Protein AF-A0A1J8Q7E3-F1 (afdb_monomer)

Mean predicted aligned error: 19.39 Å

Solvent-accessible surface area (backbone atoms only — not comparable to full-atom values): 50236 Å² total; per-residue (Å²): 134,80,78,80,79,59,77,47,52,68,27,52,53,46,45,63,68,70,47,72,53,77,67,54,66,55,23,29,35,39,34,45,28,33,64,51,34,55,64,60,64,79,68,39,40,88,67,47,78,45,49,23,90,75,32,64,85,48,64,80,50,88,55,90,61,42,69,29,25,40,37,32,20,25,39,61,92,62,50,46,25,29,36,30,33,26,31,67,70,65,92,80,52,59,51,54,59,52,26,50,42,70,76,47,93,69,53,68,57,81,74,79,77,91,73,82,85,86,81,86,86,76,92,74,92,80,90,82,89,81,89,79,90,83,88,90,86,82,89,81,88,84,82,78,87,80,78,84,87,61,86,67,62,30,28,25,37,86,43,103,81,69,49,74,73,17,34,31,38,41,64,47,73,46,54,56,44,51,78,74,74,62,39,83,80,64,72,78,83,52,50,93,89,48,72,94,72,74,85,58,93,66,56,37,28,67,68,53,51,52,34,53,58,51,24,40,55,79,70,68,53,60,81,69,45,55,47,76,37,26,36,28,33,45,78,58,71,69,78,74,50,43,66,54,41,50,50,42,40,74,72,60,31,37,34,38,34,56,62,68,57,64,53,52,54,45,31,49,65,72,68,32,46,29,38,43,39,39,32,21,42,38,66,47,61,59,73,96,67,80,86,54,65,68,60,46,52,55,33,49,76,70,71,42,88,80,84,81,78,85,83,86,74,92,54,67,65,55,26,49,47,48,18,40,53,54,53,65,46,56,72,73,63,64,74,64,69,92,81,79,93,69,53,90,72,90,45,76,44,34,37,37,42,41,30,40,56,61,65,54,81,64,49,74,66,40,79,52,80,67,70,33,66,61,50,77,34,81,68,72,95,78,76,84,81,74,65,79,76,90,77,80,60,61,84,78,74,90,87,62,89,78,80,72,76,80,59,81,76,61,80,70,84,86,42,98,60,44,46,57,44,53,31,39,42,74,44,46,30,57,36,84,45,44,79,36,76,64,78,81,74,73,80,81,51,92,46,67,69,58,33,50,51,48,38,52,49,43,39,50,50,52,43,54,54,48,54,31,45,77,69,64,68,54,81,76,67,55,23,72,73,85,43,36,28,36,34,38,38,40,29,36,59,77,68,74,85,56,93,88,54,62,39,30,33,40,39,37,27,49,34,80,85,41,28,42,64,46,51,50,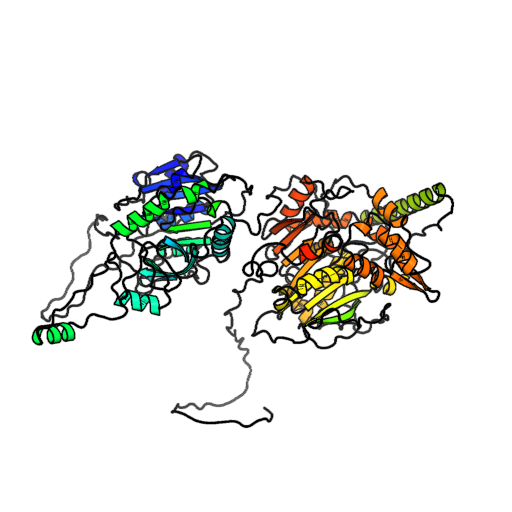56,25,44,54,44,32,62,68,40,86,54,30,80,59,52,44,28,36,37,26,34,32,46,48,60,20,17,60,8,17,59,67,22,62,92,67,63,44,45,52,54,57,55,60,50,50,12,42,25,52,46,44,36,64,41,33,44,56,70,83,67,89,58,61,66,88,74,59,51,63,53,60,81,52,58,69,69,58,26,56,43,24,63,73,67,16,59,84,55,38,44,34,36,38,36,13,26,21,55,20,19,43,20,49,50,54,26,35,52,79,36,42,44,56,43,53,28,36,39,31,37,44,42,55,58,39,62,76,86,65,85,75,69,60,70,58,52,29,29,53,35,52,69,48,86,50,68,33,78,26,64,67,59,40,52,54,53,47,65,69,29,75,79,53,58,58,34,34,68,66,31,51,50,41,39,64,60,61,30,38,45,69,49,100,82,51,34,24,31,43,35,38,42,34,64,52,45,22,37,56,68,63,46,60,62,45,25,30,37,46,46,69,50,42,58,62,45,51,60,81,35,34,38,38,37,39,34,49,51,34,73,43,99,66,76,75,54,42,66,67,60,44,36,29,57,71,30,54,41,57,62,57,46,43,36,43,61,44,64,91,25,37,77,55,37,66,40,40,45,22,64,67,72,44,63,70,90,78,82,59,94,84,60,64,74,64,78,72,67,73,84,90,82,84,87,80,86,86,88,70,87,81,78,79,83,77,88,80,88,83,83,90,80,92,83,90,83,83,89,86,87,86,82,89,88,85,86,82,88,87,80,89,83,84,91,134

Secondary structure (DSSP, 8-state):
-PPPPPTTHHHHHHHHHH---TTTSS-SEEEEE-TT-TTGGGG-EEEEEEEGGGSTT-----STT---EEEEEEETTTTEEEEEESS---TTSTHHHHHHHTT-S---------------------------------------TT--------EEP--TT--TTPEEEEEEEEEHHHHTT--TT-SS-S-TTS-SS---TT-S-HHHHHHHHHHHHHTT--TTSEEEEEEEE---SSPPPHHHHHHHHHTT-SEEESSSHHHHHHHHHTT-EEEEEEE--EE----SS---HHHHHHHHHTTPPPPPPPPP---HHHHHHHHHHHHH-HHHHHT--S-----S-S-SSEEEEEES-TTHHHHTT--SSS--SSPP-PPPP-----PPPP-PPBPPPS----PPPSS----S-S-TTEEEEEEEEEPPBS-SSB--PPPPPPP--SSHHHHHHHHHHHHHHHHHHHHHHHTT-S-SPBP----EEEEEEEEESS----SSPPEEEEEEEPPTT--GGGGHHHHHHHHHSGGGGTEEEEEEE--TTSHHHHHHTTTT--S---HHHHHHHHHHHHHHTS-SS--SSPPPSBPPPP-HHHHHHHHHH--SSEEEEEEEETHHHHHHHHHHHH-GGG-SEEEEES-----TT----HHHHHHHHHTS--EESSHHHHHHHHHT-TTGGGS-HHHHHHHHHHSEEE-TTS-EEESS-HHHHHHHHT--HHHHHHHHHGGGS-TTSEEEEEEESSPPSSSTT-HHHHHHHHHSS-TTEEEEEETT--S-HHHH-GGGGSS-SS--TTS-SSSS---SSS------------------------------------------

Sequence (856 aa):
MTTPALPFAQTIATISRLVTDPRLQHPRIGIVCGSGLSTLVSSLKDVVLLPYSQLEGFGDSTVVGQKSTLAFGLMGKDNVPVVAMLGRVSEVQDHFVDGLLNGKTTVPSVRGSQAGSRNVWYQSHEETGGQGCYHNERRWVIDTSDIRWNKYGFSSMSSPRLKEGAVVVIRDHFALPNLTGMNPSFGPLTSTEYPRFIPLGDAYSPRLRRLAFLSSHYLNFDSSALAEGTYAWVAGPAYETPAEGRFLRNAGAHVVGMSTIPEVVAAREEKLEVLVLSLVTNMVVIPDDYRSIKAEVEAELAGHPVELPPMSTASHEEVLETGRQKAEGRSFLQRIRTDTPGPNRLWSDTYIIAHHATLLLPFLTVTASMPSTYAFEQTPPWISVNPRPFLPFRRHSEDLEKPPLPSPPRNELFNDSYIVSTHLVPAACPRLTPDIPLPVIPEFSTNISERKRHIEHAATKIRELHDLFVQGKLGGERSEKLLWNCINRYVKRAQVCSDGKKGLTLLLANGNSFPKEIWETTLRYLLSSPSASLIDEVWSWEAVQHGDAALVNESNLSGIYDWRDNARDIAHFLLHYLPEDASSKALPTHLHLLPATISGYRQTKGFLSRSVVAVGHSFGGTSLIFAAIDFPALFSSMVLVDPYIVQNGTVFFPLADSFTSLARRDSWPSREEASRLFKASPFFGTWHPDTLQLYLTYGLCENSQGRVKLKMSSLQESLVLVDRTGPIEAWELLERVDERIELRWILPGKPSYKGINDEQATRVRVWRRPANSSNVVIHSTGHLIAQESPEELDGLKGHSQSDYDRLIVLDKEEVAEFDTPFNFAQKEDGIFSIRSRTEPKLNAPNAFKCVRSSVL

Radius of gyration: 34.82 Å; Cα contacts (8 Å, |Δi|>4): 1457; chains: 1; bounding box: 109×82×110 Å

Structure (mmCIF, N/CA/C/O backbone):
data_AF-A0A1J8Q7E3-F1
#
_entry.id   AF-A0A1J8Q7E3-F1
#
loop_
_atom_site.group_PDB
_atom_site.id
_atom_site.type_symbol
_atom_site.label_atom_id
_atom_site.label_alt_id
_atom_site.label_comp_id
_atom_site.label_asym_id
_atom_site.label_entity_id
_atom_site.label_seq_id
_atom_site.pdbx_PDB_ins_code
_atom_site.Cartn_x
_atom_site.Cartn_y
_atom_site.Cartn_z
_atom_site.occupancy
_atom_site.B_iso_or_equiv
_atom_site.auth_seq_id
_atom_site.auth_comp_id
_atom_site.auth_asym_id
_atom_site.auth_atom_id
_atom_site.pdbx_PDB_model_num
ATOM 1 N N . MET A 1 1 ? -55.581 1.057 -1.821 1.00 31.02 1 MET A N 1
ATOM 2 C CA . MET A 1 1 ? -55.100 1.562 -0.519 1.00 31.02 1 MET A CA 1
ATOM 3 C C . MET A 1 1 ? -54.184 2.730 -0.822 1.00 31.02 1 MET A C 1
ATOM 5 O O . MET A 1 1 ? -53.232 2.550 -1.565 1.00 31.02 1 MET A O 1
ATOM 9 N N . THR A 1 2 ? -54.560 3.929 -0.393 1.00 27.33 2 THR A N 1
ATOM 10 C CA . THR A 1 2 ? -53.806 5.170 -0.609 1.00 27.33 2 THR A CA 1
ATOM 11 C C . THR A 1 2 ? -52.474 5.103 0.131 1.00 27.33 2 THR A C 1
ATOM 13 O O . THR A 1 2 ? -52.465 4.823 1.329 1.00 27.33 2 THR A O 1
ATOM 16 N N . THR A 1 3 ? -51.371 5.350 -0.574 1.00 28.92 3 THR A N 1
ATOM 17 C CA . THR A 1 3 ? -50.039 5.567 0.006 1.00 28.92 3 THR A CA 1
ATOM 18 C C . THR A 1 3 ? -50.160 6.597 1.138 1.00 28.92 3 THR A C 1
ATOM 20 O O . THR A 1 3 ? -50.783 7.639 0.906 1.00 28.92 3 THR A O 1
ATOM 23 N N . PRO A 1 4 ? -49.655 6.344 2.360 1.00 36.19 4 PRO A N 1
ATOM 24 C CA . PRO A 1 4 ? -49.711 7.349 3.415 1.00 36.19 4 PRO A CA 1
ATOM 25 C C . PRO A 1 4 ? -48.939 8.590 2.957 1.00 36.19 4 PRO A C 1
ATOM 27 O O . PRO A 1 4 ? -47.836 8.468 2.426 1.00 36.19 4 PRO A O 1
ATOM 30 N N . ALA A 1 5 ? -49.523 9.776 3.135 1.00 37.50 5 ALA A N 1
ATOM 31 C CA . ALA A 1 5 ? -48.814 11.029 2.908 1.00 37.50 5 ALA A CA 1
ATOM 32 C C . ALA A 1 5 ? -47.580 11.095 3.824 1.00 37.50 5 ALA A C 1
ATOM 34 O O . ALA A 1 5 ? -47.656 10.744 5.002 1.00 37.50 5 ALA A O 1
ATOM 35 N N . LEU A 1 6 ? -46.451 11.530 3.263 1.00 47.09 6 LEU A N 1
ATOM 36 C CA . LEU A 1 6 ? -45.195 11.730 3.983 1.00 47.09 6 LEU A CA 1
ATOM 37 C C . LEU A 1 6 ? -45.402 12.745 5.125 1.00 47.09 6 LEU A C 1
ATOM 39 O O . LEU A 1 6 ? -45.889 13.842 4.842 1.00 47.09 6 LEU A O 1
ATOM 43 N N . PRO A 1 7 ? -45.005 12.445 6.377 1.00 51.81 7 PRO A N 1
ATOM 44 C CA . PRO A 1 7 ? -45.272 13.308 7.536 1.00 51.81 7 PRO A CA 1
ATOM 45 C C . PRO A 1 7 ? -44.671 14.719 7.436 1.00 51.81 7 PRO A C 1
ATOM 47 O O . PRO A 1 7 ? -45.155 15.631 8.093 1.00 51.81 7 PRO A O 1
ATOM 50 N N . PHE A 1 8 ? -43.640 14.901 6.603 1.00 57.34 8 PHE A N 1
ATOM 51 C CA . PHE A 1 8 ? -42.892 16.154 6.461 1.00 57.34 8 PHE A CA 1
ATOM 52 C C . PHE A 1 8 ? -42.838 16.679 5.016 1.00 57.34 8 PHE A C 1
ATOM 54 O O . PHE A 1 8 ? -42.000 17.521 4.696 1.00 57.34 8 PHE A O 1
ATOM 61 N N . ALA A 1 9 ? -43.705 16.207 4.110 1.00 61.03 9 ALA A N 1
ATOM 62 C CA . ALA A 1 9 ? -43.684 16.664 2.711 1.00 61.03 9 ALA A CA 1
ATOM 63 C C . ALA A 1 9 ? -43.859 18.186 2.583 1.00 61.03 9 ALA A C 1
ATOM 65 O O . ALA A 1 9 ? -43.169 18.821 1.787 1.00 61.03 9 ALA A O 1
ATOM 66 N N . GLN A 1 10 ? -44.743 18.781 3.388 1.00 65.31 10 GLN A N 1
ATOM 67 C CA . GLN A 1 10 ? -44.938 20.234 3.426 1.00 65.31 10 GLN A CA 1
ATOM 68 C C . GLN A 1 10 ? -43.713 20.964 3.992 1.00 65.31 10 GLN A C 1
ATOM 70 O O . GLN A 1 10 ? -43.353 22.036 3.504 1.00 65.31 10 GLN A O 1
ATOM 75 N N . THR A 1 11 ? -43.028 20.365 4.965 1.00 67.44 11 THR A N 1
ATOM 76 C CA . THR A 1 11 ? -41.791 20.881 5.557 1.00 67.44 11 THR A CA 1
ATOM 77 C C . THR A 1 11 ? -40.660 20.896 4.534 1.00 67.44 11 THR A C 1
ATOM 79 O O . THR A 1 11 ? -40.057 21.943 4.313 1.00 67.44 11 THR A O 1
ATOM 82 N N . ILE A 1 12 ? -40.429 19.780 3.833 1.00 68.31 12 ILE A N 1
ATOM 83 C CA . ILE A 1 12 ? -39.427 19.683 2.760 1.00 68.31 12 ILE A CA 1
ATOM 84 C C . ILE A 1 12 ? -39.758 20.659 1.631 1.00 68.31 12 ILE A C 1
ATOM 86 O O . ILE A 1 12 ? -38.888 21.414 1.212 1.00 68.31 12 ILE A O 1
ATOM 90 N N . ALA A 1 13 ? -41.021 20.726 1.196 1.00 71.38 13 ALA A N 1
ATOM 91 C CA . ALA A 1 13 ? -41.447 21.683 0.175 1.00 71.38 13 ALA A CA 1
ATOM 92 C C . ALA A 1 13 ? -41.205 23.140 0.607 1.00 71.38 13 ALA A C 1
ATOM 94 O O . ALA A 1 13 ? -40.801 23.977 -0.203 1.00 71.38 13 ALA A O 1
ATOM 95 N N . THR A 1 14 ? -41.409 23.447 1.890 1.00 76.88 14 THR A N 1
ATOM 96 C CA . THR A 1 14 ? -41.129 24.771 2.453 1.00 76.88 14 THR A CA 1
ATOM 97 C C . THR A 1 14 ? -39.632 25.067 2.468 1.00 76.88 14 THR A C 1
ATOM 99 O O . THR A 1 14 ? -39.238 26.155 2.049 1.00 76.88 14 THR A O 1
ATOM 102 N N . ILE A 1 15 ? -38.787 24.104 2.846 1.00 77.94 15 ILE A N 1
ATOM 103 C CA . ILE A 1 15 ? -37.326 24.250 2.794 1.00 77.94 15 ILE A CA 1
ATOM 104 C C . ILE A 1 15 ? -36.845 24.428 1.358 1.00 77.94 15 ILE A C 1
ATOM 106 O O . ILE A 1 15 ? -36.139 25.393 1.090 1.00 77.94 15 ILE A O 1
ATOM 110 N N . SER A 1 16 ? -37.271 23.587 0.414 1.00 78.00 16 SER A N 1
ATOM 111 C CA . SER A 1 16 ? -36.891 23.713 -1.000 1.00 78.00 16 SER A CA 1
ATOM 112 C C . SER A 1 16 ? -37.313 25.054 -1.607 1.00 78.00 16 SER A C 1
ATOM 114 O O . SER A 1 16 ? -36.636 25.573 -2.491 1.00 78.00 16 SER A O 1
ATOM 116 N N . ARG A 1 17 ? -38.418 25.642 -1.128 1.00 81.75 17 ARG A N 1
ATOM 117 C CA . ARG A 1 17 ? -38.881 26.968 -1.558 1.00 81.75 17 ARG A CA 1
ATOM 118 C C . ARG A 1 17 ? -38.072 28.111 -0.940 1.00 81.75 17 ARG A C 1
ATOM 120 O O . ARG A 1 17 ? -37.884 29.132 -1.598 1.00 81.75 17 ARG A O 1
ATOM 127 N N . LEU A 1 18 ? -37.662 27.985 0.322 1.00 80.62 18 LEU A N 1
ATOM 128 C CA . LEU A 1 18 ? -37.010 29.064 1.073 1.00 80.62 18 LEU A CA 1
ATOM 129 C C . LEU A 1 18 ? -35.475 29.030 0.971 1.00 80.62 18 LEU A C 1
ATOM 131 O O . LEU A 1 18 ? -34.842 30.085 0.964 1.00 80.62 18 LEU A O 1
ATOM 135 N N . VAL A 1 19 ? -34.872 27.849 0.830 1.00 83.44 19 VAL A N 1
ATOM 136 C CA . VAL A 1 19 ? -33.439 27.654 0.562 1.00 83.44 19 VAL A CA 1
ATOM 137 C C . VAL A 1 19 ? -33.231 27.653 -0.950 1.00 83.44 19 VAL A C 1
ATOM 139 O O . VAL A 1 19 ? -33.307 26.624 -1.619 1.00 83.44 19 VAL A O 1
ATOM 142 N N . THR A 1 20 ? -33.022 28.845 -1.502 1.00 81.12 20 THR A N 1
ATOM 143 C CA . THR A 1 20 ? -32.939 29.061 -2.957 1.00 81.12 20 THR A CA 1
ATOM 144 C C . THR A 1 20 ? -31.546 28.829 -3.539 1.00 81.12 20 THR A C 1
ATOM 146 O O . THR A 1 20 ? -31.429 28.627 -4.744 1.00 81.12 20 THR A O 1
ATOM 149 N N . ASP A 1 21 ? -30.497 28.830 -2.709 1.00 79.94 21 ASP A N 1
ATOM 150 C CA . ASP A 1 21 ? -29.136 28.516 -3.145 1.00 79.94 21 ASP A CA 1
ATOM 151 C C . ASP A 1 21 ? -29.006 27.007 -3.432 1.00 79.94 21 ASP A C 1
ATOM 153 O O . ASP A 1 21 ? -29.123 26.206 -2.496 1.00 79.94 21 ASP A O 1
ATOM 157 N N . PRO A 1 22 ? -28.716 26.593 -4.682 1.00 75.31 22 PRO A N 1
ATOM 158 C CA . PRO A 1 22 ? -28.589 25.180 -5.041 1.00 75.31 22 PRO A CA 1
ATOM 159 C C . PRO A 1 22 ? -27.529 24.427 -4.228 1.00 75.31 22 PRO A C 1
ATOM 161 O O . PRO A 1 22 ? -27.649 23.220 -4.027 1.00 75.31 22 PRO A O 1
ATOM 164 N N . ARG A 1 23 ? -26.498 25.124 -3.728 1.00 75.88 23 ARG A N 1
ATOM 165 C CA . ARG A 1 23 ? -25.444 24.526 -2.892 1.00 75.88 23 ARG A CA 1
ATOM 166 C C . ARG A 1 23 ? -25.981 24.088 -1.531 1.00 75.88 23 ARG A C 1
ATOM 168 O O . ARG A 1 23 ? -25.484 23.121 -0.968 1.00 75.88 23 ARG A O 1
ATOM 175 N N . LEU A 1 24 ? -26.982 24.795 -1.004 1.00 75.44 24 LEU A N 1
ATOM 176 C CA . LEU A 1 24 ? -27.546 24.577 0.331 1.00 75.44 24 LEU A CA 1
ATOM 177 C C . LEU A 1 24 ? -28.754 23.632 0.334 1.00 75.44 24 LEU A C 1
ATOM 179 O O . LEU A 1 24 ? -29.157 23.175 1.399 1.00 75.44 24 LEU A O 1
ATOM 183 N N . GLN A 1 25 ? -29.312 23.312 -0.838 1.00 72.69 25 GLN A N 1
ATOM 184 C CA . GLN A 1 25 ? -30.410 22.346 -0.975 1.00 72.69 25 GLN A CA 1
ATOM 185 C C . GLN A 1 25 ? -29.980 20.896 -0.704 1.00 72.69 25 GLN A C 1
ATOM 187 O O . GLN A 1 25 ? -30.829 20.044 -0.452 1.00 72.69 25 GLN A O 1
ATOM 192 N N . HIS A 1 26 ? -28.672 20.629 -0.720 1.00 68.19 26 HIS A N 1
ATOM 193 C CA . HIS A 1 26 ? -28.080 19.318 -0.462 1.00 68.19 26 HIS A CA 1
ATOM 194 C C . HIS A 1 26 ? -27.009 19.425 0.633 1.00 68.19 26 HIS A C 1
ATOM 196 O O . HIS A 1 26 ? -25.809 19.362 0.333 1.00 68.19 26 HIS A O 1
ATOM 202 N N . PRO A 1 27 ? -27.411 19.654 1.899 1.00 66.19 27 PRO A N 1
ATOM 203 C CA . PRO A 1 27 ? -26.463 19.697 2.999 1.00 66.19 27 PRO A CA 1
ATOM 204 C C . PRO A 1 27 ? -25.725 18.361 3.114 1.00 66.19 27 PRO A C 1
ATOM 206 O O . PRO A 1 27 ? -26.268 17.292 2.853 1.00 66.19 27 PRO A O 1
ATOM 209 N N . ARG A 1 28 ? -24.455 18.448 3.492 1.00 58.31 28 ARG A N 1
ATOM 210 C CA . ARG A 1 28 ? -23.530 17.318 3.632 1.00 58.31 28 ARG A CA 1
ATOM 211 C C . ARG A 1 28 ? -23.284 16.966 5.099 1.00 58.31 28 ARG A C 1
ATOM 213 O O . ARG A 1 28 ? -22.963 15.830 5.425 1.00 58.31 28 ARG A O 1
ATOM 220 N N . ILE A 1 29 ? -23.485 17.942 5.985 1.00 63.97 29 ILE A N 1
ATOM 221 C CA . ILE A 1 29 ? -23.342 17.788 7.431 1.00 63.97 29 ILE A CA 1
ATOM 222 C C . ILE A 1 29 ? -24.602 18.307 8.119 1.00 63.97 29 ILE A C 1
ATOM 224 O O . ILE A 1 29 ? -25.023 19.442 7.869 1.00 63.97 29 ILE A O 1
ATOM 228 N N . GLY A 1 30 ? -25.165 17.492 9.009 1.00 68.12 30 GLY A N 1
ATOM 229 C CA . GLY A 1 30 ? -26.170 17.918 9.982 1.00 68.12 30 GLY A CA 1
ATOM 230 C C . GLY A 1 30 ? -25.510 18.246 11.317 1.00 68.12 30 GLY A C 1
ATOM 231 O O . GLY A 1 30 ? -24.654 17.491 11.772 1.00 68.12 30 GLY A O 1
ATOM 232 N N . ILE A 1 31 ? -25.872 19.369 11.942 1.00 72.88 31 ILE A N 1
ATOM 233 C CA . ILE A 1 31 ? -25.366 19.752 13.267 1.00 72.88 31 ILE A CA 1
ATOM 234 C C . ILE A 1 31 ? -26.518 20.005 14.233 1.00 72.88 31 ILE A C 1
ATOM 236 O O . ILE A 1 31 ? -27.316 20.914 14.017 1.00 72.88 31 ILE A O 1
ATOM 240 N N . VAL A 1 32 ? -26.562 19.286 15.355 1.00 72.19 32 VAL A N 1
ATOM 241 C CA . VAL A 1 32 ? -27.549 19.551 16.416 1.00 72.19 32 VAL A CA 1
ATOM 242 C C . VAL A 1 32 ? -26.901 20.284 17.583 1.00 72.19 32 VAL A C 1
ATOM 244 O O . VAL A 1 32 ? -26.214 19.681 18.412 1.00 72.19 32 VAL A O 1
ATOM 247 N N . CYS A 1 33 ? -27.154 21.589 17.692 1.00 68.75 33 CYS A N 1
ATOM 248 C CA . CYS A 1 33 ? -26.586 22.419 18.750 1.00 68.75 33 CYS A CA 1
ATOM 249 C C . CYS A 1 33 ? -27.353 22.259 20.075 1.00 68.75 33 CYS A C 1
ATOM 251 O O . CYS A 1 33 ? -28.576 22.392 20.126 1.00 68.75 33 CYS A O 1
ATOM 253 N N . GLY A 1 34 ? -26.634 21.996 21.170 1.00 61.50 34 GLY A N 1
ATOM 254 C CA . GLY A 1 34 ? -27.164 22.086 22.541 1.00 61.50 34 GLY A CA 1
ATOM 255 C C . GLY A 1 34 ? -27.402 23.527 23.033 1.00 61.50 34 GLY A C 1
ATOM 256 O O . GLY A 1 34 ? -27.210 24.498 22.295 1.00 61.50 34 GLY A O 1
ATOM 257 N N . SER A 1 35 ? -27.804 23.685 24.300 1.00 54.53 35 SER A N 1
ATOM 258 C CA . SER A 1 35 ? -27.977 25.010 24.921 1.00 54.53 35 SER A CA 1
ATOM 259 C C . SER A 1 35 ? -26.653 25.802 24.904 1.00 54.53 35 SER A C 1
ATOM 261 O O . SER A 1 35 ? -25.571 25.228 24.936 1.00 54.53 35 SER A O 1
ATOM 263 N N . GLY A 1 36 ? -26.707 27.129 24.744 1.00 55.53 36 GLY A N 1
ATOM 264 C CA . GLY A 1 36 ? -25.503 27.980 24.665 1.00 55.53 36 GLY A CA 1
ATOM 265 C C . GLY A 1 36 ? -24.720 27.960 23.336 1.00 55.53 36 GLY A C 1
ATOM 266 O O . GLY A 1 36 ? -23.773 28.728 23.198 1.00 55.53 36 GLY A O 1
ATOM 267 N N . LEU A 1 37 ? -25.120 27.161 22.332 1.00 59.50 37 LEU A N 1
ATOM 268 C CA . LEU A 1 37 ? -24.401 27.004 21.047 1.00 59.50 37 LEU A CA 1
ATOM 269 C C . LEU A 1 37 ? -25.037 27.690 19.831 1.00 59.50 37 LEU A C 1
ATOM 271 O O . LEU A 1 37 ? -24.635 27.472 18.687 1.00 59.50 37 LEU A O 1
ATOM 275 N N . SER A 1 38 ? -26.005 28.575 20.052 1.00 61.31 38 SER A N 1
ATOM 276 C CA . SER A 1 38 ? -26.641 29.345 18.974 1.00 61.31 38 SER A CA 1
ATOM 277 C C . SER A 1 38 ? -25.706 30.368 18.298 1.00 61.31 38 SER A C 1
ATOM 279 O O . SER A 1 38 ? -26.106 31.037 17.338 1.00 61.31 38 SER A O 1
ATOM 281 N N . THR A 1 39 ? -24.463 30.486 18.780 1.00 61.03 39 THR A N 1
ATOM 282 C CA . THR A 1 39 ? -23.371 31.276 18.200 1.00 61.03 39 THR A CA 1
ATOM 283 C C . THR A 1 39 ? -22.690 30.588 17.019 1.00 61.03 39 THR A C 1
ATOM 285 O O . THR A 1 39 ? -22.076 31.300 16.234 1.00 61.03 39 THR A O 1
ATOM 288 N N . LEU A 1 40 ? -22.849 29.268 16.814 1.00 62.78 40 LEU A N 1
ATOM 289 C CA . LEU A 1 40 ? -22.268 28.550 15.662 1.00 62.78 40 LEU A CA 1
ATOM 290 C C . LEU A 1 40 ? -22.627 29.212 14.323 1.00 62.78 40 LEU A C 1
ATOM 292 O O . LEU A 1 40 ? -21.814 29.251 13.406 1.00 62.78 40 LEU A O 1
ATOM 296 N N . VAL A 1 41 ? -23.822 29.796 14.234 1.00 68.06 41 VAL A N 1
ATOM 297 C CA . VAL A 1 41 ? -24.305 30.515 13.049 1.00 68.06 41 VAL A CA 1
ATOM 298 C C . VAL A 1 41 ? -23.352 31.608 12.557 1.00 68.06 41 VAL A C 1
ATOM 300 O O . VAL A 1 41 ? -23.278 31.840 11.358 1.00 68.06 41 VAL A O 1
ATOM 303 N N . SER A 1 42 ? -22.593 32.257 13.449 1.00 69.38 42 SER A N 1
ATOM 304 C CA . SER A 1 42 ? -21.659 33.328 13.068 1.00 69.38 42 SER A CA 1
ATOM 305 C C . SER A 1 42 ? -20.437 32.818 12.297 1.00 69.38 42 SER A C 1
ATOM 307 O O . SER A 1 42 ? -19.709 33.614 11.711 1.00 69.38 42 SER A O 1
ATOM 309 N N . SER A 1 43 ? -20.215 31.501 12.298 1.00 64.88 43 SER A N 1
ATOM 310 C CA . SER A 1 43 ? -19.138 30.834 11.563 1.00 64.88 43 SER A CA 1
ATOM 311 C C . SER A 1 43 ? -19.519 30.390 10.153 1.00 64.88 43 SER A C 1
ATOM 313 O O . SER A 1 43 ? -18.641 30.037 9.365 1.00 64.88 43 SER A O 1
ATOM 315 N N . LEU A 1 44 ? -20.815 30.389 9.842 1.00 72.12 44 LEU A N 1
ATOM 316 C CA . LEU A 1 44 ? -21.333 29.997 8.541 1.00 72.12 44 LEU A CA 1
ATOM 317 C C . LEU A 1 44 ? -21.295 31.191 7.577 1.00 72.12 44 LEU A C 1
ATOM 319 O O . LEU A 1 44 ? -21.531 32.336 7.965 1.00 72.12 44 LEU A O 1
ATOM 323 N N . LYS A 1 45 ? -21.025 30.915 6.304 1.00 81.44 45 LYS A N 1
ATOM 324 C CA . LYS A 1 45 ? -21.175 31.860 5.188 1.00 81.44 45 LYS A CA 1
ATOM 325 C C . LYS A 1 45 ? -22.493 31.587 4.467 1.00 81.44 45 LYS A C 1
ATOM 327 O O . LYS A 1 45 ? -23.017 30.480 4.560 1.00 81.44 45 LYS A O 1
ATOM 332 N N . ASP A 1 46 ? -22.996 32.574 3.729 1.00 87.25 46 ASP A N 1
ATOM 333 C CA . ASP A 1 46 ? -24.201 32.455 2.893 1.00 87.25 46 ASP A CA 1
ATOM 334 C C . ASP A 1 46 ? -25.406 31.867 3.657 1.00 87.25 46 ASP A C 1
ATOM 336 O O . ASP A 1 46 ? -26.084 30.955 3.197 1.00 87.25 46 ASP A O 1
ATOM 340 N N . VAL A 1 47 ? -25.632 32.356 4.882 1.00 88.25 47 VAL A N 1
ATOM 341 C CA . VAL A 1 47 ? -26.558 31.727 5.831 1.00 88.25 47 VAL A CA 1
ATOM 342 C C . VAL A 1 47 ? -28.021 31.990 5.476 1.00 88.25 47 VAL A C 1
ATOM 344 O O . VAL A 1 47 ? -28.435 33.142 5.353 1.00 88.25 47 VAL A O 1
ATOM 347 N N . VAL A 1 48 ? -28.826 30.928 5.435 1.00 89.31 48 VAL A N 1
ATOM 348 C CA . VAL A 1 48 ? -30.292 30.981 5.376 1.00 89.31 48 VAL A CA 1
ATOM 349 C C . VAL A 1 48 ? -30.859 30.472 6.699 1.00 89.31 48 VAL A C 1
ATOM 351 O O . VAL A 1 48 ? -30.635 29.326 7.087 1.00 89.31 48 VAL A O 1
ATOM 354 N N . LEU A 1 49 ? -31.595 31.335 7.398 1.00 88.31 49 LEU A N 1
ATOM 355 C CA . LEU A 1 49 ? -32.247 31.017 8.667 1.00 88.31 49 LEU A CA 1
ATOM 356 C C . LEU A 1 49 ? -33.731 30.734 8.448 1.00 88.31 49 LEU A C 1
ATOM 358 O O . LEU A 1 49 ? -34.452 31.594 7.945 1.00 88.31 49 LEU A O 1
ATOM 362 N N . LEU A 1 50 ? -34.181 29.556 8.872 1.00 84.56 50 LEU A N 1
ATOM 363 C CA . LEU A 1 50 ? -35.575 29.126 8.825 1.00 84.56 50 LEU A CA 1
ATOM 364 C C . LEU A 1 50 ? -36.095 28.894 10.249 1.00 84.56 50 LEU A C 1
ATOM 366 O O . LEU A 1 50 ? -35.756 27.878 10.864 1.00 84.56 50 LEU A O 1
ATOM 370 N N . PRO A 1 51 ? -36.883 29.830 10.806 1.00 84.56 51 PRO A N 1
ATOM 371 C CA . PRO A 1 51 ? -37.522 29.642 12.103 1.00 84.56 51 PRO A CA 1
ATOM 372 C C . PRO A 1 51 ? -38.390 28.382 12.115 1.00 84.56 51 PRO A C 1
ATOM 374 O O . PRO A 1 51 ? -39.088 28.103 11.140 1.00 84.56 51 PRO A O 1
ATOM 377 N N . TYR A 1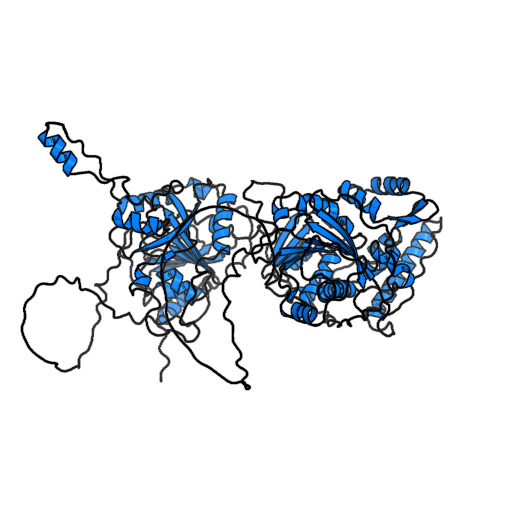 52 ? -38.392 27.650 13.229 1.00 78.44 52 TYR A N 1
ATOM 378 C CA . TYR A 1 52 ? -39.206 26.439 13.393 1.00 78.44 52 TYR A CA 1
ATOM 379 C C . TYR A 1 52 ? -40.702 26.709 13.198 1.00 78.44 52 TYR A C 1
ATOM 381 O O . TYR A 1 52 ? -41.388 25.902 12.587 1.00 78.44 52 TYR A O 1
ATOM 389 N N . SER A 1 53 ? -41.182 27.896 13.573 1.00 78.31 53 SER A N 1
ATOM 390 C CA . SER A 1 53 ? -42.563 28.339 13.339 1.00 78.31 53 SER A CA 1
ATOM 391 C C . SER A 1 53 ? -42.981 28.420 11.863 1.00 78.31 53 SER A C 1
ATOM 393 O O . SER A 1 53 ? -44.173 28.490 11.568 1.00 78.31 53 SER A O 1
ATOM 395 N N . GLN A 1 54 ? -42.030 28.416 10.921 1.00 77.31 54 GLN A N 1
ATOM 396 C CA . GLN A 1 54 ? -42.307 28.374 9.480 1.00 77.31 54 GLN A CA 1
ATOM 397 C C . GLN A 1 54 ? -42.322 26.950 8.913 1.00 77.31 54 GLN A C 1
ATOM 399 O O . GLN A 1 54 ? -42.611 26.770 7.731 1.00 77.31 54 GLN A O 1
ATOM 404 N N . LEU A 1 55 ? -41.986 25.947 9.723 1.00 74.62 55 LEU A N 1
ATOM 405 C CA . LEU A 1 55 ? -41.824 24.560 9.315 1.00 74.62 55 LEU A CA 1
ATOM 406 C C . LEU A 1 55 ? -42.965 23.731 9.909 1.00 74.62 55 LEU A C 1
ATOM 408 O O . LEU A 1 55 ? -43.066 23.541 11.116 1.00 74.62 55 LEU A O 1
ATOM 412 N N . GLU A 1 56 ? -43.853 23.229 9.054 1.00 68.50 56 GLU A N 1
ATOM 413 C CA . GLU A 1 56 ? -44.948 22.362 9.496 1.00 68.50 56 GLU A CA 1
ATOM 414 C C . GLU A 1 56 ? -44.384 21.100 10.173 1.00 68.50 56 GLU A C 1
ATOM 416 O O . GLU A 1 56 ? -43.398 20.527 9.709 1.00 68.50 56 GLU A O 1
ATOM 421 N N . GLY A 1 57 ? -44.957 20.703 11.311 1.00 62.75 57 GLY A N 1
ATOM 422 C CA . GLY A 1 57 ? -44.437 19.606 12.138 1.00 62.75 57 GLY A CA 1
ATOM 423 C C . GLY A 1 57 ? -43.271 19.983 13.065 1.00 62.75 57 GLY A C 1
ATOM 424 O O . GLY A 1 57 ? -42.898 19.161 13.906 1.00 62.75 57 GLY A O 1
ATOM 425 N N . PHE A 1 58 ? -42.729 21.207 12.974 1.00 59.06 58 PHE A N 1
ATOM 426 C CA . PHE A 1 58 ? -41.760 21.734 13.939 1.00 59.06 58 PHE A CA 1
ATOM 427 C C . PHE A 1 58 ? -42.452 22.436 15.122 1.00 59.06 58 PHE A C 1
ATOM 429 O O . PHE A 1 58 ? -43.512 23.036 14.971 1.00 59.06 58 PHE A O 1
ATOM 436 N N . GLY A 1 59 ? -41.868 22.335 16.317 1.00 56.66 59 GLY A N 1
ATOM 437 C CA . GLY A 1 59 ? -42.358 22.950 17.549 1.00 56.66 59 GLY A CA 1
ATOM 438 C C . GLY A 1 59 ? -41.417 24.066 17.988 1.00 56.66 59 GLY A C 1
ATOM 439 O O . GLY A 1 59 ? -40.260 24.105 17.574 1.00 56.66 59 GLY A O 1
ATOM 440 N N . ASP A 1 60 ? -41.889 24.971 18.838 1.00 52.47 60 ASP A N 1
ATOM 441 C CA . ASP A 1 60 ? -41.040 26.023 19.398 1.00 52.47 60 ASP A CA 1
ATOM 442 C C . ASP A 1 60 ? -40.285 25.508 20.638 1.00 52.47 60 ASP A C 1
ATOM 444 O O . ASP A 1 60 ? -40.878 24.901 21.533 1.00 52.47 60 ASP A O 1
ATOM 448 N N . SER A 1 61 ? -38.972 25.762 20.734 1.00 52.62 61 SER A N 1
ATOM 449 C CA . SER A 1 61 ? -38.228 25.544 21.985 1.00 52.62 61 SER A CA 1
ATOM 450 C C . SER A 1 61 ? -38.529 26.673 22.972 1.00 52.62 61 SER A C 1
ATOM 452 O O . SER A 1 61 ? -38.315 27.845 22.664 1.00 52.62 61 SER A O 1
ATOM 454 N N . THR A 1 62 ? -38.997 26.327 24.173 1.00 54.25 62 THR A N 1
ATOM 455 C CA . THR A 1 62 ? -39.315 27.280 25.254 1.00 54.25 62 THR A CA 1
ATOM 456 C C . THR A 1 62 ? -38.165 27.474 26.254 1.00 54.25 62 THR A C 1
ATOM 458 O O . THR A 1 62 ? -38.353 28.105 27.293 1.00 54.25 62 THR A O 1
ATOM 461 N N . VAL A 1 63 ? -36.977 26.911 25.988 1.00 52.84 63 VAL A N 1
ATOM 462 C CA . VAL A 1 63 ? -35.808 26.974 26.887 1.00 52.84 63 VAL A CA 1
ATOM 463 C C . VAL A 1 63 ? -34.955 28.212 26.592 1.00 52.84 63 VAL A C 1
ATOM 465 O O . VAL A 1 63 ? -34.605 28.494 25.445 1.00 52.84 63 VAL A O 1
ATOM 468 N N . VAL A 1 64 ? -34.570 28.937 27.647 1.00 49.22 64 VAL A N 1
ATOM 469 C CA . VAL A 1 64 ? -33.734 30.145 27.565 1.00 49.22 64 VAL A CA 1
ATOM 470 C C . VAL A 1 64 ? -32.378 29.823 26.913 1.00 49.22 64 VAL A C 1
ATOM 472 O O . VAL A 1 64 ? -31.650 28.947 27.371 1.00 49.22 64 VAL A O 1
ATOM 475 N N . GLY A 1 65 ? -32.023 30.540 25.837 1.00 49.72 65 GLY A N 1
ATOM 476 C CA . GLY A 1 65 ? -30.730 30.411 25.140 1.00 49.72 65 GLY A CA 1
ATOM 477 C C . GLY A 1 65 ? -30.746 29.645 23.806 1.00 49.72 65 GLY A C 1
ATOM 478 O O . GLY A 1 65 ? -29.698 29.539 23.160 1.00 49.72 65 GLY A O 1
ATOM 479 N N . GLN A 1 66 ? -31.904 29.152 23.355 1.00 54.94 66 GLN A N 1
ATOM 480 C CA . GLN A 1 66 ? -32.090 28.501 22.049 1.00 54.94 66 GLN A CA 1
ATOM 481 C C . GLN A 1 66 ? -32.870 29.407 21.080 1.00 54.94 66 GLN A C 1
ATOM 483 O O . GLN A 1 66 ? -33.781 30.115 21.495 1.00 54.94 66 GLN A O 1
ATOM 488 N N . LYS A 1 67 ? -32.498 29.420 19.790 1.00 60.31 67 LYS A N 1
ATOM 489 C CA . LYS A 1 67 ? -33.090 30.313 18.770 1.00 60.31 67 LYS A CA 1
ATOM 490 C C . LYS A 1 67 ? -34.260 29.684 17.997 1.00 60.31 67 LYS A C 1
ATOM 492 O O . LYS A 1 67 ? -34.899 30.396 17.232 1.00 60.31 67 LYS A O 1
ATOM 497 N N . SER A 1 68 ? -34.525 28.383 18.166 1.00 75.44 68 SER A N 1
ATOM 498 C CA . SER A 1 68 ? -35.606 27.641 17.483 1.00 75.44 68 SER A CA 1
ATOM 499 C C . SER A 1 68 ? -35.608 27.864 15.965 1.00 75.44 68 SER A C 1
ATOM 501 O O . SER A 1 68 ? -36.571 28.362 15.386 1.00 75.44 68 SER A O 1
ATOM 503 N N . THR A 1 69 ? -34.466 27.612 15.322 1.00 79.81 69 THR A N 1
ATOM 504 C CA . THR A 1 69 ? -34.226 27.952 13.912 1.00 79.81 69 THR A CA 1
ATOM 505 C C . THR A 1 69 ? -33.292 26.926 13.267 1.00 79.81 69 THR A C 1
ATOM 507 O O . THR A 1 69 ? -32.276 26.571 13.869 1.00 79.81 69 THR A O 1
ATOM 510 N N . LEU A 1 70 ? -33.590 26.493 12.037 1.00 82.62 70 LEU A N 1
ATOM 511 C CA . LEU A 1 70 ? -32.636 25.798 11.167 1.00 82.62 70 LEU A CA 1
ATOM 512 C C . LEU A 1 70 ? -31.743 26.828 10.473 1.00 82.62 70 LEU A C 1
ATOM 514 O O . LEU A 1 70 ? -32.239 27.795 9.899 1.00 82.62 70 LEU A O 1
ATOM 518 N N . ALA A 1 71 ? -30.435 26.612 10.497 1.00 82.62 71 ALA A N 1
ATOM 519 C CA . ALA A 1 71 ? -29.464 27.422 9.780 1.00 82.62 71 ALA A CA 1
ATOM 520 C C . ALA A 1 71 ? -28.796 26.594 8.687 1.00 82.62 71 ALA A C 1
ATOM 522 O O . ALA A 1 71 ? -28.035 25.676 8.981 1.00 82.62 71 ALA A O 1
ATOM 523 N N . PHE A 1 72 ? -29.062 26.943 7.434 1.00 85.88 72 PHE A N 1
ATOM 524 C CA . PHE A 1 72 ? -28.322 26.440 6.284 1.00 85.88 72 PHE A CA 1
ATOM 525 C C . PHE A 1 72 ? -27.178 27.399 5.991 1.00 85.88 72 PHE A C 1
ATOM 527 O O . PHE A 1 72 ? -27.370 28.610 6.057 1.00 85.88 72 PHE A O 1
ATOM 534 N N . GLY A 1 73 ? -25.998 26.894 5.666 1.00 82.62 73 GLY A N 1
ATOM 535 C CA . GLY A 1 73 ? -24.880 27.750 5.287 1.00 82.62 73 GLY A CA 1
ATOM 536 C C . GLY A 1 73 ? -23.659 26.958 4.859 1.00 82.62 73 GLY A C 1
ATOM 537 O O . GLY A 1 73 ? -23.644 25.730 4.897 1.00 82.62 73 GLY A O 1
ATOM 538 N N . LEU A 1 74 ? -22.625 27.676 4.444 1.00 75.94 74 LEU A N 1
ATOM 539 C CA . LEU A 1 74 ? -21.357 27.100 4.019 1.00 75.94 74 LEU A CA 1
ATOM 540 C C . LEU A 1 74 ? -20.344 27.212 5.154 1.00 75.94 74 LEU A C 1
ATOM 542 O O . LEU A 1 74 ? -20.139 28.294 5.709 1.00 75.94 74 LEU A O 1
ATOM 546 N N . MET A 1 75 ? -19.689 26.106 5.484 1.00 66.56 75 MET A N 1
ATOM 547 C CA . MET A 1 75 ? -18.721 26.039 6.570 1.00 66.56 75 MET A CA 1
ATOM 548 C C . MET A 1 75 ? -17.299 25.803 6.050 1.00 66.56 75 MET A C 1
ATOM 550 O O . MET A 1 75 ? -17.075 25.090 5.070 1.00 66.56 75 MET A O 1
ATOM 554 N N . GLY A 1 76 ? -16.323 26.410 6.728 1.00 56.91 76 GLY A N 1
ATOM 555 C CA . GLY A 1 76 ? -14.902 26.228 6.441 1.00 56.91 76 GLY A CA 1
ATOM 556 C C . GLY A 1 76 ? -14.413 26.973 5.194 1.00 56.91 76 GLY A C 1
ATOM 557 O O . GLY A 1 76 ? -15.089 27.840 4.629 1.00 56.91 76 GLY A O 1
ATOM 558 N N . LYS A 1 77 ? -13.178 26.674 4.784 1.00 51.97 77 LYS A N 1
ATOM 559 C CA . LYS A 1 77 ? -12.571 27.233 3.563 1.00 51.97 77 LYS A CA 1
ATOM 560 C C . LYS A 1 77 ? -13.137 26.619 2.290 1.00 51.97 77 LYS A C 1
ATOM 562 O O . LYS A 1 77 ? -13.280 27.328 1.299 1.00 51.97 77 LYS A O 1
ATOM 567 N N . ASP A 1 78 ? -13.513 25.351 2.368 1.00 49.91 78 ASP A N 1
ATOM 568 C CA . ASP A 1 78 ? -13.962 24.566 1.218 1.00 49.91 78 ASP A CA 1
ATOM 569 C C . ASP A 1 78 ? -15.444 24.813 0.905 1.00 49.91 78 ASP A C 1
ATOM 571 O O . ASP A 1 78 ? -15.950 24.356 -0.114 1.00 49.91 78 ASP A O 1
ATOM 575 N N . ASN A 1 79 ? -16.115 25.616 1.744 1.00 67.19 79 ASN A N 1
ATOM 576 C CA . ASN A 1 79 ? -17.523 25.974 1.636 1.00 67.19 79 ASN A CA 1
ATOM 577 C C . ASN A 1 79 ? -18.428 24.728 1.625 1.00 67.19 79 ASN A C 1
ATOM 579 O O . ASN A 1 79 ? -19.290 24.582 0.761 1.00 67.19 79 ASN A O 1
ATOM 583 N N . VAL A 1 80 ? -18.230 23.832 2.596 1.00 61.22 80 VAL A N 1
ATOM 584 C CA . VAL A 1 80 ? -19.050 22.623 2.751 1.00 61.22 80 VAL A CA 1
ATOM 585 C C . VAL A 1 80 ? -20.473 23.035 3.141 1.00 61.22 80 VAL A C 1
ATOM 587 O O . VAL A 1 80 ? -20.615 23.810 4.089 1.00 61.22 80 VAL A O 1
ATOM 590 N N . PRO A 1 81 ? -21.527 22.553 2.458 1.00 69.50 81 PRO A N 1
ATOM 591 C CA . PRO A 1 81 ? -22.898 22.891 2.814 1.00 69.50 81 PRO A CA 1
ATOM 592 C C . PRO A 1 81 ? -23.331 22.146 4.080 1.00 69.50 81 PRO A C 1
ATOM 594 O O . PRO A 1 81 ? -23.230 20.921 4.173 1.00 69.50 81 PRO A O 1
ATOM 597 N N . VAL A 1 82 ? -23.821 22.899 5.058 1.00 68.94 82 VAL A N 1
ATOM 598 C CA . VAL A 1 82 ? -24.202 22.421 6.390 1.00 68.94 82 VAL A CA 1
ATOM 599 C C . VAL A 1 82 ? -25.621 22.873 6.705 1.00 68.94 82 VAL A C 1
ATOM 601 O O . VAL A 1 82 ? -26.012 23.991 6.362 1.00 68.94 82 VAL A O 1
ATOM 604 N N . VAL A 1 83 ? -26.364 22.023 7.407 1.00 77.38 83 VAL A N 1
ATOM 605 C CA . VAL A 1 83 ? -27.600 22.394 8.099 1.00 77.38 83 VAL A CA 1
ATOM 606 C C . VAL A 1 83 ? -27.396 22.244 9.605 1.00 77.38 83 VAL A C 1
ATOM 608 O O . VAL A 1 83 ? -26.884 21.231 10.074 1.00 77.38 83 VAL A O 1
ATOM 611 N N . ALA A 1 84 ? -27.770 23.261 10.378 1.00 75.19 84 ALA A N 1
ATOM 612 C CA . ALA A 1 84 ? -27.622 23.273 11.828 1.00 75.19 84 ALA A CA 1
ATOM 613 C C . ALA A 1 84 ? -28.946 23.591 12.537 1.00 75.19 84 ALA A C 1
ATOM 615 O O . ALA A 1 84 ? -29.587 24.599 12.247 1.00 75.19 84 ALA A O 1
ATOM 616 N N . MET A 1 85 ? -29.325 22.774 13.517 1.00 75.81 85 MET A N 1
ATOM 617 C CA . MET A 1 85 ? -30.437 23.033 14.433 1.00 75.81 85 MET A CA 1
ATOM 618 C C . MET A 1 85 ? -29.963 23.945 15.566 1.00 75.81 85 MET A C 1
ATOM 620 O O . MET A 1 85 ? -29.262 23.506 16.481 1.00 75.81 85 MET A O 1
ATOM 624 N N . LEU A 1 86 ? -30.336 25.228 15.529 1.00 73.19 86 LEU A N 1
ATOM 625 C CA . LEU A 1 86 ? -29.955 26.229 16.534 1.00 73.19 86 LEU A CA 1
ATOM 626 C C . LEU A 1 86 ? -30.942 26.250 17.710 1.00 73.19 86 LEU A C 1
ATOM 628 O O . LEU A 1 86 ? -31.574 27.266 18.014 1.00 73.19 86 LEU A O 1
ATOM 632 N N . GLY A 1 87 ? -31.065 25.108 18.377 1.00 62.88 87 GLY A N 1
ATOM 633 C CA . GLY A 1 87 ? -32.042 24.850 19.433 1.00 62.88 87 GLY A CA 1
ATOM 634 C C . GLY A 1 87 ? -32.732 23.510 19.214 1.00 62.88 87 GLY A C 1
ATOM 635 O O . GLY A 1 87 ? -33.025 23.150 18.079 1.00 62.88 87 GLY A O 1
ATOM 636 N N . ARG A 1 88 ? -32.991 22.764 20.286 1.00 61.97 88 ARG A N 1
ATOM 637 C CA . ARG A 1 88 ? -33.550 21.409 20.233 1.00 61.97 88 ARG A CA 1
ATOM 638 C C . ARG A 1 88 ? -35.002 21.384 20.663 1.00 61.97 88 ARG A C 1
ATOM 640 O O . ARG A 1 88 ? -35.340 21.960 21.696 1.00 61.97 88 ARG A O 1
ATOM 647 N N . VAL A 1 89 ? -35.802 20.538 20.028 1.00 52.31 89 VAL A N 1
ATOM 648 C CA . VAL A 1 89 ? -37.195 20.229 20.418 1.00 52.31 89 VAL A CA 1
ATOM 649 C C . VAL A 1 89 ? -37.336 18.697 20.571 1.00 52.31 89 VAL A C 1
ATOM 651 O O . VAL A 1 89 ? -36.310 18.033 20.594 1.00 52.31 89 VAL A O 1
ATOM 654 N N . SER A 1 90 ? -38.497 18.147 20.927 1.00 45.09 90 SER A N 1
ATOM 655 C CA . SER A 1 90 ? -38.705 16.734 21.322 1.00 45.09 90 SER A CA 1
ATOM 656 C C . SER A 1 90 ? -38.636 15.710 20.167 1.00 45.09 90 SER A C 1
ATOM 658 O O . SER A 1 90 ? -38.742 16.102 19.008 1.00 45.09 90 SER A O 1
ATOM 660 N N . GLU A 1 91 ? -38.596 14.412 20.527 1.00 38.56 91 GLU A N 1
ATOM 661 C CA . GLU A 1 91 ? -38.409 13.154 19.744 1.00 38.56 91 GLU A CA 1
ATOM 662 C C . GLU A 1 91 ? -38.950 13.072 18.294 1.00 38.56 91 GLU A C 1
ATOM 664 O O . GLU A 1 91 ? -38.491 12.246 17.510 1.00 38.56 91 GLU A O 1
ATOM 669 N N . VAL A 1 92 ? -39.917 13.903 17.900 1.00 35.81 92 VAL A N 1
ATOM 670 C CA . VAL A 1 92 ? -40.572 13.853 16.580 1.00 35.81 92 VAL A CA 1
ATOM 671 C C . VAL A 1 92 ? -39.798 14.626 15.497 1.00 35.81 92 VAL A C 1
ATOM 673 O O . VAL A 1 92 ? -39.917 14.291 14.323 1.00 35.81 92 VAL A O 1
ATOM 676 N N . GLN A 1 93 ? -39.001 15.641 15.853 1.00 41.97 93 GLN A N 1
ATOM 677 C CA . GLN A 1 93 ? -38.352 16.549 14.884 1.00 41.97 93 GLN A CA 1
ATOM 678 C C . GLN A 1 93 ? -36.946 16.139 14.437 1.00 41.97 93 GLN A C 1
ATOM 680 O O . GLN A 1 93 ? -36.483 16.619 13.405 1.00 41.97 93 GLN A O 1
ATOM 685 N N . ASP A 1 94 ? -36.283 15.244 15.166 1.00 40.78 94 ASP A N 1
ATOM 686 C CA . ASP A 1 94 ? -34.868 14.938 14.932 1.00 40.78 94 ASP A CA 1
ATOM 687 C C . ASP A 1 94 ? -34.646 13.990 13.734 1.00 40.78 94 ASP A C 1
ATOM 689 O O . ASP A 1 94 ? -33.657 14.140 13.026 1.00 40.78 94 ASP A O 1
ATOM 693 N N . HIS A 1 95 ? -35.631 13.147 13.389 1.00 43.28 95 HIS A N 1
ATOM 694 C CA . HIS A 1 95 ? -35.620 12.284 12.190 1.00 43.28 95 HIS A CA 1
ATOM 695 C C . HIS A 1 95 ? -35.621 13.075 10.855 1.00 43.28 95 HIS A C 1
ATOM 697 O O . HIS A 1 95 ? -35.454 12.510 9.775 1.00 43.28 95 HIS A O 1
ATOM 703 N N . PHE A 1 96 ? -35.851 14.393 10.893 1.00 44.16 96 PHE A N 1
ATOM 704 C CA . PHE A 1 96 ? -36.010 15.237 9.706 1.00 44.16 96 PHE A CA 1
ATOM 705 C C . PHE A 1 96 ? -34.685 15.718 9.096 1.00 44.16 96 PHE A C 1
ATOM 707 O O . PHE A 1 96 ? -34.563 15.789 7.871 1.00 44.16 96 PHE A O 1
ATOM 714 N N . VAL A 1 97 ? -33.693 16.068 9.926 1.00 44.69 97 VAL A N 1
ATOM 715 C CA . VAL A 1 97 ? -32.374 16.493 9.420 1.00 44.69 97 VAL A CA 1
ATOM 716 C C . VAL A 1 97 ? -31.669 15.320 8.738 1.00 44.69 97 VAL A C 1
ATOM 718 O O . VAL A 1 97 ? -31.002 15.516 7.723 1.00 44.69 97 VAL A O 1
ATOM 721 N N . ASP A 1 98 ? -31.921 14.105 9.218 1.00 41.69 98 ASP A N 1
ATOM 722 C CA . ASP A 1 98 ? -31.360 12.871 8.678 1.00 41.69 98 ASP A CA 1
ATOM 723 C C . ASP A 1 98 ? -31.855 12.581 7.245 1.00 41.69 98 ASP A C 1
ATOM 725 O O . ASP A 1 98 ? -31.065 12.251 6.357 1.00 41.69 98 ASP A O 1
ATOM 729 N N . GLY A 1 99 ? -33.143 12.820 6.968 1.00 44.91 99 GLY A N 1
ATOM 730 C CA . GLY A 1 99 ? -33.722 12.670 5.626 1.00 44.91 99 GLY A CA 1
ATOM 731 C C . GLY A 1 99 ? -33.212 13.688 4.594 1.00 44.91 99 GLY A C 1
ATOM 732 O O . GLY A 1 99 ? -33.099 13.366 3.408 1.00 44.91 99 GLY A O 1
ATOM 733 N N . LEU A 1 100 ? -32.859 14.905 5.030 1.00 46.34 100 LEU A N 1
ATOM 734 C CA . LEU A 1 100 ? -32.310 15.958 4.161 1.00 46.34 100 LEU A CA 1
ATOM 735 C C . LEU A 1 100 ? -30.895 15.636 3.652 1.00 46.34 100 LEU A C 1
ATOM 737 O O . LEU A 1 100 ? -30.570 16.004 2.522 1.00 46.34 100 LEU A O 1
ATOM 741 N N . LEU A 1 101 ? -30.068 14.956 4.455 1.00 36.06 101 LEU A N 1
ATOM 742 C CA . LEU A 1 101 ? -28.680 14.617 4.100 1.00 36.06 101 LEU A CA 1
ATOM 743 C C . LEU A 1 101 ? -28.599 13.517 3.027 1.00 36.06 101 LEU A C 1
ATOM 745 O O . LEU A 1 101 ? -27.732 13.573 2.159 1.00 36.06 101 LEU A O 1
ATOM 749 N N . ASN A 1 102 ? -29.553 12.579 3.026 1.00 35.41 102 ASN A N 1
ATOM 750 C CA . ASN A 1 102 ? -29.583 11.425 2.119 1.00 35.41 102 ASN A CA 1
ATOM 751 C C . ASN A 1 102 ? -30.357 11.666 0.802 1.00 35.41 102 ASN A C 1
ATOM 753 O O . ASN A 1 102 ? -30.515 10.747 -0.004 1.00 35.41 102 ASN A O 1
ATOM 757 N N . GLY A 1 103 ? -30.898 12.872 0.573 1.00 34.66 103 GLY A N 1
ATOM 758 C CA . GLY A 1 103 ? -31.661 13.205 -0.642 1.00 34.66 103 GLY A CA 1
ATOM 759 C C . GLY A 1 103 ? -32.937 12.372 -0.858 1.00 34.66 103 GLY A C 1
ATOM 760 O O . GLY A 1 103 ? -33.484 12.358 -1.964 1.00 34.66 103 GLY A O 1
ATOM 761 N N . LYS A 1 104 ? -33.420 11.667 0.173 1.00 34.47 104 LYS A N 1
ATOM 762 C CA . LYS A 1 104 ? -34.611 10.815 0.102 1.00 34.47 104 LYS A CA 1
ATOM 763 C C . LYS A 1 104 ? -35.866 11.606 0.465 1.00 34.47 104 LYS A C 1
ATOM 765 O O . LYS A 1 104 ? -35.910 12.352 1.433 1.00 34.47 104 LYS A O 1
ATOM 770 N N . THR A 1 105 ? -36.935 11.389 -0.298 1.00 34.50 105 THR A N 1
ATOM 771 C CA . THR A 1 105 ? -38.276 11.947 -0.046 1.00 34.50 105 THR A CA 1
ATOM 772 C C . THR A 1 105 ? -39.050 11.177 1.030 1.00 34.50 105 THR A C 1
ATOM 774 O O . THR A 1 105 ? -40.206 11.488 1.277 1.00 34.50 105 THR A O 1
ATOM 777 N N . THR A 1 106 ? -38.446 10.185 1.684 1.00 31.14 106 THR A N 1
ATOM 778 C CA . THR A 1 106 ? -39.088 9.313 2.675 1.00 31.14 106 THR A CA 1
ATOM 779 C C . THR A 1 106 ? -38.399 9.449 4.026 1.00 31.14 106 THR A C 1
ATOM 781 O O . THR A 1 106 ? -37.291 8.954 4.185 1.00 31.14 106 THR A O 1
ATOM 784 N N . VAL A 1 107 ? -39.074 10.088 4.986 1.00 37.09 107 VAL A N 1
ATOM 785 C CA . VAL A 1 107 ? -38.719 10.048 6.413 1.00 37.09 107 VAL A CA 1
ATOM 786 C C . VAL A 1 107 ? -39.756 9.177 7.129 1.00 37.09 107 VAL A C 1
ATOM 788 O O . VAL A 1 107 ? -40.956 9.331 6.858 1.00 37.09 107 VAL A O 1
ATOM 791 N N . PRO A 1 108 ? -39.333 8.274 8.025 1.00 31.66 108 PRO A N 1
ATOM 792 C CA . PRO A 1 108 ? -40.194 7.531 8.926 1.00 31.66 108 PRO A CA 1
ATOM 793 C C . PRO A 1 108 ? -41.363 8.303 9.565 1.00 31.66 108 PRO A C 1
ATOM 795 O O . PRO A 1 108 ? -41.196 9.397 10.096 1.00 31.66 108 PRO A O 1
ATOM 798 N N . SER A 1 109 ? -42.566 7.717 9.585 1.00 32.47 109 SER A N 1
ATOM 799 C CA . SER A 1 109 ? -43.719 8.263 10.312 1.00 32.47 109 SER A CA 1
ATOM 800 C C . SER A 1 109 ? -43.612 8.080 11.827 1.00 32.47 109 SER A C 1
ATOM 802 O O . SER A 1 109 ? -43.691 6.949 12.301 1.00 32.47 109 SER A O 1
ATOM 804 N N . VAL A 1 110 ? -43.613 9.167 12.601 1.00 32.44 110 VAL A N 1
ATOM 805 C CA . VAL A 1 110 ? -43.961 9.100 14.028 1.00 32.44 110 VAL A CA 1
ATOM 806 C C . VAL A 1 110 ? -45.464 9.341 14.176 1.00 32.44 110 VAL A C 1
ATOM 808 O O . VAL A 1 110 ? -45.947 10.469 14.106 1.00 32.44 110 VAL A O 1
ATOM 811 N N . ARG A 1 111 ? -46.237 8.270 14.386 1.00 32.06 111 ARG A N 1
ATOM 812 C CA . ARG A 1 111 ? -47.499 8.382 15.132 1.00 32.06 111 ARG A CA 1
ATOM 813 C C . ARG A 1 111 ? -47.146 8.132 16.587 1.00 32.06 111 ARG A C 1
ATOM 815 O O . ARG A 1 111 ? -46.664 7.050 16.900 1.00 32.06 111 ARG A O 1
ATOM 822 N N . GLY A 1 112 ? -47.357 9.147 17.425 1.00 30.36 112 GLY A N 1
ATOM 823 C CA . GLY A 1 112 ? -46.965 9.152 18.830 1.00 30.36 112 GLY A CA 1
ATOM 824 C C . GLY A 1 112 ? -47.279 7.837 19.538 1.00 30.36 112 GLY A C 1
ATOM 825 O O . GLY A 1 112 ? -48.392 7.312 19.446 1.00 30.36 112 GLY A O 1
ATOM 826 N N . SER A 1 113 ? -46.286 7.315 20.250 1.00 28.16 113 SER A N 1
ATOM 827 C CA . SER A 1 113 ? -46.472 6.227 21.193 1.00 28.16 113 SER A CA 1
ATOM 828 C C . SER A 1 113 ? -47.437 6.685 22.286 1.00 28.16 113 SER A C 1
ATOM 830 O O . SER A 1 113 ? -47.081 7.422 23.204 1.00 28.16 113 SER A O 1
ATOM 832 N N . GLN A 1 114 ? -48.685 6.230 22.196 1.00 27.25 114 GLN A N 1
ATOM 833 C CA . GLN A 1 114 ? -49.549 6.107 23.362 1.00 27.25 114 GLN A CA 1
ATOM 834 C C . GLN A 1 114 ? -48.974 5.018 24.279 1.00 27.25 114 GLN A C 1
ATOM 836 O O . GLN A 1 114 ? -49.334 3.851 24.179 1.00 27.25 114 GLN A O 1
ATOM 841 N N . ALA A 1 115 ? -48.052 5.402 25.152 1.00 26.38 115 ALA A N 1
ATOM 842 C CA . ALA A 1 115 ? -47.652 4.666 26.348 1.00 26.38 115 ALA A CA 1
ATOM 843 C C . ALA A 1 115 ? -46.992 5.715 27.251 1.00 26.38 115 ALA A C 1
ATOM 845 O O . ALA A 1 115 ? -45.849 6.088 27.051 1.00 26.38 115 ALA A O 1
ATOM 846 N N . GLY A 1 116 ? -47.722 6.428 28.098 1.00 24.95 116 GLY A N 1
ATOM 847 C CA . GLY A 1 116 ? -48.360 5.883 29.287 1.00 24.95 116 GLY A CA 1
ATOM 848 C C . GLY A 1 116 ? -47.892 6.739 30.461 1.00 24.95 116 GLY A C 1
ATOM 849 O O . GLY A 1 116 ? -47.004 6.355 31.213 1.00 24.95 116 GLY A O 1
ATOM 850 N N . SER A 1 117 ? -48.441 7.947 30.575 1.00 22.30 117 SER A N 1
ATOM 851 C CA . SER A 1 117 ? -48.208 8.822 31.721 1.00 22.30 117 SER A CA 1
ATOM 852 C C . SER A 1 117 ? -48.939 8.275 32.951 1.00 22.30 117 SER A C 1
ATOM 854 O O . SER A 1 117 ? -50.148 8.068 32.895 1.00 22.30 117 SER A O 1
ATOM 856 N N . ARG A 1 118 ? -48.202 8.185 34.068 1.00 23.42 118 ARG A N 1
ATOM 857 C CA . ARG A 1 118 ? -48.647 8.009 35.468 1.00 23.42 118 ARG A CA 1
ATOM 858 C C . ARG A 1 118 ? -49.160 6.614 35.853 1.00 23.42 118 ARG A C 1
ATOM 860 O O . ARG A 1 118 ? -50.254 6.221 35.482 1.00 23.42 118 ARG A O 1
ATOM 867 N N . ASN A 1 119 ? -48.408 5.932 36.724 1.00 22.88 119 ASN A N 1
ATOM 868 C CA . ASN A 1 119 ? -48.874 5.637 38.085 1.00 22.88 119 ASN A CA 1
ATOM 869 C C . ASN A 1 119 ? -47.730 5.122 38.972 1.00 22.88 119 ASN A C 1
ATOM 871 O O . ASN A 1 119 ? -47.178 4.042 38.778 1.00 22.88 119 ASN A O 1
ATOM 875 N N . VAL A 1 120 ? -47.419 5.937 39.979 1.00 22.00 120 VAL A N 1
ATOM 876 C CA . VAL A 1 120 ? -46.834 5.523 41.253 1.00 22.00 120 VAL A CA 1
ATOM 877 C C . VAL A 1 120 ? -47.830 4.565 41.907 1.00 22.00 120 VAL A C 1
ATOM 879 O O . VAL A 1 120 ? -48.981 4.940 42.118 1.00 22.00 120 VAL A O 1
ATOM 882 N N . TRP A 1 121 ? -47.413 3.347 42.242 1.00 21.42 121 TRP A N 1
ATOM 883 C CA . TRP A 1 121 ? -48.195 2.494 43.134 1.00 21.42 121 TRP A CA 1
ATOM 884 C C . TRP A 1 121 ? -47.883 2.894 44.578 1.00 21.42 121 TRP A C 1
ATOM 886 O O . TRP A 1 121 ? -46.878 2.470 45.141 1.00 21.42 121 TRP A O 1
ATOM 896 N N . TYR A 1 122 ? -48.744 3.721 45.175 1.00 21.47 122 TYR A N 1
ATOM 897 C CA . TYR A 1 122 ? -48.972 3.681 46.619 1.00 21.47 122 TYR A CA 1
ATOM 898 C C . TYR A 1 122 ? -50.184 2.780 46.844 1.00 21.47 122 TYR A C 1
ATOM 900 O O . TYR A 1 122 ? -51.271 3.032 46.328 1.00 21.47 122 TYR A O 1
ATOM 908 N N . GLN A 1 123 ? -49.972 1.688 47.567 1.00 20.81 123 GLN A N 1
ATOM 909 C CA . GLN A 1 123 ? -51.018 0.758 47.955 1.00 20.81 123 GLN A CA 1
ATOM 910 C C . GLN A 1 123 ? -51.732 1.339 49.182 1.00 20.81 123 GLN A C 1
ATOM 912 O O . GLN A 1 123 ? -51.197 1.306 50.287 1.00 20.81 123 GLN A O 1
ATOM 917 N N . SER A 1 124 ? -52.939 1.872 49.000 1.00 21.73 124 SER A N 1
ATOM 918 C CA . SER A 1 124 ? -53.910 2.012 50.086 1.00 21.73 124 SER A CA 1
ATOM 919 C C . SER A 1 124 ? -55.176 1.263 49.691 1.00 21.73 124 SER A C 1
ATOM 921 O O . SER A 1 124 ? -55.793 1.561 48.671 1.00 21.73 124 SER A O 1
ATOM 923 N N . HIS A 1 125 ? -55.496 0.247 50.486 1.00 26.41 125 HIS A N 1
ATOM 924 C CA . HIS A 1 125 ? -56.738 -0.512 50.444 1.00 26.41 125 HIS A CA 1
ATOM 925 C C . HIS A 1 125 ? -57.964 0.411 50.426 1.00 26.41 125 HIS A C 1
ATOM 927 O O . HIS A 1 125 ? -58.049 1.285 51.278 1.00 26.41 125 HIS A O 1
ATOM 933 N N . GLU A 1 126 ? -58.924 0.144 49.537 1.00 24.98 126 GLU A N 1
ATOM 934 C CA . GLU A 1 126 ? -60.340 -0.013 49.900 1.00 24.98 126 GLU A CA 1
ATOM 935 C C . GLU A 1 126 ? -61.144 -0.609 48.729 1.00 24.98 126 GLU A C 1
ATOM 937 O O . GLU A 1 126 ? -60.980 -0.249 47.563 1.00 24.98 126 GLU A O 1
ATOM 942 N N . GLU A 1 127 ? -61.966 -1.602 49.060 1.00 30.06 127 GLU A N 1
ATOM 943 C CA . GLU A 1 127 ? -62.862 -2.346 48.177 1.00 30.06 127 GLU A CA 1
ATOM 944 C C . GLU A 1 127 ? -64.068 -1.487 47.753 1.00 30.06 127 GLU A C 1
ATOM 946 O O . GLU A 1 127 ? -64.601 -0.737 48.565 1.00 30.06 127 GLU A O 1
ATOM 951 N N . THR A 1 128 ? -64.570 -1.648 46.519 1.00 26.12 128 THR A N 1
ATOM 952 C CA . THR A 1 128 ? -65.944 -2.133 46.220 1.00 26.12 128 THR A CA 1
ATOM 953 C C . THR A 1 128 ? -66.336 -1.961 44.736 1.00 26.12 128 THR A C 1
ATOM 955 O O . THR A 1 128 ? -66.422 -0.861 44.211 1.00 26.12 128 THR A O 1
ATOM 958 N N . GLY A 1 129 ? -66.594 -3.102 44.078 1.00 27.39 129 GLY A N 1
ATOM 959 C CA . GLY A 1 129 ? -67.721 -3.393 43.170 1.00 27.39 129 GLY A CA 1
ATOM 960 C C . GLY A 1 129 ? -68.026 -2.543 41.919 1.00 27.39 129 GLY A C 1
ATOM 961 O O . GLY A 1 129 ? -68.497 -1.420 42.025 1.00 27.39 129 GLY A O 1
ATOM 962 N N . GLY A 1 130 ? -68.009 -3.196 40.742 1.00 26.19 130 GLY A N 1
ATOM 963 C CA . GLY A 1 130 ? -68.999 -2.930 39.678 1.00 26.19 130 GLY A CA 1
ATOM 964 C C . GLY A 1 130 ? -68.498 -2.929 38.224 1.00 26.19 130 GLY A C 1
ATOM 965 O O . GLY A 1 130 ? -68.002 -1.920 37.740 1.00 26.19 130 GLY A O 1
ATOM 966 N N . GLN A 1 131 ? -68.711 -4.041 37.505 1.00 26.06 131 GLN A N 1
ATOM 967 C CA . GLN A 1 131 ? -68.748 -4.143 36.027 1.00 26.06 131 GLN A CA 1
ATOM 968 C C . GLN A 1 131 ? -69.840 -3.206 35.451 1.00 26.06 131 GLN A C 1
ATOM 970 O O . GLN A 1 131 ? -70.847 -2.997 36.112 1.00 26.06 131 GLN A O 1
ATOM 975 N N . GLY A 1 132 ? -69.822 -2.657 34.234 1.00 25.16 132 GLY A N 1
ATOM 976 C CA . GLY A 1 132 ? -68.935 -2.753 33.081 1.00 25.16 132 GLY A CA 1
ATOM 977 C C . GLY A 1 132 ? -69.558 -1.985 31.890 1.00 25.16 132 GLY A C 1
ATOM 978 O O . GLY A 1 132 ? -70.746 -2.113 31.624 1.00 25.16 132 GLY A O 1
ATOM 979 N N . CYS A 1 133 ? -68.711 -1.186 31.231 1.00 23.38 133 CYS A N 1
ATOM 980 C CA . CYS A 1 133 ? -68.641 -0.747 29.822 1.00 23.38 133 CYS A CA 1
ATOM 981 C C . CYS A 1 133 ? -69.860 -0.168 29.058 1.00 23.38 133 CYS A C 1
ATOM 983 O O . CYS A 1 133 ? -70.770 -0.876 28.636 1.00 23.38 133 CYS A O 1
ATOM 985 N N . TYR A 1 134 ? -69.724 1.125 28.715 1.00 21.22 134 TYR A N 1
ATOM 986 C CA . TYR A 1 134 ? -70.482 1.888 27.715 1.00 21.22 134 TYR A CA 1
ATOM 987 C C . TYR A 1 134 ? -69.684 2.123 26.412 1.00 21.22 134 TYR A C 1
ATOM 989 O O . TYR A 1 134 ? -68.457 2.064 26.384 1.00 21.22 134 TYR A O 1
ATOM 997 N N . HIS A 1 135 ? -70.463 2.415 25.367 1.00 23.58 135 HIS A N 1
ATOM 998 C CA . HIS A 1 135 ? -70.205 2.775 23.966 1.00 23.58 135 HIS A CA 1
ATOM 999 C C . HIS A 1 135 ? -68.972 3.617 23.584 1.00 23.58 135 HIS A C 1
ATOM 1001 O O . HIS A 1 135 ? -68.571 4.532 24.295 1.00 23.58 135 HIS A O 1
ATOM 1007 N N . ASN A 1 136 ? -68.507 3.402 22.343 1.00 22.12 136 ASN A N 1
ATOM 1008 C CA . ASN A 1 136 ? -67.525 4.228 21.637 1.00 22.12 136 ASN A CA 1
ATOM 1009 C C . ASN A 1 136 ? -68.118 4.831 20.347 1.00 22.12 136 ASN A C 1
ATOM 1011 O O . ASN A 1 136 ? -68.200 4.160 19.325 1.00 22.12 136 ASN A O 1
ATOM 1015 N N . GLU A 1 137 ? -68.450 6.119 20.399 1.00 25.62 137 GLU A N 1
ATOM 1016 C CA . GLU A 1 137 ? -68.342 7.072 19.289 1.00 25.62 137 GLU A CA 1
ATOM 1017 C C . GLU A 1 137 ? -68.034 8.442 19.906 1.00 25.62 137 GLU A C 1
ATOM 1019 O O . GLU A 1 137 ? -68.843 8.937 20.692 1.00 25.62 137 GLU A O 1
ATOM 1024 N N . ARG A 1 138 ? -66.889 9.059 19.567 1.00 21.02 138 ARG A N 1
ATOM 1025 C CA . ARG A 1 138 ? -66.705 10.524 19.457 1.00 21.02 138 ARG A CA 1
ATOM 1026 C C . ARG A 1 138 ? -65.282 10.911 19.036 1.00 21.02 138 ARG A C 1
ATOM 1028 O O . ARG A 1 138 ? -64.301 10.257 19.369 1.00 21.02 138 ARG A O 1
ATOM 1035 N N . ARG A 1 139 ? -65.244 12.018 18.286 1.00 20.97 139 ARG A N 1
ATOM 1036 C CA . ARG A 1 139 ? -64.097 12.837 17.859 1.00 20.97 139 ARG A CA 1
ATOM 1037 C C . ARG A 1 139 ? -63.078 13.078 18.982 1.00 20.97 139 ARG A C 1
ATOM 1039 O O . ARG A 1 139 ? -63.485 13.382 20.098 1.00 20.97 139 ARG A O 1
ATOM 1046 N N . TRP A 1 140 ? -61.791 13.104 18.628 1.00 20.61 140 TRP A N 1
ATOM 1047 C CA . TRP A 1 140 ? -60.705 13.574 19.493 1.00 20.61 140 TRP A CA 1
ATOM 1048 C C . TRP A 1 140 ? -60.010 14.787 18.870 1.00 20.61 140 TRP A C 1
ATOM 1050 O O . TRP A 1 140 ? -59.406 14.698 17.804 1.00 20.61 140 TRP A O 1
ATOM 1060 N N . VAL A 1 141 ? -60.139 15.921 19.557 1.00 20.06 141 VAL A N 1
ATOM 1061 C CA . VAL A 1 141 ? -59.203 17.048 19.516 1.00 20.06 141 VAL A CA 1
ATOM 1062 C C . VAL A 1 141 ? -58.010 16.627 20.378 1.00 20.06 141 VAL A C 1
ATOM 1064 O O . VAL A 1 141 ? -58.222 16.191 21.508 1.00 20.06 141 VAL A O 1
ATOM 1067 N N . ILE A 1 142 ? -56.785 16.703 19.854 1.00 22.31 142 ILE A N 1
ATOM 1068 C CA . ILE A 1 142 ? -55.556 16.463 20.623 1.00 22.31 142 ILE A CA 1
ATOM 1069 C C . ILE A 1 142 ? -54.908 17.824 20.868 1.00 22.31 142 ILE A C 1
ATOM 1071 O O . ILE A 1 142 ? -54.477 18.483 19.926 1.00 22.31 142 ILE A O 1
ATOM 1075 N N . ASP A 1 143 ? -54.876 18.228 22.134 1.00 23.09 143 ASP A N 1
ATOM 1076 C CA . ASP A 1 143 ? -54.079 19.338 22.643 1.00 23.09 143 ASP A CA 1
ATOM 1077 C C . ASP A 1 143 ? -52.719 18.775 23.089 1.00 23.09 143 ASP A C 1
ATOM 1079 O O . ASP A 1 143 ? -52.643 17.947 23.997 1.00 23.09 143 ASP A O 1
ATOM 1083 N N . THR A 1 144 ? -51.648 19.155 22.391 1.00 25.36 144 THR A N 1
ATOM 1084 C CA . THR A 1 144 ? -50.266 18.715 22.649 1.00 25.36 144 THR A CA 1
ATOM 1085 C C . THR A 1 144 ? -49.520 19.627 23.629 1.00 25.36 144 THR A C 1
ATOM 1087 O O . THR A 1 144 ? -48.303 19.513 23.759 1.00 25.36 144 THR A O 1
ATOM 1090 N N . SER A 1 145 ? -50.207 20.545 24.317 1.00 22.62 145 SER A N 1
ATOM 1091 C CA . SER A 1 145 ? -49.570 21.546 25.187 1.00 22.62 145 SER A CA 1
ATOM 1092 C C . SER A 1 145 ? -49.014 21.017 26.523 1.00 22.62 145 SER A C 1
ATOM 1094 O O . SER A 1 145 ? -48.306 21.753 27.212 1.00 22.62 145 SER A O 1
ATOM 1096 N N . ASP A 1 146 ? -49.255 19.746 26.877 1.00 21.77 146 ASP A N 1
ATOM 1097 C CA . ASP A 1 146 ? -49.025 19.239 28.243 1.00 21.77 146 ASP A CA 1
ATOM 1098 C C . ASP A 1 146 ? -47.924 18.169 28.418 1.00 21.77 146 ASP A C 1
ATOM 1100 O O . ASP A 1 146 ? -47.745 17.644 29.520 1.00 21.77 146 ASP A O 1
ATOM 1104 N N . ILE A 1 147 ? -47.114 17.877 27.392 1.00 23.70 147 ILE A N 1
ATOM 1105 C CA . ILE A 1 147 ? -45.903 17.042 27.546 1.00 23.70 147 ILE A CA 1
ATOM 1106 C C . ILE A 1 147 ? -44.663 17.938 27.460 1.00 23.70 147 ILE A C 1
ATOM 1108 O O . ILE A 1 147 ? -44.201 18.290 26.377 1.00 23.70 147 ILE A O 1
ATOM 1112 N N . ARG A 1 148 ? -44.123 18.329 28.621 1.00 24.22 148 ARG A N 1
ATOM 1113 C CA . ARG A 1 148 ? -42.925 19.178 28.732 1.00 24.22 148 ARG A CA 1
ATOM 1114 C C . ARG A 1 148 ? -41.700 18.337 29.094 1.00 24.22 148 ARG A C 1
ATOM 1116 O O . ARG A 1 148 ? -41.547 17.943 30.246 1.00 24.22 148 ARG A O 1
ATOM 1123 N N . TRP A 1 149 ? -40.807 18.111 28.131 1.00 27.22 149 TRP A N 1
ATOM 1124 C CA . TRP A 1 149 ? -39.455 17.596 28.380 1.00 27.22 149 TRP A CA 1
ATOM 1125 C C . TRP A 1 149 ? -38.486 18.779 28.502 1.00 27.22 149 TRP A C 1
ATOM 1127 O O . TRP A 1 149 ? -38.106 19.392 27.503 1.00 27.22 149 TRP A O 1
ATOM 1137 N N . ASN A 1 150 ? -38.124 19.141 29.735 1.00 28.78 150 ASN A N 1
ATOM 1138 C CA . ASN A 1 150 ? -37.205 20.250 30.012 1.00 28.78 150 ASN A CA 1
ATOM 1139 C C . ASN A 1 150 ? -35.739 19.771 30.006 1.00 28.78 150 ASN A C 1
ATOM 1141 O O . ASN A 1 150 ? -35.441 18.681 30.488 1.00 28.78 150 ASN A O 1
ATOM 1145 N N . LYS A 1 151 ? -34.831 20.595 29.460 1.00 39.53 151 LYS A N 1
ATOM 1146 C CA . LYS A 1 151 ? -33.457 20.232 29.054 1.00 39.53 151 LYS A CA 1
ATOM 1147 C C . LYS A 1 151 ? -32.405 20.984 29.895 1.00 39.53 151 LYS A C 1
ATOM 1149 O O . LYS A 1 151 ? -32.423 22.214 29.904 1.00 39.53 151 LYS A O 1
ATOM 1154 N N . TYR A 1 152 ? -31.485 20.264 30.552 1.00 42.12 152 TYR A N 1
ATOM 1155 C CA . TYR A 1 152 ? -30.487 20.796 31.508 1.00 42.12 152 TYR A CA 1
ATOM 1156 C C . TYR A 1 152 ? -29.057 20.272 31.238 1.00 42.12 152 TYR A C 1
ATOM 1158 O O . TYR A 1 152 ? -28.859 19.492 30.309 1.00 42.12 152 TYR A O 1
ATOM 1166 N N . GLY A 1 153 ? -28.059 20.788 31.972 1.00 37.44 153 GLY A N 1
ATOM 1167 C CA . GLY A 1 153 ? -26.623 20.645 31.680 1.00 37.44 153 GLY A CA 1
ATOM 1168 C C . GLY A 1 153 ? -26.025 19.251 31.816 1.00 37.44 153 GLY A C 1
ATOM 1169 O O . GLY A 1 153 ? -26.677 18.319 32.274 1.00 37.44 153 GLY A O 1
ATOM 1170 N N . PHE A 1 154 ? -24.766 19.135 31.392 1.00 43.62 154 PHE A N 1
ATOM 1171 C CA . PHE A 1 154 ? -24.031 17.877 31.315 1.00 43.62 154 PHE A CA 1
ATOM 1172 C C . PHE A 1 154 ? -23.015 17.793 32.443 1.00 43.62 154 PHE A C 1
ATOM 1174 O O . PHE A 1 154 ? -22.048 18.561 32.505 1.00 43.62 154 PHE A O 1
ATOM 1181 N N . SER A 1 155 ? -23.220 16.813 33.309 1.00 46.94 155 SER A N 1
ATOM 1182 C CA . SER A 1 155 ? -22.408 16.635 34.499 1.00 46.94 155 SER A CA 1
ATOM 1183 C C . SER A 1 155 ? -21.372 15.534 34.257 1.00 46.94 155 SER A C 1
ATOM 1185 O O . SER A 1 155 ? -21.689 14.451 33.760 1.00 46.94 155 SER A O 1
ATOM 1187 N N . SER A 1 156 ? -20.114 15.781 34.608 1.00 46.47 156 SER A N 1
ATOM 1188 C CA . SER A 1 156 ? -19.088 14.732 34.634 1.00 46.47 156 SER A CA 1
ATOM 1189 C C . SER A 1 156 ? -19.222 13.895 35.904 1.00 46.47 156 SER A C 1
ATOM 1191 O O . SER A 1 156 ? -19.354 14.436 37.006 1.00 46.47 156 SER A O 1
ATOM 1193 N N . MET A 1 157 ? -19.163 12.571 35.763 1.00 56.19 157 MET A N 1
ATOM 1194 C CA . MET A 1 157 ? -19.043 11.658 36.898 1.00 56.19 157 MET A CA 1
ATOM 1195 C C . MET A 1 157 ? -17.616 11.781 37.426 1.00 56.19 157 MET A C 1
ATOM 1197 O O . MET A 1 157 ? -16.673 11.538 36.676 1.00 56.19 157 MET A O 1
ATOM 1201 N N . SER A 1 158 ? -17.438 12.186 38.687 1.00 48.44 158 SER A N 1
ATOM 1202 C CA . SER A 1 158 ? -16.120 12.462 39.273 1.00 48.44 158 SER A CA 1
ATOM 1203 C C . SER A 1 158 ? -15.093 11.365 38.952 1.00 48.44 158 SER A C 1
ATOM 1205 O O . SER A 1 158 ? -15.112 10.262 39.498 1.00 48.44 158 SER A O 1
ATOM 1207 N N . SER A 1 159 ? -14.195 11.692 38.023 1.00 49.41 159 SER A N 1
ATOM 1208 C CA . SER A 1 159 ? -13.042 10.902 37.610 1.00 49.41 159 SER A CA 1
ATOM 1209 C C . SER A 1 159 ? -11.821 11.807 37.731 1.00 49.41 159 SER A C 1
ATOM 1211 O O . SER A 1 159 ? -11.887 12.949 37.271 1.00 49.41 159 SER A O 1
ATOM 1213 N N . PRO A 1 160 ? -10.686 11.337 38.280 1.00 45.75 160 PRO A N 1
ATOM 1214 C CA . PRO A 1 160 ? -9.477 12.153 38.437 1.00 45.75 160 PRO A CA 1
ATOM 1215 C C . PRO A 1 160 ? -8.887 12.670 37.108 1.00 45.75 160 PRO A C 1
ATOM 1217 O O . PRO A 1 160 ? -7.902 13.404 37.123 1.00 45.75 160 PRO A O 1
ATOM 1220 N N . ARG A 1 161 ? -9.468 12.295 35.956 1.00 53.69 161 ARG A N 1
ATOM 1221 C CA . ARG A 1 161 ? -9.021 12.676 34.607 1.00 53.69 161 ARG A CA 1
ATOM 1222 C C . ARG A 1 161 ? -9.911 13.706 33.895 1.00 53.69 161 ARG A C 1
ATOM 1224 O O . ARG A 1 161 ? -9.471 14.232 32.880 1.00 53.69 161 ARG A O 1
ATOM 1231 N N . LEU A 1 162 ? -11.123 13.999 34.381 1.00 69.31 162 LEU A N 1
ATOM 1232 C CA . LEU A 1 162 ? -12.052 14.942 33.736 1.00 69.31 162 LEU A CA 1
ATOM 1233 C C . LEU A 1 162 ? -12.203 16.210 34.575 1.00 69.31 162 LEU A C 1
ATOM 1235 O O . LEU A 1 162 ? -12.503 16.136 35.764 1.00 69.31 162 LEU A O 1
ATOM 1239 N N . LYS A 1 163 ? -12.010 17.370 33.945 1.00 70.31 163 LYS A N 1
ATOM 1240 C CA . LYS A 1 163 ? -12.179 18.689 34.568 1.00 70.31 163 LYS A CA 1
ATOM 1241 C C . LYS A 1 163 ? -13.371 19.413 33.956 1.00 70.31 163 LYS A C 1
ATOM 1243 O O . LYS A 1 163 ? -13.727 19.170 32.803 1.00 70.31 163 LYS A O 1
ATOM 1248 N N . GLU A 1 164 ? -13.951 20.331 34.719 1.00 69.12 164 GLU A N 1
ATOM 1249 C CA . GLU A 1 164 ? -14.944 21.261 34.193 1.00 69.12 164 GLU A CA 1
ATOM 1250 C C . GLU A 1 164 ? -14.384 22.021 32.979 1.00 69.12 164 GLU A C 1
ATOM 1252 O O . GLU A 1 164 ? -13.222 22.438 32.949 1.00 69.12 164 GLU A O 1
ATOM 1257 N N . GLY A 1 165 ? -15.200 22.150 31.936 1.00 67.12 165 GLY A N 1
ATOM 1258 C CA . GLY A 1 165 ? -14.826 22.788 30.682 1.00 67.12 165 GLY A CA 1
ATOM 1259 C C . GLY A 1 165 ? -14.000 21.927 29.721 1.00 67.12 165 GLY A C 1
ATOM 1260 O O . GLY A 1 165 ? -13.578 22.465 28.691 1.00 67.12 165 GLY A O 1
ATOM 1261 N N . ALA A 1 166 ? -13.760 20.646 30.029 1.00 72.62 166 ALA A N 1
ATOM 1262 C CA . ALA A 1 166 ? -13.243 19.659 29.078 1.00 72.62 166 ALA A CA 1
ATOM 1263 C C . ALA A 1 166 ? -14.351 19.183 28.123 1.00 72.62 166 ALA A C 1
ATOM 1265 O O . ALA A 1 166 ? -15.525 19.138 28.496 1.00 72.62 166 ALA A O 1
ATOM 1266 N N . VAL A 1 167 ? -13.990 18.801 26.898 1.00 77.19 167 VAL A N 1
ATOM 1267 C CA . VAL A 1 167 ? -14.912 18.176 25.939 1.00 77.19 167 VAL A CA 1
ATOM 1268 C C . VAL A 1 167 ? -14.666 16.673 25.897 1.00 77.19 167 VAL A C 1
ATOM 1270 O O . VAL A 1 167 ? -13.543 16.219 25.698 1.00 77.19 167 VAL A O 1
ATOM 1273 N N . VAL A 1 168 ? -15.730 15.895 26.058 1.00 80.06 168 VAL A N 1
ATOM 1274 C CA . VAL A 1 168 ? -15.709 14.435 25.993 1.00 80.06 168 VAL A CA 1
ATOM 1275 C C . VAL A 1 168 ? -16.238 13.983 24.637 1.00 80.06 168 VAL A C 1
ATOM 1277 O O . VAL A 1 168 ? -17.395 14.228 24.295 1.00 80.06 168 VAL A O 1
ATOM 1280 N N . VAL A 1 169 ? -15.381 13.326 23.864 1.00 84.31 169 VAL A N 1
ATOM 1281 C CA . VAL A 1 169 ? -15.726 12.582 22.653 1.00 84.31 169 VAL A CA 1
ATOM 1282 C C . VAL A 1 169 ? -16.420 11.294 23.087 1.00 84.31 169 VAL A C 1
ATOM 1284 O O . VAL A 1 169 ? -15.834 10.473 23.797 1.00 84.31 169 VAL A O 1
ATOM 1287 N N . ILE A 1 170 ? -17.686 11.124 22.714 1.00 87.12 170 ILE A N 1
ATOM 1288 C CA . ILE A 1 170 ? -18.470 9.972 23.167 1.00 87.12 170 ILE A CA 1
ATOM 1289 C C . ILE A 1 170 ? -18.140 8.765 22.299 1.00 87.12 170 ILE A C 1
ATOM 1291 O O . ILE A 1 170 ? -18.316 8.821 21.084 1.00 87.12 170 ILE A O 1
ATOM 1295 N N . ARG A 1 171 ? -17.669 7.685 22.929 1.00 90.44 171 ARG A N 1
ATOM 1296 C CA . ARG A 1 171 ? -17.376 6.403 22.263 1.00 90.44 171 ARG A CA 1
ATOM 1297 C C . ARG A 1 171 ? -18.486 5.372 22.389 1.00 90.44 171 ARG A C 1
ATOM 1299 O O . ARG A 1 171 ? -18.512 4.435 21.608 1.00 90.44 171 ARG A O 1
ATOM 1306 N N . ASP A 1 172 ? -19.348 5.536 23.386 1.00 92.75 172 ASP A N 1
ATOM 1307 C CA . ASP A 1 172 ? -20.419 4.602 23.714 1.00 92.75 172 ASP A CA 1
ATOM 1308 C C . ASP A 1 172 ? -21.476 5.294 24.588 1.00 92.75 172 ASP A C 1
ATOM 1310 O O . ASP A 1 172 ? -21.206 6.357 25.166 1.00 92.75 172 ASP A O 1
ATOM 1314 N N . HIS A 1 173 ? -22.657 4.697 24.735 1.00 91.12 173 HIS A N 1
ATOM 1315 C CA . HIS A 1 173 ? -23.684 5.185 25.646 1.00 91.12 173 HIS A CA 1
ATOM 1316 C C . HIS A 1 173 ? -24.329 4.104 26.505 1.00 91.12 173 HIS A C 1
ATOM 1318 O O . HIS A 1 173 ? -24.472 2.946 26.135 1.00 91.12 173 HIS A O 1
ATOM 1324 N N . PHE A 1 174 ? -24.825 4.549 27.651 1.00 87.31 174 PHE A N 1
ATOM 1325 C CA . PHE A 1 174 ? -25.682 3.799 28.545 1.00 87.31 174 PHE A CA 1
ATOM 1326 C C . PHE A 1 174 ? -27.034 4.515 28.656 1.00 87.31 174 PHE A C 1
ATOM 1328 O O . PHE A 1 174 ? -27.128 5.600 29.228 1.00 87.31 174 PHE A O 1
ATOM 1335 N N . ALA A 1 175 ? -28.086 3.937 28.075 1.00 86.81 175 ALA A N 1
ATOM 1336 C CA . ALA A 1 175 ? -29.383 4.593 27.905 1.00 86.81 175 ALA A CA 1
ATOM 1337 C C . ALA A 1 175 ? -30.470 3.993 28.805 1.00 86.81 175 ALA A C 1
ATOM 1339 O O . ALA A 1 175 ? -31.194 3.089 28.388 1.00 86.81 175 ALA A O 1
ATOM 1340 N N . LEU A 1 176 ? -30.623 4.514 30.028 1.00 83.69 176 LEU A N 1
ATOM 1341 C CA . LEU A 1 176 ? -31.633 4.015 30.972 1.00 83.69 176 LEU A CA 1
ATOM 1342 C C . LEU A 1 176 ? -33.072 4.083 30.425 1.00 83.69 176 LEU A C 1
ATOM 1344 O O . LEU A 1 176 ? -33.779 3.086 30.571 1.00 83.69 176 LEU A O 1
ATOM 1348 N N . PRO A 1 177 ? -33.512 5.169 29.754 1.00 83.94 177 PRO A N 1
ATOM 1349 C CA . PRO A 1 177 ? -34.859 5.226 29.181 1.00 83.94 177 PRO A CA 1
ATOM 1350 C C . PRO A 1 177 ? -35.119 4.139 28.124 1.00 83.94 177 PRO A C 1
ATOM 1352 O O . PRO A 1 177 ? -36.198 3.545 28.100 1.00 83.94 177 PRO A O 1
ATOM 1355 N N . ASN A 1 178 ? -34.117 3.791 27.306 1.00 82.44 178 ASN A N 1
ATOM 1356 C CA . ASN A 1 178 ? -34.248 2.708 26.324 1.00 82.44 178 ASN A CA 1
ATOM 1357 C C . ASN A 1 178 ? -34.514 1.354 26.997 1.00 82.44 178 ASN A C 1
ATOM 1359 O O . ASN A 1 178 ? -35.296 0.557 26.480 1.00 82.44 178 ASN A O 1
ATOM 1363 N N . LEU A 1 179 ? -33.888 1.101 28.152 1.00 82.12 179 LEU A N 1
ATOM 1364 C CA . LEU A 1 179 ? -34.045 -0.149 28.902 1.00 82.12 179 LEU A CA 1
ATOM 1365 C C . LEU A 1 179 ? -35.421 -0.277 29.575 1.00 82.12 179 LEU A C 1
ATOM 1367 O O . LEU A 1 179 ? -35.817 -1.385 29.930 1.00 82.12 179 LEU A O 1
ATOM 1371 N N . THR A 1 180 ? -36.150 0.829 29.756 1.00 79.50 180 THR A N 1
ATOM 1372 C CA . THR A 1 180 ? -37.416 0.873 30.510 1.00 79.50 180 THR A CA 1
ATOM 1373 C C . THR A 1 180 ? -38.651 1.164 29.660 1.00 79.50 180 THR A C 1
ATOM 1375 O O . THR A 1 180 ? -39.737 1.328 30.212 1.00 79.50 180 THR A O 1
ATOM 1378 N N . GLY A 1 181 ? -38.529 1.180 28.330 1.00 71.00 181 GLY A N 1
ATOM 1379 C CA . GLY A 1 181 ? -39.687 1.331 27.442 1.00 71.00 181 GLY A CA 1
ATOM 1380 C C . GLY A 1 181 ? -39.732 2.632 26.636 1.00 71.00 181 GLY A C 1
ATOM 1381 O O . GLY A 1 181 ? -40.645 2.798 25.835 1.00 71.00 181 GLY A O 1
ATOM 1382 N N . MET A 1 182 ? -38.769 3.540 26.809 1.00 72.06 182 MET A N 1
ATOM 1383 C CA . MET A 1 182 ? -38.708 4.836 26.117 1.00 72.06 182 MET A CA 1
ATOM 1384 C C . MET A 1 182 ? -37.664 4.819 24.995 1.00 72.06 182 MET A C 1
ATOM 1386 O O . MET A 1 182 ? -36.733 5.621 24.981 1.00 72.06 182 MET A O 1
ATOM 1390 N N . ASN A 1 183 ? -37.786 3.851 24.084 1.00 76.00 183 ASN A N 1
ATOM 1391 C CA . ASN A 1 183 ? -36.924 3.753 22.909 1.00 76.00 183 ASN A CA 1
ATOM 1392 C C . ASN A 1 183 ? -37.592 4.439 21.701 1.00 76.00 183 ASN A C 1
ATOM 1394 O O . ASN A 1 183 ? -38.740 4.095 21.400 1.00 76.00 183 ASN A O 1
ATOM 1398 N N . PRO A 1 184 ? -36.900 5.346 20.982 1.00 71.00 184 PRO A N 1
ATOM 1399 C CA . PRO A 1 184 ? -37.475 6.068 19.840 1.00 71.00 184 PRO A CA 1
ATOM 1400 C C . PRO A 1 184 ? -37.921 5.143 18.697 1.00 71.00 184 PRO A C 1
ATOM 1402 O O . PRO A 1 184 ? -38.822 5.496 17.943 1.00 71.00 184 PRO A O 1
ATOM 1405 N N . SER A 1 185 ? -37.359 3.934 18.592 1.00 71.31 185 SER A N 1
ATOM 1406 C CA . SER A 1 185 ? -37.746 2.935 17.590 1.00 71.31 185 SER A CA 1
ATOM 1407 C C . SER A 1 185 ? -38.992 2.120 17.978 1.00 71.31 185 SER A C 1
ATOM 1409 O O . SER A 1 185 ? -39.389 1.200 17.247 1.00 71.31 185 SER A O 1
ATOM 1411 N N . PHE A 1 186 ? -39.627 2.376 19.130 1.00 72.19 186 PHE A N 1
ATOM 1412 C CA . PHE A 1 186 ? -40.898 1.725 19.454 1.00 72.19 186 PHE A CA 1
ATOM 1413 C C . PHE A 1 186 ? -42.047 2.256 18.596 1.00 72.19 186 PHE A C 1
ATOM 1415 O O . PHE A 1 186 ? -42.206 3.448 18.374 1.00 72.19 186 PHE A O 1
ATOM 1422 N N . GLY A 1 187 ? -42.886 1.328 18.137 1.00 70.56 187 GLY A N 1
ATOM 1423 C CA . GLY A 1 187 ? -43.946 1.591 17.167 1.00 70.56 187 GLY A CA 1
ATOM 1424 C C . GLY A 1 187 ? -43.773 0.759 15.894 1.00 70.56 187 GLY A C 1
ATOM 1425 O O . GLY A 1 187 ? -42.803 0.007 15.779 1.00 70.56 187 GLY A O 1
ATOM 1426 N N . PRO A 1 188 ? -44.726 0.822 14.950 1.00 64.69 188 PRO A N 1
ATOM 1427 C CA . PRO A 1 188 ? -44.635 0.120 13.670 1.00 64.69 188 PRO A CA 1
ATOM 1428 C C . PRO A 1 188 ? -43.407 0.546 12.857 1.00 64.69 188 PRO A C 1
ATOM 1430 O O . PRO A 1 188 ? -42.954 1.680 12.974 1.00 64.69 188 PRO A O 1
ATOM 1433 N N . LEU A 1 189 ? -42.900 -0.346 11.997 1.00 61.66 189 LEU A N 1
ATOM 1434 C CA . LEU A 1 189 ? -41.907 0.035 10.989 1.00 61.66 189 LEU A CA 1
ATOM 1435 C C . LEU A 1 189 ? -42.469 1.143 10.110 1.00 61.66 189 LEU A C 1
ATOM 1437 O O . LEU A 1 189 ? -43.582 1.063 9.589 1.00 61.66 189 LEU A O 1
ATOM 1441 N N . THR A 1 190 ? -41.656 2.162 9.952 1.00 57.03 190 THR A N 1
ATOM 1442 C CA . THR A 1 190 ? -41.992 3.396 9.266 1.00 57.03 190 THR A CA 1
ATOM 1443 C C . THR A 1 190 ? -41.605 3.353 7.785 1.00 57.03 190 THR A C 1
ATOM 1445 O O . THR A 1 190 ? -42.224 4.029 6.966 1.00 57.03 190 THR A O 1
ATOM 1448 N N . SER A 1 191 ? -40.642 2.496 7.435 1.00 63.09 191 SER A N 1
ATOM 1449 C CA . SER A 1 191 ? -40.277 2.105 6.076 1.00 63.09 191 SER A CA 1
ATOM 1450 C C . SER A 1 191 ? -39.813 0.650 6.066 1.00 63.09 191 SER A C 1
ATOM 1452 O O . SER A 1 191 ? -39.153 0.191 6.996 1.00 63.09 191 SER A O 1
ATOM 1454 N N . THR A 1 192 ? -40.131 -0.081 4.999 1.00 66.69 192 THR A N 1
ATOM 1455 C CA . THR A 1 192 ? -39.596 -1.433 4.769 1.00 66.69 192 THR A CA 1
ATOM 1456 C C . THR A 1 192 ? -38.134 -1.421 4.313 1.00 66.69 192 THR A C 1
ATOM 1458 O O . THR A 1 192 ? -37.532 -2.486 4.208 1.00 66.69 192 THR A O 1
ATOM 1461 N N . GLU A 1 193 ? -37.565 -0.246 4.014 1.00 64.94 193 GLU A N 1
ATOM 1462 C CA . GLU A 1 193 ? -36.154 -0.093 3.628 1.00 64.94 193 GLU A CA 1
ATOM 1463 C C . GLU A 1 193 ? -35.186 -0.151 4.822 1.00 64.94 193 GLU A C 1
ATOM 1465 O O . GLU A 1 193 ? -33.997 -0.415 4.623 1.00 64.94 193 GLU A O 1
ATOM 1470 N N . TYR A 1 194 ? -35.676 0.077 6.046 1.00 69.62 194 TYR A N 1
ATOM 1471 C CA . TYR A 1 194 ? -34.859 0.099 7.261 1.00 69.62 194 TYR A CA 1
ATOM 1472 C C . TYR A 1 194 ? -35.002 -1.203 8.062 1.00 69.62 194 TYR A C 1
ATOM 1474 O O . TYR A 1 194 ? -36.092 -1.785 8.126 1.00 69.62 194 TYR A O 1
ATOM 1482 N N . PRO A 1 195 ? -33.911 -1.704 8.672 1.00 74.62 195 PRO A N 1
ATOM 1483 C CA . PRO A 1 195 ? -33.975 -2.895 9.505 1.00 74.62 195 PRO A CA 1
ATOM 1484 C C . PRO A 1 195 ? -34.793 -2.619 10.771 1.00 74.62 195 PRO A C 1
ATOM 1486 O O . PRO A 1 195 ? -34.649 -1.581 11.405 1.00 74.62 195 PRO A O 1
ATOM 1489 N N . ARG A 1 196 ? -35.610 -3.590 11.200 1.00 81.62 196 ARG A N 1
ATOM 1490 C CA . ARG A 1 196 ? -36.391 -3.469 12.447 1.00 81.62 196 ARG A CA 1
ATOM 1491 C C . ARG A 1 196 ? -35.521 -3.349 13.699 1.00 81.62 196 ARG A C 1
ATOM 1493 O O . ARG A 1 196 ? -35.943 -2.752 14.685 1.00 81.62 196 ARG A O 1
ATOM 1500 N N . PHE A 1 197 ? -34.360 -3.993 13.672 1.00 85.69 197 PHE A N 1
ATOM 1501 C CA . PHE A 1 197 ? -33.419 -4.064 14.780 1.00 85.69 197 PHE A CA 1
ATOM 1502 C C . PHE A 1 197 ? -32.125 -3.389 14.335 1.00 85.69 197 PHE A C 1
ATOM 1504 O O . PHE A 1 197 ? -31.409 -3.923 13.489 1.00 85.69 197 PHE A O 1
ATOM 1511 N N . ILE A 1 198 ? -31.868 -2.196 14.869 1.00 81.50 198 ILE A N 1
ATOM 1512 C CA . ILE A 1 198 ? -30.723 -1.363 14.497 1.00 81.50 198 ILE A CA 1
ATOM 1513 C C . ILE A 1 198 ? -29.522 -1.776 15.363 1.00 81.50 198 ILE A C 1
ATOM 1515 O O . ILE A 1 198 ? -29.620 -1.701 16.592 1.00 81.50 198 ILE A O 1
ATOM 1519 N N . PRO A 1 199 ? -28.397 -2.223 14.774 1.00 83.88 199 PRO A N 1
ATOM 1520 C CA . PRO A 1 199 ? -27.176 -2.457 15.534 1.00 83.88 199 PRO A CA 1
ATOM 1521 C C . PRO A 1 199 ? -26.579 -1.115 15.981 1.00 83.88 199 PRO A C 1
ATOM 1523 O O . PRO A 1 199 ? -26.445 -0.191 15.183 1.00 83.88 199 PRO A O 1
ATOM 1526 N N . LEU A 1 200 ? -26.221 -1.011 17.263 1.00 86.06 200 LEU A N 1
ATOM 1527 C CA . LEU A 1 200 ? -25.621 0.196 17.852 1.00 86.06 200 LEU A CA 1
ATOM 1528 C C . LEU A 1 200 ? -24.177 -0.020 18.337 1.00 86.06 200 LEU A C 1
ATOM 1530 O O . LEU A 1 200 ? -23.599 0.890 18.923 1.00 86.06 200 LEU A O 1
ATOM 1534 N N . GLY A 1 201 ? -23.580 -1.191 18.076 1.00 85.75 201 GLY A N 1
ATOM 1535 C CA . GLY A 1 201 ? -22.194 -1.494 18.468 1.00 85.75 201 GLY A CA 1
ATOM 1536 C C . GLY A 1 201 ? -21.158 -0.550 17.845 1.00 85.75 201 GLY A C 1
ATOM 1537 O O . GLY A 1 201 ? -20.112 -0.312 18.435 1.00 85.75 201 GLY A O 1
ATOM 1538 N N . ASP A 1 202 ? -21.485 0.046 16.696 1.00 81.19 202 ASP A N 1
ATOM 1539 C CA . ASP A 1 202 ? -20.686 1.045 15.983 1.00 81.19 202 ASP A CA 1
ATOM 1540 C C . ASP A 1 202 ? -21.392 2.416 15.906 1.00 81.19 202 ASP A C 1
ATOM 1542 O O . ASP A 1 202 ? -21.098 3.227 15.026 1.00 81.19 202 ASP A O 1
ATOM 1546 N N . ALA A 1 203 ? -22.338 2.699 16.817 1.00 80.50 203 ALA A N 1
ATOM 1547 C CA . ALA A 1 203 ? -23.175 3.902 16.755 1.00 80.50 203 ALA A CA 1
ATOM 1548 C C . ALA A 1 203 ? -22.366 5.211 16.715 1.00 80.50 203 ALA A C 1
ATOM 1550 O O . ALA A 1 203 ? -22.830 6.196 16.145 1.00 80.50 203 ALA A O 1
ATOM 1551 N N . TYR A 1 204 ? -21.160 5.218 17.291 1.00 82.62 204 TYR A N 1
ATOM 1552 C CA . TYR A 1 204 ? -20.242 6.356 17.307 1.00 82.62 204 TYR A CA 1
ATOM 1553 C C . TYR A 1 204 ? -19.016 6.077 16.437 1.00 82.62 204 TYR A C 1
ATOM 1555 O O . TYR A 1 204 ? -18.112 5.335 16.840 1.00 82.62 204 TYR A O 1
ATOM 1563 N N . SER A 1 205 ? -18.946 6.730 15.275 1.00 75.94 205 SER A N 1
ATOM 1564 C CA . SER A 1 205 ? -17.941 6.449 14.244 1.00 75.94 205 SER A CA 1
ATOM 1565 C C . SER A 1 205 ? -16.506 6.553 14.796 1.00 75.94 205 SER A C 1
ATOM 1567 O O . SER A 1 205 ? -16.074 7.650 15.176 1.00 75.94 205 SER A O 1
ATOM 1569 N N . PRO A 1 206 ? -15.723 5.450 14.818 1.00 70.94 206 PRO A N 1
ATOM 1570 C CA . PRO A 1 206 ? -14.313 5.477 15.217 1.00 70.94 206 PRO A CA 1
ATOM 1571 C C . PRO A 1 206 ? -13.499 6.467 14.382 1.00 70.94 206 PRO A C 1
ATOM 1573 O O . PRO A 1 206 ? -12.644 7.186 14.908 1.00 70.94 206 PRO A O 1
ATOM 1576 N N . ARG A 1 207 ? -13.829 6.571 13.088 1.00 72.12 207 ARG A N 1
ATOM 1577 C CA . ARG A 1 207 ? -13.246 7.533 12.153 1.00 72.12 207 ARG A CA 1
ATOM 1578 C C . ARG A 1 207 ? -13.463 8.965 12.637 1.00 72.12 207 ARG A C 1
ATOM 1580 O O . ARG A 1 207 ? -12.491 9.708 12.772 1.00 72.12 207 ARG A O 1
ATOM 1587 N N . LEU A 1 208 ? -14.705 9.352 12.939 1.00 62.53 208 LEU A N 1
ATOM 1588 C CA . LEU A 1 208 ? -15.020 10.714 13.382 1.00 62.53 208 LEU A CA 1
ATOM 1589 C C . LEU A 1 208 ? -14.442 11.032 14.771 1.00 62.53 208 LEU A C 1
ATOM 1591 O O . LEU A 1 208 ? -13.929 12.133 14.984 1.00 62.53 208 LEU A O 1
ATOM 1595 N N . ARG A 1 209 ? -14.454 10.072 15.705 1.00 74.25 209 ARG A N 1
ATOM 1596 C CA . ARG A 1 209 ? -13.840 10.235 17.037 1.00 74.25 209 ARG A CA 1
ATOM 1597 C C . ARG A 1 209 ? -12.338 10.470 16.939 1.00 74.25 209 ARG A C 1
ATOM 1599 O O . ARG A 1 209 ? -11.811 11.404 17.542 1.00 74.25 209 ARG A O 1
ATOM 1606 N N . ARG A 1 210 ? -11.650 9.674 16.116 1.00 63.47 210 ARG A N 1
ATOM 1607 C CA . ARG A 1 210 ? -10.220 9.845 15.830 1.00 63.47 210 ARG A CA 1
ATOM 1608 C C . ARG A 1 210 ? -9.926 11.222 15.241 1.00 63.47 210 ARG A C 1
ATOM 1610 O O . ARG A 1 210 ? -8.948 11.855 15.639 1.00 63.47 210 ARG A O 1
ATOM 1617 N N . LEU A 1 211 ? -10.768 11.696 14.320 1.00 57.09 211 LEU A N 1
ATOM 1618 C CA . LEU A 1 211 ? -10.635 13.035 13.747 1.00 57.09 211 LEU A CA 1
ATOM 1619 C C . LEU A 1 211 ? -10.740 14.123 14.820 1.00 57.09 211 LEU A C 1
ATOM 1621 O O . LEU A 1 211 ? -9.914 15.028 14.814 1.00 57.09 211 LEU A O 1
ATOM 1625 N N . ALA A 1 212 ? -11.651 13.998 15.790 1.00 62.44 212 ALA A N 1
ATOM 1626 C CA . ALA A 1 212 ? -11.738 14.952 16.894 1.00 62.44 212 ALA A CA 1
ATOM 1627 C C . ALA A 1 212 ? -10.418 15.042 17.691 1.00 62.44 212 ALA A C 1
ATOM 1629 O O . ALA A 1 212 ? -9.890 16.134 17.901 1.00 62.44 212 ALA A O 1
ATOM 1630 N N . PHE A 1 213 ? -9.816 13.911 18.069 1.00 66.69 213 PHE A N 1
ATOM 1631 C CA . PHE A 1 213 ? -8.525 13.922 18.775 1.00 66.69 213 PHE A CA 1
ATOM 1632 C C . PHE A 1 213 ? -7.384 14.509 17.935 1.00 66.69 213 PHE A C 1
ATOM 1634 O O . PHE A 1 213 ? -6.566 15.272 18.453 1.00 66.69 213 PHE A O 1
ATOM 1641 N N . LEU A 1 214 ? -7.351 14.210 16.634 1.00 51.72 214 LEU A N 1
ATOM 1642 C CA . LEU A 1 214 ? -6.374 14.784 15.707 1.00 51.72 214 LEU A CA 1
ATOM 1643 C C . LEU A 1 214 ? -6.504 16.302 15.601 1.00 51.72 214 LEU A C 1
ATOM 1645 O O . LEU A 1 214 ? -5.504 17.010 15.713 1.00 51.72 214 LEU A O 1
ATOM 1649 N N . SER A 1 215 ? -7.721 16.817 15.419 1.00 56.31 215 SER A N 1
ATOM 1650 C CA . SER A 1 215 ? -7.948 18.260 15.344 1.00 56.31 215 SER A CA 1
ATOM 1651 C C . SER A 1 215 ? -7.469 18.952 16.621 1.00 56.31 215 SER A C 1
ATOM 1653 O O . SER A 1 215 ? -6.782 19.965 16.539 1.00 56.31 215 SER A O 1
ATOM 1655 N N . SER A 1 216 ? -7.750 18.378 17.797 1.00 63.06 216 SER A N 1
ATOM 1656 C CA . SER A 1 216 ? -7.284 18.917 19.082 1.00 63.06 216 SER A CA 1
ATOM 1657 C C . SER A 1 216 ? -5.759 19.071 19.142 1.00 63.06 216 SER A C 1
ATOM 1659 O O . SER A 1 216 ? -5.255 20.094 19.609 1.00 63.06 216 SER A O 1
ATOM 1661 N N . HIS A 1 217 ? -5.026 18.092 18.605 1.00 55.88 217 HIS A N 1
ATOM 1662 C CA . HIS A 1 217 ? -3.569 18.145 18.497 1.00 55.88 217 HIS A CA 1
ATOM 1663 C C . HIS A 1 217 ? -3.093 19.257 17.550 1.00 55.88 217 HIS A C 1
ATOM 1665 O O . HIS A 1 217 ? -2.287 20.094 17.949 1.00 55.88 217 HIS A O 1
ATOM 1671 N N . TYR A 1 218 ? -3.621 19.321 16.323 1.00 49.09 218 TYR A N 1
ATOM 1672 C CA . TYR A 1 218 ? -3.211 20.332 15.332 1.00 49.09 218 TYR A CA 1
ATOM 1673 C C . TYR A 1 218 ? -3.481 21.767 15.780 1.00 49.09 218 TYR A C 1
ATOM 1675 O O . TYR A 1 218 ? -2.783 22.704 15.391 1.00 49.09 218 TYR A O 1
ATOM 1683 N N . LEU A 1 219 ? -4.496 21.938 16.618 1.00 55.56 219 LEU A N 1
ATOM 1684 C CA . LEU A 1 219 ? -4.881 23.227 17.169 1.00 55.56 219 LEU A CA 1
ATOM 1685 C C . LEU A 1 219 ? -4.119 23.577 18.452 1.00 55.56 219 LEU A C 1
ATOM 1687 O O . LEU A 1 219 ? -4.336 24.650 19.017 1.00 55.56 219 LEU A O 1
ATOM 1691 N N . ASN A 1 220 ? -3.185 22.713 18.867 1.00 61.34 220 ASN A N 1
ATOM 1692 C CA . ASN A 1 220 ? -2.366 22.843 20.067 1.00 61.34 220 ASN A CA 1
ATOM 1693 C C . ASN A 1 220 ? -3.204 23.023 21.339 1.00 61.34 220 ASN A C 1
ATOM 1695 O O . ASN A 1 220 ? -2.881 23.858 22.190 1.00 61.34 220 ASN A O 1
ATOM 1699 N N . PHE A 1 221 ? -4.299 22.270 21.472 1.00 62.88 221 PHE A N 1
ATOM 1700 C CA . PHE A 1 221 ? -5.024 22.247 22.736 1.00 62.88 221 PHE A CA 1
ATOM 1701 C C . PHE A 1 221 ? -4.271 21.444 23.781 1.00 62.88 221 PHE A C 1
ATOM 1703 O O . PHE A 1 221 ? -3.559 20.486 23.482 1.00 62.88 221 PHE A O 1
ATOM 1710 N N . ASP A 1 222 ? -4.448 21.863 25.029 1.00 70.06 222 ASP A N 1
ATOM 1711 C CA . ASP A 1 222 ? -3.920 21.130 26.162 1.00 70.06 222 ASP A CA 1
ATOM 1712 C C . ASP A 1 222 ? -4.486 19.704 26.174 1.00 70.06 222 ASP A C 1
ATOM 1714 O O . ASP A 1 222 ? -5.661 19.486 25.878 1.00 70.06 222 ASP A O 1
ATOM 1718 N N . SER A 1 223 ? -3.656 18.732 26.546 1.00 67.38 223 SER A N 1
ATOM 1719 C CA . SER A 1 223 ? -4.054 17.319 26.610 1.00 67.38 223 SER A CA 1
ATOM 1720 C C . SER A 1 223 ? -5.250 17.043 27.535 1.00 67.38 223 SER A C 1
ATOM 1722 O O . SER A 1 223 ? -5.909 16.021 27.378 1.00 67.38 223 SER A O 1
ATOM 1724 N N . SER A 1 224 ? -5.568 17.952 28.466 1.00 70.88 224 SER A N 1
ATOM 1725 C CA . SER A 1 224 ? -6.755 17.873 29.327 1.00 70.88 224 SER A CA 1
ATOM 1726 C C . SER A 1 224 ? -8.018 18.514 28.738 1.00 70.88 224 SER A C 1
ATOM 1728 O O . SER A 1 224 ? -9.088 18.410 29.337 1.00 70.88 224 SER A O 1
ATOM 1730 N N . ALA A 1 225 ? -7.922 19.175 27.579 1.00 69.12 225 ALA A N 1
ATOM 1731 C CA . ALA A 1 225 ? -9.054 19.837 26.929 1.00 69.12 225 ALA A CA 1
ATOM 1732 C C . ALA A 1 225 ? -10.018 18.850 26.257 1.00 69.12 225 ALA A C 1
ATOM 1734 O O . ALA A 1 225 ? -11.209 19.153 26.144 1.00 69.12 225 ALA A O 1
ATOM 1735 N N . LEU A 1 226 ? -9.514 17.690 25.822 1.00 76.75 226 LEU A N 1
ATOM 1736 C CA . LEU A 1 226 ? -10.296 16.642 25.174 1.00 76.75 226 LEU A CA 1
ATOM 1737 C C . LEU A 1 226 ? -10.112 15.302 25.888 1.00 76.75 226 LEU A C 1
ATOM 1739 O O . LEU A 1 226 ? -8.992 14.900 26.189 1.00 76.75 226 LEU A O 1
ATOM 1743 N N . ALA A 1 227 ? -11.209 14.590 26.107 1.00 82.50 227 ALA A N 1
ATOM 1744 C CA . ALA A 1 227 ? -11.216 13.244 26.665 1.00 82.50 227 ALA A CA 1
ATOM 1745 C C . ALA A 1 227 ? -12.153 12.335 25.867 1.00 82.50 227 ALA A C 1
ATOM 1747 O O . ALA A 1 227 ? -12.951 12.815 25.069 1.00 82.50 227 ALA A O 1
ATOM 1748 N N . GLU A 1 228 ? -12.072 11.025 26.080 1.00 87.19 228 GLU A N 1
ATOM 1749 C CA . GLU A 1 228 ? -13.012 10.049 25.518 1.00 87.19 228 GLU A CA 1
ATOM 1750 C C . GLU A 1 228 ? -13.809 9.389 26.644 1.00 87.19 228 GLU A C 1
ATOM 1752 O O . GLU A 1 228 ? -13.258 9.153 27.723 1.00 87.19 228 GLU A O 1
ATOM 1757 N N . GLY A 1 229 ? -15.085 9.069 26.419 1.00 87.31 229 GLY A N 1
ATOM 1758 C CA . GLY A 1 229 ? -15.887 8.426 27.458 1.00 87.31 229 GLY A CA 1
ATOM 1759 C C . GLY A 1 229 ? -17.253 7.910 27.021 1.00 87.31 229 GLY A C 1
ATOM 1760 O O . GLY A 1 229 ? -17.687 8.098 25.886 1.00 87.31 229 GLY A O 1
ATOM 1761 N N . THR A 1 230 ? -17.918 7.246 27.963 1.00 91.75 230 THR A N 1
ATOM 1762 C CA . THR A 1 230 ? -19.274 6.698 27.820 1.00 91.75 230 THR A CA 1
ATOM 1763 C C . THR A 1 230 ? -20.308 7.685 28.361 1.00 91.75 230 THR A C 1
ATOM 1765 O O . THR A 1 230 ? -20.148 8.196 29.476 1.00 91.75 230 THR A O 1
ATOM 1768 N N . TYR A 1 231 ? -21.366 7.936 27.591 1.00 89.69 231 TYR A N 1
ATOM 1769 C CA . TYR A 1 231 ? -22.451 8.856 27.935 1.00 89.69 231 TYR A CA 1
ATOM 1770 C C . TYR A 1 231 ? -23.631 8.135 28.595 1.00 89.69 231 TYR A C 1
ATOM 1772 O O . TYR A 1 231 ? -24.203 7.230 27.999 1.00 89.69 231 TYR A O 1
ATOM 1780 N N . ALA A 1 232 ? -24.042 8.546 29.792 1.00 91.19 232 ALA A N 1
ATOM 1781 C CA . ALA A 1 232 ? -25.278 8.086 30.416 1.00 91.19 232 ALA A CA 1
ATOM 1782 C C . ALA A 1 232 ? -26.450 9.001 30.049 1.00 91.19 232 ALA A C 1
ATOM 1784 O O . ALA A 1 232 ? -26.418 10.199 30.331 1.00 91.19 232 ALA A O 1
ATOM 1785 N N . TRP A 1 233 ? -27.505 8.423 29.480 1.00 88.56 233 TRP A N 1
ATOM 1786 C CA . TRP A 1 233 ? -28.766 9.123 29.267 1.00 88.56 233 TRP A CA 1
ATOM 1787 C C . TRP A 1 233 ? -29.739 8.843 30.409 1.00 88.56 233 TRP A C 1
ATOM 1789 O O . TRP A 1 233 ? -30.075 7.687 30.684 1.00 88.56 233 TRP A O 1
ATOM 1799 N N . VAL A 1 234 ? -30.206 9.918 31.042 1.00 84.25 234 VAL A N 1
ATOM 1800 C CA . VAL A 1 234 ? -31.302 9.931 32.019 1.00 84.25 234 VAL A CA 1
ATOM 1801 C C . VAL A 1 234 ? -32.437 10.823 31.516 1.00 84.25 234 VAL A C 1
ATOM 1803 O O . VAL A 1 234 ? -32.213 11.734 30.729 1.00 84.25 234 VAL A O 1
ATOM 1806 N N . ALA A 1 235 ? -33.672 10.588 31.956 1.00 77.06 235 ALA A N 1
ATOM 1807 C CA . ALA A 1 235 ? -34.814 11.367 31.464 1.00 77.06 235 ALA A CA 1
ATOM 1808 C C . ALA A 1 235 ? -34.824 12.832 31.958 1.00 77.06 235 ALA A C 1
ATOM 1810 O O . ALA A 1 235 ? -35.331 13.709 31.262 1.00 77.06 235 ALA A O 1
ATOM 1811 N N . GLY A 1 236 ? -34.275 13.109 33.149 1.00 79.12 236 GLY A N 1
ATOM 1812 C CA . GLY A 1 236 ? -34.417 14.415 33.805 1.00 79.12 236 GLY A CA 1
ATOM 1813 C C . GLY A 1 236 ? -35.867 14.710 34.234 1.00 79.12 236 GLY A C 1
ATOM 1814 O O . GLY A 1 236 ? -36.679 13.785 34.326 1.00 79.12 236 GLY A O 1
ATOM 1815 N N . PRO A 1 237 ? -36.236 15.977 34.526 1.00 70.25 237 PRO A N 1
ATOM 1816 C CA . PRO A 1 237 ? -35.420 17.200 34.476 1.00 70.25 237 PRO A CA 1
ATOM 1817 C C . PRO A 1 237 ? -34.579 17.466 35.734 1.00 70.25 237 PRO A C 1
ATOM 1819 O O . PRO A 1 237 ? -33.759 18.381 35.738 1.00 70.25 237 PRO A O 1
ATOM 1822 N N . ALA A 1 238 ? -34.812 16.724 36.819 1.00 75.31 238 ALA A N 1
ATOM 1823 C CA . ALA A 1 238 ? -33.991 16.836 38.017 1.00 75.31 238 ALA A CA 1
ATOM 1824 C C . ALA A 1 238 ? -32.569 16.341 37.717 1.00 75.31 238 ALA A C 1
ATOM 1826 O O . ALA A 1 238 ? -32.405 15.336 37.025 1.00 75.31 238 ALA A O 1
ATOM 1827 N N . TYR A 1 239 ? -31.562 17.047 38.235 1.00 79.06 239 TYR A N 1
ATOM 1828 C CA . TYR A 1 239 ? -30.191 16.542 38.252 1.00 79.06 239 TYR A CA 1
ATOM 1829 C C . TYR A 1 239 ? -30.081 15.301 39.135 1.00 79.06 239 TYR A C 1
ATOM 1831 O O . TYR A 1 239 ? -30.924 15.051 40.001 1.00 79.06 239 TYR A O 1
ATOM 1839 N N . GLU A 1 240 ? -29.014 14.546 38.918 1.00 83.94 240 GLU A N 1
ATOM 1840 C CA . GLU A 1 240 ? -28.777 13.276 39.585 1.00 83.94 240 GLU A CA 1
ATOM 1841 C C . GLU A 1 240 ? -28.567 13.483 41.091 1.00 83.94 240 GLU A C 1
ATOM 1843 O O . GLU A 1 240 ? -27.780 14.326 41.533 1.00 83.94 240 GLU A O 1
ATOM 1848 N N . THR A 1 241 ? -29.224 12.661 41.905 1.00 86.94 241 THR A N 1
ATOM 1849 C CA . THR A 1 241 ? -28.871 12.510 43.318 1.00 86.94 241 THR A CA 1
ATOM 1850 C C . THR A 1 241 ? -27.464 11.912 43.450 1.00 86.94 241 THR A C 1
ATOM 1852 O O . THR A 1 241 ? -26.996 11.202 42.553 1.00 86.94 241 THR A O 1
ATOM 1855 N N . PRO A 1 242 ? -26.785 12.065 44.601 1.00 84.81 242 PRO A N 1
ATOM 1856 C CA . PRO A 1 242 ? -25.478 11.439 44.784 1.00 84.81 242 PRO A CA 1
ATOM 1857 C C . PRO A 1 242 ? -25.497 9.905 44.681 1.00 84.81 242 PRO A C 1
ATOM 1859 O O . PRO A 1 242 ? -24.494 9.289 44.318 1.00 84.81 242 PRO A O 1
ATOM 1862 N N . ALA A 1 243 ? -26.630 9.266 44.995 1.00 86.56 243 ALA A N 1
ATOM 1863 C CA . ALA A 1 243 ? -26.805 7.826 44.828 1.00 86.56 243 ALA A CA 1
ATOM 1864 C C . ALA A 1 243 ? -26.878 7.424 43.346 1.00 86.56 243 ALA A C 1
ATOM 1866 O O . ALA A 1 243 ? -26.186 6.486 42.945 1.00 86.56 243 ALA A O 1
ATOM 1867 N N . GLU A 1 244 ? -27.646 8.157 42.535 1.00 88.94 244 GLU A N 1
ATOM 1868 C CA . GLU A 1 244 ? -27.721 7.962 41.080 1.00 88.94 244 GLU A CA 1
ATOM 1869 C C . GLU A 1 244 ? -26.369 8.244 40.416 1.00 88.94 244 GLU A C 1
ATOM 1871 O O . GLU A 1 244 ? -25.909 7.444 39.603 1.00 88.94 244 GLU A O 1
ATOM 1876 N N . GLY A 1 245 ? -25.668 9.301 40.839 1.00 86.25 245 GLY A N 1
ATOM 1877 C CA . GLY A 1 245 ? -24.307 9.595 40.389 1.00 86.25 245 GLY A CA 1
ATOM 1878 C C . GLY A 1 245 ? -23.336 8.440 40.651 1.00 86.25 245 GLY A C 1
ATOM 1879 O O . GLY A 1 245 ? -22.615 8.004 39.753 1.00 86.25 245 GLY A O 1
ATOM 1880 N N . ARG A 1 246 ? -23.346 7.861 41.862 1.00 86.75 246 ARG A N 1
ATOM 1881 C CA . ARG A 1 246 ? -22.527 6.670 42.159 1.00 86.75 246 ARG A CA 1
ATOM 1882 C C . ARG A 1 246 ? -22.917 5.466 41.315 1.00 86.75 246 ARG A C 1
ATOM 1884 O O . ARG A 1 246 ? -22.026 4.754 40.860 1.00 86.75 246 ARG A O 1
ATOM 1891 N N . PHE A 1 247 ? -24.214 5.229 41.131 1.00 90.25 247 PHE A N 1
ATOM 1892 C CA . PHE A 1 247 ? -24.706 4.125 40.312 1.00 90.25 247 PHE A CA 1
ATOM 1893 C C . PHE A 1 247 ? -24.198 4.241 38.871 1.00 90.25 247 PHE A C 1
ATOM 1895 O O . PHE A 1 247 ? -23.564 3.312 38.376 1.00 90.25 247 PHE A O 1
ATOM 1902 N N . LEU A 1 248 ? -24.386 5.399 38.236 1.00 89.94 248 LEU A N 1
ATOM 1903 C CA . LEU A 1 248 ? -23.964 5.644 36.856 1.00 89.94 248 LEU A CA 1
ATOM 1904 C C . LEU A 1 248 ? -22.441 5.568 36.694 1.00 89.94 248 LEU A C 1
ATOM 1906 O O . LEU A 1 248 ? -21.951 4.939 35.756 1.00 89.94 248 LEU A O 1
ATOM 1910 N N . ARG A 1 249 ? -21.679 6.131 37.641 1.00 85.25 249 ARG A N 1
ATOM 1911 C CA . ARG A 1 249 ? -20.213 6.018 37.662 1.00 85.25 249 ARG A CA 1
ATOM 1912 C C . ARG A 1 249 ? -19.758 4.560 37.760 1.00 85.25 249 ARG A C 1
ATOM 1914 O O . ARG A 1 249 ? -18.878 4.141 37.014 1.00 85.25 249 ARG A O 1
ATOM 1921 N N . ASN A 1 250 ? -20.368 3.776 38.650 1.00 87.75 250 ASN A N 1
ATOM 1922 C CA . ASN A 1 250 ? -20.042 2.357 38.819 1.00 87.75 250 ASN A CA 1
ATOM 1923 C C . ASN A 1 250 ? -20.485 1.505 37.618 1.00 87.75 250 ASN A C 1
ATOM 1925 O O . ASN A 1 250 ? -19.878 0.471 37.357 1.00 87.75 250 ASN A O 1
ATOM 1929 N N . ALA A 1 251 ? -21.498 1.952 36.873 1.00 86.56 251 ALA A N 1
ATOM 1930 C CA . ALA A 1 251 ? -21.910 1.362 35.602 1.00 86.56 251 ALA A CA 1
ATOM 1931 C C . ALA A 1 251 ? -20.975 1.725 34.426 1.00 86.56 251 ALA A C 1
ATOM 1933 O O . ALA A 1 251 ? -21.183 1.246 33.316 1.00 86.56 251 ALA A O 1
ATOM 1934 N N . GLY A 1 252 ? -19.940 2.548 34.649 1.00 86.50 252 GLY A N 1
ATOM 1935 C CA . GLY A 1 252 ? -18.940 2.916 33.638 1.00 86.50 252 GLY A CA 1
ATOM 1936 C C . GLY A 1 252 ? -19.220 4.224 32.889 1.00 86.50 252 GLY A C 1
ATOM 1937 O O . GLY A 1 252 ? -18.503 4.552 31.938 1.00 86.50 252 GLY A O 1
ATOM 1938 N N . ALA A 1 253 ? -20.227 5.001 33.303 1.00 89.69 253 ALA A N 1
ATOM 1939 C CA . ALA A 1 253 ? -20.503 6.304 32.708 1.00 89.69 253 ALA A CA 1
ATOM 1940 C C . ALA A 1 253 ? -19.421 7.332 33.076 1.00 89.69 253 ALA A C 1
ATOM 1942 O O . ALA A 1 253 ? -18.983 7.423 34.224 1.00 89.69 253 ALA A O 1
ATOM 1943 N N . HIS A 1 254 ? -19.018 8.133 32.091 1.00 88.00 254 HIS A N 1
ATOM 1944 C CA . HIS A 1 254 ? -18.045 9.217 32.250 1.00 88.00 254 HIS A CA 1
ATOM 1945 C C . HIS A 1 254 ? -18.741 10.579 32.327 1.00 88.00 254 HIS A C 1
ATOM 1947 O O . HIS A 1 254 ? -18.350 11.445 33.106 1.00 88.00 254 HIS A O 1
ATOM 1953 N N . VAL A 1 255 ? -19.798 10.754 31.536 1.00 88.12 255 VAL A N 1
ATOM 1954 C CA . VAL A 1 255 ? -20.651 11.945 31.524 1.00 88.12 255 VAL A CA 1
ATOM 1955 C C . VAL A 1 255 ? -22.111 11.519 31.554 1.00 88.12 255 VAL A C 1
ATOM 1957 O O . VAL A 1 255 ? -22.444 10.454 31.038 1.00 88.12 255 VAL A O 1
ATOM 1960 N N . VAL A 1 256 ? -22.971 12.334 32.154 1.00 85.81 256 VAL A N 1
ATOM 1961 C CA . VAL A 1 256 ? -24.425 12.138 32.164 1.00 85.81 256 VAL A CA 1
ATOM 1962 C C . VAL A 1 256 ? -25.119 13.345 31.551 1.00 85.81 256 VAL A C 1
ATOM 1964 O O . VAL A 1 256 ? -24.651 14.480 31.669 1.00 85.81 256 VAL A O 1
ATOM 1967 N N . GLY A 1 257 ? -26.239 13.099 30.884 1.00 83.12 257 GLY A N 1
ATOM 1968 C CA . GLY A 1 257 ? -27.161 14.155 30.509 1.00 83.12 257 GLY A CA 1
ATOM 1969 C C . GLY A 1 257 ? -28.517 13.615 30.075 1.00 83.12 257 GLY A C 1
ATOM 1970 O O . GLY A 1 257 ? -28.838 12.439 30.248 1.00 83.12 257 GLY A O 1
ATOM 1971 N N . MET A 1 258 ? -29.317 14.511 29.501 1.00 78.88 258 MET A N 1
ATOM 1972 C CA . MET A 1 258 ? -30.758 14.304 29.338 1.00 78.88 258 MET A CA 1
ATOM 1973 C C . MET A 1 258 ? -31.231 14.245 27.877 1.00 78.88 258 MET A C 1
ATOM 1975 O O . MET A 1 258 ? -32.397 14.505 27.590 1.00 78.88 258 MET A O 1
ATOM 1979 N N . SER A 1 259 ? -30.339 13.959 26.925 1.00 74.38 259 SER A N 1
ATOM 1980 C CA . SER A 1 259 ? -30.634 14.060 25.484 1.00 74.38 259 SER A CA 1
ATOM 1981 C C . SER A 1 259 ? -29.753 13.125 24.645 1.00 74.38 259 SER A C 1
ATOM 1983 O O . SER A 1 259 ? -29.143 12.204 25.184 1.00 74.38 259 SER A O 1
ATOM 1985 N N . THR A 1 260 ? -29.616 13.412 23.343 1.00 78.12 260 THR A N 1
ATOM 1986 C CA . THR A 1 260 ? -28.576 12.889 22.437 1.00 78.12 260 THR A CA 1
ATOM 1987 C C . THR A 1 260 ? -28.879 11.509 21.880 1.00 78.12 260 THR A C 1
ATOM 1989 O O . THR A 1 260 ? -28.700 11.274 20.690 1.00 78.12 260 THR A O 1
ATOM 1992 N N . ILE A 1 261 ? -29.288 10.577 22.735 1.00 84.31 261 ILE A N 1
ATOM 1993 C CA . ILE A 1 261 ? -29.471 9.183 22.331 1.00 84.31 261 ILE A CA 1
ATOM 1994 C C . ILE A 1 261 ? -30.624 9.000 21.340 1.00 84.31 261 ILE A C 1
ATOM 1996 O O . ILE A 1 261 ? -30.417 8.254 20.384 1.00 84.31 261 ILE A O 1
ATOM 2000 N N . PRO A 1 262 ? -31.779 9.682 21.474 1.00 78.56 262 PRO A N 1
ATOM 2001 C CA . PRO A 1 262 ? -32.811 9.619 20.445 1.00 78.56 262 PRO A CA 1
ATOM 2002 C C . PRO A 1 262 ? -32.294 10.029 19.063 1.00 78.56 262 PRO A C 1
ATOM 2004 O O . PRO A 1 262 ? -32.530 9.319 18.087 1.00 78.56 262 PRO A O 1
ATOM 2007 N N . GLU A 1 263 ? -31.509 11.109 18.997 1.00 73.44 263 GLU A N 1
ATOM 2008 C CA . GLU A 1 263 ? -30.917 11.599 17.750 1.00 73.44 263 GLU A CA 1
ATOM 2009 C C . GLU A 1 263 ? -29.869 10.626 17.180 1.00 73.44 263 GLU A C 1
ATOM 2011 O O . GLU A 1 263 ? -29.796 10.432 15.971 1.00 73.44 263 GLU A O 1
ATOM 2016 N N . VAL A 1 264 ? -29.076 9.971 18.036 1.00 78.12 264 VAL A N 1
ATOM 2017 C CA . VAL A 1 264 ? -28.120 8.934 17.605 1.00 78.12 264 VAL A CA 1
ATOM 2018 C C . VAL A 1 264 ? -28.861 7.743 16.993 1.00 78.12 264 VAL A C 1
ATOM 2020 O O . VAL A 1 264 ? -28.462 7.260 15.939 1.00 78.12 264 VAL A O 1
ATOM 2023 N N . VAL A 1 265 ? -29.932 7.260 17.631 1.00 80.12 265 VAL A N 1
ATOM 2024 C CA . VAL A 1 265 ? -30.689 6.097 17.135 1.00 80.12 265 VAL A CA 1
ATOM 2025 C C . VAL A 1 265 ? -31.358 6.406 15.793 1.00 80.12 265 VAL A C 1
ATOM 2027 O O . VAL A 1 265 ? -31.255 5.586 14.881 1.00 80.12 265 VAL A O 1
ATOM 2030 N N . ALA A 1 266 ? -31.960 7.591 15.646 1.00 73.56 266 ALA A N 1
ATOM 2031 C CA . ALA A 1 266 ? -32.545 8.054 14.384 1.00 73.56 266 ALA A CA 1
ATOM 2032 C C . ALA A 1 266 ? -31.495 8.136 13.261 1.00 73.56 266 ALA A C 1
ATOM 2034 O O . ALA A 1 266 ? -31.656 7.524 12.204 1.00 73.56 266 ALA A O 1
ATOM 2035 N N . ALA A 1 267 ? -30.351 8.768 13.536 1.00 71.31 267 ALA A N 1
ATOM 2036 C CA . ALA A 1 267 ? -29.267 8.891 12.569 1.00 71.31 267 ALA A CA 1
ATOM 2037 C C . ALA A 1 267 ? -28.719 7.522 12.127 1.00 71.31 267 ALA A C 1
ATOM 2039 O O . ALA A 1 267 ? -28.391 7.325 10.956 1.00 71.31 267 ALA A O 1
ATOM 2040 N N . ARG A 1 268 ? -28.648 6.541 13.039 1.00 76.94 268 ARG A N 1
ATOM 2041 C CA . ARG A 1 268 ? -28.218 5.171 12.710 1.00 76.94 268 ARG A CA 1
ATOM 2042 C C . ARG A 1 268 ? -29.269 4.377 11.937 1.00 76.94 268 ARG A C 1
ATOM 2044 O O . ARG A 1 268 ? -28.877 3.581 11.084 1.00 76.94 268 ARG A O 1
ATOM 2051 N N . GLU A 1 269 ? -30.564 4.607 12.162 1.00 74.44 269 GLU A N 1
ATOM 2052 C CA . GLU A 1 269 ? -31.634 4.061 11.306 1.00 74.44 269 GLU A CA 1
ATOM 2053 C C . GLU A 1 269 ? -31.437 4.507 9.846 1.00 74.44 269 GLU A C 1
ATOM 2055 O O . GLU A 1 269 ? -31.499 3.691 8.922 1.00 74.44 269 GLU A O 1
ATOM 2060 N N . GLU A 1 270 ? -31.058 5.774 9.664 1.00 69.94 270 GLU A N 1
ATOM 2061 C CA . GLU A 1 270 ? -30.744 6.410 8.378 1.00 69.94 270 GLU A CA 1
ATOM 2062 C C . GLU A 1 270 ? -29.306 6.149 7.883 1.00 69.94 270 GLU A C 1
ATOM 2064 O O . GLU A 1 270 ? -28.890 6.683 6.851 1.00 69.94 270 GLU A O 1
ATOM 2069 N N . LYS A 1 271 ? -28.554 5.284 8.580 1.00 70.44 271 LYS A N 1
ATOM 2070 C CA . LYS A 1 271 ? -27.175 4.860 8.262 1.00 70.44 271 LYS A CA 1
ATOM 2071 C C . LYS A 1 271 ? -26.138 5.990 8.242 1.00 70.44 271 LYS A C 1
ATOM 2073 O O . LYS A 1 271 ? -25.081 5.839 7.632 1.00 70.44 271 LYS A O 1
ATOM 2078 N N . LEU A 1 272 ? -26.408 7.091 8.932 1.00 66.06 272 LEU A N 1
ATOM 2079 C CA . LEU A 1 272 ? -25.482 8.212 9.047 1.00 66.06 272 LEU A CA 1
ATOM 2080 C C . LEU A 1 272 ? -24.326 7.872 9.994 1.00 66.06 272 LEU A C 1
ATOM 2082 O O . LEU A 1 272 ? -24.486 7.163 10.996 1.00 66.06 272 LEU A O 1
ATOM 2086 N N . GLU A 1 273 ? -23.140 8.403 9.704 1.00 63.59 273 GLU A N 1
ATOM 2087 C CA . GLU A 1 273 ? -22.038 8.382 10.667 1.00 63.59 273 GLU A CA 1
ATOM 2088 C C . GLU A 1 273 ? -22.261 9.445 11.743 1.00 63.59 273 GLU A C 1
ATOM 2090 O O . GLU A 1 273 ? -22.513 10.607 11.420 1.00 63.59 273 GLU A O 1
ATOM 2095 N N . VAL A 1 274 ? -22.114 9.064 13.017 1.00 73.31 274 VAL A N 1
ATOM 2096 C CA . VAL A 1 274 ? -22.394 9.957 14.148 1.00 73.31 274 VAL A CA 1
ATOM 2097 C C . VAL A 1 274 ? -21.130 10.304 14.932 1.00 73.31 274 VAL A C 1
ATOM 2099 O O . VAL A 1 274 ? -20.364 9.424 15.333 1.00 73.31 274 VAL A O 1
ATOM 2102 N N . LEU A 1 275 ? -20.937 11.601 15.191 1.00 77.25 275 LEU A N 1
ATOM 2103 C CA . LEU A 1 275 ? -19.982 12.129 16.170 1.00 77.25 275 LEU A CA 1
ATOM 2104 C C . LEU A 1 275 ? -20.736 12.861 17.273 1.00 77.25 275 LEU A C 1
ATOM 2106 O O . LEU A 1 275 ? -21.544 13.746 16.986 1.00 77.25 275 LEU A O 1
ATOM 2110 N N . VAL A 1 276 ? -20.406 12.556 18.528 1.00 80.62 276 VAL A N 1
ATOM 2111 C CA . VAL A 1 276 ? -20.950 13.275 19.681 1.00 80.62 276 VAL A CA 1
ATOM 2112 C C . VAL A 1 276 ? -19.835 13.870 20.527 1.00 80.62 276 VAL A C 1
ATOM 2114 O O . VAL A 1 276 ? -18.896 13.180 20.927 1.00 80.62 276 VAL A O 1
ATOM 2117 N N . LEU A 1 277 ? -19.973 15.164 20.814 1.00 77.94 277 LEU A N 1
ATOM 2118 C CA . LEU A 1 277 ? -19.078 15.929 21.679 1.00 77.94 277 LEU A CA 1
ATOM 2119 C C . LEU A 1 277 ? -19.875 16.490 22.856 1.00 77.94 277 LEU A C 1
ATOM 2121 O O . LEU A 1 277 ? -20.836 17.228 22.637 1.00 77.94 277 LEU A O 1
ATOM 2125 N N . SER A 1 278 ? -19.467 16.173 24.084 1.00 78.50 278 SER A N 1
ATOM 2126 C CA . SER A 1 278 ? -20.103 16.647 25.318 1.00 78.50 278 SER A CA 1
ATOM 2127 C C . SER A 1 278 ? -19.178 17.590 26.079 1.00 78.50 278 SER A C 1
ATOM 2129 O O . SER A 1 278 ? -18.141 17.154 26.569 1.00 78.50 278 SER A O 1
ATOM 2131 N N . LEU A 1 279 ? -19.534 18.869 26.230 1.00 75.31 279 LEU A N 1
ATOM 2132 C CA . LEU A 1 279 ? -18.836 19.745 27.179 1.00 75.31 279 LEU A CA 1
ATOM 2133 C C . LEU A 1 279 ? -19.210 19.358 28.615 1.00 75.31 279 LEU A C 1
ATOM 2135 O O . LEU A 1 279 ? -20.391 19.283 28.943 1.00 75.31 279 LEU A O 1
ATOM 2139 N N . VAL A 1 280 ? -18.212 19.178 29.476 1.00 76.69 280 VAL A N 1
ATOM 2140 C CA . VAL A 1 280 ? -18.415 19.077 30.924 1.00 76.69 280 VAL A CA 1
ATOM 2141 C C . VAL A 1 280 ? -18.742 20.466 31.466 1.00 76.69 280 VAL A C 1
ATOM 2143 O O . VAL A 1 280 ? -17.855 21.318 31.536 1.00 76.69 280 VAL A O 1
ATOM 2146 N N . THR A 1 281 ? -19.999 20.707 31.834 1.00 70.62 281 THR A N 1
ATOM 2147 C CA . THR A 1 281 ? -20.436 22.011 32.363 1.00 70.62 281 THR A CA 1
ATOM 2148 C C . THR A 1 281 ? -20.346 22.108 33.876 1.00 70.62 281 THR A C 1
ATOM 2150 O O . THR A 1 281 ? -20.263 23.208 34.396 1.00 70.62 281 THR A O 1
ATOM 2153 N N . ASN A 1 282 ? -20.361 20.971 34.564 1.00 75.56 282 ASN A N 1
ATOM 2154 C CA . ASN A 1 282 ? -20.261 20.861 36.014 1.00 75.56 282 ASN A CA 1
ATOM 2155 C C . ASN A 1 282 ? -19.844 19.427 36.387 1.00 75.56 282 ASN A C 1
ATOM 2157 O O . ASN A 1 282 ? -19.814 18.524 35.543 1.00 75.56 282 ASN A O 1
ATOM 2161 N N . MET A 1 283 ? -19.544 19.193 37.663 1.00 81.19 283 MET A N 1
ATOM 2162 C CA . MET A 1 283 ? -19.296 17.851 38.202 1.00 81.19 283 MET A CA 1
ATOM 2163 C C . MET A 1 283 ? -20.546 17.341 38.931 1.00 81.19 283 MET A C 1
ATOM 2165 O O . MET A 1 283 ? -21.189 18.102 39.654 1.00 81.19 283 MET A O 1
ATOM 2169 N N . VAL A 1 284 ? -20.891 16.058 38.774 1.00 80.62 284 VAL A N 1
ATOM 2170 C CA . VAL A 1 284 ? -21.960 15.432 39.572 1.00 80.62 284 VAL A CA 1
ATOM 2171 C C . VAL A 1 284 ? -21.539 15.434 41.038 1.00 80.62 284 VAL A C 1
ATOM 2173 O O . VAL A 1 284 ? -20.428 15.015 41.377 1.00 80.62 284 VAL A O 1
ATOM 2176 N N . VAL A 1 285 ? -22.438 15.872 41.918 1.00 81.00 285 VAL A N 1
ATOM 2177 C CA . VAL A 1 285 ? -22.191 15.908 43.361 1.00 81.00 285 VAL A CA 1
ATOM 2178 C C . VAL A 1 285 ? -22.225 14.484 43.917 1.00 81.00 285 VAL A C 1
ATOM 2180 O O . VAL A 1 285 ? -23.285 13.910 44.153 1.00 81.00 285 VAL A O 1
ATOM 2183 N N . ILE A 1 286 ? -21.044 13.905 44.125 1.00 80.94 286 ILE A N 1
ATOM 2184 C CA . ILE A 1 286 ? -20.859 12.591 44.745 1.00 80.94 286 ILE A CA 1
ATOM 2185 C C . ILE A 1 286 ? -19.946 12.786 45.961 1.00 80.94 286 ILE A C 1
ATOM 2187 O O . ILE A 1 286 ? -18.736 12.890 45.769 1.00 80.94 286 ILE A O 1
ATOM 2191 N N . PRO A 1 287 ? -20.487 12.869 47.191 1.00 74.62 287 PRO A N 1
ATOM 2192 C CA . PRO A 1 287 ? -19.665 13.033 48.377 1.00 74.62 287 PRO A CA 1
ATOM 2193 C C . PRO A 1 287 ? -18.905 11.733 48.670 1.00 74.62 287 PRO A C 1
ATOM 2195 O O . PRO A 1 287 ? -19.425 10.638 48.423 1.00 74.62 287 PRO A O 1
ATOM 2198 N N . ASP A 1 288 ? -17.687 11.866 49.198 1.00 72.94 288 ASP A N 1
ATOM 2199 C CA . ASP A 1 288 ? -16.855 10.728 49.611 1.00 72.94 288 ASP A CA 1
ATOM 2200 C C . ASP A 1 288 ? -17.471 9.981 50.803 1.00 72.94 288 ASP A C 1
ATOM 2202 O O . ASP A 1 288 ? -17.399 8.755 50.865 1.00 72.94 288 ASP A O 1
ATOM 2206 N N . ASP A 1 289 ? -18.140 10.713 51.701 1.00 73.00 289 ASP A N 1
ATOM 2207 C CA . ASP A 1 289 ? -18.930 10.166 52.803 1.00 73.00 289 ASP A CA 1
ATOM 2208 C C . ASP A 1 289 ? -20.185 11.016 53.058 1.00 73.00 289 ASP A C 1
ATOM 2210 O O . ASP A 1 289 ? -20.237 12.205 52.724 1.00 73.00 289 ASP A O 1
ATOM 2214 N N . TYR A 1 290 ? -21.214 10.413 53.648 1.00 78.38 290 TYR A N 1
ATOM 2215 C CA . TYR A 1 290 ? -22.395 11.145 54.092 1.00 78.38 290 TYR A CA 1
ATOM 2216 C C . TYR A 1 290 ? -22.183 11.713 55.489 1.00 78.38 290 TYR A C 1
ATOM 2218 O O . TYR A 1 290 ? -21.629 11.070 56.377 1.00 78.38 290 TYR A O 1
ATOM 2226 N N . ARG A 1 291 ? -22.722 12.911 55.716 1.00 77.81 291 ARG A N 1
ATOM 2227 C CA . ARG A 1 291 ? -22.821 13.472 57.062 1.00 77.81 291 ARG A CA 1
ATOM 2228 C C . ARG A 1 291 ? -23.602 12.529 57.978 1.00 77.81 291 ARG A C 1
ATOM 2230 O O . ARG A 1 291 ? -24.721 12.124 57.661 1.00 77.81 291 ARG A O 1
ATOM 2237 N N . SER A 1 292 ? -23.023 12.215 59.134 1.00 81.69 292 SER A N 1
ATOM 2238 C CA . SER A 1 292 ? -23.684 11.419 60.165 1.00 81.69 292 SER A CA 1
ATOM 2239 C C . SER A 1 292 ? -24.458 12.335 61.106 1.00 81.69 292 SER A C 1
ATOM 2241 O O . SER A 1 292 ? -23.914 12.831 62.089 1.00 81.69 292 SER A O 1
ATOM 2243 N N . ILE A 1 293 ? -25.756 12.504 60.843 1.00 85.00 293 ILE A N 1
ATOM 2244 C CA . ILE A 1 293 ? -26.654 13.264 61.732 1.00 85.00 293 ILE A CA 1
ATOM 2245 C C . ILE A 1 293 ? -26.623 12.700 63.158 1.00 85.00 293 ILE A C 1
ATOM 2247 O O . ILE A 1 293 ? -26.711 13.440 64.128 1.00 85.00 293 ILE A O 1
ATOM 2251 N N . LYS A 1 294 ? -26.421 11.385 63.302 1.00 83.88 294 LYS A N 1
ATOM 2252 C CA . LYS A 1 294 ? -26.247 10.751 64.610 1.00 83.88 294 LYS A CA 1
ATOM 2253 C C . LYS A 1 294 ? -25.026 11.303 65.359 1.00 83.88 294 LYS A C 1
ATOM 2255 O O . LYS A 1 294 ? -25.150 11.632 66.530 1.00 83.88 294 LYS A O 1
ATOM 2260 N N . ALA A 1 295 ? -23.877 11.413 64.690 1.00 84.31 295 ALA A N 1
ATOM 2261 C CA . ALA A 1 295 ? -22.653 11.931 65.302 1.00 84.31 295 ALA A CA 1
ATOM 2262 C C . ALA A 1 295 ? -22.758 13.432 65.617 1.00 84.31 295 ALA A C 1
ATOM 2264 O O . ALA A 1 295 ? -22.236 13.886 66.629 1.00 84.31 295 ALA A O 1
ATOM 2265 N N . GLU A 1 296 ? -23.464 14.192 64.778 1.00 85.19 296 GLU A N 1
ATOM 2266 C CA . GLU A 1 296 ? -23.752 15.609 65.027 1.00 85.19 296 GLU A CA 1
ATOM 2267 C C . GLU A 1 296 ? -24.612 15.786 66.283 1.00 85.19 296 GLU A C 1
ATOM 2269 O O . GLU A 1 296 ? -24.245 16.548 67.172 1.00 85.19 296 GLU A O 1
ATOM 2274 N N . VAL A 1 297 ? -25.691 15.008 66.417 1.00 83.31 297 VAL A N 1
ATOM 2275 C CA . VAL A 1 297 ? -26.539 15.013 67.620 1.00 83.31 297 VAL A CA 1
ATOM 2276 C C . VAL A 1 297 ? -25.749 14.582 68.861 1.00 83.31 297 VAL A C 1
ATOM 2278 O O . VAL A 1 297 ? -25.896 15.182 69.923 1.00 83.31 297 VAL A O 1
ATOM 2281 N N . GLU A 1 298 ? -24.884 13.569 68.753 1.00 88.31 298 GLU A N 1
ATOM 2282 C CA . GLU A 1 298 ? -23.998 13.156 69.853 1.00 88.31 298 GLU A CA 1
ATOM 2283 C C . GLU A 1 298 ? -23.025 14.278 70.262 1.00 88.31 298 GLU A C 1
ATOM 2285 O O . GLU A 1 298 ? -22.797 14.487 71.456 1.00 88.31 298 GLU A O 1
ATOM 2290 N N . ALA A 1 299 ? -22.488 15.034 69.300 1.00 84.00 299 ALA A N 1
ATOM 2291 C CA . ALA A 1 299 ? -21.611 16.174 69.553 1.00 84.00 299 ALA A CA 1
ATOM 2292 C C . ALA A 1 299 ? -22.354 17.348 70.216 1.00 84.00 299 ALA A C 1
ATOM 2294 O O . ALA A 1 299 ? -21.851 17.897 71.199 1.00 84.00 299 ALA A O 1
ATOM 2295 N N . GLU A 1 300 ? -23.563 17.676 69.748 1.00 86.38 300 GLU A N 1
ATOM 2296 C CA . GLU A 1 300 ? -24.422 18.709 70.345 1.00 86.38 300 GLU A CA 1
ATOM 2297 C C . GLU A 1 300 ? -24.805 18.367 71.787 1.00 86.38 300 GLU A C 1
ATOM 2299 O O . GLU A 1 300 ? -24.679 19.206 72.681 1.00 86.38 300 GLU A O 1
ATOM 2304 N N . LEU A 1 301 ? -25.215 17.118 72.042 1.00 86.44 301 LEU A N 1
ATOM 2305 C CA . LEU A 1 301 ? -25.533 16.634 73.390 1.00 86.44 301 LEU A CA 1
ATOM 2306 C C . LEU A 1 301 ? -24.314 16.672 74.324 1.00 86.44 301 LEU A C 1
ATOM 2308 O O . LEU A 1 301 ? -24.471 16.848 75.532 1.00 86.44 301 LEU A O 1
ATOM 2312 N N . ALA A 1 302 ? -23.106 16.538 73.774 1.00 89.12 302 ALA A N 1
ATOM 2313 C CA . ALA A 1 302 ? -21.845 16.684 74.498 1.00 89.12 302 ALA A CA 1
ATOM 2314 C C . ALA A 1 302 ? -21.372 18.149 74.636 1.00 89.12 302 ALA A C 1
ATOM 2316 O O . ALA A 1 302 ? -20.317 18.390 75.223 1.00 89.12 302 ALA A O 1
ATOM 2317 N N . GLY A 1 303 ? -22.130 19.127 74.124 1.00 85.44 303 GLY A N 1
ATOM 2318 C CA . GLY A 1 303 ? -21.799 20.554 74.184 1.00 85.44 303 GLY A CA 1
ATOM 2319 C C . GLY A 1 303 ? -20.719 21.004 73.194 1.00 85.44 303 GLY A C 1
ATOM 2320 O O . GLY A 1 303 ? -20.192 22.109 73.334 1.00 85.44 303 GLY A O 1
ATOM 2321 N N . HIS A 1 304 ? -20.371 20.178 72.205 1.00 85.31 304 HIS A N 1
ATOM 2322 C CA . HIS A 1 304 ? -19.443 20.554 71.141 1.00 85.31 304 HIS A CA 1
ATOM 2323 C C . HIS A 1 304 ? -20.190 21.273 70.003 1.00 85.31 304 HIS A C 1
ATOM 2325 O O . HIS A 1 304 ? -21.267 20.830 69.605 1.00 85.31 304 HIS A O 1
ATOM 2331 N N . PRO A 1 305 ? -19.638 22.366 69.445 1.00 76.50 305 PRO A N 1
ATOM 2332 C CA . PRO A 1 305 ? -20.238 23.040 68.298 1.00 76.50 305 PRO A CA 1
ATOM 2333 C C . PRO A 1 305 ? -20.158 22.163 67.038 1.00 76.50 305 PRO A C 1
ATOM 2335 O O . PRO A 1 305 ? -19.094 21.635 66.714 1.00 76.50 305 PRO A O 1
ATOM 2338 N N . VAL A 1 306 ? -21.275 22.039 66.316 1.00 79.25 306 VAL A N 1
ATOM 2339 C CA . VAL A 1 306 ? -21.347 21.352 65.017 1.00 79.25 306 VAL A CA 1
ATOM 2340 C C . VAL A 1 306 ? -21.149 22.365 63.895 1.00 79.25 306 VAL A C 1
ATOM 2342 O O . VAL A 1 306 ? -21.921 23.312 63.750 1.00 79.25 306 VAL A O 1
ATOM 2345 N N . GLU A 1 307 ? -20.115 22.160 63.084 1.00 74.69 307 GLU A N 1
ATOM 2346 C CA . GLU A 1 307 ? -19.846 22.976 61.902 1.00 74.69 307 GLU A CA 1
ATOM 2347 C C . GLU A 1 307 ? -20.458 22.313 60.660 1.00 74.69 307 GLU A C 1
ATOM 2349 O O . GLU A 1 307 ? -20.159 21.164 60.332 1.00 74.69 307 GLU A O 1
ATOM 2354 N N . LEU A 1 308 ? -21.353 23.029 59.975 1.00 74.25 308 LEU A N 1
ATOM 2355 C CA . LEU A 1 308 ? -22.055 22.524 58.796 1.00 74.25 308 LEU A CA 1
ATOM 2356 C C . LEU A 1 308 ? -21.229 22.835 57.538 1.00 74.25 308 LEU A C 1
ATOM 2358 O O . LEU A 1 308 ? -21.054 24.015 57.221 1.00 74.25 308 LEU A O 1
ATOM 2362 N N . PRO A 1 309 ? -20.750 21.830 56.782 1.00 68.62 309 PRO A N 1
ATOM 2363 C CA . PRO A 1 309 ? -20.052 22.103 55.537 1.00 68.62 309 PRO A CA 1
ATOM 2364 C C . PRO A 1 309 ? -21.024 22.681 54.493 1.00 68.62 309 PRO A C 1
ATOM 2366 O O . PRO A 1 309 ? -22.212 22.328 54.486 1.00 68.62 309 PRO A O 1
ATOM 2369 N N . PRO A 1 310 ? -20.540 23.547 53.588 1.00 68.31 310 PRO A N 1
ATOM 2370 C CA . PRO A 1 310 ? -21.353 24.083 52.504 1.00 68.31 310 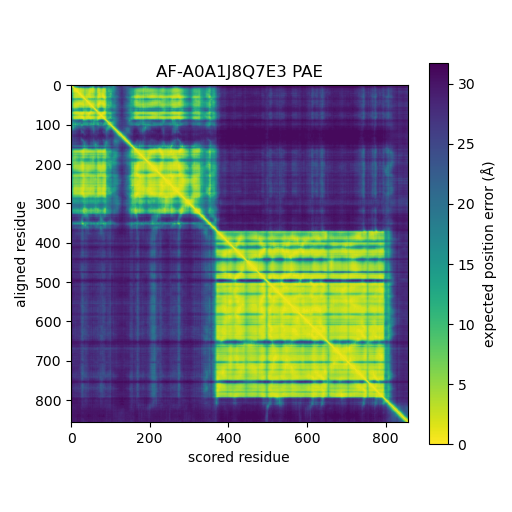PRO A CA 1
ATOM 2371 C C . PRO A 1 310 ? -21.827 22.954 51.576 1.00 68.31 310 PRO A C 1
ATOM 2373 O O . PRO A 1 310 ? -21.049 22.084 51.189 1.00 68.31 310 PRO A O 1
ATOM 2376 N N . MET A 1 311 ? -23.112 22.967 51.210 1.00 65.50 311 MET A N 1
ATOM 2377 C CA . MET A 1 311 ? -23.669 22.016 50.243 1.00 65.50 311 MET A CA 1
ATOM 2378 C C . MET A 1 311 ? -23.326 22.462 48.822 1.00 65.50 311 MET A C 1
ATOM 2380 O O . MET A 1 311 ? -23.668 23.575 48.428 1.00 65.50 311 MET A O 1
ATOM 2384 N N . SER A 1 312 ? -22.694 21.592 48.037 1.00 67.31 312 SER A N 1
ATOM 2385 C CA . SER A 1 312 ? -22.568 21.790 46.594 1.00 67.31 312 SER A CA 1
ATOM 2386 C C . SER A 1 312 ? -23.878 21.394 45.906 1.00 67.31 312 SER A C 1
ATOM 2388 O O . SER A 1 312 ? -24.420 20.315 46.143 1.00 67.31 312 SER A O 1
ATOM 2390 N N . THR A 1 313 ? -24.412 22.272 45.058 1.00 68.00 313 THR A N 1
ATOM 2391 C CA . THR A 1 313 ? -25.632 22.018 44.280 1.00 68.00 313 THR A CA 1
ATOM 2392 C C . THR A 1 313 ? -25.386 22.369 42.823 1.00 68.00 313 THR A C 1
ATOM 2394 O O . THR A 1 313 ? -24.949 23.481 42.548 1.00 68.00 313 THR A O 1
ATOM 2397 N N . ALA A 1 314 ? -25.709 21.461 41.900 1.00 67.38 314 ALA A N 1
ATOM 2398 C CA . ALA A 1 314 ? -25.714 21.771 40.473 1.00 67.38 314 ALA A CA 1
ATOM 2399 C C . ALA A 1 314 ? -26.866 22.736 40.148 1.00 67.38 314 ALA A C 1
ATOM 2401 O O . ALA A 1 314 ? -28.005 22.509 40.567 1.00 67.38 314 ALA A O 1
ATOM 2402 N N . SER A 1 315 ? -26.592 23.798 39.386 1.00 71.06 315 SER A N 1
ATOM 2403 C CA . SER A 1 315 ? -27.614 24.760 38.952 1.00 71.06 315 SER A CA 1
ATOM 2404 C C . SER A 1 315 ? -27.638 24.923 37.431 1.00 71.06 315 SER A C 1
ATOM 2406 O O . SER A 1 315 ? -26.644 24.723 36.741 1.00 71.06 315 SER A O 1
ATOM 2408 N N . HIS A 1 316 ? -28.794 25.277 36.866 1.00 64.75 316 HIS A N 1
ATOM 2409 C CA . HIS A 1 316 ? -28.889 25.540 35.424 1.00 64.75 316 HIS A CA 1
ATOM 2410 C C . HIS A 1 316 ? -28.179 26.839 35.009 1.00 64.75 316 HIS A C 1
ATOM 2412 O O . HIS A 1 316 ? -27.695 26.945 33.886 1.00 64.75 316 HIS A O 1
ATOM 2418 N N . GLU A 1 317 ? -28.101 27.817 35.909 1.00 68.56 317 GLU A N 1
ATOM 2419 C CA . GLU A 1 317 ? -27.418 29.088 35.664 1.00 68.56 317 GLU A CA 1
ATOM 2420 C C . GLU A 1 317 ? -25.906 28.891 35.489 1.00 68.56 317 GLU A C 1
ATOM 2422 O O . GLU A 1 317 ? -25.341 29.392 34.519 1.00 68.56 317 GLU A O 1
ATOM 2427 N N . GLU A 1 318 ? -25.287 28.068 36.341 1.00 68.50 318 GLU A N 1
ATOM 2428 C CA . GLU A 1 318 ? -23.881 27.644 36.234 1.00 68.50 318 GLU A CA 1
ATOM 2429 C C . GLU A 1 318 ? -23.591 26.971 34.885 1.00 68.50 318 GLU A C 1
ATOM 2431 O O . GLU A 1 318 ? -22.652 27.337 34.184 1.00 68.50 318 GLU A O 1
ATOM 2436 N N . VAL A 1 319 ? -24.468 26.065 34.447 1.00 64.31 319 VAL A N 1
ATOM 2437 C CA . VAL A 1 319 ? -24.353 25.386 33.146 1.00 64.31 319 VAL A CA 1
ATOM 2438 C C . VAL A 1 319 ? -24.366 26.373 31.976 1.00 64.31 319 VAL A C 1
ATOM 2440 O O . VAL A 1 319 ? -23.580 26.243 31.030 1.00 64.31 319 VAL A O 1
ATOM 2443 N N . LEU A 1 320 ? -25.283 27.346 32.005 1.00 62.53 320 LEU A N 1
ATOM 2444 C CA . LEU A 1 320 ? -25.393 28.362 30.957 1.00 62.53 320 LEU A CA 1
ATOM 2445 C C . LEU A 1 320 ? -24.186 29.303 30.959 1.00 62.53 320 LEU A C 1
ATOM 2447 O O . LEU A 1 320 ? -23.716 29.676 29.882 1.00 62.53 320 LEU A O 1
ATOM 2451 N N . GLU A 1 321 ? -23.677 29.658 32.137 1.00 66.50 321 GLU A N 1
ATOM 2452 C CA . GLU A 1 321 ? -22.506 30.515 32.296 1.00 66.50 321 GLU A CA 1
ATOM 2453 C C . GLU A 1 321 ? -21.229 29.822 31.806 1.00 66.50 321 GLU A C 1
ATOM 2455 O O . GLU A 1 321 ? -20.532 30.385 30.964 1.00 66.50 321 GLU A O 1
ATOM 2460 N N . THR A 1 322 ? -20.970 28.569 32.194 1.00 61.53 322 THR A N 1
ATOM 2461 C CA . THR A 1 322 ? -19.824 27.789 31.689 1.00 61.53 322 THR A CA 1
ATOM 2462 C C . THR A 1 322 ? -19.892 27.617 30.167 1.00 61.53 322 THR A C 1
ATOM 2464 O O . THR A 1 322 ? -18.885 27.773 29.464 1.00 61.53 322 THR A O 1
ATOM 2467 N N . GLY A 1 323 ? -21.094 27.393 29.618 1.00 57.25 323 GLY A N 1
ATOM 2468 C CA . GLY A 1 323 ? -21.326 27.388 28.171 1.00 57.25 323 GLY A CA 1
ATOM 2469 C C . GLY A 1 323 ? -21.015 28.735 27.502 1.00 57.25 323 GLY A C 1
ATOM 2470 O O . GLY A 1 323 ? -20.360 28.771 26.457 1.00 57.25 323 GLY A O 1
ATOM 2471 N N . ARG A 1 324 ? -21.434 29.852 28.111 1.00 60.12 324 ARG A N 1
ATOM 2472 C CA . ARG A 1 324 ? -21.202 31.214 27.601 1.00 60.12 324 ARG A CA 1
ATOM 2473 C C . ARG A 1 324 ? -19.733 31.626 27.701 1.00 60.12 324 ARG A C 1
ATOM 2475 O O . ARG A 1 324 ? -19.195 32.121 26.718 1.00 60.12 324 ARG A O 1
ATOM 2482 N N . GLN A 1 325 ? -19.045 31.357 28.808 1.00 59.12 325 GLN A N 1
ATOM 2483 C CA . GLN A 1 325 ? -17.621 31.675 28.991 1.00 59.12 325 GLN A CA 1
ATOM 2484 C C . GLN A 1 325 ? -16.738 30.959 27.969 1.00 59.12 325 GLN A C 1
ATOM 2486 O O . GLN A 1 325 ? -15.838 31.559 27.375 1.00 59.12 325 GLN A O 1
ATOM 2491 N N . LYS A 1 326 ? -17.027 29.684 27.687 1.00 57.28 326 LYS A N 1
ATOM 2492 C CA . LYS A 1 326 ? -16.348 28.948 26.610 1.00 57.28 326 LYS A CA 1
ATOM 2493 C C . LYS A 1 326 ? -16.740 29.464 25.225 1.00 57.28 326 LYS A C 1
ATOM 2495 O O . LYS A 1 326 ? -15.944 29.337 24.298 1.00 57.28 326 LYS A O 1
ATOM 2500 N N . ALA A 1 327 ? -17.913 30.087 25.081 1.00 49.16 327 ALA A N 1
ATOM 2501 C CA . ALA A 1 327 ? -18.306 30.801 23.867 1.00 49.16 327 ALA A CA 1
ATOM 2502 C C . ALA A 1 327 ? -17.634 32.158 23.664 1.00 49.16 327 ALA A C 1
ATOM 2504 O O . ALA A 1 327 ? -17.325 32.525 22.529 1.00 49.16 327 ALA A O 1
ATOM 2505 N N . GLU A 1 328 ? -17.387 32.884 24.748 1.00 40.00 328 GLU A N 1
ATOM 2506 C CA . GLU A 1 328 ? -16.827 34.235 24.751 1.00 40.00 328 GLU A CA 1
ATOM 2507 C C . GLU A 1 328 ? -15.299 34.266 24.882 1.00 40.00 328 GLU A C 1
ATOM 2509 O O . GLU A 1 328 ? -14.692 35.306 24.617 1.00 40.00 328 GLU A O 1
ATOM 2514 N N . GLY A 1 329 ? -14.659 33.135 25.203 1.00 40.56 329 GLY A N 1
ATOM 2515 C CA . GLY A 1 329 ? -13.212 32.908 25.138 1.00 40.56 329 GLY A CA 1
ATOM 2516 C C . GLY A 1 329 ? -12.650 33.047 23.716 1.00 40.56 329 GLY A C 1
ATOM 2517 O O . GLY A 1 329 ? -12.213 32.080 23.093 1.00 40.56 329 GLY A O 1
ATOM 2518 N N . ARG A 1 330 ? -12.630 34.282 23.201 1.00 34.34 330 ARG A N 1
ATOM 2519 C CA . ARG A 1 330 ? -12.185 34.692 21.857 1.00 34.34 330 ARG A CA 1
ATOM 2520 C C . ARG A 1 330 ? -10.742 34.283 21.519 1.00 34.34 330 ARG A C 1
ATOM 2522 O O . ARG A 1 330 ? -10.379 34.304 20.348 1.00 34.34 330 ARG A O 1
ATOM 2529 N N . SER A 1 331 ? -9.932 33.855 22.491 1.00 33.28 331 SER A N 1
ATOM 2530 C CA . SER A 1 331 ? -8.550 33.395 22.283 1.00 33.28 331 SER A CA 1
ATOM 2531 C C . SER A 1 331 ? -8.441 31.996 21.666 1.00 33.28 331 SER A C 1
ATOM 2533 O O . SER A 1 331 ? -7.452 31.721 20.987 1.00 33.28 331 SER A O 1
ATOM 2535 N N . PHE A 1 332 ? -9.454 31.140 21.845 1.00 33.75 332 PHE A N 1
ATOM 2536 C CA . PHE A 1 332 ? -9.492 29.812 21.229 1.00 33.75 332 PHE A CA 1
ATOM 2537 C C . PHE A 1 332 ? -9.874 29.899 19.751 1.00 33.75 332 PHE A C 1
ATOM 2539 O O . PHE A 1 332 ? -9.287 29.199 18.945 1.00 33.75 332 PHE A O 1
ATOM 2546 N N . LEU A 1 333 ? -10.792 30.808 19.390 1.00 30.81 333 LEU A N 1
ATOM 2547 C CA . LEU A 1 333 ? -11.300 31.010 18.026 1.00 30.81 333 LEU A CA 1
ATOM 2548 C C . LEU A 1 333 ? -10.405 31.915 17.152 1.00 30.81 333 LEU A C 1
ATOM 2550 O O . LEU A 1 333 ? -10.339 31.714 15.943 1.00 30.81 333 LEU A O 1
ATOM 2554 N N . GLN A 1 334 ? -9.684 32.890 17.729 1.00 29.55 334 GLN A N 1
ATOM 2555 C CA . GLN A 1 334 ? -8.832 33.827 16.969 1.00 29.55 334 GLN A CA 1
ATOM 2556 C C . GLN A 1 334 ? -7.427 33.304 16.632 1.00 29.55 334 GLN A C 1
ATOM 2558 O O . GLN A 1 334 ? -6.790 33.852 15.732 1.00 29.55 334 GLN A O 1
ATOM 2563 N N . ARG A 1 335 ? -6.936 32.244 17.291 1.00 31.66 335 ARG A N 1
ATOM 2564 C CA . ARG A 1 335 ? -5.686 31.574 16.872 1.00 31.66 335 ARG A CA 1
ATOM 2565 C C . ARG A 1 335 ? -5.856 30.728 15.604 1.00 31.66 335 ARG A C 1
ATOM 2567 O O . ARG A 1 335 ? -4.864 30.285 15.040 1.00 31.66 335 ARG A O 1
ATOM 2574 N N . ILE A 1 336 ? -7.087 30.575 15.111 1.00 31.30 336 ILE A N 1
ATOM 2575 C CA . ILE A 1 336 ? -7.408 29.877 13.862 1.00 31.30 336 ILE A CA 1
ATOM 2576 C C . ILE A 1 336 ? -7.643 30.915 12.768 1.00 31.30 336 ILE A C 1
ATOM 2578 O O . ILE A 1 336 ? -8.767 31.218 12.366 1.00 31.30 336 ILE A O 1
ATOM 2582 N N . ARG A 1 337 ? -6.545 31.491 12.278 1.00 25.39 337 ARG A N 1
ATOM 2583 C CA . ARG A 1 337 ? -6.531 32.177 10.986 1.00 25.39 337 ARG A CA 1
ATOM 2584 C C . ARG A 1 337 ? -6.225 31.147 9.901 1.00 25.39 337 ARG A C 1
ATOM 2586 O O . ARG A 1 337 ? -5.112 30.666 9.775 1.00 25.39 337 ARG A O 1
ATOM 2593 N N . THR A 1 338 ? -7.274 30.777 9.179 1.00 28.84 338 THR A N 1
ATOM 2594 C CA . THR A 1 338 ? -7.346 30.531 7.732 1.00 28.84 338 THR A CA 1
ATOM 2595 C C . THR A 1 338 ? -6.063 30.236 6.921 1.00 28.84 338 THR A C 1
ATOM 2597 O O . THR A 1 338 ? -5.953 30.796 5.836 1.00 28.84 338 THR A O 1
ATOM 2600 N N . ASP A 1 339 ? -5.208 29.263 7.265 1.00 26.28 339 ASP A N 1
ATOM 2601 C CA . ASP A 1 339 ? -4.067 28.849 6.401 1.00 26.28 339 ASP A CA 1
ATOM 2602 C C . ASP A 1 339 ? -3.867 27.330 6.200 1.00 26.28 339 ASP A C 1
ATOM 2604 O O . ASP A 1 339 ? -2.754 26.819 6.189 1.00 26.28 339 ASP A O 1
ATOM 2608 N N . THR A 1 340 ? -4.936 26.568 5.933 1.00 28.30 340 THR A N 1
ATOM 2609 C CA . THR A 1 340 ? -4.766 25.200 5.383 1.00 28.30 340 THR A CA 1
ATOM 2610 C C . THR A 1 340 ? -5.818 24.885 4.311 1.00 28.30 340 THR A C 1
ATOM 2612 O O . THR A 1 340 ? -6.992 25.124 4.580 1.00 28.30 340 THR A O 1
ATOM 2615 N N . PRO A 1 341 ? -5.449 24.470 3.082 1.00 26.56 341 PRO A N 1
ATOM 2616 C CA . PRO A 1 341 ? -6.403 24.105 2.029 1.00 26.56 341 PRO A CA 1
ATOM 2617 C C . PRO A 1 341 ? -6.858 22.640 2.162 1.00 26.56 341 PRO A C 1
ATOM 2619 O O . PRO A 1 341 ? -6.035 21.769 2.436 1.00 26.56 341 PRO A O 1
ATOM 2622 N N . GLY A 1 342 ? -8.148 22.365 1.946 1.00 33.03 342 GLY A N 1
ATOM 2623 C CA . GLY A 1 342 ? -8.727 21.020 1.871 1.00 33.03 342 GLY A CA 1
ATOM 2624 C C . GLY A 1 342 ? -9.721 20.906 0.697 1.00 33.03 342 GLY A C 1
ATOM 2625 O O . GLY A 1 342 ? -10.018 21.908 0.053 1.00 33.03 342 GLY A O 1
ATOM 2626 N N . PRO A 1 343 ? -10.191 19.704 0.322 1.00 27.75 343 PRO A N 1
ATOM 2627 C CA . PRO A 1 343 ? -11.212 19.552 -0.718 1.00 27.75 343 PRO A CA 1
ATOM 2628 C C . PRO A 1 343 ? -12.425 18.697 -0.302 1.00 27.75 343 PRO A C 1
ATOM 2630 O O . PRO A 1 343 ? -12.345 17.492 -0.082 1.00 27.75 343 PRO A O 1
ATOM 2633 N N . ASN A 1 344 ? -13.590 19.338 -0.291 1.00 31.25 344 ASN A N 1
ATOM 2634 C CA . ASN A 1 344 ? -14.882 19.011 -0.923 1.00 31.25 344 ASN A CA 1
ATOM 2635 C C . ASN A 1 344 ? -15.457 17.587 -1.145 1.00 31.25 344 ASN A C 1
ATOM 2637 O O . ASN A 1 344 ? -16.535 17.520 -1.739 1.00 31.25 344 ASN A O 1
ATOM 2641 N N . ARG A 1 345 ? -14.899 16.454 -0.682 1.00 29.66 345 ARG A N 1
ATOM 2642 C CA . ARG A 1 345 ? -15.581 15.143 -0.909 1.00 29.66 345 ARG A CA 1
ATOM 2643 C C . ARG A 1 345 ? -15.727 14.147 0.246 1.00 29.66 345 ARG A C 1
ATOM 2645 O O . ARG A 1 345 ? -16.382 13.134 0.043 1.00 29.66 345 ARG A O 1
ATOM 2652 N N . LEU A 1 346 ? -15.259 14.438 1.457 1.00 33.53 346 LEU A N 1
ATOM 2653 C CA . LEU A 1 346 ? -15.272 13.477 2.582 1.00 33.53 346 LEU A CA 1
ATOM 2654 C C . LEU A 1 346 ? -16.512 13.528 3.503 1.00 33.53 346 LEU A C 1
ATOM 2656 O O . LEU A 1 346 ? -16.482 12.977 4.601 1.00 33.53 346 LEU A O 1
ATOM 2660 N N . TRP A 1 347 ? -17.591 14.182 3.066 1.00 33.44 347 TRP A N 1
ATOM 2661 C CA . TRP A 1 347 ? -18.711 14.576 3.932 1.00 33.44 347 TRP A CA 1
ATOM 2662 C C . TRP A 1 347 ? -20.082 14.112 3.429 1.00 33.44 347 TRP A C 1
ATOM 2664 O O . TRP A 1 347 ? -21.047 14.846 3.545 1.00 33.44 347 TRP A O 1
ATOM 2674 N N . SER A 1 348 ? -20.216 12.983 2.733 1.00 29.97 348 SER A N 1
ATOM 2675 C CA . SER A 1 348 ? -21.576 12.466 2.456 1.00 29.97 348 SER A CA 1
ATOM 2676 C C . SER A 1 348 ? -22.041 11.766 3.716 1.00 29.97 348 SER A C 1
ATOM 2678 O O . SER A 1 348 ? -21.260 11.032 4.313 1.00 29.97 348 SER A O 1
ATOM 2680 N N . ASP A 1 349 ? -23.272 12.051 4.126 1.00 34.94 349 ASP A N 1
ATOM 2681 C CA . ASP A 1 349 ? -24.001 11.254 5.110 1.00 34.94 349 ASP A CA 1
ATOM 2682 C C . ASP A 1 349 ? -23.401 11.316 6.536 1.00 34.94 349 ASP A C 1
ATOM 2684 O O . ASP A 1 349 ? -23.347 10.328 7.270 1.00 34.94 349 ASP A O 1
ATOM 2688 N N . THR A 1 350 ? -22.916 12.500 6.947 1.00 34.53 350 THR A N 1
ATOM 2689 C CA . THR A 1 350 ? -22.334 12.737 8.285 1.00 34.53 350 THR A CA 1
ATOM 2690 C C . THR A 1 350 ? -23.271 13.556 9.182 1.00 34.53 350 THR A C 1
ATOM 2692 O O . THR A 1 350 ? -23.643 14.684 8.844 1.00 34.53 350 THR A O 1
ATOM 2695 N N . TYR A 1 351 ? -23.590 13.031 10.367 1.00 35.53 351 TYR A N 1
ATOM 2696 C CA . TYR A 1 351 ? -24.415 13.690 11.382 1.00 35.53 351 TYR A CA 1
ATOM 2697 C C . TYR A 1 351 ? -23.601 13.994 12.647 1.00 35.53 351 TYR A C 1
ATOM 2699 O O . TYR A 1 351 ? -23.031 13.111 13.285 1.00 35.53 351 TYR A O 1
ATOM 2707 N N . ILE A 1 352 ? -23.505 15.266 13.026 1.00 45.47 352 ILE A N 1
ATOM 2708 C CA . ILE A 1 352 ? -22.709 15.721 14.170 1.00 45.47 352 ILE A CA 1
ATOM 2709 C C . ILE A 1 352 ? -23.648 16.257 15.246 1.00 45.47 352 ILE A C 1
ATOM 2711 O O . ILE A 1 352 ? -24.321 17.271 15.075 1.00 45.47 352 ILE A O 1
ATOM 2715 N N . ILE A 1 353 ? -23.652 15.631 16.416 1.00 46.00 353 ILE A N 1
ATOM 2716 C CA . ILE A 1 353 ? -24.436 16.102 17.558 1.00 46.00 353 ILE A CA 1
ATOM 2717 C C . ILE A 1 353 ? -23.468 16.754 18.548 1.00 46.00 353 ILE A C 1
ATOM 2719 O O . ILE A 1 353 ? -22.724 16.083 19.262 1.00 46.00 353 ILE A O 1
ATOM 2723 N N . ALA A 1 354 ? -23.455 18.086 18.595 1.00 43.12 354 ALA A N 1
ATOM 2724 C CA . ALA A 1 354 ? -22.531 18.833 19.441 1.00 43.12 354 ALA A CA 1
ATOM 2725 C C . ALA A 1 354 ? -23.246 19.479 20.636 1.00 43.12 354 ALA A C 1
ATOM 2727 O O . ALA A 1 354 ? -24.177 20.279 20.490 1.00 43.12 354 ALA A O 1
ATOM 2728 N N . HIS A 1 355 ? -22.776 19.166 21.841 1.00 47.53 355 HIS A N 1
ATOM 2729 C CA . HIS A 1 355 ? -23.316 19.676 23.094 1.00 47.53 355 HIS A CA 1
ATOM 2730 C C . HIS A 1 355 ? -22.350 20.638 23.768 1.00 47.53 355 HIS A C 1
ATOM 2732 O O . HIS A 1 355 ? -21.223 20.281 24.096 1.00 47.53 355 HIS A O 1
ATOM 2738 N N . HIS A 1 356 ? -22.823 21.865 23.991 1.00 43.28 356 HIS A N 1
ATOM 2739 C CA . HIS A 1 356 ? -22.157 22.914 24.762 1.00 43.28 356 HIS A CA 1
ATOM 2740 C C . HIS A 1 356 ? -20.689 23.244 24.407 1.00 43.28 356 HIS A C 1
ATOM 2742 O O . HIS A 1 356 ? -20.054 23.965 25.154 1.00 43.28 356 HIS A O 1
ATOM 2748 N N . ALA A 1 357 ? -20.124 22.839 23.266 1.00 31.27 357 ALA A N 1
ATOM 2749 C CA . ALA A 1 357 ? -18.790 23.278 22.849 1.00 31.27 357 ALA A CA 1
ATOM 2750 C C . ALA A 1 357 ? -18.832 24.406 21.804 1.00 31.27 357 ALA A C 1
ATOM 2752 O O . ALA A 1 357 ? -19.068 24.170 20.620 1.00 31.27 357 ALA A O 1
ATOM 2753 N N . THR A 1 358 ? -18.469 25.628 22.190 1.00 31.89 358 THR A N 1
ATOM 2754 C CA . THR A 1 358 ? -18.135 26.715 21.241 1.00 31.89 358 THR A CA 1
ATOM 2755 C C . THR A 1 358 ? -16.782 26.497 20.555 1.00 31.89 358 THR A C 1
ATOM 2757 O O . THR A 1 358 ? -16.186 27.402 19.978 1.00 31.89 358 THR A O 1
ATOM 2760 N N . LEU A 1 359 ? -16.291 25.262 20.606 1.00 36.00 359 LEU A N 1
ATOM 2761 C CA . LEU A 1 359 ? -15.022 24.823 20.056 1.00 36.00 359 LEU A CA 1
ATOM 2762 C C . LEU A 1 359 ? -15.194 24.207 18.662 1.00 36.00 359 LEU A C 1
ATOM 2764 O O . LEU A 1 359 ? -14.245 23.647 18.148 1.00 36.00 359 LEU A O 1
ATOM 2768 N N . LEU A 1 360 ? -16.359 24.314 18.014 1.00 36.09 360 LEU A N 1
ATOM 2769 C CA . LEU A 1 360 ? -16.627 23.658 16.721 1.00 36.09 360 LEU A CA 1
ATOM 2770 C C . LEU A 1 360 ? -15.929 24.294 15.508 1.00 36.09 360 LEU A C 1
ATOM 2772 O O . LEU A 1 360 ? -15.731 23.625 14.498 1.00 36.09 360 LEU A O 1
ATOM 2776 N N . LEU A 1 361 ? -15.539 25.566 15.587 1.00 37.12 361 LEU A N 1
ATOM 2777 C CA . LEU A 1 361 ? -15.032 26.303 14.423 1.00 37.12 361 LEU A CA 1
ATOM 2778 C C . LEU A 1 361 ? -13.709 25.786 13.828 1.00 37.12 361 LEU A C 1
ATOM 2780 O O . LEU A 1 361 ? -13.560 25.884 12.614 1.00 37.12 361 LEU A O 1
ATOM 2784 N N . PRO A 1 362 ? -12.754 25.246 14.605 1.00 32.97 362 PRO A N 1
ATOM 2785 C CA . PRO A 1 362 ? -11.547 24.672 14.014 1.00 32.97 362 PRO A CA 1
ATOM 2786 C C . PRO A 1 362 ? -11.559 23.154 13.809 1.00 32.97 362 PRO A C 1
ATOM 2788 O O . PRO A 1 362 ? -10.796 22.665 12.978 1.00 32.97 362 PRO A O 1
ATOM 2791 N N . PHE A 1 363 ? -12.425 22.408 14.503 1.00 31.52 363 PHE A N 1
ATOM 2792 C CA . PHE A 1 363 ? -12.536 20.952 14.325 1.00 31.52 363 PHE A CA 1
ATOM 2793 C C . PHE A 1 363 ? -13.176 20.590 12.978 1.00 31.52 363 PHE A C 1
ATOM 2795 O O . PHE A 1 363 ? -12.804 19.596 12.364 1.00 31.52 363 PHE A O 1
ATOM 2802 N N . LEU A 1 364 ? -14.074 21.438 12.467 1.00 33.44 364 LEU A N 1
ATOM 2803 C CA . LEU A 1 364 ? -14.787 21.213 11.201 1.00 33.44 364 LEU A CA 1
ATOM 2804 C C . LEU A 1 364 ? -13.962 21.576 9.949 1.00 33.44 364 LEU A C 1
ATOM 2806 O O . LEU A 1 364 ? -14.411 21.361 8.828 1.00 33.44 364 LEU A O 1
ATOM 2810 N N . THR A 1 365 ? -12.735 22.076 10.128 1.00 31.08 365 THR A N 1
ATOM 2811 C CA . THR A 1 365 ? -11.764 22.345 9.045 1.00 31.08 365 THR A CA 1
ATOM 2812 C C . THR A 1 365 ? -10.573 21.390 9.023 1.00 31.08 365 THR A C 1
ATOM 2814 O O . THR A 1 365 ? -9.745 21.484 8.122 1.00 31.08 365 THR A O 1
ATOM 2817 N N . VAL A 1 366 ? -10.463 20.472 9.987 1.00 29.62 366 VAL A N 1
ATOM 2818 C CA . VAL A 1 366 ? -9.324 19.547 10.091 1.00 29.62 366 VAL A CA 1
ATOM 2819 C C . VAL A 1 366 ? -9.844 18.116 10.112 1.00 29.62 366 VAL A C 1
ATOM 2821 O O . VAL A 1 366 ? -9.713 17.387 11.090 1.00 29.62 366 VAL A O 1
ATOM 2824 N N . THR A 1 367 ? -10.467 17.718 9.007 1.00 27.88 367 THR A N 1
ATOM 2825 C CA . THR A 1 367 ? -10.888 16.337 8.760 1.00 27.88 367 THR A CA 1
ATOM 2826 C C . THR A 1 367 ? -10.234 15.820 7.494 1.00 27.88 367 THR A C 1
ATOM 2828 O O . THR A 1 367 ? -10.814 15.776 6.411 1.00 27.88 367 THR A O 1
ATOM 2831 N N . ALA A 1 368 ? -8.988 15.414 7.645 1.00 29.56 368 ALA A N 1
ATOM 2832 C CA . ALA A 1 368 ? -8.348 14.528 6.706 1.00 29.56 368 ALA A CA 1
ATOM 2833 C C . ALA A 1 368 ? -7.499 13.565 7.530 1.00 29.56 368 ALA A C 1
ATOM 2835 O O . ALA A 1 368 ? -6.712 13.983 8.381 1.00 29.56 368 ALA A O 1
ATOM 2836 N N . SER A 1 369 ? -7.643 12.264 7.278 1.00 32.56 369 SER A N 1
ATOM 2837 C CA . SER A 1 369 ? -6.480 11.374 7.301 1.00 32.56 369 SER A CA 1
ATOM 2838 C C . SER A 1 369 ? -5.321 12.149 6.681 1.00 32.56 369 SER A C 1
ATOM 2840 O O . SER A 1 369 ? -5.520 12.540 5.538 1.00 32.56 369 SER A O 1
ATOM 2842 N N . MET A 1 370 ? -4.249 12.456 7.437 1.00 32.50 370 MET A N 1
ATOM 2843 C CA . MET A 1 370 ? -3.078 13.266 7.024 1.00 32.50 370 MET A CA 1
ATOM 2844 C C . MET A 1 370 ? -3.390 14.177 5.827 1.00 32.50 370 MET A C 1
ATOM 2846 O O . MET A 1 370 ? -3.366 13.629 4.724 1.00 32.50 370 MET A O 1
ATOM 2850 N N . PRO A 1 371 ? -3.722 15.481 6.000 1.00 47.31 371 PRO A N 1
ATOM 2851 C CA . PRO A 1 371 ? -4.233 16.330 4.920 1.00 47.31 371 PRO A CA 1
ATOM 2852 C C . PRO A 1 371 ? -3.471 16.029 3.653 1.00 47.31 371 PRO A C 1
ATOM 2854 O O . PRO A 1 371 ? -2.261 16.248 3.584 1.00 47.31 371 PRO A O 1
ATOM 2857 N N . SER A 1 372 ? -4.180 15.365 2.739 1.00 55.22 372 SER A N 1
ATOM 2858 C CA . SER A 1 372 ? -3.518 14.801 1.586 1.00 55.22 372 SER A CA 1
ATOM 2859 C C . SER A 1 372 ? -2.851 15.954 0.870 1.00 55.22 372 SER A C 1
ATOM 2861 O O . SER A 1 372 ? -3.513 16.966 0.632 1.00 55.22 372 SER A O 1
ATOM 2863 N N . THR A 1 373 ? -1.545 15.856 0.627 1.00 72.06 373 THR A N 1
ATOM 2864 C CA . THR A 1 373 ? -0.784 17.029 0.182 1.00 72.06 373 THR A CA 1
ATOM 2865 C C . THR A 1 373 ? -1.387 17.610 -1.095 1.00 72.06 373 THR A C 1
ATOM 2867 O O . THR A 1 373 ? -1.522 18.826 -1.228 1.00 72.06 373 THR A O 1
ATOM 2870 N N . TYR A 1 374 ? -1.844 16.738 -1.993 1.00 73.00 374 TYR A N 1
ATOM 2871 C CA . TYR A 1 374 ? -2.722 17.098 -3.090 1.00 73.00 374 TYR A CA 1
ATOM 2872 C C . TYR A 1 374 ? -4.180 16.923 -2.707 1.00 73.00 374 TYR A C 1
ATOM 2874 O O . TYR A 1 374 ? -4.636 15.830 -2.364 1.00 73.00 374 TYR A O 1
ATOM 2882 N N . ALA A 1 375 ? -4.925 18.007 -2.868 1.00 70.50 375 ALA A N 1
ATOM 2883 C CA . ALA A 1 375 ? -6.365 18.022 -2.752 1.00 70.50 375 ALA A CA 1
ATOM 2884 C C . ALA A 1 375 ? -7.051 17.161 -3.836 1.00 70.50 375 ALA A C 1
ATOM 2886 O O . ALA A 1 375 ? -6.535 17.087 -4.949 1.00 70.50 375 ALA A O 1
ATOM 2887 N N . PHE A 1 376 ? -8.202 16.539 -3.522 1.00 74.94 376 PHE A N 1
ATOM 2888 C CA . PHE A 1 376 ? -9.038 15.817 -4.483 1.00 74.94 376 PHE A CA 1
ATOM 2889 C C . PHE A 1 376 ? -9.267 16.652 -5.735 1.00 74.94 376 PHE A C 1
ATOM 2891 O O . PHE A 1 376 ? -9.792 17.766 -5.673 1.00 74.94 376 PHE A O 1
ATOM 2898 N N . GLU A 1 377 ? -8.915 16.060 -6.866 1.00 75.44 377 GLU A N 1
ATOM 2899 C CA . GLU A 1 377 ? -9.076 16.648 -8.178 1.00 75.44 377 GLU A CA 1
ATOM 2900 C C . GLU A 1 377 ? -9.829 15.666 -9.065 1.00 75.44 377 GLU A C 1
ATOM 2902 O O . GLU A 1 377 ? -9.487 14.484 -9.151 1.00 75.44 377 GLU A O 1
ATOM 2907 N N . GLN A 1 378 ? -10.903 16.142 -9.691 1.00 75.44 378 GLN A N 1
ATOM 2908 C CA . GLN A 1 378 ? -11.703 15.295 -10.559 1.00 75.44 378 GLN A CA 1
ATOM 2909 C C . GLN A 1 378 ? -10.905 14.953 -11.816 1.00 75.44 378 GLN A C 1
ATOM 2911 O O . GLN A 1 378 ? -10.330 15.830 -12.456 1.00 75.44 378 GLN A O 1
ATOM 2916 N N . THR A 1 379 ? -10.916 13.677 -12.195 1.00 81.81 379 THR A N 1
ATOM 2917 C CA . THR A 1 379 ? -10.251 13.231 -13.416 1.00 81.81 379 THR A CA 1
ATOM 2918 C C . THR A 1 379 ? -10.862 13.915 -14.646 1.00 81.81 379 THR A C 1
ATOM 2920 O O . THR A 1 379 ? -12.077 13.809 -14.846 1.00 81.81 379 THR A O 1
ATOM 2923 N N . PRO A 1 380 ? -10.061 14.617 -15.473 1.00 82.75 380 PRO A N 1
ATOM 2924 C CA . PRO A 1 380 ? -10.537 15.201 -16.718 1.00 82.75 380 PRO A CA 1
ATOM 2925 C C . PRO A 1 380 ? -10.933 14.098 -17.715 1.00 82.75 380 PRO A C 1
ATOM 2927 O O . PRO A 1 380 ? -10.504 12.951 -17.564 1.00 82.75 380 PRO A O 1
ATOM 2930 N N . PRO A 1 381 ? -11.733 14.412 -18.752 1.00 83.69 381 PRO A N 1
ATOM 2931 C CA . PRO A 1 381 ? -12.068 13.452 -19.798 1.00 83.69 381 PRO A CA 1
ATOM 2932 C C . PRO A 1 381 ? -10.813 12.832 -20.417 1.00 83.69 381 PRO A C 1
ATOM 2934 O O . PRO A 1 381 ? -9.837 13.525 -20.711 1.00 83.69 381 PRO A O 1
ATOM 2937 N N . TRP A 1 382 ? -10.846 11.522 -20.630 1.00 85.38 382 TRP A N 1
ATOM 2938 C CA . TRP A 1 382 ? -9.721 10.760 -21.158 1.00 85.38 382 TRP A CA 1
ATOM 2939 C C . TRP A 1 382 ? -10.218 9.687 -22.132 1.00 85.38 382 TRP A C 1
ATOM 2941 O O . TRP A 1 382 ? -11.389 9.306 -22.118 1.00 85.38 382 TRP A O 1
ATOM 2951 N N . ILE A 1 383 ? -9.331 9.243 -23.023 1.00 86.88 383 ILE A N 1
ATOM 2952 C CA . ILE A 1 383 ? -9.652 8.266 -24.068 1.00 86.88 383 ILE A CA 1
ATOM 2953 C C . ILE A 1 383 ? -9.237 6.880 -23.584 1.00 86.88 383 ILE A C 1
ATOM 2955 O O . ILE A 1 383 ? -8.055 6.669 -23.297 1.00 86.88 383 ILE A O 1
ATOM 2959 N N . SER A 1 384 ? -10.201 5.956 -23.544 1.00 89.50 384 SER A N 1
ATOM 2960 C CA . SER A 1 384 ? -9.952 4.548 -23.226 1.00 89.50 384 SER A CA 1
ATOM 2961 C C . SER A 1 384 ? -8.963 3.912 -24.196 1.00 89.50 384 SER A C 1
ATOM 2963 O O . SER A 1 384 ? -9.022 4.138 -25.408 1.00 89.50 384 SER A O 1
ATOM 2965 N N . VAL A 1 385 ? -8.055 3.107 -23.646 1.00 89.75 385 VAL A N 1
ATOM 2966 C CA . VAL A 1 385 ? -7.121 2.271 -24.406 1.00 89.75 385 VAL A CA 1
ATOM 2967 C C . VAL A 1 385 ? -7.608 0.833 -24.552 1.00 89.75 385 VAL A C 1
ATOM 2969 O O . VAL A 1 385 ? -6.905 0.032 -25.159 1.00 89.75 385 VAL A O 1
ATOM 2972 N N . ASN A 1 386 ? -8.806 0.512 -24.048 1.00 90.69 386 ASN A N 1
ATOM 2973 C CA . ASN A 1 386 ? -9.361 -0.843 -23.986 1.00 90.69 386 ASN A CA 1
ATOM 2974 C C . ASN A 1 386 ? -8.356 -1.839 -23.371 1.00 90.69 386 ASN A C 1
ATOM 2976 O O . ASN A 1 386 ? -7.759 -2.642 -24.096 1.00 90.69 386 ASN A O 1
ATOM 2980 N N . PRO A 1 387 ? -8.140 -1.791 -22.042 1.00 92.81 387 PRO A N 1
ATOM 2981 C CA . PRO A 1 387 ? -7.097 -2.554 -21.382 1.00 92.81 387 PRO A CA 1
ATOM 2982 C C . PRO A 1 387 ? -7.244 -4.044 -21.646 1.00 92.81 387 PRO A C 1
ATOM 2984 O O . PRO A 1 387 ? -8.341 -4.605 -21.563 1.00 92.81 387 PRO A O 1
ATOM 2987 N N . ARG A 1 388 ? -6.115 -4.704 -21.898 1.00 91.50 388 ARG A N 1
ATOM 2988 C CA . ARG A 1 388 ? -6.087 -6.147 -22.142 1.00 91.50 388 ARG A CA 1
ATOM 2989 C C . ARG A 1 388 ? -6.654 -6.908 -20.933 1.00 91.50 388 ARG A C 1
ATOM 2991 O O . ARG A 1 388 ? -6.412 -6.504 -19.785 1.00 91.50 388 ARG A O 1
ATOM 2998 N N . PRO A 1 389 ? -7.403 -8.002 -21.164 1.00 90.75 389 PRO A N 1
ATOM 2999 C CA . PRO A 1 389 ? -7.941 -8.813 -20.082 1.00 90.75 389 PRO A CA 1
ATOM 3000 C C . PRO A 1 389 ? -6.817 -9.523 -19.325 1.00 90.75 389 PRO A C 1
ATOM 3002 O O . PRO A 1 389 ? -5.726 -9.747 -19.857 1.00 90.75 389 PRO A O 1
ATOM 3005 N N . PHE A 1 390 ? -7.109 -9.914 -18.087 1.00 93.62 390 PHE A N 1
ATOM 3006 C CA . PHE A 1 390 ? -6.236 -10.791 -17.320 1.00 93.62 390 PHE A CA 1
ATOM 3007 C C . PHE A 1 390 ? -5.971 -12.097 -18.078 1.00 93.62 390 PHE A C 1
ATOM 3009 O O . PHE A 1 390 ? -6.883 -12.698 -18.650 1.00 93.62 390 PHE A O 1
ATOM 3016 N N . LEU A 1 391 ? -4.715 -12.546 -18.056 1.00 93.75 391 LEU A N 1
ATOM 3017 C CA . LEU A 1 391 ? -4.308 -13.848 -18.566 1.00 93.75 391 LEU A CA 1
ATOM 3018 C C . LEU A 1 391 ? -4.186 -14.837 -17.397 1.00 93.75 391 LEU A C 1
ATOM 3020 O O . LEU A 1 391 ? -3.222 -14.730 -16.628 1.00 93.75 391 LEU A O 1
ATOM 3024 N N . PRO A 1 392 ? -5.083 -15.837 -17.291 1.00 92.56 392 PRO A N 1
ATOM 3025 C CA . PRO A 1 392 ? -4.952 -16.894 -16.299 1.00 92.56 392 PRO A CA 1
ATOM 3026 C C . PRO A 1 392 ? -3.586 -17.571 -16.377 1.00 92.56 392 PRO A C 1
ATOM 3028 O O . PRO A 1 392 ? -3.098 -17.895 -17.461 1.00 92.56 392 PRO A O 1
ATOM 3031 N N . PHE A 1 393 ? -2.954 -17.770 -15.224 1.00 91.69 393 PHE A N 1
ATOM 3032 C CA . PHE A 1 393 ? -1.775 -18.619 -15.116 1.00 91.69 393 PHE A CA 1
ATOM 3033 C C . PHE A 1 393 ? -2.180 -20.066 -14.836 1.00 91.69 393 PHE A C 1
ATOM 3035 O O . PHE A 1 393 ? -3.161 -20.347 -14.145 1.00 91.69 393 PHE A O 1
ATOM 3042 N N . ARG A 1 394 ? -1.406 -20.991 -15.397 1.00 89.88 394 ARG A N 1
ATOM 3043 C CA . ARG A 1 394 ? -1.462 -22.418 -15.118 1.00 89.88 394 ARG A CA 1
ATOM 3044 C C . ARG A 1 394 ? -0.772 -22.674 -13.784 1.00 89.88 394 ARG A C 1
ATOM 3046 O O . ARG A 1 394 ? 0.253 -22.079 -13.470 1.00 89.88 394 ARG A O 1
ATOM 3053 N N . ARG A 1 395 ? -1.326 -23.608 -13.024 1.00 84.44 395 ARG A N 1
ATOM 3054 C CA . ARG A 1 395 ? -0.674 -24.158 -11.843 1.00 84.44 395 ARG A CA 1
ATOM 3055 C C . ARG A 1 395 ? 0.436 -25.119 -12.278 1.00 84.44 395 ARG A C 1
ATOM 3057 O O . ARG A 1 395 ? 0.181 -26.001 -13.095 1.00 84.44 395 ARG A O 1
ATOM 3064 N N . HIS A 1 396 ? 1.643 -24.948 -11.749 1.00 86.88 396 HIS A N 1
ATOM 3065 C CA . HIS A 1 396 ? 2.777 -25.825 -12.066 1.00 86.88 396 HIS A CA 1
ATOM 3066 C C . HIS A 1 396 ? 2.620 -27.236 -11.485 1.00 86.88 396 HIS A C 1
ATOM 3068 O O . HIS A 1 396 ? 1.869 -27.441 -10.529 1.00 86.88 396 HIS A O 1
ATOM 3074 N N . SER A 1 397 ? 3.357 -28.198 -12.048 1.00 80.75 397 SER A N 1
ATOM 3075 C CA . SER A 1 397 ? 3.594 -29.506 -11.424 1.00 80.75 397 SER A CA 1
ATOM 3076 C C . SER A 1 397 ? 4.569 -29.383 -10.247 1.00 80.75 397 SER A C 1
ATOM 3078 O O . SER A 1 397 ? 5.290 -28.394 -10.125 1.00 80.75 397 SER A O 1
ATOM 3080 N N . GLU A 1 398 ? 4.616 -30.391 -9.373 1.00 76.12 398 GLU A N 1
ATOM 3081 C CA . GLU A 1 398 ? 5.601 -30.429 -8.279 1.00 76.12 398 GLU A CA 1
ATOM 3082 C C . GLU A 1 398 ? 7.022 -30.774 -8.774 1.00 76.12 398 GLU A C 1
ATOM 3084 O O . GLU A 1 398 ? 8.012 -30.352 -8.170 1.00 76.12 398 GLU A O 1
ATOM 3089 N N . ASP A 1 399 ? 7.122 -31.455 -9.920 1.00 83.25 399 ASP A N 1
ATOM 3090 C CA . ASP A 1 399 ? 8.366 -31.953 -10.522 1.00 83.25 399 ASP A CA 1
ATOM 3091 C C . ASP A 1 399 ? 9.056 -30.924 -11.439 1.00 83.25 399 ASP A C 1
ATOM 3093 O O . ASP A 1 399 ? 9.361 -31.204 -12.599 1.00 83.25 399 ASP A O 1
ATOM 3097 N N . LEU A 1 400 ? 9.275 -29.700 -10.952 1.00 90.38 400 LEU A N 1
ATOM 3098 C CA . LEU A 1 400 ? 10.030 -28.685 -11.701 1.00 90.38 400 LEU A CA 1
ATOM 3099 C C . LEU A 1 400 ? 11.545 -28.871 -11.545 1.00 90.38 400 LEU A C 1
ATOM 3101 O O . LEU A 1 400 ? 12.033 -29.182 -10.455 1.00 90.38 400 LEU A O 1
ATOM 3105 N N . GLU A 1 401 ? 12.298 -28.587 -12.610 1.00 90.94 401 GLU A N 1
ATOM 3106 C CA . GLU A 1 401 ? 13.755 -28.457 -12.539 1.00 90.94 401 GLU A CA 1
ATOM 3107 C C . GLU A 1 401 ? 14.127 -27.224 -11.704 1.00 90.94 401 GLU A C 1
ATOM 3109 O O . GLU A 1 401 ? 13.759 -26.096 -12.031 1.00 90.94 401 GLU A O 1
ATOM 3114 N N . LYS A 1 402 ? 14.829 -27.450 -10.590 1.00 94.25 402 LYS A N 1
ATOM 3115 C CA . LYS A 1 402 ? 15.110 -26.443 -9.560 1.00 94.25 402 LYS A CA 1
ATOM 3116 C C . LYS A 1 402 ? 16.502 -25.835 -9.763 1.00 94.25 402 LYS A C 1
ATOM 3118 O O . LYS A 1 402 ? 17.487 -26.519 -9.477 1.00 94.25 402 LYS A O 1
ATOM 3123 N N . PRO A 1 403 ? 16.620 -24.566 -10.197 1.00 95.56 403 PRO A N 1
ATOM 3124 C CA . PRO A 1 403 ? 17.922 -23.935 -10.377 1.00 95.56 403 PRO A CA 1
ATOM 3125 C C . PRO A 1 403 ? 18.575 -23.621 -9.021 1.00 95.56 403 PRO A C 1
ATOM 3127 O O . PRO A 1 403 ? 17.866 -23.385 -8.038 1.00 95.56 403 PRO A O 1
ATOM 3130 N N . PRO A 1 404 ? 19.913 -23.591 -8.927 1.00 94.94 404 PRO A N 1
ATOM 3131 C CA . PRO A 1 404 ? 20.592 -23.163 -7.709 1.00 94.94 404 PRO A CA 1
ATOM 3132 C C . PRO A 1 404 ? 20.396 -21.659 -7.464 1.00 94.94 404 PRO A C 1
ATOM 3134 O O . PRO A 1 404 ? 20.122 -20.893 -8.388 1.00 94.94 404 PRO A O 1
ATOM 3137 N N . LEU A 1 405 ? 20.590 -21.215 -6.217 1.00 93.50 405 LEU A N 1
ATOM 3138 C CA . LEU A 1 405 ? 20.718 -19.783 -5.945 1.00 93.50 405 LEU A CA 1
ATOM 3139 C C . LEU A 1 405 ? 22.010 -19.252 -6.593 1.00 93.50 405 LEU A C 1
ATOM 3141 O O . LEU A 1 405 ? 23.069 -19.852 -6.398 1.00 93.50 405 LEU A O 1
ATOM 3145 N N . PRO A 1 406 ? 21.954 -18.129 -7.330 1.00 89.44 406 PRO A N 1
ATOM 3146 C CA . PRO A 1 406 ? 23.118 -17.577 -8.024 1.00 89.44 406 PRO A CA 1
ATOM 3147 C C . PRO A 1 406 ? 24.064 -16.832 -7.072 1.00 89.44 406 PRO A C 1
ATOM 3149 O O . PRO A 1 406 ? 25.239 -16.647 -7.376 1.00 89.44 406 PRO A O 1
ATOM 3152 N N . SER A 1 407 ? 23.547 -16.417 -5.914 1.00 89.12 407 SER A N 1
ATOM 3153 C CA . SER A 1 407 ? 24.297 -15.824 -4.811 1.00 89.12 407 SER A CA 1
ATOM 3154 C C . SER A 1 407 ? 24.181 -16.728 -3.577 1.00 89.12 407 SER A C 1
ATOM 3156 O O . SER A 1 407 ? 23.159 -17.402 -3.419 1.00 89.12 407 SER A O 1
ATOM 3158 N N . PRO A 1 408 ? 25.182 -16.753 -2.676 1.00 83.25 408 PRO A N 1
ATOM 3159 C CA . PRO A 1 408 ? 25.072 -17.482 -1.417 1.00 83.25 408 PRO A CA 1
ATOM 3160 C C . PRO A 1 408 ? 23.825 -17.062 -0.619 1.00 83.25 408 PRO A C 1
ATOM 3162 O O . PRO A 1 408 ? 23.446 -15.888 -0.675 1.00 83.25 408 PRO A O 1
ATOM 3165 N N . PRO A 1 409 ? 23.206 -17.980 0.151 1.00 78.44 409 PRO A N 1
ATOM 3166 C CA . PRO A 1 409 ? 22.123 -17.625 1.059 1.00 78.44 409 PRO A CA 1
ATOM 3167 C C . PRO A 1 409 ? 22.517 -16.471 1.987 1.00 78.44 409 PRO A C 1
ATOM 3169 O O . PRO A 1 409 ? 23.681 -16.321 2.369 1.00 78.44 409 PRO A O 1
ATOM 3172 N N . ARG A 1 410 ? 21.539 -15.640 2.351 1.00 81.38 410 ARG A N 1
ATOM 3173 C CA . ARG A 1 410 ? 21.752 -14.542 3.296 1.00 81.38 410 ARG A CA 1
ATOM 3174 C C . ARG A 1 410 ? 22.016 -15.106 4.692 1.00 81.38 410 ARG A C 1
ATOM 3176 O O . ARG A 1 410 ? 21.117 -15.638 5.333 1.00 81.38 410 ARG A O 1
ATOM 3183 N N . ASN A 1 411 ? 23.254 -14.943 5.157 1.00 64.31 411 ASN A N 1
ATOM 3184 C CA . ASN A 1 411 ? 23.709 -15.410 6.474 1.00 64.31 411 ASN A CA 1
ATOM 3185 C C . ASN A 1 411 ? 23.976 -14.248 7.448 1.00 64.31 411 ASN A C 1
ATOM 3187 O O . ASN A 1 411 ? 24.295 -14.475 8.613 1.00 64.31 411 ASN A O 1
ATOM 3191 N N . GLU A 1 412 ? 23.908 -13.006 6.961 1.00 63.56 412 GLU A N 1
ATOM 3192 C CA . GLU A 1 412 ? 24.174 -11.805 7.752 1.00 63.56 412 GLU A CA 1
ATOM 3193 C C . GLU A 1 412 ? 23.045 -11.540 8.756 1.00 63.56 412 GLU A C 1
ATOM 3195 O O . GLU A 1 412 ? 21.860 -11.691 8.445 1.00 63.56 412 GLU A O 1
ATOM 3200 N N . LEU A 1 413 ? 23.414 -11.090 9.959 1.00 64.06 413 LEU A N 1
ATOM 3201 C CA . LEU A 1 413 ? 22.461 -10.545 10.922 1.00 64.06 413 LEU A CA 1
ATOM 3202 C C . LEU A 1 413 ? 21.916 -9.221 10.374 1.00 64.06 413 LEU A C 1
ATOM 3204 O O . LEU A 1 413 ? 22.555 -8.181 10.481 1.00 64.06 413 LEU A O 1
ATOM 3208 N N . PHE A 1 414 ? 20.730 -9.269 9.767 1.00 78.00 414 PHE A N 1
ATOM 3209 C CA . PHE A 1 414 ? 20.003 -8.072 9.341 1.00 78.00 414 PHE A CA 1
ATOM 3210 C C . PHE A 1 414 ? 19.560 -7.220 10.542 1.00 78.00 414 PHE A C 1
ATOM 3212 O O . PHE A 1 414 ? 19.691 -5.999 10.528 1.00 78.00 414 PHE A O 1
ATOM 3219 N N . ASN A 1 415 ? 19.038 -7.888 11.573 1.00 78.69 415 ASN A N 1
ATOM 3220 C CA . ASN A 1 415 ? 18.622 -7.342 12.862 1.00 78.69 415 ASN A CA 1
ATOM 3221 C C . ASN A 1 415 ? 18.591 -8.506 13.873 1.00 78.69 415 ASN A C 1
ATOM 3223 O O . ASN A 1 415 ? 18.260 -9.634 13.496 1.00 78.69 415 ASN A O 1
ATOM 3227 N N . ASP A 1 416 ? 18.889 -8.249 15.147 1.00 80.12 416 ASP A N 1
ATOM 3228 C CA . ASP A 1 416 ? 18.899 -9.269 16.209 1.00 80.12 416 ASP A CA 1
ATOM 3229 C C . ASP A 1 416 ? 17.562 -10.018 16.351 1.00 80.12 416 ASP A C 1
ATOM 3231 O O . ASP A 1 416 ? 17.533 -11.204 16.685 1.00 80.12 416 ASP A O 1
ATOM 3235 N N . SER A 1 417 ? 16.447 -9.359 16.035 1.00 82.81 417 SER A N 1
ATOM 3236 C CA . SER A 1 417 ? 15.088 -9.885 16.205 1.00 82.81 417 SER A CA 1
ATOM 3237 C C . SER A 1 417 ? 14.555 -10.658 14.997 1.00 82.81 417 SER A C 1
ATOM 3239 O O . SER A 1 417 ? 13.545 -11.352 15.130 1.00 82.81 417 SER A O 1
ATOM 3241 N N . TYR A 1 418 ? 15.210 -10.574 13.835 1.00 85.81 418 TYR A N 1
ATOM 3242 C CA . TYR A 1 418 ? 14.705 -11.138 12.581 1.00 85.81 418 TYR A CA 1
ATOM 3243 C C . TYR A 1 418 ? 15.644 -12.192 11.986 1.00 85.81 418 TYR A C 1
ATOM 3245 O O . TYR A 1 418 ? 16.870 -12.145 12.125 1.00 85.81 418 TYR A O 1
ATOM 3253 N N . ILE A 1 419 ? 15.040 -13.170 11.318 1.00 88.06 419 ILE A N 1
ATOM 3254 C CA . ILE A 1 419 ? 15.706 -14.159 10.471 1.00 88.06 419 ILE A CA 1
ATOM 3255 C C . ILE A 1 419 ? 15.488 -13.730 9.030 1.00 88.06 419 ILE A C 1
ATOM 3257 O O . ILE A 1 419 ? 14.355 -13.422 8.656 1.00 88.06 419 ILE A O 1
ATOM 3261 N N . VAL A 1 420 ? 16.559 -13.739 8.240 1.00 92.19 420 VAL A N 1
ATOM 3262 C CA . VAL A 1 420 ? 16.495 -13.496 6.799 1.00 92.19 420 VAL A CA 1
ATOM 3263 C C . VAL A 1 420 ? 16.770 -14.790 6.056 1.00 92.19 420 VAL A C 1
ATOM 3265 O O . VAL A 1 420 ? 17.688 -15.526 6.412 1.00 92.19 420 VAL A O 1
ATOM 3268 N N . SER A 1 421 ? 15.973 -15.070 5.033 1.00 93.25 421 SER A N 1
ATOM 3269 C CA . SER A 1 421 ? 16.179 -16.205 4.136 1.00 93.25 421 SER A CA 1
ATOM 3270 C C . SER A 1 421 ? 15.814 -15.835 2.702 1.00 93.25 421 SER A C 1
ATOM 3272 O O . SER A 1 421 ? 14.971 -14.971 2.470 1.00 93.25 421 SER A O 1
ATOM 3274 N N . THR A 1 422 ? 16.463 -16.485 1.737 1.00 95.69 422 THR A N 1
ATOM 3275 C CA . THR A 1 422 ? 16.272 -16.236 0.302 1.00 95.69 422 THR A CA 1
ATOM 3276 C C . THR A 1 422 ? 15.642 -17.457 -0.351 1.00 95.69 422 THR A C 1
ATOM 3278 O O . THR A 1 422 ? 16.071 -18.588 -0.102 1.00 95.69 422 THR A O 1
ATOM 3281 N N . HIS A 1 423 ? 14.635 -17.223 -1.189 1.00 96.94 423 HIS A N 1
ATOM 3282 C CA . HIS A 1 423 ? 13.812 -18.266 -1.783 1.00 96.94 423 HIS A CA 1
ATOM 3283 C C . HIS A 1 423 ? 13.604 -18.064 -3.282 1.00 96.94 423 HIS A C 1
ATOM 3285 O O . HIS A 1 423 ? 13.577 -16.937 -3.767 1.00 96.94 423 HIS A O 1
ATOM 3291 N N . LEU A 1 424 ? 13.402 -19.166 -3.995 1.00 97.56 424 LEU A N 1
ATOM 3292 C CA . LEU A 1 424 ? 13.046 -19.228 -5.402 1.00 97.56 424 LEU A CA 1
ATOM 3293 C C . LEU A 1 424 ? 11.616 -19.743 -5.546 1.00 97.56 424 LEU A C 1
ATOM 3295 O O . LEU A 1 424 ? 11.241 -20.753 -4.938 1.00 97.56 424 LEU A O 1
ATOM 3299 N N . VAL A 1 425 ? 10.836 -19.058 -6.377 1.00 97.00 425 VAL A N 1
ATOM 3300 C CA . VAL A 1 425 ? 9.471 -19.452 -6.740 1.00 97.00 425 VAL A CA 1
ATOM 3301 C C . VAL A 1 425 ? 9.296 -19.394 -8.252 1.00 97.00 425 VAL A C 1
ATOM 3303 O O . VAL A 1 425 ? 9.830 -18.480 -8.884 1.00 97.00 425 VAL A O 1
ATOM 3306 N N . PRO A 1 426 ? 8.585 -20.354 -8.858 1.00 97.38 426 PRO A N 1
ATOM 3307 C CA . PRO A 1 426 ? 8.359 -20.327 -10.290 1.00 97.38 426 PRO A CA 1
ATOM 3308 C C . PRO A 1 426 ? 7.394 -19.190 -10.645 1.00 97.38 426 PRO A C 1
ATOM 3310 O O . PRO A 1 426 ? 6.364 -18.982 -9.994 1.00 97.38 426 PRO A O 1
ATOM 3313 N N . ALA A 1 427 ? 7.739 -18.465 -11.700 1.00 97.44 427 ALA A N 1
ATOM 3314 C CA . ALA A 1 427 ? 6.949 -17.381 -12.255 1.00 97.44 427 ALA A CA 1
ATOM 3315 C C . ALA A 1 427 ? 5.646 -17.909 -12.885 1.00 97.44 427 ALA A C 1
ATOM 3317 O O . ALA A 1 427 ? 5.509 -19.097 -13.202 1.00 97.44 427 ALA A O 1
ATOM 3318 N N . ALA A 1 428 ? 4.674 -17.027 -13.088 1.00 96.75 428 ALA A N 1
ATOM 3319 C CA . ALA A 1 428 ? 3.412 -17.337 -13.740 1.00 96.75 428 ALA A CA 1
ATOM 3320 C C . ALA A 1 428 ? 3.627 -17.751 -15.209 1.00 96.75 428 ALA A C 1
ATOM 3322 O O . ALA A 1 428 ? 4.340 -17.086 -15.963 1.00 96.75 428 ALA A O 1
ATOM 3323 N N . CYS A 1 429 ? 2.966 -18.828 -15.636 1.00 93.94 429 CYS A N 1
ATOM 3324 C CA . CYS A 1 429 ? 3.040 -19.376 -16.995 1.00 93.94 429 CYS A CA 1
ATOM 3325 C C . CYS A 1 429 ? 1.618 -19.621 -17.543 1.00 93.94 429 CYS A C 1
ATOM 3327 O O . CYS A 1 429 ? 0.742 -19.951 -16.745 1.00 93.94 429 CYS A O 1
ATOM 3329 N N . PRO A 1 430 ? 1.329 -19.455 -18.850 1.00 95.00 430 PRO A N 1
ATOM 3330 C CA . PRO A 1 430 ? 2.204 -18.904 -19.895 1.00 95.00 430 PRO A CA 1
ATOM 3331 C C . PRO A 1 430 ? 2.472 -17.412 -19.687 1.00 95.00 430 PRO A C 1
ATOM 3333 O O . PRO A 1 430 ? 1.690 -16.750 -19.005 1.00 95.00 430 PRO A O 1
ATOM 3336 N N . ARG A 1 431 ? 3.554 -16.866 -20.248 1.00 94.44 431 ARG A N 1
ATOM 3337 C CA . ARG A 1 431 ? 3.845 -15.416 -20.235 1.00 94.44 431 ARG A CA 1
ATOM 3338 C C . ARG A 1 431 ? 2.900 -14.659 -21.170 1.00 94.44 431 ARG A C 1
ATOM 3340 O O . ARG A 1 431 ? 2.326 -15.243 -22.088 1.00 94.44 431 ARG A O 1
ATOM 3347 N N . LEU A 1 432 ? 2.715 -13.360 -20.954 1.00 92.19 432 LEU A N 1
ATOM 3348 C CA . LEU A 1 432 ? 2.035 -12.509 -21.937 1.00 92.19 432 LEU A CA 1
ATOM 3349 C C . LEU A 1 432 ? 2.904 -12.308 -23.178 1.00 92.19 432 LEU A C 1
ATOM 3351 O O . LEU A 1 432 ? 2.376 -12.222 -24.287 1.00 92.19 432 LEU A O 1
ATOM 3355 N N . THR A 1 433 ? 4.221 -12.251 -22.989 1.00 91.56 433 THR A N 1
ATOM 3356 C CA . THR A 1 433 ? 5.183 -12.064 -24.072 1.00 91.56 433 THR A CA 1
ATOM 3357 C C . THR A 1 433 ? 5.553 -13.392 -24.754 1.00 91.56 433 THR A C 1
ATOM 3359 O O . THR A 1 433 ? 5.610 -14.444 -24.108 1.00 91.56 433 THR A O 1
ATOM 3362 N N . PRO A 1 434 ? 5.792 -13.381 -26.078 1.00 91.56 434 PRO A N 1
ATOM 3363 C CA . PRO A 1 434 ? 6.333 -14.533 -26.792 1.00 91.56 434 PRO A CA 1
ATOM 3364 C C . PRO A 1 434 ? 7.843 -14.693 -26.547 1.00 91.56 434 PRO A C 1
ATOM 3366 O O . PRO A 1 434 ? 8.520 -13.798 -26.028 1.00 91.56 434 PRO A O 1
ATOM 3369 N N . ASP A 1 435 ? 8.384 -15.836 -26.965 1.00 90.19 435 ASP A N 1
ATOM 3370 C CA . ASP A 1 435 ? 9.822 -16.102 -26.944 1.00 90.19 435 ASP A CA 1
ATOM 3371 C C . ASP A 1 435 ? 10.543 -15.379 -28.082 1.00 90.19 435 ASP A C 1
ATOM 3373 O O . ASP A 1 435 ? 10.557 -15.834 -29.226 1.00 90.19 435 ASP A O 1
ATOM 3377 N N . ILE A 1 436 ? 11.183 -14.258 -27.753 1.00 90.56 436 ILE A N 1
ATOM 3378 C CA . ILE A 1 436 ? 11.923 -13.430 -28.703 1.00 90.56 436 ILE A CA 1
ATOM 3379 C C . ILE A 1 436 ? 13.402 -13.438 -28.322 1.00 90.56 436 ILE A C 1
ATOM 3381 O O . ILE A 1 436 ? 13.721 -13.237 -27.149 1.00 90.56 436 ILE A O 1
ATOM 3385 N N . PRO A 1 437 ? 14.324 -13.657 -29.277 1.00 89.44 437 PRO A N 1
ATOM 3386 C CA . PRO A 1 437 ? 15.751 -13.542 -29.009 1.00 89.44 437 PRO A CA 1
ATOM 3387 C C . PRO A 1 437 ? 16.115 -12.168 -28.440 1.00 89.44 437 PRO A C 1
ATOM 3389 O O . PRO A 1 437 ? 15.575 -11.144 -28.866 1.00 89.44 437 PRO A O 1
ATOM 3392 N N . LEU A 1 438 ? 17.061 -12.142 -27.502 1.00 88.00 438 LEU A N 1
ATOM 3393 C CA . LEU A 1 438 ? 17.579 -10.888 -26.964 1.00 88.00 438 LEU A CA 1
ATOM 3394 C C . LEU A 1 438 ? 18.204 -10.040 -28.091 1.00 88.00 438 LEU A C 1
ATOM 3396 O O . LEU A 1 438 ? 18.977 -10.570 -28.895 1.00 88.00 438 LEU A O 1
ATOM 3400 N N . PRO A 1 439 ? 17.908 -8.728 -28.159 1.00 83.00 439 PRO A N 1
ATOM 3401 C CA . PRO A 1 439 ? 18.558 -7.832 -29.106 1.00 83.00 439 PRO A CA 1
ATOM 3402 C C . PRO A 1 439 ? 20.077 -7.825 -28.919 1.00 83.00 439 PRO A C 1
ATOM 3404 O O . PRO A 1 439 ? 20.577 -7.691 -27.802 1.00 83.00 439 PRO A O 1
ATOM 3407 N N . VAL A 1 440 ? 20.819 -7.922 -30.022 1.00 75.62 440 VAL A N 1
ATOM 3408 C CA . VAL A 1 440 ? 22.281 -7.809 -29.998 1.00 75.62 440 VAL A CA 1
ATOM 3409 C C . VAL A 1 440 ? 22.658 -6.343 -29.799 1.00 75.62 440 VAL A C 1
ATOM 3411 O O . VAL A 1 440 ? 22.327 -5.495 -30.629 1.00 75.62 440 VAL A O 1
ATOM 3414 N N . ILE A 1 441 ? 23.368 -6.044 -28.712 1.00 70.12 441 ILE A N 1
ATOM 3415 C CA . ILE A 1 441 ? 23.984 -4.732 -28.500 1.00 70.12 441 ILE A CA 1
ATOM 3416 C C . ILE A 1 441 ? 25.402 -4.787 -29.089 1.00 70.12 441 ILE A C 1
ATOM 3418 O O . ILE A 1 441 ? 26.183 -5.640 -28.665 1.00 70.12 441 ILE A O 1
ATOM 3422 N N . PRO A 1 442 ? 25.759 -3.917 -30.054 1.00 63.78 442 PRO A N 1
ATOM 3423 C CA . PRO A 1 442 ? 27.110 -3.879 -30.607 1.00 63.78 442 PRO A CA 1
ATOM 3424 C C . PRO A 1 442 ? 28.156 -3.601 -29.523 1.00 63.78 442 PRO A C 1
ATOM 3426 O O . PRO A 1 442 ? 27.909 -2.800 -28.618 1.00 63.78 442 PRO A O 1
ATOM 3429 N N . GLU A 1 443 ? 29.341 -4.208 -29.639 1.00 63.88 443 GLU A N 1
ATOM 3430 C CA . GLU A 1 443 ? 30.450 -3.920 -28.727 1.00 63.88 443 GLU A CA 1
ATOM 3431 C C . GLU A 1 443 ? 30.780 -2.420 -28.722 1.00 63.88 443 GLU A C 1
ATOM 3433 O O . GLU A 1 443 ? 30.739 -1.728 -29.746 1.00 63.88 443 GLU A O 1
ATOM 3438 N N . PHE A 1 444 ? 31.076 -1.893 -27.533 1.00 64.56 444 PHE A N 1
ATOM 3439 C CA . PHE A 1 444 ? 31.328 -0.471 -27.351 1.00 64.56 444 PHE A CA 1
ATOM 3440 C C . PHE A 1 444 ? 32.606 -0.046 -28.092 1.00 64.56 444 PHE A C 1
ATOM 3442 O O . PHE A 1 444 ? 33.715 -0.285 -27.618 1.00 64.56 444 PHE A O 1
ATOM 3449 N N . SER A 1 445 ? 32.442 0.639 -29.229 1.00 61.84 445 SER A N 1
ATOM 3450 C CA . SER A 1 445 ? 33.537 1.315 -29.933 1.00 61.84 445 SER A CA 1
ATOM 3451 C C . SER A 1 445 ? 34.185 2.380 -29.041 1.00 61.84 445 SER A C 1
ATOM 3453 O O . SER A 1 445 ? 33.503 3.084 -28.286 1.00 61.84 445 SER A O 1
ATOM 3455 N N . THR A 1 446 ? 35.507 2.538 -29.151 1.00 69.62 446 THR A N 1
ATOM 3456 C CA . THR A 1 446 ? 36.247 3.652 -28.533 1.00 69.62 446 THR A CA 1
ATOM 3457 C C . THR A 1 446 ? 35.878 5.000 -29.163 1.00 69.62 446 THR A C 1
ATOM 3459 O O . THR A 1 446 ? 36.111 6.051 -28.564 1.00 69.62 446 THR A O 1
ATOM 3462 N N . ASN A 1 447 ? 35.243 4.994 -30.341 1.00 80.06 447 ASN A N 1
ATOM 3463 C CA . ASN A 1 447 ? 34.693 6.178 -30.983 1.00 80.06 447 ASN A CA 1
ATOM 3464 C C . ASN A 1 447 ? 33.324 6.545 -30.381 1.00 80.06 447 ASN A C 1
ATOM 3466 O O . ASN A 1 447 ? 32.325 5.852 -30.574 1.00 80.06 447 ASN A O 1
ATOM 3470 N N . ILE A 1 448 ? 33.263 7.694 -29.699 1.00 79.06 448 ILE A N 1
ATOM 3471 C CA . ILE A 1 448 ? 32.059 8.208 -29.021 1.00 79.06 448 ILE A CA 1
ATOM 3472 C C . ILE A 1 448 ? 30.861 8.350 -29.978 1.00 79.06 448 ILE A C 1
ATOM 3474 O O . ILE A 1 448 ? 29.731 8.049 -29.591 1.00 79.06 448 ILE A O 1
ATOM 3478 N N . SER A 1 449 ? 31.089 8.783 -31.221 1.00 80.62 449 SER A N 1
ATOM 3479 C CA . SER A 1 449 ? 30.011 9.009 -32.198 1.00 80.62 449 SER A CA 1
ATOM 3480 C C . SER A 1 449 ? 29.432 7.696 -32.723 1.00 80.62 449 SER A C 1
ATOM 3482 O O . SER A 1 449 ? 28.221 7.571 -32.897 1.00 80.62 449 SER A O 1
ATOM 3484 N N . GLU A 1 450 ? 30.292 6.704 -32.947 1.00 81.25 450 GLU A N 1
ATOM 3485 C CA . GLU A 1 450 ? 29.888 5.358 -33.355 1.00 81.25 450 GLU A CA 1
ATOM 3486 C C . GLU A 1 450 ? 29.144 4.644 -32.222 1.00 81.25 450 GLU A C 1
ATOM 3488 O O . GLU A 1 450 ? 28.046 4.128 -32.428 1.00 81.25 450 GLU A O 1
ATOM 3493 N N . ARG A 1 451 ? 29.676 4.727 -30.995 1.00 78.12 451 ARG A N 1
ATOM 3494 C CA . ARG A 1 451 ? 29.023 4.227 -29.780 1.00 78.12 451 ARG A CA 1
ATOM 3495 C C . ARG A 1 451 ? 27.620 4.807 -29.615 1.00 78.12 451 ARG A C 1
ATOM 3497 O O . ARG A 1 451 ? 26.674 4.058 -29.383 1.00 78.12 451 ARG A O 1
ATOM 3504 N N . LYS A 1 452 ? 27.469 6.126 -29.770 1.00 82.62 452 LYS A N 1
ATOM 3505 C CA . LYS A 1 452 ? 26.164 6.796 -29.705 1.00 82.62 452 LYS A CA 1
ATOM 3506 C C . LYS A 1 452 ? 25.189 6.242 -30.752 1.00 82.62 452 LYS A C 1
ATOM 3508 O O . LYS A 1 452 ? 24.068 5.893 -30.394 1.00 82.62 452 LYS A O 1
ATOM 3513 N N . ARG A 1 453 ? 25.633 6.083 -32.003 1.00 83.25 453 ARG A N 1
ATOM 3514 C CA . ARG A 1 453 ? 24.812 5.537 -33.098 1.00 83.25 453 ARG A CA 1
ATOM 3515 C C . ARG A 1 453 ? 24.365 4.095 -32.833 1.00 83.25 453 ARG A C 1
ATOM 3517 O O . ARG A 1 453 ? 23.212 3.760 -33.086 1.00 83.25 453 ARG A O 1
ATOM 3524 N N . HIS A 1 454 ? 25.251 3.247 -32.309 1.00 82.00 454 HIS A N 1
ATOM 3525 C CA . HIS A 1 454 ? 24.924 1.859 -31.959 1.00 82.00 454 HIS A CA 1
ATOM 3526 C C . HIS A 1 454 ? 23.872 1.774 -30.848 1.00 82.00 454 HIS A C 1
ATOM 3528 O O . HIS A 1 454 ? 22.932 0.987 -30.950 1.00 82.00 454 HIS A O 1
ATOM 3534 N N . ILE A 1 455 ? 23.984 2.624 -29.823 1.00 83.19 455 ILE A N 1
ATOM 3535 C CA . ILE A 1 455 ? 23.003 2.695 -28.733 1.00 83.19 455 ILE A CA 1
ATOM 3536 C C . ILE A 1 455 ? 21.648 3.201 -29.253 1.00 83.19 455 ILE A C 1
ATOM 3538 O O . ILE A 1 455 ? 20.616 2.617 -28.927 1.00 83.19 455 ILE A O 1
ATOM 3542 N N . GLU A 1 456 ? 21.632 4.249 -30.084 1.00 84.75 456 GLU A N 1
ATOM 3543 C CA . GLU A 1 456 ? 20.403 4.763 -30.715 1.00 84.75 456 GLU A CA 1
ATOM 3544 C C . GLU A 1 456 ? 19.713 3.694 -31.570 1.00 84.75 456 GLU A C 1
ATOM 3546 O O . GLU A 1 456 ? 18.492 3.529 -31.493 1.00 84.75 456 GLU A O 1
ATOM 3551 N N . HIS A 1 457 ? 20.489 2.927 -32.340 1.00 85.00 457 HIS A N 1
ATOM 3552 C CA . HIS A 1 457 ? 19.969 1.825 -33.144 1.00 85.00 457 HIS A CA 1
ATOM 3553 C C . HIS A 1 457 ? 19.358 0.716 -32.274 1.00 85.00 457 HIS A C 1
ATOM 3555 O O . HIS A 1 457 ? 18.223 0.309 -32.518 1.00 85.00 457 HIS A O 1
ATOM 3561 N N . ALA A 1 458 ? 20.055 0.278 -31.221 1.00 84.81 458 ALA A N 1
ATOM 3562 C CA . ALA A 1 458 ? 19.551 -0.740 -30.297 1.00 84.81 458 ALA A CA 1
ATOM 3563 C C . ALA A 1 458 ? 18.275 -0.283 -29.564 1.00 84.81 458 ALA A C 1
ATOM 3565 O O . ALA A 1 458 ? 17.295 -1.027 -29.510 1.00 84.81 458 ALA A O 1
ATOM 3566 N N . ALA A 1 459 ? 18.246 0.958 -29.066 1.00 86.44 459 ALA A N 1
ATOM 3567 C CA . ALA A 1 459 ? 17.070 1.539 -28.413 1.00 86.44 459 ALA A CA 1
ATOM 3568 C C . ALA A 1 459 ? 15.861 1.619 -29.361 1.00 86.44 459 ALA A C 1
ATOM 3570 O O . ALA A 1 459 ? 14.731 1.334 -28.962 1.00 86.44 459 ALA A O 1
ATOM 3571 N N . THR A 1 460 ? 16.101 1.982 -30.625 1.00 86.88 460 THR A N 1
ATOM 3572 C CA . THR A 1 460 ? 15.062 2.011 -31.664 1.00 86.88 460 THR A CA 1
ATOM 3573 C C . THR A 1 460 ? 14.538 0.606 -31.936 1.00 86.88 460 THR A C 1
ATOM 3575 O O . THR A 1 460 ? 13.328 0.397 -31.930 1.00 86.88 460 THR A O 1
ATOM 3578 N N . LYS A 1 461 ? 15.432 -0.380 -32.071 1.00 87.19 461 LYS A N 1
ATOM 3579 C CA . LYS A 1 461 ? 15.044 -1.764 -32.349 1.00 87.19 461 LYS A CA 1
ATOM 3580 C C . LYS A 1 461 ? 14.213 -2.387 -31.227 1.00 87.19 461 LYS A C 1
ATOM 3582 O O . LYS A 1 461 ? 13.218 -3.049 -31.509 1.00 87.19 461 LYS A O 1
ATOM 3587 N N . ILE A 1 462 ? 14.598 -2.157 -29.971 1.00 89.31 462 ILE A N 1
ATOM 3588 C CA . ILE A 1 462 ? 13.843 -2.601 -28.787 1.00 89.31 462 ILE A CA 1
ATOM 3589 C C . ILE A 1 462 ? 12.417 -2.044 -28.817 1.00 89.31 462 ILE A C 1
ATOM 3591 O O . ILE A 1 462 ? 11.458 -2.782 -28.602 1.00 89.31 462 ILE A O 1
ATOM 3595 N N . ARG A 1 463 ? 12.267 -0.757 -29.144 1.00 86.25 463 ARG A N 1
ATOM 3596 C CA . ARG A 1 463 ? 10.947 -0.136 -29.273 1.00 86.25 463 ARG A CA 1
ATOM 3597 C C . ARG A 1 463 ? 10.131 -0.724 -30.405 1.00 86.25 463 ARG A C 1
ATOM 3599 O O . ARG A 1 463 ? 8.977 -1.046 -30.181 1.00 86.25 463 ARG A O 1
ATOM 3606 N N . GLU A 1 464 ? 10.706 -0.859 -31.594 1.00 88.62 464 GLU A N 1
ATOM 3607 C CA . GLU A 1 464 ? 9.990 -1.429 -32.738 1.00 88.62 464 GLU A CA 1
ATOM 3608 C C . GLU A 1 464 ? 9.455 -2.829 -32.421 1.00 88.62 464 GLU A C 1
ATOM 3610 O O . GLU A 1 464 ? 8.321 -3.148 -32.767 1.00 88.62 464 GLU A O 1
ATOM 3615 N N . LEU A 1 465 ? 10.250 -3.656 -31.734 1.00 89.06 465 LEU A N 1
ATOM 3616 C CA . LEU A 1 465 ? 9.820 -4.981 -31.288 1.00 89.06 465 LEU A CA 1
ATOM 3617 C C . LEU A 1 465 ? 8.655 -4.898 -30.293 1.00 89.06 465 LEU A C 1
ATOM 3619 O O . LEU A 1 465 ? 7.678 -5.631 -30.441 1.00 89.06 465 LEU A O 1
ATOM 3623 N N . HIS A 1 466 ? 8.720 -3.992 -29.316 1.00 89.44 466 HIS A N 1
ATOM 3624 C CA . HIS A 1 466 ? 7.622 -3.784 -28.369 1.00 89.44 466 HIS A CA 1
ATOM 3625 C C . HIS A 1 466 ? 6.352 -3.256 -29.056 1.00 89.44 466 HIS A C 1
ATOM 3627 O O . HIS A 1 466 ? 5.279 -3.821 -28.865 1.00 89.44 466 HIS A O 1
ATOM 3633 N N . ASP A 1 467 ? 6.467 -2.268 -29.946 1.00 88.75 467 ASP A N 1
ATOM 3634 C CA . ASP A 1 467 ? 5.338 -1.711 -30.701 1.00 88.75 467 ASP A CA 1
ATOM 3635 C C . ASP A 1 467 ? 4.666 -2.783 -31.577 1.00 88.75 467 ASP A C 1
ATOM 3637 O O . ASP A 1 467 ? 3.437 -2.857 -31.654 1.00 88.75 467 ASP A O 1
ATOM 3641 N N . LEU A 1 468 ? 5.453 -3.653 -32.219 1.00 90.50 468 LEU A N 1
ATOM 3642 C CA . LEU A 1 468 ? 4.931 -4.790 -32.978 1.00 90.50 468 LEU A CA 1
ATOM 3643 C C . LEU A 1 468 ? 4.212 -5.805 -32.076 1.00 90.50 468 LEU A C 1
ATOM 3645 O O . LEU A 1 468 ? 3.191 -6.356 -32.496 1.00 90.50 468 LEU A O 1
ATOM 3649 N N . PHE A 1 469 ? 4.707 -6.044 -30.858 1.00 89.50 469 PHE A N 1
ATOM 3650 C CA . PHE A 1 469 ? 4.037 -6.892 -29.866 1.00 89.50 469 PHE A CA 1
ATOM 3651 C C . PHE A 1 469 ? 2.690 -6.297 -29.443 1.00 89.50 469 PHE A C 1
ATOM 3653 O O . PHE A 1 469 ? 1.673 -6.986 -29.508 1.00 89.50 469 PHE A O 1
ATOM 3660 N N . VAL A 1 470 ? 2.648 -5.004 -29.112 1.00 86.75 470 VAL A N 1
ATOM 3661 C CA . VAL A 1 470 ? 1.409 -4.299 -28.734 1.00 86.75 470 VAL A CA 1
ATOM 3662 C C . VAL A 1 470 ? 0.385 -4.301 -29.872 1.00 86.75 470 VAL A C 1
ATOM 3664 O O . VAL A 1 470 ? -0.809 -4.458 -29.632 1.00 86.75 470 VAL A O 1
ATOM 3667 N N . GLN A 1 471 ? 0.839 -4.189 -31.122 1.00 88.00 471 GLN A N 1
ATOM 3668 C CA . GLN A 1 471 ? -0.019 -4.262 -32.311 1.00 88.00 471 GLN A CA 1
ATOM 3669 C C . GLN A 1 471 ? -0.477 -5.690 -32.659 1.00 88.00 471 GLN A C 1
ATOM 3671 O O . GLN A 1 471 ? -1.182 -5.866 -33.654 1.00 88.00 471 GLN A O 1
ATOM 3676 N N . GLY A 1 472 ? -0.044 -6.713 -31.912 1.00 86.56 472 GLY A N 1
ATOM 3677 C CA . GLY A 1 472 ? -0.316 -8.121 -32.221 1.00 86.56 472 GLY A CA 1
ATOM 3678 C C . GLY A 1 472 ? 0.333 -8.607 -33.524 1.00 86.56 472 GLY A C 1
ATOM 3679 O O . GLY A 1 472 ? -0.077 -9.622 -34.079 1.00 86.56 472 GLY A O 1
ATOM 3680 N N . LYS A 1 473 ? 1.323 -7.870 -34.044 1.00 86.31 473 LYS A N 1
ATOM 3681 C CA . LYS A 1 473 ? 2.042 -8.177 -35.293 1.00 86.31 473 LYS A CA 1
ATOM 3682 C C . LYS A 1 473 ? 3.291 -9.016 -35.068 1.00 86.31 473 LYS A C 1
ATOM 3684 O O . LYS A 1 473 ? 3.834 -9.577 -36.018 1.00 86.31 473 LYS A O 1
ATOM 3689 N N . LEU A 1 474 ? 3.764 -9.086 -33.829 1.00 82.44 474 LEU A N 1
ATOM 3690 C CA . LEU A 1 474 ? 4.793 -10.031 -33.440 1.00 82.44 474 LEU A CA 1
ATOM 3691 C C . LEU A 1 474 ? 4.123 -11.401 -33.240 1.00 82.44 474 LEU A C 1
ATOM 3693 O O . LEU A 1 474 ? 3.437 -11.622 -32.245 1.00 82.44 474 LEU A O 1
ATOM 3697 N N . GLY A 1 475 ? 4.238 -12.278 -34.241 1.00 57.66 475 GLY A N 1
ATOM 3698 C CA . GLY A 1 475 ? 3.663 -13.626 -34.200 1.00 57.66 475 GLY A CA 1
ATOM 3699 C C . GLY A 1 475 ? 4.364 -14.550 -33.196 1.00 57.66 475 GLY A C 1
ATOM 3700 O O . GLY A 1 475 ? 5.513 -14.318 -32.828 1.00 57.66 475 GLY A O 1
ATOM 3701 N N . GLY A 1 476 ? 3.667 -15.613 -32.788 1.00 64.12 476 GLY A N 1
ATOM 3702 C CA . GLY A 1 476 ? 4.170 -16.659 -31.891 1.00 64.12 476 GLY A CA 1
ATOM 3703 C C . GLY A 1 476 ? 3.123 -17.099 -30.868 1.00 64.12 476 GLY A C 1
ATOM 3704 O O . GLY A 1 476 ? 2.195 -16.354 -30.553 1.00 64.12 476 GLY A O 1
ATOM 3705 N N . GLU A 1 477 ? 3.266 -18.317 -30.348 1.00 75.69 477 GLU A N 1
ATOM 3706 C CA . GLU A 1 477 ? 2.571 -18.707 -29.121 1.00 75.69 477 GLU A CA 1
ATOM 3707 C C . GLU A 1 477 ? 3.183 -17.953 -27.929 1.00 75.69 477 GLU A C 1
ATOM 3709 O O . GLU A 1 477 ? 4.328 -17.492 -27.969 1.00 75.69 477 GLU A O 1
ATOM 3714 N N . ARG A 1 478 ? 2.396 -17.785 -26.865 1.00 88.81 478 ARG A N 1
ATOM 3715 C CA . ARG A 1 478 ? 2.884 -17.229 -25.598 1.00 88.81 478 ARG A CA 1
ATOM 3716 C C . ARG A 1 478 ? 4.064 -18.058 -25.088 1.00 88.81 478 ARG A C 1
ATOM 3718 O O . ARG A 1 478 ? 4.041 -19.277 -25.231 1.00 88.81 478 ARG A O 1
ATOM 3725 N N . SER A 1 479 ? 5.064 -17.422 -24.474 1.00 91.69 479 SER A N 1
ATOM 3726 C CA . SER A 1 479 ? 6.197 -18.172 -23.925 1.00 91.69 479 SER A CA 1
ATOM 3727 C C . SER A 1 479 ? 5.729 -19.113 -22.810 1.00 91.69 479 SER A C 1
ATOM 3729 O O . SER A 1 479 ? 5.050 -18.698 -21.866 1.00 91.69 479 SER A O 1
ATOM 3731 N N . GLU A 1 480 ? 6.113 -20.381 -22.926 1.00 91.81 480 GLU A N 1
ATOM 3732 C CA . GLU A 1 480 ? 5.914 -21.428 -21.915 1.00 91.81 480 GLU A CA 1
ATOM 3733 C C . GLU A 1 480 ? 7.210 -21.690 -21.123 1.00 91.81 480 GLU A C 1
ATOM 3735 O O . GLU A 1 480 ? 7.266 -22.605 -20.298 1.00 91.81 480 GLU A O 1
ATOM 3740 N N . LYS A 1 481 ? 8.274 -20.903 -21.357 1.00 92.50 481 LYS A N 1
ATOM 3741 C CA . LYS A 1 481 ? 9.543 -21.067 -20.641 1.00 92.50 481 LYS A CA 1
ATOM 3742 C C . LYS A 1 481 ? 9.347 -20.844 -19.148 1.00 92.50 481 LYS A C 1
ATOM 3744 O O . LYS A 1 481 ? 8.773 -19.844 -18.714 1.00 92.50 481 LYS A O 1
ATOM 3749 N N . LEU A 1 482 ? 9.894 -21.765 -18.359 1.00 94.00 482 LEU A N 1
ATOM 3750 C CA . LEU A 1 482 ? 9.927 -21.636 -16.913 1.00 94.00 482 LEU A CA 1
ATOM 3751 C C . LEU A 1 482 ? 10.935 -20.551 -16.516 1.00 94.00 482 LEU A C 1
ATOM 3753 O O . LEU A 1 482 ? 12.124 -20.638 -16.834 1.00 94.00 482 LEU A O 1
ATOM 3757 N N . LEU A 1 483 ? 10.435 -19.545 -15.806 1.00 97.19 483 LEU A N 1
ATOM 3758 C CA . LEU A 1 483 ? 11.223 -18.496 -15.167 1.00 97.19 483 LEU A CA 1
ATOM 3759 C C . LEU A 1 483 ? 11.037 -18.579 -13.653 1.00 97.19 483 LEU A C 1
ATOM 3761 O O . LEU A 1 483 ? 10.057 -19.150 -13.168 1.00 97.19 483 LEU A O 1
ATOM 3765 N N . TRP A 1 484 ? 11.963 -17.987 -12.911 1.00 98.06 484 TRP A N 1
ATOM 3766 C CA . TRP A 1 484 ? 11.974 -18.007 -11.453 1.00 98.06 484 TRP A CA 1
ATOM 3767 C C . TRP A 1 484 ? 12.108 -16.598 -10.887 1.00 98.06 484 TRP A C 1
ATOM 3769 O O . TRP A 1 484 ? 12.966 -15.830 -11.319 1.00 98.06 484 TRP A O 1
ATOM 3779 N N . ASN A 1 485 ? 11.298 -16.262 -9.890 1.00 98.19 485 ASN A N 1
ATOM 3780 C CA . ASN A 1 485 ? 11.522 -15.095 -9.045 1.00 98.19 485 ASN A CA 1
ATOM 3781 C C . ASN A 1 485 ? 12.407 -15.496 -7.864 1.00 98.19 485 ASN A C 1
ATOM 3783 O O . ASN A 1 485 ? 12.303 -16.612 -7.351 1.00 98.19 485 ASN A O 1
ATOM 3787 N N . CYS A 1 486 ? 13.249 -14.572 -7.413 1.00 97.62 486 CYS A N 1
ATOM 3788 C CA . CYS A 1 486 ? 14.050 -14.714 -6.204 1.00 97.62 486 CYS A CA 1
ATOM 3789 C C . CYS A 1 486 ? 13.529 -13.714 -5.172 1.00 97.62 486 CYS A C 1
ATOM 3791 O O . CYS A 1 486 ? 13.315 -12.558 -5.504 1.00 97.62 486 CYS A O 1
ATOM 3793 N N . ILE A 1 487 ? 13.266 -14.135 -3.941 1.00 96.94 487 ILE A N 1
ATOM 3794 C CA . ILE A 1 487 ? 12.594 -13.304 -2.933 1.00 96.94 487 ILE A CA 1
ATOM 3795 C C . ILE A 1 487 ? 13.266 -13.462 -1.574 1.00 96.94 487 ILE A C 1
ATOM 3797 O O . ILE A 1 487 ? 13.730 -14.550 -1.231 1.00 96.94 487 ILE A O 1
ATOM 3801 N N . ASN A 1 488 ? 13.309 -12.386 -0.791 1.00 96.38 488 ASN A N 1
ATOM 3802 C CA . ASN A 1 488 ? 13.826 -12.421 0.574 1.00 96.38 488 ASN A CA 1
ATOM 3803 C C . ASN A 1 488 ? 12.670 -12.391 1.558 1.00 96.38 488 ASN A C 1
ATOM 3805 O O . ASN A 1 488 ? 11.726 -11.621 1.398 1.00 96.38 488 ASN A O 1
ATOM 3809 N N . ARG A 1 489 ? 12.781 -13.199 2.601 1.00 95.06 489 ARG A N 1
ATOM 3810 C CA . ARG A 1 489 ? 11.855 -13.247 3.722 1.00 95.06 489 ARG A CA 1
ATOM 3811 C C . ARG A 1 489 ? 12.554 -12.729 4.965 1.00 95.06 489 ARG A C 1
ATOM 3813 O O . ARG A 1 489 ? 13.652 -13.183 5.264 1.00 95.06 489 ARG A O 1
ATOM 3820 N N . TYR A 1 490 ? 11.895 -11.846 5.702 1.00 93.62 490 TYR A N 1
ATOM 3821 C CA . TYR A 1 490 ? 12.321 -11.346 7.005 1.00 93.62 490 TYR A CA 1
ATOM 3822 C C . TYR A 1 490 ? 11.224 -11.715 8.006 1.00 93.62 490 TYR A C 1
ATOM 3824 O O . TYR A 1 490 ? 10.099 -11.241 7.884 1.00 93.62 490 TYR A O 1
ATOM 3832 N N . VAL A 1 491 ? 11.513 -12.586 8.973 1.00 90.94 491 VAL A N 1
ATOM 3833 C CA . VAL A 1 491 ? 10.516 -13.075 9.948 1.00 90.94 491 VAL A CA 1
ATOM 3834 C C . VAL A 1 491 ? 11.035 -12.954 11.377 1.00 90.94 491 VAL A C 1
ATOM 3836 O O . VAL A 1 491 ? 12.225 -13.172 11.622 1.00 90.94 491 VAL A O 1
ATOM 3839 N N . LYS A 1 492 ? 10.165 -12.606 12.331 1.00 86.00 492 LYS A N 1
ATOM 3840 C CA . LYS A 1 492 ? 10.535 -12.509 13.753 1.00 86.00 492 LYS A CA 1
ATOM 3841 C C . LYS A 1 492 ? 11.043 -13.850 14.301 1.00 86.00 492 LYS A C 1
ATOM 3843 O O . LYS A 1 492 ? 10.449 -14.898 14.055 1.00 86.00 492 LYS A O 1
ATOM 3848 N N . ARG A 1 493 ? 12.121 -13.818 15.097 1.00 83.06 493 ARG A N 1
ATOM 3849 C CA . ARG A 1 493 ? 12.688 -14.999 15.787 1.00 83.06 493 ARG A CA 1
ATOM 3850 C C . ARG A 1 493 ? 11.754 -15.540 16.866 1.00 83.06 493 ARG A C 1
ATOM 3852 O O . ARG A 1 493 ? 11.462 -16.734 16.895 1.00 83.06 493 ARG A O 1
ATOM 3859 N N . ALA A 1 494 ? 11.311 -14.655 17.756 1.00 71.56 494 ALA A N 1
ATOM 3860 C CA . ALA A 1 494 ? 10.336 -14.963 18.789 1.00 71.56 494 ALA A CA 1
ATOM 3861 C C . ALA A 1 494 ? 8.943 -14.820 18.172 1.00 71.56 494 ALA A C 1
ATOM 3863 O O . ALA A 1 494 ? 8.433 -13.712 18.025 1.00 71.56 494 ALA A O 1
ATOM 3864 N N . GLN A 1 495 ? 8.359 -15.932 17.738 1.00 62.78 495 GLN A N 1
ATOM 3865 C CA . GLN A 1 495 ? 6.988 -15.924 17.248 1.00 62.78 495 GLN A CA 1
ATOM 3866 C C . GLN A 1 495 ? 6.064 -15.644 18.441 1.00 62.78 495 GLN A C 1
ATOM 3868 O O . GLN A 1 495 ? 6.021 -16.427 19.390 1.00 62.78 495 GLN A O 1
ATOM 3873 N N . VAL A 1 496 ? 5.351 -14.519 18.416 1.00 51.00 496 VAL A N 1
ATOM 3874 C CA . VAL A 1 496 ? 4.236 -14.286 19.335 1.00 51.00 496 VAL A CA 1
ATOM 3875 C C . VAL A 1 496 ? 3.065 -15.052 18.738 1.00 51.00 496 VAL A C 1
ATOM 3877 O O . VAL A 1 496 ? 2.599 -14.707 17.656 1.00 51.00 496 VAL A O 1
ATOM 3880 N N . CYS A 1 497 ? 2.622 -16.128 19.390 1.00 44.25 497 CYS A N 1
ATOM 3881 C CA . CYS A 1 497 ? 1.290 -16.657 19.120 1.00 44.25 497 CYS A CA 1
ATOM 3882 C C . CYS A 1 497 ? 0.319 -15.508 19.397 1.00 44.25 497 CYS A C 1
ATOM 3884 O O . CYS A 1 497 ? 0.153 -15.121 20.551 1.00 44.25 497 CYS A O 1
ATOM 3886 N N . SER A 1 498 ? -0.237 -14.894 18.358 1.00 47.09 498 SER A N 1
ATOM 3887 C CA . SER A 1 498 ? -1.256 -13.874 18.541 1.00 47.09 498 SER A CA 1
ATOM 3888 C C . SER A 1 498 ? -2.520 -14.562 19.044 1.00 47.09 498 SER A C 1
ATOM 3890 O O . SER A 1 498 ? -2.939 -15.583 18.500 1.00 47.09 498 SER A O 1
ATOM 3892 N N . ASP A 1 499 ? -3.105 -14.006 20.101 1.00 45.91 499 ASP A N 1
ATOM 3893 C CA . ASP A 1 499 ? -4.315 -14.458 20.797 1.00 45.91 499 ASP A CA 1
ATOM 3894 C C . ASP A 1 499 ? -5.564 -14.446 19.880 1.00 45.91 499 ASP A C 1
ATOM 3896 O O . ASP A 1 499 ? -6.480 -13.646 20.060 1.00 45.91 499 ASP A O 1
ATOM 3900 N N . GLY A 1 500 ? -5.581 -15.271 18.829 1.00 50.59 500 GLY A N 1
ATOM 3901 C CA . GLY A 1 500 ? -6.653 -15.333 17.830 1.00 50.59 500 GLY A CA 1
ATOM 3902 C C . GLY A 1 500 ? -6.678 -14.189 16.801 1.00 50.59 500 GLY A C 1
ATOM 3903 O O . GLY A 1 500 ? -7.650 -14.078 16.059 1.00 50.59 500 GLY A O 1
ATOM 3904 N N . LYS A 1 501 ? -5.645 -13.333 16.719 1.00 58.44 501 LYS A N 1
ATOM 3905 C CA . LYS A 1 501 ? -5.596 -12.182 15.784 1.00 58.44 501 LYS A CA 1
ATOM 3906 C C . LYS A 1 501 ? -4.779 -12.478 14.523 1.00 58.44 501 LYS A C 1
ATOM 3908 O O . LYS A 1 501 ? -3.716 -13.088 14.619 1.00 58.44 501 LYS A O 1
ATOM 3913 N N . LYS A 1 502 ? -5.232 -11.986 13.359 1.00 67.88 502 LYS A N 1
ATOM 3914 C CA . LYS A 1 502 ? -4.470 -12.059 12.098 1.00 67.88 502 LYS A CA 1
ATOM 3915 C C . LYS A 1 502 ? -3.155 -11.285 12.219 1.00 67.88 502 LYS A C 1
ATOM 3917 O O . LYS A 1 502 ? -3.176 -10.107 12.569 1.00 67.88 502 LYS A O 1
ATOM 3922 N N . GLY A 1 503 ? -2.041 -11.940 11.907 1.00 75.31 503 GLY A N 1
ATOM 3923 C CA . GLY A 1 503 ? -0.719 -11.319 11.867 1.00 75.31 503 GLY A CA 1
ATOM 3924 C C . GLY A 1 503 ? -0.525 -10.390 10.667 1.00 75.31 503 GLY A C 1
ATOM 3925 O O . GLY A 1 503 ? -1.251 -10.491 9.677 1.00 75.31 503 GLY A O 1
ATOM 3926 N N . LEU A 1 504 ? 0.451 -9.485 10.704 1.00 85.94 504 LEU A N 1
ATOM 3927 C CA . LEU A 1 504 ? 0.722 -8.578 9.579 1.00 85.94 504 LEU A CA 1
ATOM 3928 C C . LEU A 1 504 ? 1.891 -9.072 8.728 1.00 85.94 504 LEU A C 1
ATOM 3930 O O . LEU A 1 504 ? 2.990 -9.310 9.231 1.00 85.94 504 LEU A O 1
ATOM 3934 N N . THR A 1 505 ? 1.673 -9.153 7.419 1.00 92.38 505 THR A N 1
ATOM 3935 C CA . THR A 1 505 ? 2.712 -9.418 6.422 1.00 92.38 505 THR A CA 1
ATOM 3936 C C . THR A 1 505 ? 2.879 -8.216 5.496 1.00 92.38 505 THR A C 1
ATOM 3938 O O . THR A 1 505 ? 1.904 -7.751 4.907 1.00 92.38 505 THR A O 1
ATOM 3941 N N . LEU A 1 506 ? 4.110 -7.738 5.322 1.00 95.50 506 LEU A N 1
ATOM 3942 C CA . LEU A 1 506 ? 4.436 -6.734 4.307 1.00 95.50 506 LEU A CA 1
ATOM 3943 C C . LEU A 1 506 ? 4.969 -7.409 3.040 1.00 95.50 506 LEU A C 1
ATOM 3945 O O . LEU A 1 506 ? 5.818 -8.295 3.126 1.00 95.50 506 LEU A O 1
ATOM 3949 N N . LEU A 1 507 ? 4.515 -6.972 1.867 1.00 98.19 507 LEU A N 1
ATOM 3950 C CA . LEU A 1 507 ? 5.074 -7.364 0.569 1.00 98.19 507 LEU A CA 1
ATOM 3951 C C . LEU A 1 507 ? 5.700 -6.140 -0.102 1.00 98.19 507 LEU A C 1
ATOM 3953 O O . LEU A 1 507 ? 4.976 -5.218 -0.462 1.00 98.19 507 LEU A O 1
ATOM 3957 N N . LEU A 1 508 ? 7.016 -6.130 -0.302 1.00 98.00 508 LEU A N 1
ATOM 3958 C CA . LEU A 1 508 ? 7.747 -4.993 -0.861 1.00 98.00 508 LEU A CA 1
ATOM 3959 C C . LEU A 1 508 ? 8.132 -5.255 -2.318 1.00 98.00 508 LEU A C 1
ATOM 3961 O O . LEU A 1 508 ? 8.925 -6.152 -2.583 1.00 98.00 508 LEU A O 1
ATOM 3965 N N . ALA A 1 509 ? 7.622 -4.462 -3.259 1.00 97.44 509 ALA A N 1
ATOM 3966 C CA . ALA A 1 509 ? 7.955 -4.540 -4.681 1.00 97.44 509 ALA A CA 1
ATOM 3967 C C . ALA A 1 509 ? 8.773 -3.313 -5.109 1.00 97.44 509 ALA A C 1
ATOM 3969 O O . ALA A 1 509 ? 8.293 -2.176 -5.056 1.00 97.44 509 ALA A O 1
ATOM 3970 N N . ASN A 1 510 ? 10.026 -3.521 -5.520 1.00 94.75 510 ASN A N 1
ATOM 3971 C CA . ASN A 1 510 ? 10.915 -2.423 -5.906 1.00 94.75 510 ASN A CA 1
ATOM 3972 C C . ASN A 1 510 ? 10.640 -1.860 -7.313 1.00 94.75 510 ASN A C 1
ATOM 3974 O O . ASN A 1 510 ? 10.007 -2.492 -8.159 1.00 94.75 510 ASN A O 1
ATOM 3978 N N . GLY A 1 511 ? 11.160 -0.654 -7.561 1.00 92.62 511 GLY A N 1
ATOM 3979 C CA . GLY A 1 511 ? 11.205 -0.052 -8.892 1.00 92.62 511 GLY A CA 1
ATOM 3980 C C . GLY A 1 511 ? 12.149 -0.788 -9.846 1.00 92.62 511 GLY A C 1
ATOM 3981 O O . GLY A 1 511 ? 12.922 -1.653 -9.433 1.00 92.62 511 GLY A O 1
ATOM 3982 N N . ASN A 1 512 ? 12.099 -0.421 -11.128 1.00 92.56 512 ASN A N 1
ATOM 3983 C CA . ASN A 1 512 ? 12.954 -1.019 -12.151 1.00 92.56 512 ASN A CA 1
ATOM 3984 C C . ASN A 1 512 ? 14.444 -0.873 -11.784 1.00 92.56 512 ASN A C 1
ATOM 3986 O O . ASN A 1 512 ? 14.830 0.137 -11.196 1.00 92.56 512 ASN A O 1
ATOM 3990 N N . SER A 1 513 ? 15.269 -1.849 -12.162 1.00 88.38 513 SER A N 1
ATOM 3991 C CA . SER A 1 513 ? 16.738 -1.848 -11.994 1.00 88.38 513 SER A CA 1
ATOM 3992 C C . SER A 1 513 ? 17.272 -2.208 -10.611 1.00 88.38 513 SER A C 1
ATOM 3994 O O . SER A 1 513 ? 18.484 -2.370 -10.456 1.00 88.38 513 SER A O 1
ATOM 3996 N N . PHE A 1 514 ? 16.414 -2.364 -9.603 1.00 94.00 514 PHE A N 1
ATOM 3997 C CA . PHE A 1 514 ? 16.863 -2.617 -8.233 1.00 94.00 514 PHE A CA 1
ATOM 3998 C C . PHE A 1 514 ? 16.726 -4.091 -7.825 1.00 94.00 514 PHE A C 1
ATOM 4000 O O . PHE A 1 514 ? 15.803 -4.771 -8.278 1.00 94.00 514 PHE A O 1
ATOM 4007 N N . PRO A 1 515 ? 17.635 -4.603 -6.978 1.00 95.38 515 PRO A N 1
ATOM 4008 C CA . PRO A 1 515 ? 17.457 -5.898 -6.338 1.00 95.38 515 PRO A CA 1
ATOM 4009 C C . PRO A 1 515 ? 16.494 -5.777 -5.144 1.00 95.38 515 PRO A C 1
ATOM 4011 O O . PRO A 1 515 ? 16.343 -4.693 -4.566 1.00 95.38 515 PRO A O 1
ATOM 4014 N N . LYS A 1 516 ? 15.904 -6.897 -4.719 1.00 94.81 516 LYS A N 1
ATOM 4015 C CA . LYS A 1 516 ? 15.005 -6.979 -3.546 1.00 94.81 516 LYS A CA 1
ATOM 4016 C C . LYS A 1 516 ? 15.610 -6.400 -2.254 1.00 94.81 516 LYS A C 1
ATOM 4018 O O . LYS A 1 516 ? 14.884 -5.905 -1.394 1.00 94.81 516 LYS A O 1
ATOM 4023 N N . GLU A 1 517 ? 16.933 -6.415 -2.097 1.00 94.75 517 GLU A N 1
ATOM 4024 C CA . GLU A 1 517 ? 17.637 -5.879 -0.923 1.00 94.75 517 GLU A CA 1
ATOM 4025 C C . GLU A 1 517 ? 17.578 -4.351 -0.799 1.00 94.75 517 GLU A C 1
ATOM 4027 O O . GLU A 1 517 ? 17.917 -3.816 0.254 1.00 94.75 517 GLU A O 1
ATOM 4032 N N . ILE A 1 518 ? 17.142 -3.628 -1.837 1.00 94.06 518 ILE A N 1
ATOM 4033 C CA . ILE A 1 518 ? 17.117 -2.158 -1.821 1.00 94.06 518 ILE A CA 1
ATOM 4034 C C . ILE A 1 518 ? 16.240 -1.584 -0.697 1.00 94.06 518 ILE A C 1
ATOM 4036 O O . ILE A 1 518 ? 16.481 -0.476 -0.225 1.00 94.06 518 ILE A O 1
ATOM 4040 N N . TRP A 1 519 ? 15.259 -2.361 -0.236 1.00 93.69 519 TRP A N 1
ATOM 4041 C CA . TRP A 1 519 ? 14.371 -2.006 0.865 1.00 93.69 519 TRP A CA 1
ATOM 4042 C C . TRP A 1 519 ? 15.005 -2.149 2.250 1.00 93.69 519 TRP A C 1
ATOM 4044 O O . TRP A 1 519 ? 14.414 -1.696 3.226 1.00 93.69 519 TRP A O 1
ATOM 4054 N N . GLU A 1 520 ? 16.183 -2.764 2.384 1.00 93.62 520 GLU A N 1
ATOM 4055 C CA . GLU A 1 520 ? 16.744 -3.076 3.702 1.00 93.62 520 GLU A CA 1
ATOM 4056 C C . GLU A 1 520 ? 17.049 -1.840 4.540 1.00 93.62 520 GLU A C 1
ATOM 4058 O O . GLU A 1 520 ? 16.861 -1.887 5.752 1.00 93.62 520 GLU A O 1
ATOM 4063 N N . THR A 1 521 ? 17.456 -0.723 3.932 1.00 92.50 521 THR A N 1
ATOM 4064 C CA . THR A 1 521 ? 17.622 0.528 4.685 1.00 92.50 521 THR A CA 1
ATOM 4065 C C . THR A 1 521 ? 16.284 0.999 5.254 1.00 92.50 521 THR A C 1
ATOM 4067 O O . THR A 1 521 ? 16.201 1.271 6.447 1.00 92.50 521 THR A O 1
ATOM 4070 N N . THR A 1 522 ? 15.219 1.018 4.445 1.00 91.00 522 THR A N 1
ATOM 4071 C CA . THR A 1 522 ? 13.859 1.349 4.907 1.00 91.00 522 THR A CA 1
ATOM 4072 C C . THR A 1 522 ? 13.386 0.386 5.992 1.00 91.00 522 THR A C 1
ATOM 4074 O O . THR A 1 522 ? 12.850 0.818 7.007 1.00 91.00 522 THR A O 1
ATOM 4077 N N . LEU A 1 523 ? 13.630 -0.915 5.823 1.00 91.00 523 LEU A N 1
ATOM 4078 C CA . LEU A 1 523 ? 13.266 -1.924 6.812 1.00 91.00 523 LEU A CA 1
ATOM 4079 C C . LEU A 1 523 ? 14.039 -1.779 8.120 1.00 91.00 523 LEU A C 1
ATOM 4081 O O . LEU A 1 523 ? 13.480 -2.079 9.165 1.00 91.00 523 LEU A O 1
ATOM 4085 N N . ARG A 1 524 ? 15.294 -1.320 8.107 1.00 88.75 524 ARG A N 1
ATOM 4086 C CA . ARG A 1 524 ? 16.019 -1.051 9.358 1.00 88.75 524 ARG A CA 1
ATOM 4087 C C . ARG A 1 524 ? 15.350 0.057 10.158 1.00 88.75 524 ARG A C 1
ATOM 4089 O O . ARG A 1 524 ? 15.204 -0.114 11.358 1.00 88.75 524 ARG A O 1
ATOM 4096 N N . TYR A 1 525 ? 14.901 1.132 9.513 1.00 85.69 525 TYR A N 1
ATOM 4097 C CA . TYR A 1 525 ? 14.119 2.168 10.192 1.00 85.69 525 TYR A CA 1
ATOM 4098 C C . TYR A 1 525 ? 12.778 1.599 10.687 1.00 85.69 525 TYR A C 1
ATOM 4100 O O . TYR A 1 525 ? 12.535 1.560 11.892 1.00 85.69 525 TYR A O 1
ATOM 4108 N N . LEU A 1 526 ? 11.999 0.990 9.785 1.00 84.62 526 LEU A N 1
ATOM 4109 C CA . LEU A 1 526 ? 10.674 0.437 10.092 1.00 84.62 526 LEU A CA 1
ATOM 4110 C C . LEU A 1 526 ? 10.670 -0.616 11.202 1.00 84.62 526 LEU A C 1
ATOM 4112 O O . LEU A 1 526 ? 9.807 -0.614 12.077 1.00 84.62 526 LEU A O 1
ATOM 4116 N N . LEU A 1 527 ? 11.630 -1.537 11.183 1.00 83.88 527 LEU A N 1
ATOM 4117 C CA . LEU A 1 527 ? 11.717 -2.610 12.173 1.00 83.88 527 LEU A CA 1
ATOM 4118 C C . LEU A 1 527 ? 12.417 -2.173 13.469 1.00 83.88 527 LEU A C 1
ATOM 4120 O O . LEU A 1 527 ? 12.449 -2.947 14.427 1.00 83.88 527 LEU A O 1
ATOM 4124 N N . SER A 1 528 ? 12.951 -0.951 13.515 1.00 80.75 528 SER A N 1
ATOM 4125 C CA . SER A 1 528 ? 13.428 -0.301 14.738 1.00 80.75 528 SER A CA 1
ATOM 4126 C C . SER A 1 528 ? 12.391 0.636 15.363 1.00 80.75 528 SER A C 1
ATOM 4128 O O . SER A 1 528 ? 12.587 1.065 16.502 1.00 80.75 528 SER A O 1
ATOM 4130 N N . SER A 1 529 ? 11.287 0.937 14.674 1.00 73.88 529 SER A N 1
ATOM 4131 C CA . SER A 1 529 ? 10.212 1.769 15.212 1.00 73.88 529 SER A CA 1
ATOM 4132 C C . SER A 1 529 ? 9.246 0.968 16.102 1.00 73.88 529 SER A C 1
ATOM 4134 O O . SER A 1 529 ? 9.203 -0.266 16.044 1.00 73.88 529 SER A O 1
ATOM 4136 N N . PRO A 1 530 ? 8.423 1.626 16.944 1.00 67.19 530 PRO A N 1
ATOM 4137 C CA . PRO A 1 530 ? 7.419 0.937 17.766 1.00 67.19 530 PRO A CA 1
ATOM 4138 C C . PRO A 1 530 ? 6.434 0.071 16.954 1.00 67.19 530 PRO A C 1
ATOM 4140 O O . PRO A 1 530 ? 5.936 -0.948 17.449 1.00 67.19 530 PRO A O 1
ATOM 4143 N N . SER A 1 531 ? 6.206 0.436 15.685 1.00 68.94 531 SER A N 1
ATOM 4144 C CA . SER A 1 531 ? 5.347 -0.294 14.743 1.00 68.94 531 SER A CA 1
ATOM 4145 C C . SER A 1 531 ? 5.907 -1.665 14.349 1.00 68.94 531 SER A C 1
ATOM 4147 O O . SER A 1 531 ? 5.148 -2.533 13.915 1.00 68.94 531 SER A O 1
ATOM 4149 N N . ALA A 1 532 ? 7.199 -1.924 14.575 1.00 75.44 532 ALA A N 1
ATOM 4150 C CA . ALA A 1 532 ? 7.814 -3.233 14.358 1.00 75.44 532 ALA A CA 1
ATOM 4151 C C . ALA A 1 532 ? 7.106 -4.362 15.126 1.00 75.44 532 ALA A C 1
ATOM 4153 O O . ALA A 1 532 ? 7.080 -5.514 14.686 1.00 75.44 532 ALA A O 1
ATOM 4154 N N . SER A 1 533 ? 6.494 -4.041 16.272 1.00 75.25 533 SER A N 1
ATOM 4155 C CA . SER A 1 533 ? 5.709 -4.995 17.061 1.00 75.25 533 SER A CA 1
ATOM 4156 C C . SER A 1 533 ? 4.502 -5.555 16.300 1.00 75.25 533 SER A C 1
ATOM 4158 O O . SER A 1 533 ? 4.132 -6.700 16.547 1.00 75.25 533 SER A O 1
ATOM 4160 N N . LEU A 1 534 ? 3.970 -4.814 15.323 1.00 76.44 534 LEU A N 1
ATOM 4161 C CA . LEU A 1 534 ? 2.823 -5.211 14.508 1.00 76.44 534 LEU A CA 1
ATOM 4162 C C . LEU A 1 534 ? 3.210 -6.109 13.329 1.00 76.44 534 LEU A C 1
ATOM 4164 O O . LEU A 1 534 ? 2.396 -6.921 12.921 1.00 76.44 534 LEU A O 1
ATOM 4168 N N . ILE A 1 535 ? 4.425 -5.971 12.784 1.00 83.75 535 ILE A N 1
ATOM 4169 C CA . ILE A 1 535 ? 4.880 -6.676 11.572 1.00 83.75 535 ILE A CA 1
ATOM 4170 C C . ILE A 1 535 ? 5.420 -8.058 11.933 1.00 83.75 535 ILE A C 1
ATOM 4172 O O . ILE A 1 535 ? 6.466 -8.159 12.565 1.00 83.75 535 ILE A O 1
ATOM 4176 N N . ASP A 1 536 ? 4.765 -9.133 11.516 1.00 85.38 536 ASP A N 1
ATOM 4177 C CA . ASP A 1 536 ? 5.242 -10.493 11.807 1.00 85.38 536 ASP A CA 1
ATOM 4178 C C . ASP A 1 536 ? 6.222 -11.002 10.756 1.00 85.38 536 ASP A C 1
ATOM 4180 O O . ASP A 1 536 ? 7.156 -11.755 11.057 1.00 85.38 536 ASP A O 1
ATOM 4184 N N . GLU A 1 537 ? 6.013 -10.572 9.515 1.00 91.62 537 GLU A N 1
ATOM 4185 C CA . GLU A 1 537 ? 6.757 -11.043 8.362 1.00 91.62 537 GLU A CA 1
ATOM 4186 C C . GLU A 1 537 ? 6.843 -9.974 7.272 1.00 91.62 537 GLU A C 1
ATOM 4188 O O . GLU A 1 537 ? 5.911 -9.205 7.041 1.00 91.62 537 GLU A O 1
ATOM 4193 N N . VAL A 1 538 ? 7.965 -9.953 6.564 1.00 95.06 538 VAL A N 1
ATOM 4194 C CA . VAL A 1 538 ? 8.171 -9.147 5.364 1.00 95.06 538 VAL A CA 1
ATOM 4195 C C . VAL A 1 538 ? 8.677 -10.048 4.248 1.00 95.06 538 VAL A C 1
ATOM 4197 O O . VAL A 1 538 ? 9.590 -10.846 4.457 1.00 95.06 538 VAL A O 1
ATOM 4200 N N . TRP A 1 539 ? 8.132 -9.874 3.051 1.00 97.75 539 TRP A N 1
ATOM 4201 C CA . TRP A 1 539 ? 8.649 -10.446 1.815 1.00 97.75 539 TRP A CA 1
ATOM 4202 C C . TRP A 1 539 ? 9.101 -9.324 0.894 1.00 97.75 539 TR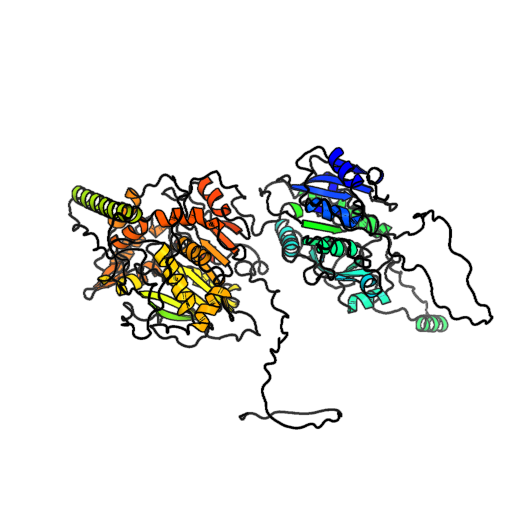P A C 1
ATOM 4204 O O . TRP A 1 539 ? 8.295 -8.482 0.512 1.00 97.75 539 TRP A O 1
ATOM 4214 N N . SER A 1 540 ? 10.379 -9.314 0.529 1.00 97.00 540 SER A N 1
ATOM 4215 C CA . SER A 1 540 ? 10.907 -8.407 -0.486 1.00 97.00 540 SER A CA 1
ATOM 4216 C C . SER A 1 540 ? 11.018 -9.119 -1.830 1.00 97.00 540 SER A C 1
ATOM 4218 O O . SER A 1 540 ? 11.581 -10.215 -1.922 1.00 97.00 540 SER A O 1
ATOM 4220 N N . TRP A 1 541 ? 10.453 -8.489 -2.853 1.00 96.56 541 TRP A N 1
ATOM 4221 C CA . TRP A 1 541 ? 10.177 -9.045 -4.169 1.00 96.56 541 TRP A CA 1
ATOM 4222 C C . TRP A 1 541 ? 11.049 -8.415 -5.251 1.00 96.56 541 TRP A C 1
ATOM 4224 O O . TRP A 1 541 ? 11.147 -7.194 -5.305 1.00 96.56 541 TRP A O 1
ATOM 4234 N N . GLU A 1 542 ? 11.558 -9.225 -6.183 1.00 95.56 542 GLU A N 1
ATOM 4235 C CA . GLU A 1 542 ? 12.139 -8.767 -7.452 1.00 95.56 542 GLU A CA 1
ATOM 4236 C C . GLU A 1 542 ? 11.552 -9.542 -8.652 1.00 95.56 542 GLU A C 1
ATOM 4238 O O . GLU A 1 542 ? 11.206 -10.726 -8.568 1.00 95.56 542 GLU A O 1
ATOM 4243 N N . ALA A 1 543 ? 11.413 -8.855 -9.791 1.00 97.50 543 ALA A N 1
ATOM 4244 C CA . ALA A 1 543 ? 10.896 -9.448 -11.026 1.00 97.50 543 ALA A CA 1
ATOM 4245 C C . ALA A 1 543 ? 11.931 -10.366 -11.701 1.00 97.50 543 ALA A C 1
ATOM 4247 O O . ALA A 1 543 ? 13.125 -10.273 -11.428 1.00 97.50 543 ALA A O 1
ATOM 4248 N N . VAL A 1 544 ? 11.491 -11.209 -12.639 1.00 97.50 544 VAL A N 1
ATOM 4249 C CA . VAL A 1 544 ? 12.315 -12.267 -13.264 1.00 97.50 544 VAL A CA 1
ATOM 4250 C C . VAL A 1 544 ? 13.607 -11.777 -13.941 1.00 97.50 544 VAL A C 1
ATOM 4252 O O . VAL A 1 544 ? 14.561 -12.543 -14.045 1.00 97.50 544 VAL A O 1
ATOM 4255 N N . GLN A 1 545 ? 13.672 -10.513 -14.368 1.00 95.50 545 GLN A N 1
ATOM 4256 C CA . GLN A 1 545 ? 14.861 -9.875 -14.962 1.00 95.50 545 GLN A CA 1
ATOM 4257 C C . GLN A 1 545 ? 15.647 -8.956 -14.009 1.00 95.50 545 GLN A C 1
ATOM 4259 O O . GLN A 1 545 ? 16.522 -8.219 -14.461 1.00 95.50 545 GLN A O 1
ATOM 4264 N N . HIS A 1 546 ? 15.346 -8.973 -12.708 1.00 96.56 546 HIS A N 1
ATOM 4265 C CA . HIS A 1 546 ? 16.007 -8.147 -11.692 1.00 96.56 546 HIS A CA 1
ATOM 4266 C C . HIS A 1 546 ? 16.883 -8.989 -10.763 1.00 96.56 546 HIS A C 1
ATOM 4268 O O . HIS A 1 546 ? 16.600 -10.161 -10.537 1.00 96.56 546 HIS A O 1
ATOM 4274 N N . GLY A 1 547 ? 17.928 -8.372 -10.202 1.00 95.88 547 GLY A N 1
ATOM 4275 C CA . GLY A 1 547 ? 18.718 -8.959 -9.118 1.00 95.88 547 GLY A CA 1
ATOM 4276 C C . GLY A 1 547 ? 19.172 -10.399 -9.377 1.00 95.88 547 GLY A C 1
ATOM 4277 O O . GLY A 1 547 ? 19.684 -10.723 -10.447 1.00 95.88 547 GLY A O 1
ATOM 4278 N N . ASP A 1 548 ? 19.004 -11.267 -8.385 1.00 96.94 548 ASP A N 1
ATOM 4279 C CA . ASP A 1 548 ? 19.365 -12.681 -8.504 1.00 96.94 548 ASP A CA 1
ATOM 4280 C C . ASP A 1 548 ? 18.454 -13.425 -9.482 1.00 96.94 548 ASP A C 1
ATOM 4282 O O . ASP A 1 548 ? 18.927 -14.307 -10.199 1.00 96.94 548 ASP A O 1
ATOM 4286 N N . ALA A 1 549 ? 17.173 -13.057 -9.570 1.00 97.50 549 ALA A N 1
ATOM 4287 C CA . ALA A 1 549 ? 16.258 -13.656 -10.539 1.00 97.50 549 ALA A CA 1
ATOM 4288 C C . ALA A 1 549 ? 16.777 -13.512 -11.985 1.00 97.50 549 ALA A C 1
ATOM 4290 O O . ALA A 1 549 ? 16.723 -14.468 -12.757 1.00 97.50 549 ALA A O 1
ATOM 4291 N N . ALA A 1 550 ? 17.384 -12.371 -12.328 1.00 96.88 550 ALA A N 1
ATOM 4292 C CA . ALA A 1 550 ? 17.989 -12.146 -13.644 1.00 96.88 550 ALA A CA 1
ATOM 4293 C C . ALA A 1 550 ? 19.086 -13.169 -13.979 1.00 96.88 550 ALA A C 1
ATOM 4295 O O . ALA A 1 550 ? 19.174 -13.636 -15.112 1.00 96.88 550 ALA A O 1
ATOM 4296 N N . LEU A 1 551 ? 19.908 -13.524 -12.987 1.00 96.06 551 LEU A N 1
ATOM 4297 C CA . LEU A 1 551 ? 20.990 -14.495 -13.142 1.00 96.06 551 LEU A CA 1
ATOM 4298 C C . LEU A 1 551 ? 20.446 -15.919 -13.265 1.00 96.06 551 LEU A C 1
ATOM 4300 O O . LEU A 1 551 ? 20.915 -16.679 -14.106 1.00 96.06 551 LEU A O 1
ATOM 4304 N N . VAL A 1 552 ? 19.431 -16.266 -12.465 1.00 96.94 552 VAL A N 1
ATOM 4305 C CA . VAL A 1 552 ? 18.743 -17.566 -12.562 1.00 96.94 552 VAL A CA 1
ATOM 4306 C C . VAL A 1 552 ? 18.132 -17.761 -13.948 1.00 96.94 552 VAL A C 1
ATOM 4308 O O . VAL A 1 552 ? 18.154 -18.863 -14.489 1.00 96.94 552 VAL A O 1
ATOM 4311 N N . ASN A 1 553 ? 17.606 -16.686 -14.531 1.00 97.44 553 ASN A N 1
ATOM 4312 C CA . ASN A 1 553 ? 16.875 -16.730 -15.789 1.00 97.44 553 ASN A CA 1
ATOM 4313 C C . ASN A 1 553 ? 17.726 -16.375 -17.019 1.00 97.44 553 ASN A C 1
ATOM 4315 O O . ASN A 1 553 ? 17.158 -16.286 -18.105 1.00 97.44 553 ASN A O 1
ATOM 4319 N N . GLU A 1 554 ? 19.046 -16.168 -16.899 1.00 93.56 554 GLU A N 1
ATOM 4320 C CA . GLU A 1 554 ? 19.892 -15.557 -17.948 1.00 93.56 554 GLU A CA 1
ATOM 4321 C C . GLU A 1 554 ? 19.719 -16.217 -19.333 1.00 93.56 554 GLU A C 1
ATOM 4323 O O . GLU A 1 554 ? 19.651 -15.517 -20.342 1.00 93.56 554 GLU A O 1
ATOM 4328 N N . SER A 1 555 ? 19.555 -17.545 -19.395 1.00 92.56 555 SER A N 1
ATOM 4329 C CA . SER A 1 555 ? 19.342 -18.289 -20.649 1.00 92.56 555 SER A CA 1
ATOM 4330 C C . SER A 1 555 ? 17.899 -18.294 -21.174 1.00 92.56 555 SER A C 1
ATOM 4332 O O . SER A 1 555 ? 17.670 -18.667 -22.325 1.00 92.56 555 SER A O 1
ATOM 4334 N N . ASN A 1 556 ? 16.920 -17.914 -20.349 1.00 94.94 556 ASN A N 1
ATOM 4335 C CA . ASN A 1 556 ? 15.489 -18.038 -20.642 1.00 94.94 556 ASN A CA 1
ATOM 4336 C C . ASN A 1 556 ? 14.782 -16.689 -20.861 1.00 94.94 556 ASN A C 1
ATOM 4338 O O . ASN A 1 556 ? 13.650 -16.684 -21.347 1.00 94.94 556 ASN A O 1
ATOM 4342 N N . LEU A 1 557 ? 15.419 -15.557 -20.533 1.00 95.00 557 LEU A N 1
ATOM 4343 C CA . LEU A 1 557 ? 14.831 -14.222 -20.697 1.00 95.00 557 LEU A CA 1
ATOM 4344 C C . LEU A 1 557 ? 14.531 -13.888 -22.171 1.00 95.00 557 LEU A C 1
ATOM 4346 O O . LEU A 1 557 ? 15.325 -14.165 -23.070 1.00 95.00 557 LEU A O 1
ATOM 4350 N N . SER A 1 558 ? 13.380 -13.252 -22.403 1.00 93.12 558 SER A N 1
ATOM 4351 C CA . SER A 1 558 ? 12.916 -12.824 -23.729 1.00 93.12 558 SER A CA 1
ATOM 4352 C C . SER A 1 558 ? 13.371 -11.398 -24.058 1.00 93.12 558 SER A C 1
ATOM 4354 O O . SER A 1 558 ? 13.589 -10.572 -23.172 1.00 93.12 558 SER A O 1
ATOM 4356 N N . GLY A 1 559 ? 13.481 -11.091 -25.350 1.00 92.31 559 GLY A N 1
ATOM 4357 C CA . GLY A 1 559 ? 13.788 -9.765 -25.892 1.00 92.31 559 GLY A CA 1
ATOM 4358 C C . GLY A 1 559 ? 12.650 -8.748 -25.791 1.00 92.31 559 GLY A C 1
ATOM 4359 O O . GLY A 1 559 ? 12.774 -7.662 -26.350 1.00 92.31 559 GLY A O 1
ATOM 4360 N N . ILE A 1 560 ? 11.545 -9.094 -25.125 1.00 91.56 560 ILE A N 1
ATOM 4361 C CA . ILE A 1 560 ? 10.403 -8.218 -24.836 1.00 91.56 560 ILE A CA 1
ATOM 4362 C C . ILE A 1 560 ? 9.908 -8.512 -23.423 1.00 91.56 560 ILE A C 1
ATOM 4364 O O . ILE A 1 560 ? 9.908 -9.661 -22.975 1.00 91.56 560 ILE A O 1
ATOM 4368 N N . TYR A 1 561 ? 9.438 -7.468 -22.748 1.00 93.19 561 TYR A N 1
ATOM 4369 C CA . TYR A 1 561 ? 8.866 -7.555 -21.418 1.00 93.19 561 TYR A CA 1
ATOM 4370 C C . TYR A 1 561 ? 7.531 -6.804 -21.329 1.00 93.19 561 TYR A C 1
ATOM 4372 O O . TYR A 1 561 ? 7.361 -5.772 -21.976 1.00 93.19 561 TYR A O 1
ATOM 4380 N N . ASP A 1 562 ? 6.604 -7.322 -20.522 1.00 93.44 562 ASP A N 1
ATOM 4381 C CA . ASP A 1 562 ? 5.315 -6.694 -20.217 1.00 93.44 562 ASP A CA 1
ATOM 4382 C C . ASP A 1 562 ? 5.149 -6.589 -18.698 1.00 93.44 562 ASP A C 1
ATOM 4384 O O . ASP A 1 562 ? 5.349 -7.563 -17.967 1.00 93.44 562 ASP A O 1
ATOM 4388 N N . TRP A 1 563 ? 4.792 -5.408 -18.194 1.00 94.94 563 TRP A N 1
ATOM 4389 C CA . TRP A 1 563 ? 4.716 -5.165 -16.751 1.00 94.94 563 TRP A CA 1
ATOM 4390 C C . TRP A 1 563 ? 3.669 -6.034 -16.047 1.00 94.94 563 TRP A C 1
ATOM 4392 O O . TRP A 1 563 ? 3.848 -6.377 -14.873 1.00 94.94 563 TRP A O 1
ATOM 4402 N N . ARG A 1 564 ? 2.608 -6.452 -16.748 1.00 94.56 564 ARG A N 1
ATOM 4403 C CA . ARG A 1 564 ? 1.573 -7.328 -16.179 1.00 94.56 564 ARG A CA 1
ATOM 4404 C C . ARG A 1 564 ? 2.089 -8.722 -15.860 1.00 94.56 564 ARG A C 1
ATOM 4406 O O . ARG A 1 564 ? 1.530 -9.382 -14.990 1.00 94.56 564 ARG A O 1
ATOM 4413 N N . ASP A 1 565 ? 3.153 -9.174 -16.514 1.00 96.50 565 ASP A N 1
ATOM 4414 C CA . ASP A 1 565 ? 3.749 -10.461 -16.179 1.00 96.50 565 ASP A CA 1
ATOM 4415 C C . ASP A 1 565 ? 4.338 -10.455 -14.754 1.00 96.50 565 ASP A C 1
ATOM 4417 O O . ASP A 1 565 ? 4.150 -11.427 -14.028 1.00 96.50 565 ASP A O 1
ATOM 4421 N N . ASN A 1 566 ? 4.901 -9.335 -14.276 1.00 97.69 566 ASN A N 1
ATOM 4422 C CA . ASN A 1 566 ? 5.322 -9.217 -12.869 1.00 97.69 566 ASN A CA 1
ATOM 4423 C C . ASN A 1 566 ? 4.134 -9.244 -11.898 1.00 97.69 566 ASN A C 1
ATOM 4425 O O . ASN A 1 566 ? 4.214 -9.838 -10.828 1.00 97.69 566 ASN A O 1
ATOM 4429 N N . ALA A 1 567 ? 3.023 -8.599 -12.263 1.00 97.50 567 ALA A N 1
ATOM 4430 C CA . ALA A 1 567 ? 1.804 -8.625 -11.458 1.00 97.50 567 ALA A CA 1
ATOM 4431 C C . ALA A 1 567 ? 1.260 -10.054 -11.309 1.00 97.50 567 ALA A C 1
ATOM 4433 O O . ALA A 1 567 ? 0.875 -10.475 -10.216 1.00 97.50 567 ALA A O 1
ATOM 4434 N N . ARG A 1 568 ? 1.293 -10.820 -12.407 1.00 97.69 568 ARG A N 1
ATOM 4435 C CA . ARG A 1 568 ? 0.926 -12.239 -12.432 1.00 97.69 568 ARG A CA 1
ATOM 4436 C C . ARG A 1 568 ? 1.873 -13.074 -11.579 1.00 97.69 568 ARG A C 1
ATOM 4438 O O . ARG A 1 568 ? 1.391 -13.931 -10.847 1.00 97.69 568 ARG A O 1
ATOM 4445 N N . ASP A 1 569 ? 3.174 -12.798 -11.616 1.00 98.38 569 ASP A N 1
ATOM 4446 C CA . ASP A 1 569 ? 4.174 -13.483 -10.788 1.00 98.38 569 ASP A CA 1
ATOM 4447 C C . ASP A 1 569 ? 3.927 -13.261 -9.289 1.00 98.38 569 ASP A C 1
ATOM 4449 O O . ASP A 1 569 ? 3.912 -14.221 -8.514 1.00 98.38 569 ASP A O 1
ATOM 4453 N N . ILE A 1 570 ? 3.641 -12.017 -8.890 1.00 98.50 570 ILE A N 1
ATOM 4454 C CA . ILE A 1 570 ? 3.296 -11.667 -7.505 1.00 98.50 570 ILE A CA 1
ATOM 4455 C C . ILE A 1 570 ? 2.022 -12.396 -7.062 1.00 98.50 570 ILE A C 1
ATOM 4457 O O . ILE A 1 570 ? 2.011 -13.045 -6.014 1.00 98.50 570 ILE A O 1
ATOM 4461 N N . ALA A 1 571 ? 0.949 -12.323 -7.855 1.00 98.00 571 ALA A N 1
ATOM 4462 C CA . ALA A 1 571 ? -0.309 -12.995 -7.532 1.00 98.00 571 ALA A CA 1
ATOM 4463 C C . ALA A 1 571 ? -0.129 -14.518 -7.438 1.00 98.00 571 ALA A C 1
ATOM 4465 O O . ALA A 1 571 ? -0.630 -15.156 -6.511 1.00 98.00 571 ALA A O 1
ATOM 4466 N N . HIS A 1 572 ? 0.640 -15.096 -8.360 1.00 97.88 572 HIS A N 1
ATOM 4467 C CA . HIS A 1 572 ? 0.961 -16.515 -8.383 1.00 97.88 572 HIS A CA 1
ATOM 4468 C C . HIS A 1 572 ? 1.720 -16.942 -7.114 1.00 97.88 572 HIS A C 1
ATOM 4470 O O . HIS A 1 572 ? 1.340 -17.926 -6.477 1.00 97.88 572 HIS A O 1
ATOM 4476 N N . PHE A 1 573 ? 2.711 -16.163 -6.668 1.00 98.25 573 PHE A N 1
ATOM 4477 C CA . PHE A 1 573 ? 3.384 -16.377 -5.383 1.00 98.25 573 PHE A CA 1
ATOM 4478 C C . PHE A 1 573 ? 2.407 -16.336 -4.197 1.00 98.25 573 PHE A C 1
ATOM 4480 O O . PHE A 1 573 ? 2.347 -17.287 -3.410 1.00 98.25 573 PHE A O 1
ATOM 4487 N N . LEU A 1 574 ? 1.606 -15.273 -4.080 1.00 97.94 574 LEU A N 1
ATOM 4488 C CA . LEU A 1 574 ? 0.675 -15.085 -2.962 1.00 97.94 574 LEU A CA 1
ATOM 4489 C C . LEU A 1 574 ? -0.386 -16.192 -2.882 1.00 97.94 574 LEU A C 1
ATOM 4491 O O . LEU A 1 574 ? -0.783 -16.603 -1.789 1.00 97.94 574 LEU A O 1
ATOM 4495 N N . LEU A 1 575 ? -0.832 -16.710 -4.023 1.00 97.00 575 LEU A N 1
ATOM 4496 C CA . LEU A 1 575 ? -1.852 -17.755 -4.093 1.00 97.00 575 LEU A CA 1
ATOM 4497 C C . LEU A 1 575 ? -1.306 -19.162 -3.866 1.00 97.00 575 LEU A C 1
ATOM 4499 O O . LEU A 1 575 ? -1.995 -19.996 -3.270 1.00 97.00 575 LEU A O 1
ATOM 4503 N N . HIS A 1 576 ? -0.105 -19.441 -4.366 1.00 96.75 576 HIS A N 1
ATOM 4504 C CA . HIS A 1 576 ? 0.372 -20.813 -4.525 1.00 96.75 576 HIS A CA 1
ATOM 4505 C C . HIS A 1 576 ? 1.619 -21.153 -3.711 1.00 96.75 576 HIS A C 1
ATOM 4507 O O . HIS A 1 576 ? 1.875 -22.338 -3.534 1.00 96.75 576 HIS A O 1
ATOM 4513 N N . TYR A 1 577 ? 2.367 -20.171 -3.200 1.00 97.06 577 TYR A N 1
ATOM 4514 C CA . TYR A 1 577 ? 3.678 -20.417 -2.579 1.00 97.06 577 TYR A CA 1
ATOM 4515 C C . TYR A 1 577 ? 3.894 -19.704 -1.239 1.00 97.06 577 TYR A C 1
ATOM 4517 O O . TYR A 1 577 ? 4.682 -20.188 -0.429 1.00 97.06 577 TYR A O 1
ATOM 4525 N N . LEU A 1 578 ? 3.206 -18.588 -0.962 1.00 96.50 578 LEU A N 1
ATOM 4526 C CA . LEU A 1 578 ? 3.303 -17.911 0.336 1.00 96.50 578 LEU A CA 1
ATOM 4527 C C . LEU A 1 578 ? 2.781 -18.841 1.451 1.00 96.50 578 LEU A C 1
ATOM 4529 O O . LEU A 1 578 ? 1.596 -19.171 1.408 1.00 96.50 578 LEU A O 1
ATOM 4533 N N . PRO A 1 579 ? 3.577 -19.249 2.457 1.00 93.00 579 PRO A N 1
ATOM 4534 C CA . PRO A 1 579 ? 3.116 -20.161 3.509 1.00 93.00 579 PRO A CA 1
ATOM 4535 C C . PRO A 1 579 ? 1.828 -19.690 4.196 1.00 93.00 579 PRO A C 1
ATOM 4537 O O . PRO A 1 579 ? 1.524 -18.501 4.201 1.00 93.00 579 PRO A O 1
ATOM 4540 N N . GLU A 1 580 ? 1.045 -20.604 4.771 1.00 87.81 580 GLU A N 1
ATOM 4541 C CA . GLU A 1 580 ? -0.190 -20.228 5.478 1.00 87.81 580 GLU A CA 1
ATOM 4542 C C . GLU A 1 580 ? 0.109 -19.326 6.675 1.00 87.81 580 GLU A C 1
ATOM 4544 O O . GLU A 1 580 ? -0.399 -18.207 6.728 1.00 87.81 580 GLU A O 1
ATOM 4549 N N . ASP A 1 581 ? 1.078 -19.704 7.513 1.00 86.06 581 ASP A N 1
ATOM 4550 C CA . ASP A 1 581 ? 1.422 -18.977 8.741 1.00 86.06 581 ASP A CA 1
ATOM 4551 C C . ASP A 1 581 ? 2.817 -18.347 8.711 1.00 86.06 581 ASP A C 1
ATOM 4553 O O . ASP A 1 581 ? 3.786 -18.916 8.196 1.00 86.06 581 ASP A O 1
ATOM 4557 N N . ALA A 1 582 ? 2.916 -17.143 9.273 1.00 87.12 582 ALA A N 1
ATOM 4558 C CA . ALA A 1 582 ? 4.171 -16.427 9.430 1.00 87.12 582 ALA A CA 1
ATOM 4559 C C . ALA A 1 582 ? 4.929 -17.042 10.611 1.00 87.12 582 ALA A C 1
ATOM 4561 O O . ALA A 1 582 ? 4.688 -16.674 11.757 1.00 87.12 582 ALA A O 1
ATOM 4562 N N . SER A 1 583 ? 5.800 -18.024 10.341 1.00 85.69 583 SER A N 1
ATOM 4563 C CA . SER A 1 583 ? 6.532 -18.750 11.391 1.00 85.69 583 SER A CA 1
ATOM 4564 C C . SER A 1 583 ? 8.046 -18.683 11.293 1.00 85.69 583 SER A C 1
ATOM 4566 O O . SER A 1 583 ? 8.608 -18.669 10.202 1.00 85.69 583 SER A O 1
ATOM 4568 N N . SER A 1 584 ? 8.734 -18.713 12.436 1.00 84.31 584 SER A N 1
ATOM 4569 C CA . SER A 1 584 ? 10.204 -18.717 12.476 1.00 84.31 584 SER A CA 1
ATOM 4570 C C . SER A 1 584 ? 10.825 -20.038 11.998 1.00 84.31 584 SER A C 1
ATOM 4572 O O . SER A 1 584 ? 12.049 -20.173 11.966 1.00 84.31 584 SER A O 1
ATOM 4574 N N . LYS A 1 585 ? 9.999 -21.014 11.585 1.00 86.81 585 LYS A N 1
ATOM 4575 C CA . LYS A 1 585 ? 10.458 -22.248 10.946 1.00 86.81 585 LYS A CA 1
ATOM 4576 C C . LYS A 1 585 ? 11.219 -21.919 9.663 1.00 86.81 585 LYS A C 1
ATOM 4578 O O . LYS A 1 585 ? 10.786 -21.093 8.854 1.00 86.81 585 LYS A O 1
ATOM 4583 N N . ALA A 1 586 ? 12.345 -22.604 9.483 1.00 89.62 586 ALA A N 1
ATOM 4584 C CA . ALA A 1 586 ? 13.126 -22.518 8.263 1.00 89.62 586 ALA A CA 1
ATOM 4585 C C . ALA A 1 586 ? 12.283 -22.989 7.070 1.00 89.62 586 ALA A C 1
ATOM 4587 O O . ALA A 1 586 ? 11.618 -24.024 7.137 1.00 89.62 586 ALA A O 1
ATOM 4588 N N . LEU A 1 587 ? 12.325 -22.217 5.988 1.00 93.25 587 LEU A N 1
ATOM 4589 C CA . LEU A 1 587 ? 11.696 -22.559 4.718 1.00 93.25 587 LEU A CA 1
ATOM 4590 C C . LEU A 1 587 ? 12.767 -23.026 3.723 1.00 93.25 587 LEU A C 1
ATOM 4592 O O . LEU A 1 587 ? 13.905 -22.552 3.792 1.00 93.25 587 LEU A O 1
ATOM 4596 N N . PRO A 1 588 ? 12.427 -23.936 2.796 1.00 94.69 588 PRO A N 1
ATOM 4597 C CA . PRO A 1 588 ? 13.362 -24.414 1.780 1.00 94.69 588 PRO A CA 1
ATOM 4598 C C . PRO A 1 588 ? 13.745 -23.302 0.801 1.00 94.69 588 PRO A C 1
ATOM 4600 O O . PRO A 1 588 ? 12.978 -22.366 0.585 1.00 94.69 588 PRO A O 1
ATOM 4603 N N . THR A 1 589 ? 14.899 -23.433 0.140 1.00 95.25 589 THR A N 1
ATOM 4604 C CA . THR A 1 589 ? 15.295 -22.524 -0.947 1.00 95.25 589 THR A CA 1
ATOM 4605 C C . THR A 1 589 ? 14.233 -22.462 -2.043 1.00 95.25 589 THR A C 1
ATOM 4607 O O . THR A 1 589 ? 13.856 -21.372 -2.440 1.00 95.25 589 THR A O 1
ATOM 4610 N N . HIS A 1 590 ? 13.691 -23.592 -2.495 1.00 96.50 590 HIS A N 1
ATOM 4611 C CA . HIS A 1 590 ? 12.566 -23.623 -3.437 1.00 96.50 590 HIS A CA 1
ATOM 4612 C C . HIS A 1 590 ? 11.272 -23.821 -2.661 1.00 96.50 590 HIS A C 1
ATOM 4614 O O . HIS A 1 590 ? 11.083 -24.888 -2.071 1.00 96.50 590 HIS A O 1
ATOM 4620 N N . LEU A 1 591 ? 10.392 -22.818 -2.642 1.00 95.81 591 LEU A N 1
ATOM 4621 C CA . LEU A 1 591 ? 9.140 -22.939 -1.892 1.00 95.81 591 LEU A CA 1
ATOM 4622 C C . LEU A 1 591 ? 8.235 -24.007 -2.508 1.00 95.81 591 LEU A C 1
ATOM 4624 O O . LEU A 1 591 ? 8.163 -24.175 -3.726 1.00 95.81 591 LEU A O 1
ATOM 4628 N N . HIS A 1 592 ? 7.534 -24.728 -1.639 1.00 93.69 592 HIS A N 1
ATOM 4629 C CA . HIS A 1 592 ? 6.607 -25.772 -2.049 1.00 93.69 592 HIS A CA 1
ATOM 4630 C C . HIS A 1 592 ? 5.307 -25.178 -2.589 1.00 93.69 592 HIS A C 1
ATOM 4632 O O . HIS A 1 592 ? 4.814 -24.167 -2.088 1.00 93.69 592 HIS A O 1
ATOM 4638 N N . LEU A 1 593 ? 4.739 -25.851 -3.588 1.00 94.56 593 LEU A N 1
ATOM 4639 C CA . LEU A 1 593 ? 3.407 -25.554 -4.088 1.00 94.56 593 LEU A CA 1
ATOM 4640 C C . LEU A 1 593 ? 2.364 -25.933 -3.024 1.00 94.56 593 LEU A C 1
ATOM 4642 O O . LEU A 1 593 ? 2.311 -27.073 -2.570 1.00 94.56 593 LEU A O 1
ATOM 4646 N N . LEU A 1 594 ? 1.517 -24.986 -2.636 1.00 93.75 594 LEU A N 1
ATOM 4647 C CA . LEU A 1 594 ? 0.463 -25.194 -1.640 1.00 93.75 594 LEU A CA 1
ATOM 4648 C C . LEU A 1 594 ? -0.742 -25.907 -2.246 1.00 93.75 594 LEU A C 1
ATOM 4650 O O . LEU A 1 594 ? -1.093 -25.572 -3.377 1.00 93.75 594 LEU A O 1
ATOM 4654 N N . PRO A 1 595 ? -1.449 -26.786 -1.510 1.00 93.94 595 PRO A N 1
ATOM 4655 C CA . PRO A 1 595 ? -2.687 -27.435 -1.948 1.00 93.94 595 PRO A CA 1
ATOM 4656 C C . PRO A 1 595 ? -3.681 -26.515 -2.676 1.00 93.94 595 PRO A C 1
ATOM 4658 O O . PRO A 1 595 ? -3.878 -25.355 -2.313 1.00 93.94 595 PRO A O 1
ATOM 4661 N N . ALA A 1 596 ? -4.351 -27.044 -3.705 1.00 91.81 596 ALA A N 1
ATOM 4662 C CA . ALA A 1 596 ? -5.286 -26.272 -4.532 1.00 91.81 596 ALA A CA 1
ATOM 4663 C C . ALA A 1 596 ? -6.461 -25.682 -3.735 1.00 91.81 596 ALA A C 1
ATOM 4665 O O . ALA A 1 596 ? -6.952 -24.606 -4.075 1.00 91.81 596 ALA A O 1
ATOM 4666 N N . THR A 1 597 ? -6.863 -26.346 -2.650 1.00 93.88 597 THR A N 1
ATOM 4667 C CA . THR A 1 597 ? -7.892 -25.874 -1.715 1.00 93.88 597 THR A CA 1
ATOM 4668 C C . THR A 1 597 ? -7.512 -24.543 -1.064 1.00 93.88 597 THR A C 1
ATOM 4670 O O . THR A 1 597 ? -8.331 -23.628 -1.032 1.00 93.88 597 THR A O 1
ATOM 4673 N N . ILE A 1 598 ? -6.258 -24.392 -0.626 1.00 93.88 598 ILE A N 1
ATOM 4674 C CA . ILE A 1 598 ? -5.746 -23.150 -0.025 1.00 93.88 598 ILE A CA 1
ATOM 4675 C C . ILE A 1 598 ? -5.718 -22.036 -1.068 1.00 93.88 598 ILE A C 1
ATOM 4677 O O . ILE A 1 598 ? -6.182 -20.927 -0.807 1.00 93.88 598 ILE A O 1
ATOM 4681 N N . SER A 1 599 ? -5.220 -22.328 -2.272 1.00 93.25 599 SER A N 1
ATOM 4682 C CA . SER A 1 599 ? -5.178 -21.338 -3.350 1.00 93.25 599 SER A CA 1
ATOM 4683 C C . SER A 1 599 ? -6.578 -20.850 -3.741 1.00 93.25 599 SER A C 1
ATOM 4685 O O . SER A 1 599 ? -6.780 -19.645 -3.870 1.00 93.25 599 SER A O 1
ATOM 4687 N N . GLY A 1 600 ? -7.557 -21.753 -3.873 1.00 93.19 600 GLY A N 1
ATOM 4688 C CA . GLY A 1 600 ? -8.948 -21.391 -4.179 1.00 93.19 600 GLY A CA 1
ATOM 4689 C C . GLY A 1 600 ? -9.618 -20.581 -3.063 1.00 93.19 600 GLY A C 1
ATOM 4690 O O . GLY A 1 600 ? -10.347 -19.624 -3.336 1.00 93.19 600 GLY A O 1
ATOM 4691 N N . TYR A 1 601 ? -9.314 -20.898 -1.799 1.00 94.62 601 TYR A N 1
ATOM 4692 C CA . TYR A 1 601 ? -9.753 -20.087 -0.664 1.00 94.62 601 TYR A CA 1
ATOM 4693 C C . TYR A 1 601 ? -9.171 -18.671 -0.742 1.00 94.62 601 TYR A C 1
ATOM 4695 O O . TYR A 1 601 ? -9.914 -17.695 -0.666 1.00 94.62 601 TYR A O 1
ATOM 4703 N N . ARG A 1 602 ? -7.860 -18.535 -0.983 1.00 95.19 602 ARG A N 1
ATOM 4704 C CA . ARG A 1 602 ? -7.193 -17.225 -1.072 1.00 95.19 602 ARG A CA 1
ATOM 4705 C C . ARG A 1 602 ? -7.736 -16.346 -2.188 1.00 95.19 602 ARG A C 1
ATOM 4707 O O . ARG A 1 602 ? -7.909 -15.151 -1.973 1.00 95.19 602 ARG A O 1
ATOM 4714 N N . GLN A 1 603 ? -8.066 -16.932 -3.338 1.00 93.25 603 GLN A N 1
ATOM 4715 C CA . GLN A 1 603 ? -8.670 -16.195 -4.454 1.00 93.25 603 GLN A CA 1
ATOM 4716 C C . GLN A 1 603 ? -9.988 -15.509 -4.071 1.00 93.25 603 GLN A C 1
ATOM 4718 O O . GLN A 1 603 ? -10.286 -14.439 -4.591 1.00 93.25 603 GLN A O 1
ATOM 4723 N N . THR A 1 604 ? -10.774 -16.101 -3.167 1.00 92.25 604 THR A N 1
ATOM 4724 C CA . THR A 1 604 ? -12.138 -15.633 -2.859 1.00 92.25 604 THR A CA 1
ATOM 4725 C C . THR A 1 604 ? -12.268 -14.958 -1.496 1.00 92.25 604 THR A C 1
ATOM 4727 O O . THR A 1 604 ? -13.083 -14.051 -1.330 1.00 92.25 604 THR A O 1
ATOM 4730 N N . LYS A 1 605 ? -11.489 -15.400 -0.508 1.00 92.44 605 LYS A N 1
ATOM 4731 C CA . LYS A 1 605 ? -11.594 -15.005 0.903 1.00 92.44 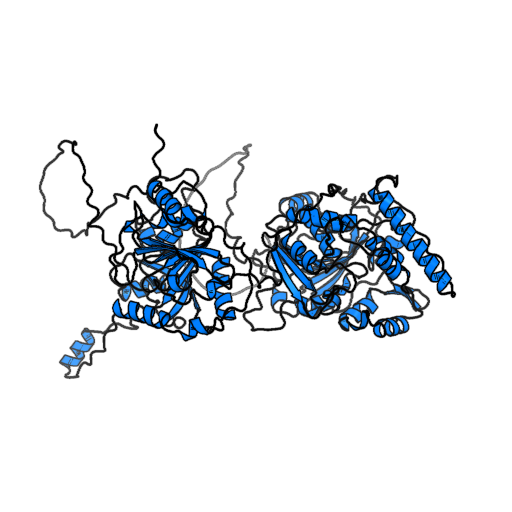605 LYS A CA 1
ATOM 4732 C C . LYS A 1 605 ? -10.296 -14.433 1.474 1.00 92.44 605 LYS A C 1
ATOM 4734 O O . LYS A 1 605 ? -10.290 -13.996 2.623 1.00 92.44 605 LYS A O 1
ATOM 4739 N N . GLY A 1 606 ? -9.213 -14.423 0.697 1.00 93.62 606 GLY A N 1
ATOM 4740 C CA . GLY A 1 606 ? -7.919 -13.930 1.150 1.00 93.62 606 GLY A CA 1
ATOM 4741 C C . GLY A 1 606 ? -7.262 -14.857 2.169 1.00 93.62 606 GLY A C 1
ATOM 4742 O O . GLY A 1 606 ? -7.375 -16.082 2.101 1.00 93.62 606 GLY A O 1
ATOM 4743 N N . PHE A 1 607 ? -6.546 -14.274 3.123 1.00 91.50 607 PHE A N 1
ATOM 4744 C CA . PHE A 1 607 ? -5.765 -15.022 4.103 1.00 91.50 607 PHE A CA 1
ATOM 4745 C C . PHE A 1 607 ? -6.514 -15.212 5.431 1.00 91.50 607 PHE A C 1
ATOM 4747 O O . PHE A 1 607 ? -7.178 -14.299 5.927 1.00 91.50 607 PHE A O 1
ATOM 4754 N N . LEU A 1 608 ? -6.381 -16.405 6.025 1.00 85.19 608 LEU A N 1
ATOM 4755 C CA . LEU A 1 608 ? -6.988 -16.751 7.316 1.00 85.19 608 LEU A CA 1
ATOM 4756 C C . LEU A 1 608 ? -6.211 -16.175 8.500 1.00 85.19 608 LEU A C 1
ATOM 4758 O O . LEU A 1 608 ? -6.798 -15.495 9.332 1.00 85.19 608 LEU A O 1
ATOM 4762 N N . SER A 1 609 ? -4.903 -16.420 8.558 1.00 83.94 609 SER A N 1
ATOM 4763 C CA . SER A 1 609 ? -4.059 -16.108 9.718 1.00 83.94 609 SER A CA 1
ATOM 4764 C C . SER A 1 609 ? -3.283 -14.796 9.601 1.00 83.94 609 SER A C 1
ATOM 4766 O O . SER A 1 609 ? -2.553 -14.433 10.522 1.00 83.94 609 SER A O 1
ATOM 4768 N N . ARG A 1 610 ? -3.436 -14.059 8.493 1.00 88.31 610 ARG A N 1
ATOM 4769 C CA . ARG A 1 610 ? -2.681 -12.827 8.233 1.00 88.31 610 ARG A CA 1
ATOM 4770 C C . ARG A 1 610 ? -3.445 -11.794 7.411 1.00 88.31 610 ARG A C 1
ATOM 4772 O O . ARG A 1 610 ? -4.367 -12.143 6.677 1.00 88.31 610 ARG A O 1
ATOM 4779 N N . SER A 1 611 ? -2.990 -10.552 7.486 1.00 89.31 611 SER A N 1
ATOM 4780 C CA . SER A 1 611 ? -3.316 -9.459 6.571 1.00 89.31 611 SER A CA 1
ATOM 4781 C C . SER A 1 611 ? -2.067 -9.087 5.776 1.00 89.31 611 SER A C 1
ATOM 4783 O O . SER A 1 611 ? -0.970 -9.051 6.336 1.00 89.31 611 SER A O 1
ATOM 4785 N N . VAL A 1 612 ? -2.216 -8.828 4.475 1.00 93.31 612 VAL A N 1
ATOM 4786 C CA . VAL A 1 612 ? -1.096 -8.462 3.597 1.00 93.31 612 VAL A CA 1
ATOM 4787 C C . VAL A 1 612 ? -1.214 -7.000 3.192 1.00 93.31 612 VAL A C 1
ATOM 4789 O O . VAL A 1 612 ? -2.192 -6.599 2.558 1.00 93.31 612 VAL A O 1
ATOM 4792 N N . VAL A 1 613 ? -0.180 -6.230 3.522 1.00 94.00 613 VAL A N 1
ATOM 4793 C CA . VAL A 1 613 ? -0.007 -4.844 3.083 1.00 94.00 613 VAL A CA 1
ATOM 4794 C C . VAL A 1 613 ? 1.083 -4.805 2.025 1.00 94.00 613 VAL A C 1
ATOM 4796 O O . VAL A 1 613 ? 2.218 -5.217 2.272 1.00 94.00 613 VAL A O 1
ATOM 4799 N N . ALA A 1 614 ? 0.739 -4.330 0.834 1.00 96.75 614 ALA A N 1
ATOM 4800 C CA . ALA A 1 614 ? 1.687 -4.247 -0.267 1.00 96.75 614 ALA A CA 1
ATOM 4801 C C . ALA A 1 614 ? 2.339 -2.861 -0.314 1.00 96.75 614 ALA A C 1
ATOM 4803 O O . ALA A 1 614 ? 1.654 -1.849 -0.251 1.00 96.75 614 ALA A O 1
ATOM 4804 N N . VAL A 1 615 ? 3.655 -2.794 -0.457 1.00 96.81 615 VAL A N 1
ATOM 4805 C CA . VAL A 1 615 ? 4.415 -1.551 -0.601 1.00 96.81 615 VAL A CA 1
ATOM 4806 C C . VAL A 1 615 ? 5.135 -1.607 -1.936 1.00 96.81 615 VAL A C 1
ATOM 4808 O O . VAL A 1 615 ? 5.951 -2.495 -2.168 1.00 96.81 615 VAL A O 1
ATOM 4811 N N . GLY A 1 616 ? 4.826 -0.686 -2.838 1.00 96.25 616 GLY A N 1
ATOM 4812 C CA . GLY A 1 616 ? 5.346 -0.715 -4.197 1.00 96.25 616 GLY A CA 1
ATOM 4813 C C . GLY A 1 616 ? 5.958 0.600 -4.618 1.00 96.25 616 GLY A C 1
ATOM 4814 O O . GLY A 1 616 ? 5.301 1.632 -4.529 1.00 96.25 616 GLY A O 1
ATOM 4815 N N . HIS A 1 617 ? 7.181 0.554 -5.141 1.00 95.12 617 HIS A N 1
ATOM 4816 C CA . HIS A 1 617 ? 7.856 1.717 -5.716 1.00 95.12 617 HIS A CA 1
ATOM 4817 C C . HIS A 1 617 ? 7.825 1.680 -7.244 1.00 95.12 617 HIS A C 1
ATOM 4819 O O . HIS A 1 617 ? 8.169 0.657 -7.834 1.00 95.12 617 HIS A O 1
ATOM 4825 N N . SER A 1 618 ? 7.446 2.782 -7.902 1.00 93.69 618 SER A N 1
ATOM 4826 C CA . SER A 1 618 ? 7.562 2.944 -9.362 1.00 93.69 618 SER A CA 1
ATOM 4827 C C . SER A 1 618 ? 6.922 1.779 -10.157 1.00 93.69 618 SER A C 1
ATOM 4829 O O . SER A 1 618 ? 5.712 1.538 -10.063 1.00 93.69 618 SER A O 1
ATOM 4831 N N . PHE A 1 619 ? 7.720 1.032 -10.927 1.00 95.19 619 PHE A N 1
ATOM 4832 C CA . PHE A 1 619 ? 7.358 -0.222 -11.604 1.00 95.19 619 PHE A CA 1
ATOM 4833 C C . PHE A 1 619 ? 6.661 -1.243 -10.683 1.00 95.19 619 PHE A C 1
ATOM 4835 O O . PHE A 1 619 ? 5.625 -1.812 -11.044 1.00 95.19 619 PHE A O 1
ATOM 4842 N N . GLY A 1 620 ? 7.194 -1.455 -9.476 1.00 96.69 620 GLY A N 1
ATOM 4843 C CA . GLY A 1 620 ? 6.647 -2.387 -8.493 1.00 96.69 620 GLY A CA 1
ATOM 4844 C C . GLY A 1 620 ? 5.270 -1.961 -7.986 1.00 96.69 620 GLY A C 1
ATOM 4845 O O . GLY A 1 620 ? 4.368 -2.789 -7.903 1.00 96.69 620 GLY A O 1
ATOM 4846 N N . GLY A 1 621 ? 5.064 -0.661 -7.744 1.00 96.50 621 GLY A N 1
ATOM 4847 C CA . GLY A 1 621 ? 3.750 -0.116 -7.371 1.00 96.50 621 GLY A CA 1
ATOM 4848 C C . GLY A 1 621 ? 2.697 -0.314 -8.459 1.00 96.50 621 GLY A C 1
ATOM 4849 O O . GLY A 1 621 ? 1.582 -0.743 -8.176 1.00 96.50 621 GLY A O 1
ATOM 4850 N N . THR A 1 622 ? 3.084 -0.109 -9.717 1.00 96.69 622 THR A N 1
ATOM 4851 C CA . THR A 1 622 ? 2.209 -0.351 -10.877 1.00 96.69 622 THR A CA 1
ATOM 4852 C C . THR A 1 622 ? 1.859 -1.834 -11.022 1.00 96.69 622 THR A C 1
ATOM 4854 O O . THR A 1 622 ? 0.706 -2.185 -11.261 1.00 96.69 622 THR A O 1
ATOM 4857 N N . SER A 1 623 ? 2.835 -2.723 -10.808 1.00 97.56 623 SER A N 1
ATOM 4858 C CA . SER A 1 623 ? 2.624 -4.178 -10.838 1.00 97.56 623 SER A CA 1
ATOM 4859 C C . SER A 1 623 ? 1.646 -4.639 -9.752 1.00 97.56 623 SER A C 1
ATOM 4861 O O . SER A 1 623 ? 0.768 -5.460 -10.009 1.00 97.56 623 SER A O 1
ATOM 4863 N N . LEU A 1 624 ? 1.764 -4.094 -8.538 1.00 98.25 624 LEU A N 1
ATOM 4864 C CA . LEU A 1 624 ? 0.871 -4.442 -7.436 1.00 98.25 624 LEU A CA 1
ATOM 4865 C C . LEU A 1 624 ? -0.573 -3.992 -7.683 1.00 98.25 624 LEU A C 1
ATOM 4867 O O . LEU A 1 624 ? -1.491 -4.688 -7.264 1.00 98.25 624 LEU A O 1
ATOM 4871 N N . ILE A 1 625 ? -0.790 -2.874 -8.382 1.00 97.81 625 ILE A N 1
ATOM 4872 C CA . ILE A 1 625 ? -2.142 -2.412 -8.738 1.00 97.81 625 ILE A CA 1
ATOM 4873 C C . ILE A 1 625 ? -2.843 -3.437 -9.624 1.00 97.81 625 ILE A C 1
ATOM 4875 O O . ILE A 1 625 ? -3.976 -3.809 -9.339 1.00 97.81 625 ILE A O 1
ATOM 4879 N N . PHE A 1 626 ? -2.162 -3.955 -10.649 1.00 97.94 626 PHE A N 1
ATOM 4880 C CA . PHE A 1 626 ? -2.714 -5.033 -11.472 1.00 97.94 626 PHE A CA 1
ATOM 4881 C C . PHE A 1 626 ? -3.046 -6.276 -10.638 1.00 97.94 626 PHE A C 1
ATOM 4883 O O . PHE A 1 626 ? -4.148 -6.807 -10.749 1.00 97.94 626 PHE A O 1
ATOM 4890 N N . ALA A 1 627 ? -2.141 -6.692 -9.745 1.00 97.88 627 ALA A N 1
ATOM 4891 C CA . ALA A 1 627 ? -2.392 -7.833 -8.866 1.00 97.88 627 ALA A CA 1
ATOM 4892 C C . ALA A 1 627 ? -3.615 -7.609 -7.954 1.00 97.88 627 ALA A C 1
ATOM 4894 O O . ALA A 1 627 ? -4.408 -8.528 -7.761 1.00 97.88 627 ALA A O 1
ATOM 4895 N N . ALA A 1 628 ? -3.795 -6.394 -7.429 1.00 97.69 628 ALA A N 1
ATOM 4896 C CA . ALA A 1 628 ? -4.934 -6.023 -6.592 1.00 97.69 628 ALA A CA 1
ATOM 4897 C C . ALA A 1 628 ? -6.259 -5.939 -7.367 1.00 97.69 628 ALA A C 1
ATOM 4899 O O . ALA A 1 628 ? -7.315 -6.191 -6.795 1.00 97.69 628 ALA A O 1
ATOM 4900 N N . ILE A 1 629 ? -6.218 -5.617 -8.661 1.00 96.75 629 ILE A N 1
ATOM 4901 C CA . ILE A 1 629 ? -7.405 -5.609 -9.531 1.00 96.75 629 ILE A CA 1
ATOM 4902 C C . ILE A 1 629 ? -7.860 -7.036 -9.830 1.00 96.75 629 ILE A C 1
ATOM 4904 O O . ILE A 1 629 ? -9.052 -7.331 -9.758 1.00 96.75 629 ILE A O 1
ATOM 4908 N N . ASP A 1 630 ? -6.916 -7.919 -10.153 1.00 95.88 630 ASP A N 1
ATOM 4909 C CA . ASP A 1 630 ? -7.230 -9.297 -10.529 1.00 95.88 630 ASP A CA 1
ATOM 4910 C C . ASP A 1 630 ? -7.547 -10.171 -9.300 1.00 95.88 630 ASP A C 1
ATOM 4912 O O . ASP A 1 630 ? -8.364 -11.091 -9.382 1.00 95.88 630 ASP A O 1
ATOM 4916 N N . PHE A 1 631 ? -6.942 -9.868 -8.143 1.00 97.50 631 PHE A N 1
ATOM 4917 C CA . PHE A 1 631 ? -7.081 -10.641 -6.904 1.00 97.50 631 PHE A CA 1
ATOM 4918 C C . PHE A 1 631 ? -7.224 -9.745 -5.656 1.00 97.50 631 PHE A C 1
ATOM 4920 O O . PHE A 1 631 ? -6.372 -9.779 -4.760 1.00 97.50 631 PHE A O 1
ATOM 4927 N N . PRO A 1 632 ? -8.318 -8.970 -5.532 1.00 97.00 632 PRO A N 1
ATOM 4928 C CA . PRO A 1 632 ? -8.473 -7.972 -4.470 1.00 97.00 632 PRO A CA 1
ATOM 4929 C C . PRO A 1 632 ? -8.482 -8.566 -3.059 1.00 97.00 632 PRO A C 1
ATOM 4931 O O . PRO A 1 632 ? -8.004 -7.940 -2.119 1.00 97.00 632 PRO A O 1
ATOM 4934 N N . ALA A 1 633 ? -8.963 -9.804 -2.895 1.00 96.31 633 ALA A N 1
ATOM 4935 C CA . ALA A 1 633 ? -9.012 -10.476 -1.596 1.00 96.31 633 ALA A CA 1
ATOM 4936 C C . ALA A 1 633 ? -7.622 -10.730 -0.974 1.00 96.31 633 ALA A C 1
ATOM 4938 O O . ALA A 1 633 ? -7.536 -11.040 0.214 1.00 96.31 633 ALA A O 1
ATOM 4939 N N . LEU A 1 634 ? -6.539 -10.617 -1.752 1.00 96.94 634 LEU A N 1
ATOM 4940 C CA . LEU A 1 634 ? -5.176 -10.844 -1.270 1.00 96.94 634 LEU A CA 1
ATOM 4941 C C . LEU A 1 634 ? -4.589 -9.661 -0.502 1.00 96.94 634 LEU A C 1
ATOM 4943 O O . LEU A 1 634 ? -3.586 -9.857 0.177 1.00 96.94 634 LEU A O 1
ATOM 4947 N N . PHE A 1 635 ? -5.178 -8.467 -0.588 1.00 96.25 635 PHE A N 1
ATOM 4948 C CA . PHE A 1 635 ? -4.590 -7.245 -0.043 1.00 96.25 635 PHE A CA 1
ATOM 4949 C C . PHE A 1 635 ? -5.558 -6.548 0.910 1.00 96.25 635 PHE A C 1
ATOM 4951 O O . PHE A 1 635 ? -6.735 -6.390 0.601 1.00 96.25 635 PHE A O 1
ATOM 4958 N N . SER A 1 636 ? -5.059 -6.101 2.064 1.00 89.06 636 SER A N 1
ATOM 4959 C CA . SER A 1 636 ? -5.816 -5.220 2.965 1.00 89.06 636 SER A CA 1
ATOM 4960 C C . SER A 1 636 ? -5.560 -3.744 2.659 1.00 89.06 636 SER A C 1
ATOM 4962 O O . SER A 1 636 ? -6.467 -2.922 2.740 1.00 89.06 636 SER A O 1
ATOM 4964 N N . SER A 1 637 ? -4.324 -3.397 2.296 1.00 90.56 637 SER A N 1
ATOM 4965 C CA . SER A 1 637 ? -3.946 -2.037 1.912 1.00 90.56 637 SER A CA 1
ATOM 4966 C C . SER A 1 637 ? -2.684 -2.013 1.053 1.00 90.56 637 SER A C 1
ATOM 4968 O O . SER A 1 637 ? -1.956 -3.007 0.944 1.00 90.56 637 SER A O 1
ATOM 4970 N N . MET A 1 638 ? -2.438 -0.868 0.418 1.00 93.69 638 MET A N 1
ATOM 4971 C CA . MET A 1 638 ? -1.311 -0.630 -0.469 1.00 93.69 638 MET A CA 1
ATOM 4972 C C . MET A 1 638 ? -0.658 0.726 -0.199 1.00 93.69 638 MET A C 1
ATOM 4974 O O . MET A 1 638 ? -1.325 1.760 -0.196 1.00 93.69 638 MET A O 1
ATOM 4978 N N . VAL A 1 639 ? 0.664 0.729 -0.051 1.0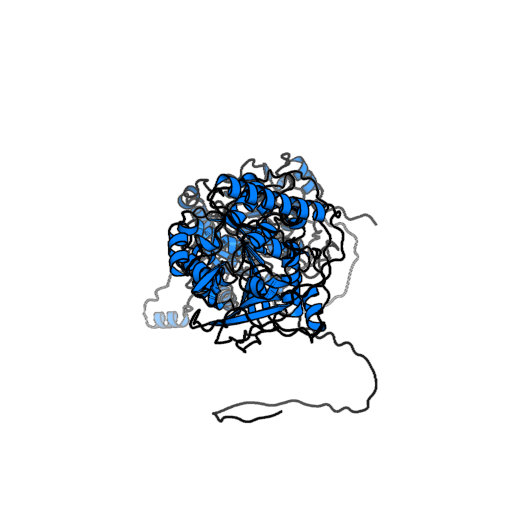0 94.44 639 VAL A N 1
ATOM 4979 C CA . VAL A 1 639 ? 1.503 1.927 -0.025 1.00 94.44 639 VAL A CA 1
ATOM 4980 C C . VAL A 1 639 ? 2.191 2.064 -1.382 1.00 94.44 639 VAL A C 1
ATOM 4982 O O . VAL A 1 639 ? 3.038 1.258 -1.765 1.00 94.44 639 VAL A O 1
ATOM 4985 N N . LEU A 1 640 ? 1.802 3.086 -2.128 1.00 95.31 640 LEU A N 1
ATOM 4986 C CA . LEU A 1 640 ? 2.239 3.376 -3.483 1.00 95.31 640 LEU A CA 1
ATOM 4987 C C . LEU A 1 640 ? 3.283 4.496 -3.457 1.00 95.31 640 LEU A C 1
ATOM 4989 O O . LEU A 1 640 ? 2.942 5.677 -3.415 1.00 95.31 640 LEU A O 1
ATOM 4993 N N . VAL A 1 641 ? 4.559 4.121 -3.488 1.00 93.06 641 VAL A N 1
ATOM 4994 C CA . VAL A 1 641 ? 5.693 5.050 -3.538 1.00 93.06 641 VAL A CA 1
ATOM 4995 C C . VAL A 1 641 ? 5.935 5.439 -4.995 1.00 93.06 641 VAL A C 1
ATOM 4997 O O . VAL A 1 641 ? 6.482 4.664 -5.775 1.00 93.06 641 VAL A O 1
ATOM 5000 N N . ASP A 1 642 ? 5.469 6.624 -5.370 1.00 91.62 642 ASP A N 1
ATOM 5001 C CA . ASP A 1 642 ? 5.543 7.222 -6.706 1.00 91.62 642 ASP A CA 1
ATOM 5002 C C . ASP A 1 642 ? 5.415 6.208 -7.862 1.00 91.62 642 ASP A C 1
ATOM 5004 O O . ASP A 1 642 ? 6.352 6.029 -8.650 1.00 91.62 642 ASP A O 1
ATOM 5008 N N . PRO A 1 643 ? 4.302 5.451 -7.941 1.00 93.25 643 PRO A N 1
ATOM 5009 C CA . PRO A 1 643 ? 4.140 4.435 -8.969 1.00 93.25 643 PRO A CA 1
ATOM 5010 C C . PRO A 1 643 ? 4.087 5.084 -10.358 1.00 93.25 643 PRO A C 1
ATOM 5012 O O . PRO A 1 643 ? 3.468 6.133 -10.557 1.00 93.25 643 PRO A O 1
ATOM 5015 N N . TYR A 1 644 ? 4.705 4.433 -11.341 1.00 89.75 644 TYR A N 1
ATOM 5016 C CA . TYR A 1 644 ? 4.723 4.923 -12.717 1.00 89.75 644 TYR A CA 1
ATOM 5017 C C . TYR A 1 644 ? 3.401 4.587 -13.426 1.00 89.75 644 TYR A C 1
ATOM 5019 O O . TYR A 1 644 ? 3.260 3.550 -14.068 1.00 89.75 644 TYR A O 1
ATOM 5027 N N . ILE A 1 645 ? 2.420 5.481 -13.303 1.00 91.25 645 ILE A N 1
ATOM 5028 C CA . ILE A 1 645 ? 1.084 5.352 -13.902 1.00 91.25 645 ILE A CA 1
ATOM 5029 C C . ILE A 1 645 ? 0.794 6.640 -14.666 1.00 91.25 645 ILE A C 1
ATOM 5031 O O . ILE A 1 645 ? 0.941 7.731 -14.113 1.00 91.25 645 ILE A O 1
ATOM 5035 N N . VAL A 1 646 ? 0.407 6.541 -15.936 1.00 87.00 646 VAL A N 1
ATOM 5036 C CA . VAL A 1 646 ? 0.295 7.718 -16.813 1.00 87.00 646 VAL A CA 1
ATOM 5037 C C . VAL A 1 646 ? -0.942 7.645 -17.695 1.00 87.00 646 VAL A C 1
ATOM 5039 O O . VAL A 1 646 ? -1.305 6.584 -18.188 1.00 87.00 646 VAL A O 1
ATOM 5042 N N . GLN A 1 647 ? -1.582 8.789 -17.926 1.00 86.31 647 GLN A N 1
ATOM 5043 C CA . GLN A 1 647 ? -2.717 8.890 -18.838 1.00 86.31 647 GLN A CA 1
ATOM 5044 C C . GLN A 1 647 ? -2.277 8.682 -20.295 1.00 86.31 647 GLN A C 1
ATOM 5046 O O . GLN A 1 647 ? -1.178 9.081 -20.701 1.00 86.31 647 GLN A O 1
ATOM 5051 N N . ASN A 1 648 ? -3.164 8.110 -21.112 1.00 82.25 648 ASN A N 1
ATOM 5052 C CA . ASN A 1 648 ? -2.965 8.023 -22.556 1.00 82.25 648 ASN A CA 1
ATOM 5053 C C . ASN A 1 648 ? -2.745 9.419 -23.179 1.00 82.25 648 ASN A C 1
ATOM 5055 O O . ASN A 1 648 ? -3.451 10.370 -22.850 1.00 82.25 648 ASN A O 1
ATOM 5059 N N . GLY A 1 649 ? -1.775 9.538 -24.089 1.00 70.44 649 GLY A N 1
ATOM 5060 C CA . GLY A 1 649 ? -1.419 10.803 -24.745 1.00 70.44 649 GLY A CA 1
ATOM 5061 C C . GLY A 1 649 ? -0.388 11.666 -24.004 1.00 70.44 649 GLY A C 1
ATOM 5062 O O . GLY A 1 649 ? 0.028 12.690 -24.543 1.00 70.44 649 GLY A O 1
ATOM 5063 N N . THR A 1 650 ? 0.076 11.254 -22.818 1.00 70.44 650 THR A N 1
ATOM 5064 C CA . THR A 1 650 ? 1.192 11.923 -22.125 1.00 70.44 650 THR A CA 1
ATOM 5065 C C . THR A 1 650 ? 2.443 11.941 -23.019 1.00 70.44 650 THR A C 1
ATOM 5067 O O . THR A 1 650 ? 2.875 10.893 -23.510 1.00 70.44 650 THR A O 1
ATOM 5070 N N . VAL A 1 651 ? 3.031 13.127 -23.245 1.00 57.56 651 VAL A N 1
ATOM 5071 C CA . VAL A 1 651 ? 4.243 13.295 -24.070 1.00 57.56 651 VAL A CA 1
ATOM 5072 C C . VAL A 1 651 ? 5.411 12.577 -23.400 1.00 57.56 651 VAL A C 1
ATOM 5074 O O . VAL A 1 651 ? 5.935 13.004 -22.375 1.00 57.56 651 VAL A O 1
ATOM 5077 N N . PHE A 1 652 ? 5.821 11.467 -24.000 1.00 57.62 652 PHE A N 1
ATOM 5078 C CA . PHE A 1 652 ? 6.883 10.610 -23.490 1.00 57.62 652 PHE A CA 1
ATOM 5079 C C . PHE A 1 652 ? 8.219 11.004 -24.151 1.00 57.62 652 PHE A C 1
ATOM 5081 O O . PHE A 1 652 ? 8.257 11.251 -25.360 1.00 57.62 652 PHE A O 1
ATOM 5088 N N . PHE A 1 653 ? 9.340 10.946 -23.416 1.00 52.72 653 PHE A N 1
ATOM 5089 C CA . PHE A 1 653 ? 10.709 10.972 -23.978 1.00 52.72 653 PHE A CA 1
ATOM 5090 C C . PHE A 1 653 ? 11.457 9.618 -23.826 1.00 52.72 653 PHE A C 1
ATOM 5092 O O . PHE A 1 653 ? 12.511 9.541 -23.200 1.00 52.72 653 PHE A O 1
ATOM 5099 N N . PRO A 1 654 ? 10.984 8.517 -24.441 1.00 49.88 654 PRO A N 1
ATOM 5100 C CA . PRO A 1 654 ? 11.413 7.143 -24.141 1.00 49.88 654 PRO A CA 1
ATOM 5101 C C . PRO A 1 654 ? 12.703 6.795 -24.855 1.00 49.88 654 PRO A C 1
ATOM 5103 O O . PRO A 1 654 ? 13.421 5.887 -24.458 1.00 49.88 654 PRO A O 1
ATOM 5106 N N . LEU A 1 655 ? 12.982 7.499 -25.962 1.00 47.84 655 LEU A N 1
ATOM 5107 C CA . LEU A 1 655 ? 14.248 7.361 -26.670 1.00 47.84 655 LEU A CA 1
ATOM 5108 C C . LEU A 1 655 ? 15.353 7.773 -25.715 1.00 47.84 655 LEU A C 1
ATOM 5110 O O . LEU A 1 655 ? 16.346 7.075 -25.661 1.00 47.84 655 LEU A O 1
ATOM 5114 N N . ALA A 1 656 ? 15.141 8.814 -24.905 1.00 54.72 656 ALA A N 1
ATOM 5115 C CA . ALA A 1 656 ? 16.109 9.232 -23.910 1.00 54.72 656 ALA A CA 1
ATOM 5116 C C . ALA A 1 656 ? 16.274 8.194 -22.790 1.00 54.72 656 ALA A C 1
ATOM 5118 O O . ALA A 1 656 ? 17.404 7.952 -22.397 1.00 54.72 656 ALA A O 1
ATOM 5119 N N . ASP A 1 657 ? 15.209 7.549 -22.304 1.00 63.09 657 ASP A N 1
ATOM 5120 C CA . ASP A 1 657 ? 15.302 6.600 -21.181 1.00 63.09 657 ASP A CA 1
ATOM 5121 C C . ASP A 1 657 ? 15.979 5.277 -21.553 1.00 63.09 657 ASP A C 1
ATOM 5123 O O . ASP A 1 657 ? 16.999 4.937 -20.947 1.00 63.09 657 ASP A O 1
ATOM 5127 N N . SER A 1 658 ? 15.506 4.601 -22.605 1.00 60.59 658 SER A N 1
ATOM 5128 C CA . SER A 1 658 ? 16.141 3.385 -23.138 1.00 60.59 658 SER A CA 1
ATOM 5129 C C . SER A 1 658 ? 17.560 3.648 -23.652 1.00 60.59 658 SER A C 1
ATOM 5131 O O . SER A 1 658 ? 18.446 2.814 -23.487 1.00 60.59 658 SER A O 1
ATOM 5133 N N . PHE A 1 659 ? 17.815 4.818 -24.249 1.00 69.31 659 PHE A N 1
ATOM 5134 C CA . PHE A 1 659 ? 19.174 5.228 -24.612 1.00 69.31 659 PHE A CA 1
ATOM 5135 C C . PHE A 1 659 ? 20.037 5.434 -23.365 1.00 69.31 659 PHE A C 1
ATOM 5137 O O . PHE A 1 659 ? 21.182 4.990 -23.338 1.00 69.31 659 PHE A O 1
ATOM 5144 N N . THR A 1 660 ? 19.511 6.080 -22.316 1.00 74.19 660 THR A N 1
ATOM 5145 C CA . THR A 1 660 ? 20.287 6.324 -21.094 1.00 74.19 660 THR A CA 1
ATOM 5146 C C . THR A 1 660 ? 20.630 5.046 -20.349 1.00 74.19 660 THR A C 1
ATOM 5148 O O . THR A 1 660 ? 21.746 4.976 -19.844 1.00 74.19 660 THR A O 1
ATOM 5151 N N . SER A 1 661 ? 19.749 4.041 -20.298 1.00 82.88 661 SER A N 1
ATOM 5152 C CA . SER A 1 661 ? 20.085 2.746 -19.692 1.00 82.88 661 SER A CA 1
ATOM 5153 C C . SER A 1 661 ? 21.151 2.016 -20.508 1.00 82.88 661 SER A C 1
ATOM 5155 O O . SER A 1 661 ? 22.200 1.676 -19.968 1.00 82.88 661 SER A O 1
ATOM 5157 N N . LEU A 1 662 ? 20.964 1.881 -21.824 1.00 84.50 662 LEU A N 1
ATOM 5158 C CA . LEU A 1 662 ? 21.919 1.217 -22.725 1.00 84.50 662 LEU A CA 1
ATOM 5159 C C . LEU A 1 662 ? 23.284 1.925 -22.811 1.00 84.50 662 LEU A C 1
ATOM 5161 O O . LEU A 1 662 ? 24.303 1.291 -23.079 1.00 84.50 662 LEU A O 1
ATOM 5165 N N . ALA A 1 663 ? 23.327 3.239 -22.581 1.00 80.19 663 ALA A N 1
ATOM 5166 C CA . ALA A 1 663 ? 24.568 4.007 -22.541 1.00 80.19 663 ALA A CA 1
ATOM 5167 C C . ALA A 1 663 ? 25.360 3.831 -21.235 1.00 80.19 663 ALA A C 1
ATOM 5169 O O . ALA A 1 663 ? 26.541 4.214 -21.186 1.00 80.19 663 ALA A O 1
ATOM 5170 N N . ARG A 1 664 ? 24.745 3.284 -20.177 1.00 79.44 664 ARG A N 1
ATOM 5171 C CA . ARG A 1 664 ? 25.423 3.055 -18.899 1.00 79.44 664 ARG A CA 1
ATOM 5172 C C . ARG A 1 664 ? 26.424 1.919 -19.017 1.00 79.44 664 ARG A C 1
ATOM 5174 O O . ARG A 1 664 ? 26.229 0.928 -19.712 1.00 79.44 664 ARG A O 1
ATOM 5181 N N . ARG A 1 665 ? 27.515 2.089 -18.279 1.00 83.50 665 ARG A N 1
ATOM 5182 C CA . ARG A 1 665 ? 28.477 1.027 -18.021 1.00 83.50 665 ARG A CA 1
ATOM 5183 C C . ARG A 1 665 ? 27.819 -0.020 -17.126 1.00 83.50 665 ARG A C 1
ATOM 5185 O O . ARG A 1 665 ? 27.229 0.342 -16.113 1.00 83.50 665 ARG A O 1
ATOM 5192 N N . ASP A 1 666 ? 27.970 -1.287 -17.483 1.00 86.81 666 ASP A N 1
ATOM 5193 C CA . ASP A 1 666 ? 27.385 -2.426 -16.772 1.00 86.81 666 ASP A CA 1
ATOM 5194 C C . ASP A 1 666 ? 28.433 -3.390 -16.194 1.00 86.81 666 ASP A C 1
ATOM 5196 O O . ASP A 1 666 ? 28.068 -4.355 -15.528 1.00 86.81 666 ASP A O 1
ATOM 5200 N N . SER A 1 667 ? 29.729 -3.136 -16.420 1.00 90.56 667 SER A N 1
ATOM 5201 C CA . SER A 1 667 ? 30.825 -3.947 -15.885 1.00 90.56 667 SER A CA 1
ATOM 5202 C C . SER A 1 667 ? 32.077 -3.142 -15.525 1.00 90.56 667 SER A C 1
ATOM 5204 O O . SER A 1 667 ? 32.441 -2.172 -16.197 1.00 90.56 667 SER A O 1
ATOM 5206 N N . TRP A 1 668 ? 32.782 -3.571 -14.476 1.00 94.31 668 TRP A N 1
ATOM 5207 C CA . TRP A 1 668 ? 33.955 -2.907 -13.899 1.00 94.31 668 TRP A CA 1
ATOM 5208 C C . TRP A 1 668 ? 35.057 -3.914 -13.549 1.00 94.31 668 TRP A C 1
ATOM 5210 O O . TRP A 1 668 ? 34.734 -5.054 -13.227 1.00 94.31 668 TRP A O 1
ATOM 5220 N N . PRO A 1 669 ? 36.346 -3.513 -13.580 1.00 94.00 669 PRO A N 1
ATOM 5221 C CA . PRO A 1 669 ? 37.466 -4.393 -13.247 1.00 94.00 669 PRO A CA 1
ATOM 5222 C C . PRO A 1 669 ? 37.397 -4.986 -11.841 1.00 94.00 669 PRO A C 1
ATOM 5224 O O . PRO A 1 669 ? 37.855 -6.102 -11.658 1.00 94.00 669 PRO A O 1
ATOM 5227 N N . SER A 1 670 ? 36.838 -4.251 -10.876 1.00 94.88 670 SER A N 1
ATOM 5228 C CA . SER A 1 670 ? 36.654 -4.708 -9.499 1.00 94.88 670 SER A CA 1
ATOM 5229 C C . SER A 1 670 ? 35.493 -3.977 -8.820 1.00 94.88 670 SER A C 1
ATOM 5231 O O . SER A 1 670 ? 34.996 -2.959 -9.328 1.00 94.88 670 SER A O 1
ATOM 5233 N N . ARG A 1 671 ? 35.066 -4.479 -7.655 1.00 93.69 671 ARG A N 1
ATOM 5234 C CA . ARG A 1 671 ? 34.015 -3.858 -6.835 1.00 93.69 671 ARG A CA 1
ATOM 5235 C C . ARG A 1 671 ? 34.438 -2.499 -6.281 1.00 93.69 671 ARG A C 1
ATOM 5237 O O . ARG A 1 671 ? 33.603 -1.604 -6.172 1.00 93.69 671 ARG A O 1
ATOM 5244 N N . GLU A 1 672 ? 35.717 -2.317 -5.977 1.00 94.44 672 GLU A N 1
ATOM 5245 C CA . GLU A 1 672 ? 36.283 -1.055 -5.488 1.00 94.44 672 GLU A CA 1
ATOM 5246 C C . GLU A 1 672 ? 36.176 0.029 -6.561 1.00 94.44 672 GLU A C 1
ATOM 5248 O O . GLU A 1 672 ? 35.735 1.143 -6.275 1.00 94.44 672 GLU A O 1
ATOM 5253 N N . GLU A 1 673 ? 36.505 -0.308 -7.811 1.00 94.62 673 GLU A N 1
ATOM 5254 C CA . GLU A 1 673 ? 36.393 0.627 -8.931 1.00 94.62 673 GLU A CA 1
ATOM 5255 C C . GLU A 1 673 ? 34.931 0.946 -9.263 1.00 94.62 673 GLU A C 1
ATOM 5257 O O . GLU A 1 673 ? 34.597 2.105 -9.528 1.00 94.62 673 GLU A O 1
ATOM 5262 N N . ALA A 1 674 ? 34.039 -0.051 -9.197 1.00 94.25 674 ALA A N 1
ATOM 5263 C CA . ALA A 1 674 ? 32.601 0.193 -9.283 1.00 94.25 674 ALA A CA 1
ATOM 5264 C C . ALA A 1 674 ? 32.158 1.165 -8.175 1.00 94.25 674 ALA A C 1
ATOM 5266 O O . ALA A 1 674 ? 31.639 2.237 -8.470 1.00 94.25 674 ALA A O 1
ATOM 5267 N N . SER A 1 675 ? 32.456 0.862 -6.911 1.00 94.88 675 SER A N 1
ATOM 5268 C CA . SER A 1 675 ? 32.116 1.699 -5.752 1.00 94.88 675 SER A CA 1
ATOM 5269 C C . SER A 1 675 ? 32.608 3.139 -5.905 1.00 94.88 675 SER A C 1
ATOM 5271 O O . SER A 1 675 ? 31.836 4.080 -5.707 1.00 94.88 675 SER A O 1
ATOM 5273 N N . ARG A 1 676 ? 33.859 3.333 -6.341 1.00 95.75 676 ARG A N 1
ATOM 5274 C CA . ARG A 1 676 ? 34.440 4.658 -6.593 1.00 95.75 676 ARG A CA 1
ATOM 5275 C C . ARG A 1 676 ? 33.653 5.440 -7.647 1.00 95.75 676 ARG A C 1
ATOM 5277 O O . ARG A 1 676 ? 33.354 6.613 -7.433 1.00 95.75 676 ARG A O 1
ATOM 5284 N N . LEU A 1 677 ? 33.309 4.810 -8.772 1.00 94.00 677 LEU A N 1
ATOM 5285 C CA . LEU A 1 677 ? 32.578 5.461 -9.866 1.00 94.00 677 LEU A CA 1
ATOM 5286 C C . LEU A 1 677 ? 31.112 5.737 -9.526 1.00 94.00 677 LEU A C 1
ATOM 5288 O O . LEU A 1 677 ? 30.594 6.786 -9.903 1.00 94.00 677 LEU A O 1
ATOM 5292 N N . PHE A 1 678 ? 30.454 4.835 -8.798 1.00 93.62 678 PHE A N 1
ATOM 5293 C CA . PHE A 1 678 ? 29.101 5.064 -8.297 1.00 93.62 678 PHE A CA 1
ATOM 5294 C C . PHE A 1 678 ? 29.083 6.247 -7.329 1.00 93.62 678 PHE A C 1
ATOM 5296 O O . PHE A 1 678 ? 28.324 7.182 -7.544 1.00 93.62 678 PHE A O 1
ATOM 5303 N N . LYS A 1 679 ? 29.979 6.277 -6.335 1.00 93.12 679 LYS A N 1
ATOM 5304 C CA . LYS A 1 679 ? 30.082 7.391 -5.372 1.00 93.12 679 LYS A CA 1
ATOM 5305 C C . LYS A 1 679 ? 30.434 8.730 -6.028 1.00 93.12 679 LYS A C 1
ATOM 5307 O O . LYS A 1 679 ? 30.030 9.772 -5.530 1.00 93.12 679 LYS A O 1
ATOM 5312 N N . ALA A 1 680 ? 31.167 8.712 -7.142 1.00 93.25 680 ALA A N 1
ATOM 5313 C CA . ALA A 1 680 ? 31.491 9.912 -7.914 1.00 93.25 680 ALA A CA 1
ATOM 5314 C C . ALA A 1 680 ? 30.339 10.402 -8.818 1.00 93.25 680 ALA A C 1
ATOM 5316 O O . ALA A 1 680 ? 30.417 11.501 -9.365 1.00 93.25 680 ALA A O 1
ATOM 5317 N N . SER A 1 681 ? 29.289 9.600 -9.014 1.00 91.25 681 SER A N 1
ATOM 5318 C CA . SER A 1 681 ? 28.150 9.954 -9.861 1.00 91.25 681 SER A CA 1
ATOM 5319 C C . SER A 1 681 ? 27.202 10.914 -9.137 1.00 91.25 681 SER A C 1
ATOM 5321 O O . SER A 1 681 ? 26.703 10.563 -8.066 1.00 91.25 681 SER A O 1
ATOM 5323 N N . PRO A 1 682 ? 26.830 12.060 -9.737 1.00 88.31 682 PRO A N 1
ATOM 5324 C CA . PRO A 1 682 ? 25.818 12.949 -9.164 1.00 88.31 682 PRO A CA 1
ATOM 5325 C C . PRO A 1 682 ? 24.467 12.265 -8.924 1.00 88.31 682 PRO A C 1
ATOM 5327 O O . PRO A 1 682 ? 23.767 12.610 -7.982 1.00 88.31 682 PRO A O 1
ATOM 5330 N N . PHE A 1 683 ? 24.112 11.276 -9.753 1.00 87.88 683 PHE A N 1
ATOM 5331 C CA . PHE A 1 683 ? 22.864 10.520 -9.617 1.00 87.88 683 PHE A CA 1
ATOM 5332 C C . PHE A 1 683 ? 22.839 9.645 -8.358 1.00 87.88 683 PHE A C 1
ATOM 5334 O O . PHE A 1 683 ? 21.826 9.592 -7.677 1.00 87.88 683 PHE A O 1
ATOM 5341 N N . PHE A 1 684 ? 23.943 8.963 -8.040 1.00 91.06 684 PHE A N 1
ATOM 5342 C CA . PHE A 1 684 ? 24.031 8.136 -6.830 1.00 91.06 684 PHE A CA 1
ATOM 5343 C C . PHE A 1 684 ? 24.417 8.958 -5.597 1.00 91.06 684 PHE A C 1
ATOM 5345 O O . PHE A 1 684 ? 24.171 8.525 -4.478 1.00 91.06 684 PHE A O 1
ATOM 5352 N N . GLY A 1 685 ? 24.985 10.153 -5.782 1.00 89.44 685 GLY A N 1
ATOM 5353 C CA . GLY A 1 685 ? 25.303 11.076 -4.693 1.00 89.44 685 GLY A CA 1
ATOM 5354 C C . GLY A 1 685 ? 24.077 11.616 -3.947 1.00 89.44 685 GLY A C 1
ATOM 5355 O O . GLY A 1 685 ? 24.237 12.129 -2.845 1.00 89.44 685 GLY A O 1
ATOM 5356 N N . THR A 1 686 ? 22.869 11.497 -4.511 1.00 90.69 686 THR A N 1
ATOM 5357 C CA . THR A 1 686 ? 21.613 11.838 -3.817 1.00 90.69 686 THR A CA 1
ATOM 5358 C C . THR A 1 686 ? 21.053 10.690 -2.980 1.00 90.69 686 THR A C 1
ATOM 5360 O O . THR A 1 686 ? 20.121 10.910 -2.212 1.00 90.69 686 THR A O 1
ATOM 5363 N N . TRP A 1 687 ? 21.579 9.472 -3.129 1.00 94.38 687 TRP A N 1
ATOM 5364 C CA . TRP A 1 687 ? 21.084 8.305 -2.408 1.00 94.38 687 TRP A CA 1
ATOM 5365 C C . TRP A 1 687 ? 21.586 8.290 -0.968 1.00 94.38 687 TRP A C 1
ATOM 5367 O O . TRP A 1 687 ? 22.707 8.713 -0.673 1.00 94.38 687 TRP A O 1
ATOM 5377 N N . HIS A 1 688 ? 20.791 7.698 -0.082 1.00 95.06 688 HIS A N 1
ATOM 5378 C CA . HIS A 1 688 ? 21.225 7.369 1.263 1.00 95.06 688 HIS A CA 1
ATOM 5379 C C . HIS A 1 688 ? 22.461 6.445 1.201 1.00 95.06 688 HIS A C 1
ATOM 5381 O O . HIS A 1 688 ? 22.429 5.441 0.474 1.00 95.06 688 HIS A O 1
ATOM 5387 N N . PRO A 1 689 ? 23.543 6.727 1.958 1.00 95.38 689 PRO A N 1
ATOM 5388 C CA . PRO A 1 689 ? 24.796 5.972 1.878 1.00 95.38 689 PRO A CA 1
ATOM 5389 C C . PRO A 1 689 ? 24.623 4.462 2.063 1.00 95.38 689 PRO A C 1
ATOM 5391 O O . PRO A 1 689 ? 25.191 3.683 1.297 1.00 95.38 689 PRO A O 1
ATOM 5394 N N . ASP A 1 690 ? 23.789 4.047 3.020 1.00 94.44 690 ASP A N 1
ATOM 5395 C CA . ASP A 1 690 ? 23.518 2.626 3.269 1.00 94.44 690 ASP A CA 1
ATOM 5396 C C . ASP A 1 690 ? 22.756 1.971 2.115 1.00 94.44 690 ASP A C 1
ATOM 5398 O O . ASP A 1 690 ? 23.038 0.828 1.762 1.00 94.44 690 ASP A O 1
ATOM 5402 N N . THR A 1 691 ? 21.838 2.697 1.471 1.00 95.06 691 THR A N 1
ATOM 5403 C CA . THR A 1 691 ? 21.098 2.177 0.316 1.00 95.06 691 THR A CA 1
ATOM 5404 C C . THR A 1 691 ? 22.008 2.030 -0.898 1.00 95.06 691 THR A C 1
ATOM 5406 O O . THR A 1 691 ? 21.951 1.017 -1.598 1.00 95.06 691 THR A O 1
ATOM 5409 N N . LEU A 1 692 ? 22.915 2.987 -1.119 1.00 96.50 692 LEU A N 1
ATOM 5410 C CA . LEU A 1 692 ? 23.950 2.857 -2.143 1.00 96.50 692 LEU A CA 1
ATOM 5411 C C . LEU A 1 692 ? 24.887 1.679 -1.846 1.00 96.50 692 LEU A C 1
ATOM 5413 O O . LEU A 1 692 ? 25.237 0.927 -2.755 1.00 96.50 692 LEU A O 1
ATOM 5417 N N . GLN A 1 693 ? 25.274 1.490 -0.585 1.00 95.25 693 GLN A N 1
ATOM 5418 C CA . GLN A 1 693 ? 26.117 0.368 -0.185 1.00 95.25 693 GLN A CA 1
ATOM 5419 C C . GLN A 1 693 ? 25.411 -0.975 -0.411 1.00 95.25 693 GLN A C 1
ATOM 5421 O O . GLN A 1 693 ? 26.024 -1.889 -0.959 1.00 95.25 693 GLN A O 1
ATOM 5426 N N . LEU A 1 694 ? 24.122 -1.088 -0.076 1.00 94.25 694 LEU A N 1
ATOM 5427 C CA . LEU A 1 694 ? 23.309 -2.267 -0.386 1.00 94.25 694 LEU A CA 1
ATOM 5428 C C . LEU A 1 694 ? 23.268 -2.542 -1.890 1.00 94.25 694 LEU A C 1
ATOM 5430 O O . LEU A 1 694 ? 23.484 -3.678 -2.306 1.00 94.25 694 LEU A O 1
ATOM 5434 N N . TYR A 1 695 ? 23.057 -1.516 -2.715 1.00 95.81 695 TYR A N 1
ATOM 5435 C CA . TYR A 1 695 ? 23.065 -1.673 -4.169 1.00 95.81 695 TYR A CA 1
ATOM 5436 C C . TYR A 1 695 ? 24.432 -2.135 -4.692 1.00 95.81 695 TYR A C 1
ATOM 5438 O O . TYR A 1 695 ? 24.508 -3.045 -5.516 1.00 95.81 695 TYR A O 1
ATOM 5446 N N . LEU A 1 696 ? 25.526 -1.568 -4.179 1.00 94.62 696 LEU A N 1
ATOM 5447 C CA . LEU A 1 696 ? 26.884 -1.990 -4.528 1.00 94.62 696 LEU A CA 1
ATOM 5448 C C . LEU A 1 696 ? 27.188 -3.421 -4.086 1.00 94.62 696 LEU A C 1
ATOM 5450 O O . LEU A 1 696 ? 27.958 -4.094 -4.766 1.00 94.62 696 LEU A O 1
ATOM 5454 N N . THR A 1 697 ? 26.617 -3.889 -2.976 1.00 93.25 697 THR A N 1
ATOM 5455 C CA . THR A 1 697 ? 26.783 -5.264 -2.486 1.00 93.25 697 THR A CA 1
ATOM 5456 C C . THR A 1 697 ? 25.947 -6.246 -3.305 1.00 93.25 697 THR A C 1
ATOM 5458 O O . THR A 1 697 ? 26.493 -7.205 -3.854 1.00 93.25 697 THR A O 1
ATOM 5461 N N . TYR A 1 698 ? 24.645 -5.986 -3.430 1.00 94.06 698 TYR A N 1
ATOM 5462 C CA . TYR A 1 698 ? 23.653 -6.956 -3.896 1.00 94.06 698 TYR A CA 1
ATOM 5463 C C . TYR A 1 698 ? 23.230 -6.777 -5.356 1.00 94.06 698 TYR A C 1
ATOM 5465 O O . TYR A 1 698 ? 22.799 -7.746 -5.978 1.00 94.06 698 TYR A O 1
ATOM 5473 N N . GLY A 1 699 ? 23.394 -5.582 -5.929 1.00 94.94 699 GLY A N 1
ATOM 5474 C CA . GLY A 1 699 ? 23.101 -5.288 -7.338 1.00 94.94 699 GLY A CA 1
ATOM 5475 C C . GLY A 1 699 ? 24.219 -5.688 -8.308 1.00 94.94 699 GLY A C 1
ATOM 5476 O O . GLY A 1 699 ? 24.003 -5.706 -9.521 1.00 94.94 699 GLY A O 1
ATOM 5477 N N . LEU A 1 700 ? 25.402 -6.036 -7.790 1.00 95.19 700 LEU A N 1
ATOM 5478 C CA . LEU A 1 700 ? 26.560 -6.484 -8.566 1.00 95.19 700 LEU A CA 1
ATOM 5479 C C . LEU A 1 700 ? 26.847 -7.971 -8.329 1.00 95.19 700 LEU A C 1
ATOM 5481 O O . LEU A 1 700 ? 26.771 -8.451 -7.198 1.00 95.19 700 LEU A O 1
ATOM 5485 N N . CYS A 1 701 ? 27.249 -8.684 -9.377 1.00 93.50 701 CYS A N 1
ATOM 5486 C CA . CYS A 1 701 ? 27.839 -10.020 -9.281 1.00 93.50 701 CYS A CA 1
ATOM 5487 C C . CYS A 1 701 ? 29.274 -10.016 -9.809 1.00 93.50 701 CYS A C 1
ATOM 5489 O O . CYS A 1 701 ? 29.633 -9.203 -10.661 1.00 93.50 701 CYS A O 1
ATOM 5491 N N . GLU A 1 702 ? 30.086 -10.940 -9.314 1.00 91.44 702 GLU A N 1
ATOM 5492 C CA . GLU A 1 702 ? 31.510 -11.051 -9.618 1.00 91.44 702 GLU A CA 1
ATOM 5493 C C . GLU A 1 702 ? 31.783 -12.343 -10.387 1.00 91.44 702 GLU A C 1
ATOM 5495 O O . GLU A 1 702 ? 31.174 -13.375 -10.108 1.00 91.44 702 GLU A O 1
ATOM 5500 N N . ASN A 1 703 ? 32.668 -12.285 -11.381 1.00 87.06 703 ASN A N 1
ATOM 5501 C CA . ASN A 1 703 ? 33.129 -13.476 -12.085 1.00 87.06 703 ASN A CA 1
ATOM 5502 C C . ASN A 1 703 ? 34.383 -14.071 -11.418 1.00 87.06 703 ASN A C 1
ATOM 5504 O O . ASN A 1 703 ? 34.987 -13.472 -10.534 1.00 87.06 703 ASN A O 1
ATOM 5508 N N . SER A 1 704 ? 34.829 -15.236 -11.890 1.00 82.62 704 SER A N 1
ATOM 5509 C CA . SER A 1 704 ? 36.019 -15.927 -11.363 1.00 82.62 704 SER A CA 1
ATOM 5510 C C . SER A 1 704 ? 37.339 -15.148 -11.483 1.00 82.62 704 SER A C 1
ATOM 5512 O O . SER A 1 704 ? 38.338 -15.557 -10.902 1.00 82.62 704 SER A O 1
ATOM 5514 N N . GLN A 1 705 ? 37.363 -14.045 -12.234 1.00 84.81 705 GLN A N 1
ATOM 5515 C CA . GLN A 1 705 ? 38.534 -13.189 -12.449 1.00 84.81 705 GLN A CA 1
ATOM 5516 C C . GLN A 1 705 ? 38.472 -11.889 -11.626 1.00 84.81 705 GLN A C 1
ATOM 5518 O O . GLN A 1 705 ? 39.297 -11.002 -11.834 1.00 84.81 705 GLN A O 1
ATOM 5523 N N . GLY A 1 706 ? 37.489 -11.742 -10.731 1.00 86.69 706 GLY A N 1
ATOM 5524 C CA . GLY A 1 706 ? 37.303 -10.551 -9.895 1.00 86.69 706 GLY A CA 1
ATOM 5525 C C . GLY A 1 706 ? 36.604 -9.375 -10.587 1.00 86.69 706 GLY A C 1
ATOM 5526 O O . GLY A 1 706 ? 36.383 -8.325 -9.981 1.00 86.69 706 GLY A O 1
ATOM 5527 N N . ARG A 1 707 ? 36.220 -9.533 -11.860 1.00 93.38 707 ARG A N 1
ATOM 5528 C CA . ARG A 1 707 ? 35.484 -8.514 -12.615 1.00 93.38 707 ARG A CA 1
ATOM 5529 C C . ARG A 1 707 ? 34.021 -8.539 -12.189 1.00 93.38 707 ARG A C 1
ATOM 5531 O O . ARG A 1 707 ? 33.394 -9.598 -12.169 1.00 93.38 707 ARG A O 1
ATOM 5538 N N . VAL A 1 708 ? 33.454 -7.366 -11.921 1.00 95.06 708 VAL A N 1
ATOM 5539 C CA . VAL A 1 708 ? 32.056 -7.233 -11.494 1.00 95.06 708 VAL A CA 1
ATOM 5540 C C . VAL A 1 708 ? 31.166 -6.732 -12.629 1.00 95.06 708 VAL A C 1
ATOM 5542 O O . VAL A 1 708 ? 31.587 -5.900 -13.436 1.00 95.06 708 VAL A O 1
ATOM 5545 N N . LYS A 1 709 ? 29.927 -7.221 -12.692 1.00 94.00 709 LYS A N 1
ATOM 5546 C CA . LYS A 1 709 ? 28.868 -6.739 -13.592 1.00 94.00 709 LYS A CA 1
ATOM 5547 C C . LYS A 1 709 ? 27.574 -6.478 -12.822 1.00 94.00 709 LYS A C 1
ATOM 5549 O O . LYS A 1 709 ? 27.393 -7.011 -11.728 1.00 94.00 709 LYS A O 1
ATOM 5554 N N . LEU A 1 710 ? 26.682 -5.664 -13.381 1.00 94.56 710 LEU A N 1
ATOM 5555 C CA . LEU A 1 710 ? 25.312 -5.544 -12.879 1.00 94.56 710 LEU A CA 1
ATOM 5556 C C . LEU A 1 710 ? 24.601 -6.898 -13.004 1.00 94.56 710 LEU A C 1
ATOM 5558 O O . LEU A 1 710 ? 24.725 -7.563 -14.035 1.00 94.56 710 LEU A O 1
ATOM 5562 N N . LYS A 1 711 ? 23.833 -7.289 -11.983 1.00 95.25 711 LYS A N 1
ATOM 5563 C CA . LYS A 1 711 ? 22.980 -8.485 -12.074 1.00 95.25 711 LYS A CA 1
ATOM 5564 C C . LYS A 1 711 ? 21.842 -8.292 -13.078 1.00 95.25 711 LYS A C 1
ATOM 5566 O O . LYS A 1 711 ? 21.546 -9.185 -13.861 1.00 95.25 711 LYS A O 1
ATOM 5571 N N . MET A 1 712 ? 21.267 -7.091 -13.104 1.00 94.31 712 MET A N 1
ATOM 5572 C CA . MET A 1 712 ? 20.359 -6.650 -14.157 1.00 94.31 712 MET A CA 1
ATOM 5573 C C . MET A 1 712 ? 21.142 -5.877 -15.215 1.00 94.31 712 MET A C 1
ATOM 5575 O O . MET A 1 712 ? 21.658 -4.794 -14.946 1.00 94.31 712 MET A O 1
ATOM 5579 N N . SER A 1 713 ? 21.252 -6.433 -16.419 1.00 91.56 713 SER A N 1
ATOM 5580 C CA . SER A 1 713 ? 21.978 -5.765 -17.500 1.00 91.56 713 SER A CA 1
ATOM 5581 C C . SER A 1 713 ? 21.250 -4.506 -17.980 1.00 91.56 713 SER A C 1
ATOM 5583 O O . SER A 1 713 ? 20.028 -4.383 -17.867 1.00 91.56 713 SER A O 1
ATOM 5585 N N . SER A 1 714 ? 21.999 -3.583 -18.585 1.00 90.31 714 SER A N 1
ATOM 5586 C CA . SER A 1 714 ? 21.436 -2.380 -19.215 1.00 90.31 714 SER A CA 1
ATOM 5587 C C . SER A 1 714 ? 20.413 -2.712 -20.310 1.00 90.31 714 SER A C 1
ATOM 5589 O O . SER A 1 714 ? 19.447 -1.972 -20.497 1.00 90.31 714 SER A O 1
ATOM 5591 N N . LEU A 1 715 ? 20.588 -3.851 -20.997 1.00 90.56 715 LEU A N 1
ATOM 5592 C CA . LEU A 1 715 ? 19.615 -4.389 -21.947 1.00 90.56 715 LEU A CA 1
ATOM 5593 C C . LEU A 1 715 ? 18.286 -4.698 -21.259 1.00 90.56 715 LEU A C 1
ATOM 5595 O O . LEU A 1 715 ? 17.254 -4.197 -21.692 1.00 90.56 715 LEU A O 1
ATOM 5599 N N . GLN A 1 716 ? 18.315 -5.486 -20.181 1.00 93.31 716 GLN A N 1
ATOM 5600 C CA . GLN A 1 716 ? 17.105 -5.870 -19.452 1.00 93.31 716 GLN A CA 1
ATOM 5601 C C . GLN A 1 716 ? 16.407 -4.650 -18.843 1.00 93.31 716 GLN A C 1
ATOM 5603 O O . GLN A 1 716 ? 15.191 -4.522 -18.957 1.00 93.31 716 GLN A O 1
ATOM 5608 N N . GLU A 1 717 ? 17.165 -3.695 -18.291 1.00 93.00 717 GLU A N 1
ATOM 5609 C CA . GLU A 1 717 ? 16.617 -2.406 -17.842 1.00 93.00 717 GLU A CA 1
ATOM 5610 C C . GLU A 1 717 ? 15.881 -1.680 -18.971 1.00 93.00 717 GLU A C 1
ATOM 5612 O O . GLU A 1 717 ? 14.761 -1.206 -18.775 1.00 93.00 717 GLU A O 1
ATOM 5617 N N . SER A 1 718 ? 16.470 -1.638 -20.167 1.00 91.44 718 SER A N 1
ATOM 5618 C CA . SER A 1 718 ? 15.865 -1.014 -21.346 1.00 91.44 718 SER A CA 1
ATOM 5619 C C . SER A 1 718 ? 14.580 -1.710 -21.809 1.00 91.44 718 SER A C 1
ATOM 5621 O O . SER A 1 718 ? 13.616 -1.026 -22.160 1.00 91.44 718 SER A O 1
ATOM 5623 N N . LEU A 1 719 ? 14.539 -3.047 -21.767 1.00 92.75 719 LEU A N 1
ATOM 5624 C CA . LEU A 1 719 ? 13.357 -3.842 -22.123 1.00 92.75 719 LEU A CA 1
ATOM 5625 C C . LEU A 1 719 ? 12.179 -3.590 -21.176 1.00 92.75 719 LEU A C 1
ATOM 5627 O O . LEU A 1 719 ? 11.038 -3.565 -21.624 1.00 92.75 719 LEU A O 1
ATOM 5631 N N . VAL A 1 720 ? 12.437 -3.360 -19.886 1.00 93.06 720 VAL A N 1
ATOM 5632 C CA . VAL A 1 720 ? 11.384 -2.989 -18.927 1.00 93.06 720 VAL A CA 1
ATOM 5633 C C . VAL A 1 720 ? 10.912 -1.552 -19.161 1.00 93.06 720 VAL A C 1
ATOM 5635 O O . VAL A 1 720 ? 9.712 -1.300 -19.144 1.00 93.06 720 VAL A O 1
ATOM 5638 N N . LEU A 1 721 ? 11.825 -0.608 -19.416 1.00 88.75 721 LEU A N 1
ATOM 5639 C CA . LEU A 1 721 ? 11.488 0.814 -19.605 1.00 88.75 721 LEU A CA 1
ATOM 5640 C C . LEU A 1 721 ? 10.668 1.101 -20.867 1.00 88.75 721 LEU A C 1
ATOM 5642 O O . LEU A 1 721 ? 9.978 2.119 -20.927 1.00 88.75 721 LEU A O 1
ATOM 5646 N N . VAL A 1 722 ? 10.783 0.261 -21.897 1.00 88.81 722 VAL A N 1
ATOM 5647 C CA . VAL A 1 722 ? 10.116 0.512 -23.180 1.00 88.81 722 VAL A CA 1
ATOM 5648 C C . VAL A 1 722 ? 8.613 0.234 -23.135 1.00 88.81 722 VAL A C 1
ATOM 5650 O O . VAL A 1 722 ? 7.882 0.799 -23.950 1.00 88.81 722 VAL A O 1
ATOM 5653 N N . ASP A 1 723 ? 8.148 -0.573 -22.175 1.00 88.94 723 ASP A N 1
ATOM 5654 C CA . ASP A 1 723 ? 6.732 -0.893 -22.035 1.00 88.94 723 ASP A CA 1
ATOM 5655 C C . ASP A 1 723 ? 5.922 0.308 -21.542 1.00 88.94 723 ASP A C 1
ATOM 5657 O O . ASP A 1 723 ? 5.989 0.716 -20.384 1.00 88.94 723 ASP A O 1
ATOM 5661 N N . ARG A 1 724 ? 5.123 0.871 -22.451 1.00 80.88 724 ARG A N 1
ATOM 5662 C CA . ARG A 1 724 ? 4.174 1.953 -22.148 1.00 80.88 724 ARG A CA 1
ATOM 5663 C C . ARG A 1 724 ? 2.760 1.454 -21.932 1.00 80.88 724 ARG A C 1
ATOM 5665 O O . ARG A 1 724 ? 1.929 2.196 -21.415 1.00 80.88 724 ARG A O 1
ATOM 5672 N N . THR A 1 725 ? 2.480 0.225 -22.343 1.00 88.88 725 THR A N 1
ATOM 5673 C CA . THR A 1 725 ? 1.131 -0.323 -22.308 1.00 88.88 725 THR A CA 1
ATOM 5674 C C . THR A 1 725 ? 0.727 -0.576 -20.864 1.00 88.88 725 THR A C 1
ATOM 5676 O O . THR A 1 725 ? -0.346 -0.138 -20.462 1.00 88.88 725 THR A O 1
ATOM 5679 N N . GLY A 1 726 ? 1.618 -1.157 -20.052 1.00 91.31 726 GLY A N 1
ATOM 5680 C CA . GLY A 1 726 ? 1.387 -1.364 -18.619 1.00 91.31 726 GLY A CA 1
ATOM 5681 C C . GLY A 1 726 ? 0.970 -0.086 -17.871 1.00 91.31 726 GLY A C 1
ATOM 5682 O O . GLY A 1 726 ? -0.145 -0.028 -17.357 1.00 91.31 726 GLY A O 1
ATOM 5683 N N . PRO A 1 727 ? 1.796 0.973 -17.834 1.00 91.69 727 PRO A N 1
ATOM 5684 C CA . PRO A 1 727 ? 1.451 2.225 -17.155 1.00 91.69 727 PRO A CA 1
ATOM 5685 C C . PRO A 1 727 ? 0.135 2.883 -17.595 1.00 91.69 727 PRO A C 1
ATOM 5687 O O . PRO A 1 727 ? -0.572 3.450 -16.759 1.00 91.69 727 PRO A O 1
ATOM 5690 N N . ILE A 1 728 ? -0.192 2.822 -18.891 1.00 91.94 728 ILE A N 1
ATOM 5691 C CA . ILE A 1 728 ? -1.406 3.440 -19.449 1.00 91.94 728 ILE A CA 1
ATOM 5692 C C . ILE A 1 728 ? -2.649 2.602 -19.132 1.00 91.94 728 ILE A C 1
ATOM 5694 O O . ILE A 1 728 ? -3.693 3.142 -18.769 1.00 91.94 728 ILE A O 1
ATOM 5698 N N . GLU A 1 729 ? -2.547 1.277 -19.209 1.00 94.88 729 GLU A N 1
ATOM 5699 C CA . GLU A 1 729 ? -3.629 0.386 -18.789 1.00 94.88 729 GLU A CA 1
ATOM 5700 C C . GLU A 1 729 ? -3.880 0.482 -17.279 1.00 94.88 729 GLU A C 1
ATOM 5702 O O . GLU A 1 729 ? -5.033 0.477 -16.852 1.00 94.88 729 GLU A O 1
ATOM 5707 N N . ALA A 1 730 ? -2.822 0.620 -16.472 1.00 95.31 730 ALA A N 1
ATOM 5708 C CA . ALA A 1 730 ? -2.943 0.823 -15.031 1.00 95.31 730 ALA A CA 1
ATOM 5709 C C . ALA A 1 730 ? -3.697 2.119 -14.700 1.00 95.31 730 ALA A C 1
ATOM 5711 O O . ALA A 1 730 ? -4.511 2.122 -13.782 1.00 95.31 730 ALA A O 1
ATOM 5712 N N . TRP A 1 731 ? -3.478 3.199 -15.461 1.00 94.31 731 TRP A N 1
ATOM 5713 C CA . TRP A 1 731 ? -4.212 4.460 -15.296 1.00 94.31 731 TRP A CA 1
ATOM 5714 C C . TRP A 1 731 ? -5.717 4.282 -15.484 1.00 94.31 731 TRP A C 1
ATOM 5716 O O . TRP A 1 731 ? -6.521 4.760 -14.680 1.00 94.31 731 TRP A O 1
ATOM 5726 N N . GLU A 1 732 ? -6.095 3.608 -16.567 1.00 94.31 732 GLU A N 1
ATOM 5727 C CA . GLU A 1 732 ? -7.492 3.338 -16.883 1.00 94.31 732 GLU A CA 1
ATOM 5728 C C . GLU A 1 732 ? -8.130 2.441 -15.821 1.00 94.31 732 GLU A C 1
ATOM 5730 O O . GLU A 1 732 ? -9.204 2.755 -15.312 1.00 94.31 732 GLU A O 1
ATOM 5735 N N . LEU A 1 733 ? -7.445 1.361 -15.448 1.00 95.62 733 LEU A N 1
ATOM 5736 C CA . LEU A 1 733 ? -7.987 0.347 -14.553 1.00 95.62 733 LEU A CA 1
ATOM 5737 C C . LEU A 1 733 ? -7.934 0.725 -13.068 1.00 95.62 733 LEU A C 1
ATOM 5739 O O . LEU A 1 733 ? -8.552 0.031 -12.264 1.00 95.62 733 LEU A O 1
ATOM 5743 N N . LEU A 1 734 ? -7.237 1.796 -12.682 1.00 95.44 734 LEU A N 1
ATOM 5744 C CA . LEU A 1 734 ? -7.052 2.165 -11.277 1.00 95.44 734 LEU A CA 1
ATOM 5745 C C . LEU A 1 734 ? -8.376 2.335 -10.515 1.00 95.44 734 LEU A C 1
ATOM 5747 O O . LEU A 1 734 ? -8.467 1.974 -9.346 1.00 95.44 734 LEU A O 1
ATOM 5751 N N . GLU A 1 735 ? -9.421 2.837 -11.177 1.00 93.25 735 GLU A N 1
ATOM 5752 C CA . GLU A 1 735 ? -10.753 2.998 -10.574 1.00 93.25 735 GLU A CA 1
ATOM 5753 C C . GLU A 1 735 ? -11.420 1.666 -10.198 1.00 93.25 735 GLU A C 1
ATOM 5755 O O . GLU A 1 735 ? -12.342 1.648 -9.391 1.00 93.25 735 GLU A O 1
ATOM 5760 N N . ARG A 1 736 ? -10.946 0.549 -10.764 1.00 95.31 736 ARG A N 1
ATOM 5761 C CA . ARG A 1 736 ? -11.453 -0.803 -10.500 1.00 95.31 736 ARG A CA 1
ATOM 5762 C C . ARG A 1 736 ? -10.781 -1.477 -9.306 1.00 95.31 736 ARG A C 1
ATOM 5764 O O . ARG A 1 736 ? -11.165 -2.594 -8.967 1.00 95.31 736 ARG A O 1
ATOM 5771 N N . VAL A 1 737 ? -9.777 -0.847 -8.690 1.00 96.31 737 VAL A N 1
ATOM 5772 C CA . VAL A 1 737 ? -9.175 -1.363 -7.455 1.00 96.31 737 VAL A CA 1
ATOM 5773 C C . VAL A 1 737 ? -10.236 -1.342 -6.354 1.00 96.31 737 VAL A C 1
ATOM 5775 O O . VAL A 1 737 ? -10.670 -0.265 -5.940 1.00 96.31 737 VAL A O 1
ATOM 5778 N N . ASP A 1 738 ? -10.616 -2.527 -5.871 1.00 95.19 738 ASP A N 1
ATOM 5779 C CA . ASP A 1 738 ? -11.669 -2.755 -4.870 1.00 95.19 738 ASP A CA 1
ATOM 5780 C C . ASP A 1 738 ? -11.559 -1.788 -3.688 1.00 95.19 738 ASP A C 1
ATOM 5782 O O . ASP A 1 738 ? -10.515 -1.745 -3.040 1.00 95.19 738 ASP A O 1
ATOM 5786 N N . GLU A 1 739 ? -12.616 -1.014 -3.415 1.00 91.56 739 GLU A N 1
ATOM 5787 C CA . GLU A 1 739 ? -12.631 0.106 -2.459 1.00 91.56 739 GLU A CA 1
ATOM 5788 C C . GLU A 1 739 ? -12.235 -0.276 -1.024 1.00 91.56 739 GLU A C 1
ATOM 5790 O O . GLU A 1 739 ? -11.754 0.578 -0.273 1.00 91.56 739 GLU A O 1
ATOM 5795 N N . ARG A 1 740 ? -12.349 -1.562 -0.665 1.00 87.56 740 ARG A N 1
ATOM 5796 C CA . ARG A 1 740 ? -11.910 -2.098 0.634 1.00 87.56 740 ARG A CA 1
ATOM 5797 C C . ARG A 1 740 ? -10.398 -2.008 0.825 1.00 87.56 740 ARG A C 1
ATOM 5799 O O . ARG A 1 740 ? -9.938 -1.907 1.957 1.00 87.56 740 ARG A O 1
ATOM 5806 N N . ILE A 1 741 ? -9.628 -2.032 -0.263 1.00 89.56 741 ILE A N 1
ATOM 5807 C CA . ILE A 1 741 ? -8.172 -1.896 -0.217 1.00 89.56 741 ILE A CA 1
ATOM 5808 C C . ILE A 1 741 ? -7.842 -0.425 0.044 1.00 89.56 741 ILE A C 1
ATOM 5810 O O . ILE A 1 741 ? -8.169 0.441 -0.767 1.00 89.56 741 ILE A O 1
ATOM 5814 N N . GLU A 1 742 ? -7.198 -0.104 1.160 1.00 86.94 742 GLU A N 1
ATOM 5815 C CA . GLU A 1 742 ? -6.748 1.274 1.395 1.00 86.94 742 GLU A CA 1
ATOM 5816 C C . GLU A 1 742 ? -5.560 1.622 0.484 1.00 86.94 742 GLU A C 1
ATOM 5818 O O . GLU A 1 742 ? -4.613 0.840 0.395 1.00 86.94 742 GLU A O 1
ATOM 5823 N N . LEU A 1 743 ? -5.574 2.793 -0.166 1.00 89.25 743 LEU A N 1
ATOM 5824 C CA . LEU A 1 743 ? -4.451 3.289 -0.971 1.00 89.25 743 LEU A CA 1
ATOM 5825 C C . LEU A 1 743 ? -3.761 4.475 -0.286 1.00 89.25 743 LEU A C 1
ATOM 5827 O O . LEU A 1 743 ? -4.355 5.528 -0.040 1.00 89.25 743 LEU A O 1
ATOM 5831 N N . ARG A 1 744 ? -2.463 4.344 -0.024 1.00 88.69 744 ARG A N 1
ATOM 5832 C CA . ARG A 1 744 ? -1.622 5.433 0.480 1.00 88.69 744 ARG A CA 1
ATOM 5833 C C . ARG A 1 744 ? -0.547 5.777 -0.533 1.00 88.69 744 ARG A C 1
ATOM 5835 O O . ARG A 1 744 ? 0.341 4.976 -0.788 1.00 88.69 744 ARG A O 1
ATOM 5842 N N . TRP A 1 745 ? -0.605 6.973 -1.093 1.00 91.06 745 TRP A N 1
ATOM 5843 C CA . TRP A 1 745 ? 0.353 7.460 -2.077 1.00 91.06 745 TRP A CA 1
ATOM 5844 C C . TRP A 1 745 ? 1.465 8.247 -1.386 1.00 91.06 745 TRP A C 1
ATOM 5846 O O . TRP A 1 745 ? 1.187 9.154 -0.605 1.00 91.06 745 TRP A O 1
ATOM 5856 N N . ILE A 1 746 ? 2.718 7.935 -1.699 1.00 89.81 746 ILE A N 1
ATOM 5857 C CA . ILE A 1 746 ? 3.894 8.683 -1.247 1.00 89.81 746 ILE A CA 1
ATOM 5858 C C . ILE A 1 746 ? 4.590 9.222 -2.490 1.00 89.81 746 ILE A C 1
ATOM 5860 O O . ILE A 1 746 ? 5.049 8.452 -3.327 1.00 89.81 746 ILE A O 1
ATOM 5864 N N . LEU A 1 747 ? 4.624 10.540 -2.635 1.00 88.62 747 LEU A N 1
ATOM 5865 C CA . LEU A 1 747 ? 4.998 11.232 -3.865 1.00 88.62 747 LEU A CA 1
ATOM 5866 C C . LEU A 1 747 ? 6.236 12.102 -3.628 1.00 88.62 747 LEU A C 1
ATOM 5868 O O . LEU A 1 747 ? 6.428 12.605 -2.521 1.00 88.62 747 LEU A O 1
ATOM 5872 N N . PRO A 1 748 ? 7.085 12.319 -4.636 1.00 87.44 748 PRO A N 1
ATOM 5873 C CA . PRO A 1 748 ? 8.248 13.180 -4.496 1.00 87.44 748 PRO A CA 1
ATOM 5874 C C . PRO A 1 748 ? 7.841 14.642 -4.652 1.00 87.44 748 PRO A C 1
ATOM 5876 O O . PRO A 1 748 ? 6.958 14.968 -5.447 1.00 87.44 748 PRO A O 1
ATOM 5879 N N . GLY A 1 749 ? 8.500 15.545 -3.932 1.00 81.12 749 GLY A N 1
ATOM 5880 C CA . GLY A 1 749 ? 8.277 16.982 -4.116 1.00 81.12 749 GLY A CA 1
ATOM 5881 C C . GLY A 1 749 ? 9.354 17.687 -4.934 1.00 81.12 749 GLY A C 1
ATOM 5882 O O . GLY A 1 749 ? 9.127 18.821 -5.355 1.00 81.12 749 GLY A O 1
ATOM 5883 N N . LYS A 1 750 ? 10.499 17.048 -5.220 1.00 80.50 750 LYS A N 1
ATOM 5884 C CA . LYS A 1 750 ? 11.419 17.558 -6.244 1.00 80.50 750 LYS A CA 1
ATOM 5885 C C . LYS A 1 750 ? 10.866 17.210 -7.629 1.00 80.50 750 LYS A C 1
ATOM 5887 O O . LYS A 1 750 ? 10.512 16.049 -7.860 1.00 80.50 750 LYS A O 1
ATOM 5892 N N . PRO A 1 751 ? 10.847 18.161 -8.582 1.00 63.88 751 PRO A N 1
ATOM 5893 C CA . PRO A 1 751 ? 10.498 17.857 -9.961 1.00 63.88 751 PRO A CA 1
ATOM 5894 C C . PRO A 1 751 ? 11.376 16.710 -10.463 1.00 63.88 751 PRO A C 1
ATOM 5896 O O . PRO A 1 751 ? 12.607 16.784 -10.392 1.00 63.88 751 PRO A O 1
ATOM 5899 N N . SER A 1 752 ? 10.767 15.632 -10.962 1.00 57.03 752 SER A N 1
ATOM 5900 C CA . SER A 1 752 ? 11.544 14.591 -11.632 1.00 57.03 752 SER A CA 1
ATOM 5901 C C . SER A 1 752 ? 12.224 15.218 -12.849 1.00 57.03 752 SER A C 1
ATOM 5903 O O . SER A 1 752 ? 11.559 15.902 -13.625 1.00 57.03 752 SER A O 1
ATOM 5905 N N . TYR A 1 753 ? 13.508 14.929 -13.077 1.00 45.16 753 TYR A N 1
ATOM 5906 C CA . TYR A 1 753 ? 14.271 15.426 -14.235 1.00 45.16 753 TYR A CA 1
ATOM 5907 C C . TYR A 1 753 ? 13.670 15.000 -15.599 1.00 45.16 753 TYR A C 1
ATOM 5909 O O . TYR A 1 753 ? 14.146 15.421 -16.649 1.00 45.16 753 TYR A O 1
ATOM 5917 N N . LYS A 1 754 ? 12.630 14.151 -15.601 1.00 48.94 754 LYS A N 1
ATOM 5918 C CA . LYS A 1 754 ? 11.957 13.612 -16.784 1.00 48.94 754 LYS A CA 1
ATOM 5919 C C . LYS A 1 754 ? 10.460 13.384 -16.522 1.00 48.94 754 LYS A C 1
ATOM 5921 O O . LYS A 1 754 ? 10.087 12.307 -16.090 1.00 48.94 754 LYS A O 1
ATOM 5926 N N . GLY A 1 755 ? 9.622 14.391 -16.772 1.00 44.28 755 GLY A N 1
ATOM 5927 C CA . GLY A 1 755 ? 8.231 14.293 -17.268 1.00 44.28 755 GLY A CA 1
ATOM 5928 C C . GLY A 1 755 ? 7.147 13.427 -16.587 1.00 44.28 755 GLY A C 1
ATOM 5929 O O . GLY A 1 755 ? 6.000 13.548 -16.995 1.00 44.28 755 GLY A O 1
ATOM 5930 N N . ILE A 1 756 ? 7.431 12.581 -15.590 1.00 52.88 756 ILE A N 1
ATOM 5931 C CA . ILE A 1 756 ? 6.406 11.785 -14.866 1.00 52.88 756 ILE A CA 1
ATOM 5932 C C . ILE A 1 756 ? 5.582 12.685 -13.937 1.00 52.88 756 ILE A C 1
ATOM 5934 O O . ILE A 1 756 ? 4.399 12.440 -13.682 1.00 52.88 756 ILE A O 1
ATOM 5938 N N . ASN A 1 757 ? 6.249 13.733 -13.448 1.00 54.44 757 ASN A N 1
ATOM 5939 C CA . ASN A 1 757 ? 5.784 14.641 -12.411 1.00 54.44 757 ASN A CA 1
ATOM 5940 C C . ASN A 1 757 ? 5.487 16.017 -12.995 1.00 54.44 757 ASN A C 1
ATOM 5942 O O . ASN A 1 757 ? 5.978 17.030 -12.499 1.00 54.44 757 ASN A O 1
ATOM 5946 N N . ASP A 1 758 ? 4.684 16.058 -14.056 1.00 70.19 758 ASP A N 1
ATOM 5947 C CA . ASP A 1 758 ? 3.813 17.218 -14.160 1.00 70.19 758 ASP A CA 1
ATOM 5948 C C . ASP A 1 758 ? 2.918 17.223 -12.907 1.00 70.19 758 ASP A C 1
ATOM 5950 O O . ASP A 1 758 ? 2.336 16.197 -12.528 1.00 70.19 758 ASP A O 1
ATOM 5954 N N . GLU A 1 759 ? 2.898 18.346 -12.193 1.00 77.12 759 GLU A N 1
ATOM 5955 C CA . GLU A 1 759 ? 2.185 18.448 -10.919 1.00 77.12 759 GLU A CA 1
ATOM 5956 C C . GLU A 1 759 ? 0.689 18.194 -11.131 1.00 77.12 759 GLU A C 1
ATOM 5958 O O . GLU A 1 759 ? 0.066 17.483 -10.344 1.00 77.12 759 GLU A O 1
ATOM 5963 N N . GLN A 1 760 ? 0.131 18.692 -12.240 1.00 78.88 760 GLN A N 1
ATOM 5964 C CA . GLN A 1 760 ? -1.269 18.468 -12.599 1.00 78.88 760 GLN A CA 1
ATOM 5965 C C . GLN A 1 760 ? -1.534 16.986 -12.876 1.00 78.88 760 GLN A C 1
ATOM 5967 O O . GLN A 1 760 ? -2.444 16.402 -12.286 1.00 78.88 760 GLN A O 1
ATOM 5972 N N . ALA A 1 761 ? -0.692 16.333 -13.682 1.00 79.88 761 ALA A N 1
ATOM 5973 C CA . ALA A 1 761 ? -0.805 14.893 -13.919 1.00 79.88 761 ALA A CA 1
ATOM 5974 C C . ALA A 1 761 ? -0.763 14.075 -12.613 1.00 79.88 761 ALA A C 1
ATOM 5976 O O . ALA A 1 761 ? -1.553 13.146 -12.441 1.00 79.88 761 ALA A O 1
ATOM 5977 N N . THR A 1 762 ? 0.108 14.440 -11.667 1.00 85.56 762 THR A N 1
ATOM 5978 C CA . THR A 1 762 ? 0.210 13.776 -10.355 1.00 85.56 762 THR A CA 1
ATOM 5979 C C . THR A 1 762 ? -1.041 13.984 -9.499 1.00 85.56 762 THR A C 1
ATOM 5981 O O . THR A 1 762 ? -1.548 13.023 -8.916 1.00 85.56 762 THR A O 1
ATOM 5984 N N . ARG A 1 763 ? -1.574 15.212 -9.450 1.00 85.00 763 ARG A N 1
ATOM 5985 C CA . ARG A 1 763 ? -2.800 15.551 -8.707 1.00 85.00 763 ARG A CA 1
ATOM 5986 C C . ARG A 1 763 ? -3.992 14.739 -9.193 1.00 85.00 763 ARG A C 1
ATOM 5988 O O . ARG A 1 763 ? -4.725 14.178 -8.385 1.00 85.00 763 ARG A O 1
ATOM 5995 N N . VAL A 1 764 ? -4.136 14.596 -10.506 1.00 86.56 764 VAL A N 1
ATOM 5996 C CA . VAL A 1 764 ? -5.182 13.754 -11.091 1.00 86.56 764 VAL A CA 1
ATOM 599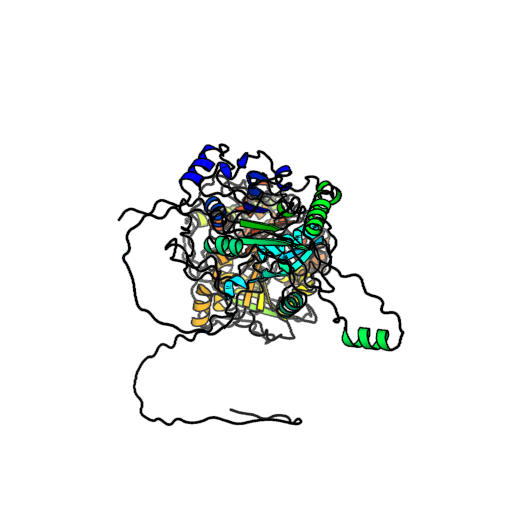7 C C . VAL A 1 764 ? -4.932 12.268 -10.798 1.00 86.56 764 VAL A C 1
ATOM 5999 O O . VAL A 1 764 ? -5.862 11.548 -10.431 1.00 86.56 764 VAL A O 1
ATOM 6002 N N . ARG A 1 765 ? -3.681 11.801 -10.931 1.00 90.31 765 ARG A N 1
ATOM 6003 C CA . ARG A 1 765 ? -3.284 10.394 -10.741 1.00 90.31 765 ARG A CA 1
ATOM 6004 C C . ARG A 1 765 ? -3.693 9.840 -9.386 1.00 90.31 765 ARG A C 1
ATOM 6006 O O . ARG A 1 765 ? -4.307 8.780 -9.317 1.00 90.31 765 ARG A O 1
ATOM 6013 N N . VAL A 1 766 ? -3.366 10.557 -8.316 1.00 89.75 766 VAL A N 1
ATOM 6014 C CA . VAL A 1 766 ? -3.552 10.058 -6.942 1.00 89.75 766 VAL A CA 1
ATOM 6015 C C . VAL A 1 766 ? -5.015 10.019 -6.510 1.00 89.75 766 VAL A C 1
ATOM 6017 O O . VAL A 1 766 ? -5.361 9.322 -5.561 1.00 89.75 766 VAL A O 1
ATOM 6020 N N . TRP A 1 767 ? -5.881 10.730 -7.235 1.00 90.69 767 TRP A N 1
ATOM 6021 C CA . TRP A 1 767 ? -7.320 10.786 -6.990 1.00 90.69 767 TRP A CA 1
ATOM 6022 C C . TRP A 1 767 ? -8.154 10.026 -8.014 1.00 90.69 767 TRP A C 1
ATOM 6024 O O . TRP A 1 767 ? -9.381 10.007 -7.910 1.00 90.69 767 TRP A O 1
ATOM 6034 N N . ARG A 1 768 ? -7.507 9.345 -8.967 1.00 90.88 768 ARG A N 1
ATOM 6035 C CA . ARG A 1 768 ? -8.183 8.540 -9.988 1.00 90.88 768 ARG A CA 1
ATOM 6036 C C . ARG A 1 768 ? -9.031 7.411 -9.374 1.00 90.88 768 ARG A C 1
ATOM 6038 O O . ARG A 1 768 ? -10.054 7.061 -9.960 1.00 90.88 768 ARG A O 1
ATOM 6045 N N . ARG A 1 769 ? -8.674 6.925 -8.175 1.00 91.31 769 ARG A N 1
ATOM 6046 C CA . ARG A 1 769 ? -9.512 6.091 -7.292 1.00 91.31 769 ARG A CA 1
ATOM 6047 C C . ARG A 1 769 ? -9.624 6.772 -5.918 1.00 91.31 769 ARG A C 1
ATOM 6049 O O . ARG A 1 769 ? -8.710 6.626 -5.121 1.00 91.31 769 ARG A O 1
ATOM 6056 N N . PRO A 1 770 ? -10.680 7.558 -5.639 1.00 82.25 770 PRO A N 1
ATOM 6057 C CA . PRO A 1 770 ? -10.709 8.430 -4.460 1.00 82.25 770 PRO A CA 1
ATOM 6058 C C . PRO A 1 770 ? -11.216 7.770 -3.176 1.00 82.25 770 PRO A C 1
ATOM 6060 O O . PRO A 1 770 ? -10.861 8.225 -2.090 1.00 82.25 770 PRO A O 1
ATOM 6063 N N . ALA A 1 771 ? -12.038 6.719 -3.276 1.00 79.44 771 ALA A N 1
ATOM 6064 C CA . ALA A 1 771 ? -12.460 5.949 -2.108 1.00 79.44 771 ALA A CA 1
ATOM 6065 C C . ALA A 1 771 ? -11.220 5.473 -1.340 1.00 79.44 771 ALA A C 1
ATOM 6067 O O . ALA A 1 771 ? -10.210 5.175 -1.976 1.00 79.44 771 ALA A O 1
ATOM 6068 N N . ASN A 1 772 ? -11.279 5.442 -0.005 1.00 78.56 772 ASN A N 1
ATOM 6069 C CA . ASN A 1 772 ? -10.232 4.937 0.898 1.00 78.56 772 ASN A CA 1
ATOM 6070 C C . ASN A 1 772 ? -8.781 5.241 0.447 1.00 78.56 772 ASN A C 1
ATOM 6072 O O . ASN A 1 772 ? -7.934 4.348 0.408 1.00 78.56 772 ASN A O 1
ATOM 6076 N N . SER A 1 773 ? -8.526 6.479 0.003 1.00 82.94 773 SER A N 1
ATOM 6077 C CA . SER A 1 773 ? -7.247 6.897 -0.580 1.00 82.94 773 SER A CA 1
ATOM 6078 C C . SER A 1 773 ? -6.705 8.161 0.077 1.00 82.94 773 SER A C 1
ATOM 6080 O O . SER A 1 773 ? -7.456 9.064 0.439 1.00 82.94 773 SER A O 1
ATOM 6082 N N . SER A 1 774 ? -5.384 8.233 0.224 1.00 80.38 774 SER A N 1
ATOM 6083 C CA . SER A 1 774 ? -4.669 9.369 0.825 1.00 80.38 774 SER A CA 1
ATOM 6084 C C . SER A 1 774 ? -3.324 9.582 0.141 1.00 80.38 774 SER A C 1
ATOM 6086 O O . SER A 1 774 ? -2.746 8.618 -0.353 1.00 80.38 774 SER A O 1
ATOM 6088 N N . ASN A 1 775 ? -2.801 10.808 0.108 1.00 84.31 775 ASN A N 1
ATOM 6089 C CA . ASN A 1 775 ? -1.486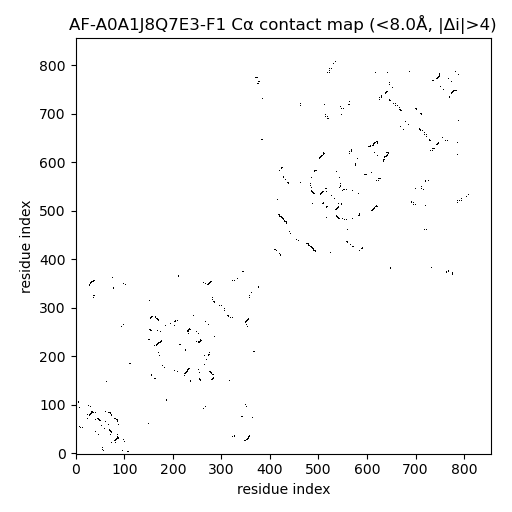 11.077 -0.480 1.00 84.31 775 ASN A CA 1
ATOM 6090 C C . ASN A 1 775 ? -0.613 12.004 0.373 1.00 84.31 775 ASN A C 1
ATOM 6092 O O . ASN A 1 775 ? -1.116 12.914 1.022 1.00 84.31 775 ASN A O 1
ATOM 6096 N N . VAL A 1 776 ? 0.700 11.788 0.354 1.00 80.81 776 VAL A N 1
ATOM 6097 C CA . VAL A 1 776 ? 1.695 12.647 1.005 1.00 80.81 776 VAL A CA 1
ATOM 6098 C C . VAL A 1 776 ? 2.835 12.944 0.041 1.00 80.81 776 VAL A C 1
ATOM 6100 O O . VAL A 1 776 ? 3.230 12.076 -0.738 1.00 80.81 776 VAL A O 1
ATOM 6103 N N . VAL A 1 777 ? 3.369 14.164 0.086 1.00 82.62 777 VAL A N 1
ATOM 6104 C CA . VAL A 1 777 ? 4.549 14.564 -0.689 1.00 82.62 777 VAL A CA 1
ATOM 6105 C C . VAL A 1 777 ? 5.771 14.682 0.221 1.00 82.62 777 VAL A C 1
ATOM 6107 O O . VAL A 1 777 ? 5.742 15.390 1.226 1.00 82.62 777 VAL A O 1
ATOM 6110 N N . ILE A 1 778 ? 6.873 14.040 -0.164 1.00 81.69 778 ILE A N 1
ATOM 6111 C CA . ILE A 1 778 ? 8.187 14.180 0.471 1.00 81.69 778 ILE A CA 1
ATOM 6112 C C . ILE A 1 778 ? 8.990 15.211 -0.325 1.00 81.69 778 ILE A C 1
ATOM 6114 O O . ILE A 1 778 ? 9.585 14.920 -1.364 1.00 81.69 778 ILE A O 1
ATOM 6118 N N . HIS A 1 779 ? 9.004 16.452 0.163 1.00 79.25 779 HIS A N 1
ATOM 6119 C CA . HIS A 1 779 ? 9.595 17.590 -0.552 1.00 79.25 779 HIS A CA 1
ATOM 6120 C C . HIS A 1 779 ? 11.114 17.503 -0.767 1.00 79.25 779 HIS A C 1
ATOM 6122 O O . HIS A 1 779 ? 11.654 18.166 -1.654 1.00 79.25 779 HIS A O 1
ATOM 6128 N N . SER A 1 780 ? 11.810 16.682 0.018 1.00 78.31 780 SER A N 1
ATOM 6129 C CA . SER A 1 780 ? 13.264 16.516 -0.033 1.00 78.31 780 SER A CA 1
ATOM 6130 C C . SER A 1 780 ? 13.750 15.558 -1.124 1.00 78.31 780 SER A C 1
ATOM 6132 O O . SER A 1 780 ? 14.950 15.563 -1.410 1.00 78.31 780 SER A O 1
ATOM 6134 N N . THR A 1 781 ? 12.875 14.780 -1.765 1.00 81.56 781 THR A N 1
ATOM 6135 C CA . THR A 1 781 ? 13.267 13.691 -2.676 1.00 81.56 781 THR A CA 1
ATOM 6136 C C . THR A 1 781 ? 12.691 13.841 -4.078 1.00 81.56 781 THR A C 1
ATOM 6138 O O . THR A 1 781 ? 11.668 14.497 -4.294 1.00 81.56 781 THR A O 1
ATOM 6141 N N . GLY A 1 782 ? 13.398 13.260 -5.049 1.00 85.88 782 GLY A N 1
ATOM 6142 C CA . GLY A 1 782 ? 12.891 12.951 -6.382 1.00 85.88 782 GLY A CA 1
ATOM 6143 C C . GLY A 1 782 ? 12.238 11.565 -6.432 1.00 85.88 782 GLY A C 1
ATOM 6144 O O . GLY A 1 782 ? 11.950 10.955 -5.409 1.00 85.88 782 GLY A O 1
ATOM 6145 N N . HIS A 1 783 ? 12.027 11.043 -7.643 1.00 87.69 783 HIS A N 1
ATOM 6146 C CA . HIS A 1 783 ? 11.325 9.772 -7.900 1.00 87.69 783 HIS A CA 1
ATOM 6147 C C . HIS A 1 783 ? 11.846 8.569 -7.086 1.00 87.69 783 HIS A C 1
ATOM 6149 O O . HIS A 1 783 ? 11.104 7.635 -6.793 1.00 87.69 783 HIS A O 1
ATOM 6155 N N . LEU A 1 784 ? 13.128 8.562 -6.716 1.00 90.75 784 LEU A N 1
ATOM 6156 C CA . LEU A 1 784 ? 13.783 7.459 -6.013 1.00 90.75 784 LEU A CA 1
ATOM 6157 C C . LEU A 1 784 ? 13.681 7.604 -4.488 1.00 90.75 784 LEU A C 1
ATOM 6159 O O . LEU A 1 784 ? 14.679 7.502 -3.786 1.00 90.75 784 LEU A O 1
ATOM 6163 N N . ILE A 1 785 ? 12.473 7.841 -3.968 1.00 89.25 785 ILE A N 1
ATOM 6164 C CA . ILE A 1 785 ? 12.217 8.126 -2.542 1.00 89.25 785 ILE A CA 1
ATOM 6165 C C . ILE A 1 785 ? 12.833 7.060 -1.622 1.00 89.25 785 ILE A C 1
ATOM 6167 O O . ILE A 1 785 ? 13.544 7.398 -0.680 1.00 89.25 785 ILE A O 1
ATOM 6171 N N . ALA A 1 786 ? 12.624 5.774 -1.928 1.00 88.62 786 ALA A N 1
ATOM 6172 C CA . ALA A 1 786 ? 13.165 4.663 -1.139 1.00 88.62 786 ALA A CA 1
ATOM 6173 C C . ALA A 1 786 ? 14.704 4.606 -1.144 1.00 88.62 786 ALA A C 1
ATOM 6175 O O . ALA A 1 786 ? 15.309 4.012 -0.254 1.00 88.62 786 ALA A O 1
ATOM 6176 N N . GLN A 1 787 ? 15.352 5.222 -2.135 1.00 93.75 787 GLN A N 1
ATOM 6177 C CA . GLN A 1 787 ? 16.805 5.293 -2.228 1.00 93.75 787 GLN A CA 1
ATOM 6178 C C . GLN A 1 787 ? 17.372 6.595 -1.662 1.00 93.75 787 GLN A C 1
ATOM 6180 O O . GLN A 1 787 ? 18.433 6.559 -1.046 1.00 93.75 787 GLN A O 1
ATOM 6185 N N . GLU A 1 788 ? 16.689 7.721 -1.856 1.00 91.81 788 GLU A N 1
ATOM 6186 C CA . GLU A 1 788 ? 17.130 9.060 -1.449 1.00 91.81 788 GLU A CA 1
ATOM 6187 C C . GLU A 1 788 ? 16.832 9.365 0.023 1.00 91.81 788 GLU A C 1
ATOM 6189 O O . GLU A 1 788 ? 17.650 9.989 0.696 1.00 91.81 788 GLU A O 1
ATOM 6194 N N . SER A 1 789 ? 15.680 8.937 0.544 1.00 89.25 789 SER A N 1
ATOM 6195 C CA . SER A 1 789 ? 15.291 9.162 1.947 1.00 89.25 789 SER A CA 1
ATOM 6196 C C . SER A 1 789 ? 14.473 7.983 2.492 1.00 89.25 789 SER A C 1
ATOM 6198 O O . SER A 1 789 ? 13.281 8.125 2.778 1.00 89.25 789 SER A O 1
ATOM 6200 N N . PRO A 1 790 ? 15.090 6.792 2.619 1.00 89.44 790 PRO A N 1
ATOM 6201 C CA . PRO A 1 790 ? 14.440 5.593 3.148 1.00 89.44 790 PRO A CA 1
ATOM 6202 C C . PRO A 1 790 ? 13.838 5.779 4.546 1.00 89.44 790 PRO A C 1
ATOM 6204 O O . PRO A 1 790 ? 12.886 5.078 4.881 1.00 89.44 790 PRO A O 1
ATOM 6207 N N . GLU A 1 791 ? 14.367 6.700 5.352 1.00 84.06 791 GLU A N 1
ATOM 6208 C CA . GLU A 1 791 ? 13.869 7.008 6.693 1.00 84.06 791 GLU A CA 1
ATOM 6209 C C . GLU A 1 791 ? 12.512 7.727 6.696 1.00 84.06 791 GLU A C 1
ATOM 6211 O O . GLU A 1 791 ? 11.757 7.611 7.655 1.00 84.06 791 GLU A O 1
ATOM 6216 N N . GLU A 1 792 ? 12.164 8.435 5.618 1.00 80.06 792 GLU A N 1
ATOM 6217 C CA . GLU A 1 792 ? 10.865 9.115 5.491 1.00 80.06 792 GLU A CA 1
ATOM 6218 C C . GLU A 1 792 ? 9.724 8.112 5.223 1.00 80.06 792 GLU A C 1
ATOM 6220 O O . GLU A 1 792 ? 8.547 8.459 5.310 1.00 80.06 792 GLU A O 1
ATOM 6225 N N . LEU A 1 793 ? 10.064 6.849 4.923 1.00 76.12 793 LEU A N 1
ATOM 6226 C CA . LEU A 1 793 ? 9.118 5.756 4.674 1.00 76.12 793 LEU A CA 1
ATOM 6227 C C . LEU A 1 793 ? 8.806 4.901 5.919 1.00 76.12 793 LEU A C 1
ATOM 6229 O O . LEU A 1 793 ? 7.894 4.082 5.860 1.00 76.12 793 LEU A O 1
ATOM 6233 N N . ASP A 1 794 ? 9.530 5.079 7.032 1.00 62.94 794 ASP A N 1
ATOM 6234 C CA . ASP A 1 794 ? 9.256 4.412 8.326 1.00 62.94 794 ASP A CA 1
ATOM 6235 C C . ASP A 1 794 ? 8.007 4.986 9.009 1.00 62.94 794 ASP A C 1
ATOM 6237 O O . ASP A 1 794 ? 7.247 4.285 9.673 1.00 62.94 794 ASP A O 1
ATOM 6241 N N . GLY A 1 795 ? 7.717 6.256 8.732 1.00 52.81 795 GLY A N 1
ATOM 6242 C CA . GLY A 1 795 ? 6.514 6.901 9.210 1.00 52.81 795 GLY A CA 1
ATOM 6243 C C . GLY A 1 795 ? 6.750 7.892 10.327 1.00 52.81 795 GLY A C 1
ATOM 6244 O O . GLY A 1 795 ? 6.366 7.629 11.463 1.00 52.81 795 GLY A O 1
ATOM 6245 N N . LEU A 1 796 ? 7.240 9.070 9.916 1.00 40.00 796 LEU A N 1
ATOM 6246 C CA . LEU A 1 796 ? 7.381 10.342 10.646 1.00 40.00 796 LEU A CA 1
ATOM 6247 C C . LEU A 1 796 ? 8.818 10.661 11.091 1.00 40.00 796 LEU A C 1
ATOM 6249 O O . LEU A 1 796 ? 9.352 10.06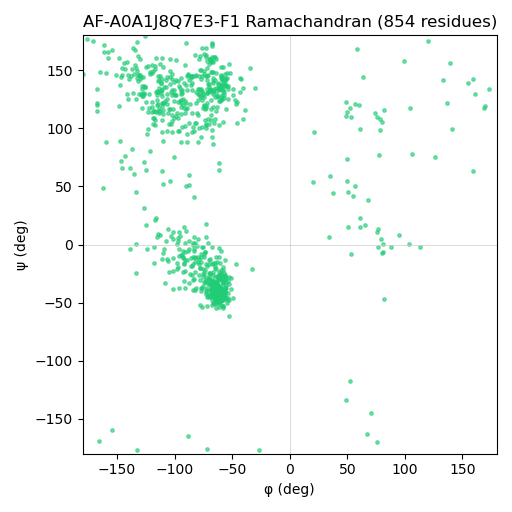2 12.019 1.00 40.00 796 LEU A O 1
ATOM 6253 N N . LYS A 1 797 ? 9.378 11.760 10.571 1.00 28.88 797 LYS A N 1
ATOM 6254 C CA . LYS A 1 797 ? 10.254 12.629 11.369 1.00 28.88 797 LYS A CA 1
ATOM 6255 C C . LYS A 1 797 ? 9.434 13.804 11.899 1.00 28.88 797 LYS A C 1
ATOM 6257 O O . LYS A 1 797 ? 9.241 14.802 11.214 1.00 28.88 797 LYS A O 1
ATOM 6262 N N . GLY A 1 798 ? 8.983 13.679 13.148 1.00 28.34 798 GLY A N 1
ATOM 6263 C CA . GLY A 1 798 ? 8.445 14.780 13.947 1.00 28.34 798 GLY A CA 1
ATOM 6264 C C . GLY A 1 798 ? 7.179 14.409 14.717 1.00 28.34 798 GLY A C 1
ATOM 6265 O O . GLY A 1 798 ? 6.164 14.101 14.108 1.00 28.34 798 GLY A O 1
ATOM 6266 N N . HIS A 1 799 ? 7.248 14.557 16.043 1.00 30.19 799 HIS A N 1
ATOM 6267 C CA . HIS A 1 799 ? 6.154 14.520 17.028 1.00 30.19 799 HIS A CA 1
ATOM 6268 C C . HIS A 1 799 ? 5.951 13.201 17.806 1.00 30.19 799 HIS A C 1
ATOM 6270 O O . HIS A 1 799 ? 6.561 12.175 17.536 1.00 30.19 799 HIS A O 1
ATOM 6276 N N . SER A 1 800 ? 5.297 13.356 18.957 1.00 30.95 800 SER A N 1
ATOM 6277 C CA . SER A 1 800 ? 5.513 12.649 20.231 1.00 30.95 800 SER A CA 1
ATOM 6278 C C . SER A 1 800 ? 5.163 11.152 20.249 1.00 30.95 800 SER A C 1
ATOM 6280 O O . SER A 1 800 ? 4.514 10.642 19.348 1.00 30.95 800 SER A O 1
ATOM 6282 N N . GLN A 1 801 ? 5.491 10.471 21.360 1.00 28.91 801 GLN A N 1
ATOM 6283 C CA . GLN A 1 801 ? 5.185 9.058 21.671 1.00 28.91 801 GLN A CA 1
ATOM 6284 C C . GLN A 1 801 ? 3.722 8.612 21.399 1.00 28.91 801 GLN A C 1
ATOM 6286 O O . GLN A 1 801 ? 3.464 7.417 21.326 1.00 28.91 801 GLN A O 1
ATOM 6291 N N . SER A 1 802 ? 2.773 9.543 21.237 1.00 31.19 802 SER A N 1
ATOM 6292 C CA . SER A 1 802 ? 1.359 9.265 20.932 1.00 31.19 802 SER A CA 1
ATOM 6293 C C . SER A 1 802 ? 1.007 9.209 19.431 1.00 31.19 802 SER A C 1
ATOM 6295 O O . SER A 1 802 ? -0.110 8.830 19.084 1.00 31.19 802 SER A O 1
ATOM 6297 N N . ASP A 1 803 ? 1.947 9.537 18.534 1.00 33.38 803 ASP A N 1
ATOM 6298 C CA . ASP A 1 803 ? 1.742 9.555 17.074 1.00 33.38 803 ASP A CA 1
ATOM 6299 C C . ASP A 1 803 ? 2.198 8.263 16.365 1.00 33.38 803 ASP A C 1
ATOM 6301 O O . ASP A 1 803 ? 1.972 8.107 15.166 1.00 33.38 803 ASP A O 1
ATOM 6305 N N . TYR A 1 804 ? 2.783 7.309 17.098 1.00 35.94 804 TYR A N 1
ATOM 6306 C CA . TYR A 1 804 ? 3.389 6.091 16.538 1.00 35.94 804 TYR A CA 1
ATOM 6307 C C . TYR A 1 804 ? 2.389 5.001 16.115 1.00 35.94 804 TYR A C 1
ATOM 6309 O O . TYR A 1 804 ? 2.774 4.064 15.421 1.00 35.94 804 TYR A O 1
ATOM 6317 N N . ASP A 1 805 ? 1.100 5.155 16.428 1.00 33.97 805 ASP A N 1
ATOM 6318 C CA . ASP A 1 805 ? 0.015 4.290 15.944 1.00 33.97 805 ASP A CA 1
ATOM 6319 C C . ASP A 1 805 ? -0.469 4.720 14.539 1.00 33.97 805 ASP A C 1
ATOM 6321 O O . ASP A 1 805 ? -1.671 4.863 14.347 1.00 33.97 805 ASP A O 1
ATOM 6325 N N . ARG A 1 806 ? 0.389 5.099 13.570 1.00 45.75 806 ARG A N 1
ATOM 6326 C CA . ARG A 1 806 ? -0.108 5.825 12.363 1.00 45.75 806 ARG A CA 1
ATOM 6327 C C . ARG A 1 806 ? 0.439 5.468 10.983 1.00 45.75 806 ARG A C 1
ATOM 6329 O O . ARG A 1 806 ? -0.127 5.975 10.016 1.00 45.75 806 ARG A O 1
ATOM 6336 N N . LEU A 1 807 ? 1.411 4.567 10.836 1.00 35.72 807 LEU A N 1
ATOM 6337 C CA . LEU A 1 807 ? 1.729 3.994 9.511 1.00 35.72 807 LEU A CA 1
ATOM 6338 C C . LEU A 1 807 ? 1.257 2.557 9.313 1.00 35.72 807 LEU A C 1
ATOM 6340 O O . LEU A 1 807 ? 1.145 2.094 8.180 1.00 35.72 807 LEU A O 1
ATOM 6344 N N . ILE A 1 808 ? 0.890 1.887 10.401 1.00 34.16 808 ILE A N 1
ATOM 6345 C CA . ILE A 1 808 ? 0.309 0.551 10.394 1.00 34.16 808 ILE A CA 1
ATOM 6346 C C . ILE A 1 808 ? -0.837 0.563 11.404 1.00 34.16 808 ILE A C 1
ATOM 6348 O O . ILE A 1 808 ? -0.671 0.182 12.556 1.00 34.16 808 ILE A O 1
ATOM 6352 N N . VAL A 1 809 ? -2.009 1.050 11.001 1.00 31.19 809 VAL A N 1
ATOM 6353 C CA . VAL A 1 809 ? -3.240 0.796 11.761 1.00 31.19 809 VAL A CA 1
ATOM 6354 C C . VAL A 1 809 ? -4.087 -0.128 10.925 1.00 31.19 809 VAL A C 1
ATOM 6356 O O . VAL A 1 809 ? -4.783 0.295 10.011 1.00 31.19 809 VAL A O 1
ATOM 6359 N N . LEU A 1 810 ? -3.971 -1.412 11.245 1.00 32.34 810 LEU A N 1
ATOM 6360 C CA . LEU A 1 810 ? -5.085 -2.330 11.105 1.00 32.34 810 LEU A CA 1
ATOM 6361 C C . LEU A 1 810 ? -6.168 -1.840 12.071 1.00 32.34 810 LEU A C 1
ATOM 6363 O O . LEU A 1 810 ? -5.870 -1.634 13.254 1.00 32.34 810 LEU A O 1
ATOM 6367 N N . ASP A 1 811 ? -7.389 -1.645 11.576 1.00 25.83 811 ASP A N 1
ATOM 6368 C CA . ASP A 1 811 ? -8.564 -1.489 12.430 1.00 25.83 811 ASP A CA 1
ATOM 6369 C C . ASP A 1 811 ? -8.545 -2.584 13.502 1.00 25.83 811 ASP A C 1
ATOM 6371 O O . ASP A 1 811 ? -8.464 -3.780 13.212 1.00 25.83 811 ASP A O 1
ATOM 6375 N N . LYS A 1 812 ? -8.537 -2.164 14.768 1.00 30.50 812 LYS A N 1
ATOM 6376 C CA . LYS A 1 812 ? -8.451 -3.070 15.917 1.00 30.50 812 LYS A CA 1
ATOM 6377 C C . LYS A 1 812 ? -9.801 -3.649 16.339 1.00 30.50 812 LYS A C 1
ATOM 6379 O O . LYS A 1 812 ? -9.813 -4.445 17.272 1.00 30.50 812 LYS A O 1
ATOM 6384 N N . GLU A 1 813 ? -10.906 -3.314 15.684 1.00 28.08 813 GLU A N 1
ATOM 6385 C CA . GLU A 1 813 ? -12.245 -3.686 16.153 1.00 28.08 813 GLU A CA 1
ATOM 6386 C C . GLU A 1 813 ? -13.179 -4.027 14.988 1.00 28.08 813 GLU A C 1
ATOM 6388 O O . GLU A 1 813 ? -14.032 -3.232 14.634 1.00 28.08 813 GLU A O 1
ATOM 6393 N N . GLU A 1 814 ? -13.021 -5.215 14.392 1.00 28.31 814 GLU A N 1
ATOM 6394 C CA . GLU A 1 814 ? -14.111 -5.862 13.638 1.00 28.31 814 GLU A CA 1
ATOM 6395 C C . GLU A 1 814 ? -13.862 -7.369 13.411 1.00 28.31 814 GLU A C 1
ATOM 6397 O O . GLU A 1 814 ? -13.954 -7.885 12.305 1.00 28.31 814 GLU A O 1
ATOM 6402 N N . VAL A 1 815 ? -13.505 -8.121 14.461 1.00 28.36 815 VAL A N 1
ATOM 6403 C CA . VAL A 1 815 ? -13.643 -9.594 14.450 1.00 28.36 815 VAL A CA 1
ATOM 6404 C C . VAL A 1 815 ? -13.975 -10.075 15.863 1.00 28.36 815 VAL A C 1
ATOM 6406 O O . VAL A 1 815 ? -13.144 -10.656 16.558 1.00 28.36 815 VAL A O 1
ATOM 6409 N N . ALA A 1 816 ? -15.194 -9.804 16.313 1.00 26.81 816 ALA A N 1
ATOM 6410 C CA . ALA A 1 816 ? -15.797 -10.545 17.409 1.00 26.81 816 ALA A CA 1
ATOM 6411 C C . ALA A 1 816 ? -17.230 -10.909 17.005 1.00 26.81 816 ALA A C 1
ATOM 6413 O O . ALA A 1 816 ? -18.009 -10.042 16.630 1.00 26.81 816 ALA A O 1
ATOM 6414 N N . GLU A 1 817 ? -17.514 -12.210 17.079 1.00 28.89 817 GLU A N 1
ATOM 6415 C CA . GLU A 1 817 ? -18.834 -12.848 17.006 1.00 28.89 817 GLU A CA 1
ATOM 6416 C C . GLU A 1 817 ? -19.493 -13.008 15.624 1.00 28.89 817 GLU A C 1
ATOM 6418 O O . GLU A 1 817 ? -20.498 -12.392 15.296 1.00 28.89 817 GLU A O 1
ATOM 6423 N N . PHE A 1 818 ? -19.010 -14.002 14.872 1.00 26.23 818 PHE A N 1
ATOM 6424 C CA . PHE A 1 818 ? -19.893 -14.907 14.122 1.00 26.23 818 PHE A CA 1
ATOM 6425 C C . PHE A 1 818 ? -19.425 -16.358 14.308 1.00 26.23 818 PHE A C 1
ATOM 6427 O O . PHE A 1 818 ? -19.085 -17.049 13.354 1.00 26.23 818 PHE A O 1
ATOM 6434 N N . ASP A 1 819 ? -19.422 -16.827 15.558 1.00 26.56 819 ASP A N 1
ATOM 6435 C CA . ASP A 1 819 ? -19.458 -18.261 15.855 1.00 26.56 819 ASP A CA 1
ATOM 6436 C C . ASP A 1 819 ? -20.920 -18.664 16.074 1.00 26.56 819 ASP A C 1
ATOM 6438 O O . ASP A 1 819 ? -21.460 -18.637 17.177 1.00 26.56 819 ASP A O 1
ATOM 6442 N N . THR A 1 820 ? -21.592 -19.029 14.983 1.00 25.67 820 THR A N 1
ATOM 6443 C CA . THR A 1 820 ? -22.760 -19.913 15.053 1.00 25.67 820 THR A CA 1
ATOM 6444 C C . THR A 1 820 ? -22.481 -21.120 14.163 1.00 25.67 820 THR A C 1
ATOM 6446 O O . THR A 1 820 ? -22.365 -20.968 12.945 1.00 25.67 820 THR A O 1
ATOM 6449 N N . PRO A 1 821 ? -22.349 -22.338 14.719 1.00 26.17 821 PRO A N 1
ATOM 6450 C CA . PRO A 1 821 ? -22.210 -23.524 13.895 1.00 26.17 821 PRO A CA 1
ATOM 6451 C C . PRO A 1 821 ? -23.564 -23.829 13.244 1.00 26.17 821 PRO A C 1
ATOM 6453 O O . PRO A 1 821 ? -24.480 -24.358 13.877 1.00 26.17 821 PRO A O 1
ATOM 6456 N N . PHE A 1 822 ? -23.693 -23.508 11.956 1.00 24.25 822 PHE A N 1
ATOM 6457 C CA . PHE A 1 822 ? -24.732 -24.075 11.100 1.00 24.25 822 PHE A CA 1
ATOM 6458 C C . PHE A 1 822 ? -24.441 -25.569 10.905 1.00 24.25 822 PHE A C 1
ATOM 6460 O O . PHE A 1 822 ? -23.694 -25.975 10.017 1.00 24.25 822 PHE A O 1
ATOM 6467 N N . ASN A 1 823 ? -25.035 -26.398 11.763 1.00 24.17 823 ASN A N 1
ATOM 6468 C CA . ASN A 1 823 ? -25.079 -27.844 11.581 1.00 24.17 823 ASN A CA 1
ATOM 6469 C C . ASN A 1 823 ? -25.973 -28.181 10.377 1.00 24.17 823 ASN A C 1
ATOM 6471 O O . ASN A 1 823 ? -27.201 -28.125 10.466 1.00 24.17 823 ASN A O 1
ATOM 6475 N N . PHE A 1 824 ? -25.364 -28.594 9.265 1.00 26.02 824 PHE A N 1
ATOM 6476 C CA . PHE A 1 824 ? -26.055 -29.406 8.268 1.00 26.02 824 PHE A CA 1
ATOM 6477 C C . PHE A 1 824 ? -26.223 -30.818 8.831 1.00 26.02 824 PHE A C 1
ATOM 6479 O O . PHE A 1 824 ? -25.291 -31.616 8.861 1.00 26.02 824 PHE A O 1
ATOM 6486 N N . ALA A 1 825 ? -27.437 -31.128 9.282 1.00 23.33 825 ALA A N 1
ATOM 6487 C CA . ALA A 1 825 ? -27.856 -32.496 9.527 1.00 23.33 825 ALA A CA 1
ATOM 6488 C C . ALA A 1 825 ? -28.007 -33.225 8.180 1.00 23.33 825 ALA A C 1
ATOM 6490 O O . ALA A 1 825 ? -29.002 -33.041 7.479 1.00 23.33 825 ALA A O 1
ATOM 6491 N N . GLN A 1 826 ? -27.041 -34.076 7.829 1.00 26.97 826 GLN A N 1
ATOM 6492 C CA . GLN A 1 826 ? -27.308 -35.238 6.984 1.00 26.97 826 GLN A CA 1
ATOM 6493 C C . GLN A 1 826 ? -27.621 -36.426 7.896 1.00 26.97 826 GLN A C 1
ATOM 6495 O O . GLN A 1 826 ? -26.815 -36.830 8.730 1.00 26.97 826 GLN A O 1
ATOM 6500 N N . LYS A 1 827 ? -28.847 -36.936 7.759 1.00 25.83 827 LYS A N 1
ATOM 6501 C CA . LYS A 1 827 ? -29.260 -38.248 8.254 1.00 25.83 827 LYS A CA 1
ATOM 6502 C C . LYS A 1 827 ? -28.511 -39.320 7.466 1.00 25.83 827 LYS A C 1
ATOM 6504 O O . LYS A 1 827 ? -28.587 -39.277 6.246 1.00 25.83 827 LYS A O 1
ATOM 6509 N N . GLU A 1 828 ? -27.920 -40.286 8.160 1.00 27.39 828 GLU A N 1
ATOM 6510 C CA . GLU A 1 828 ? -28.137 -41.719 7.916 1.00 27.39 828 GLU A CA 1
ATOM 6511 C C . GLU A 1 828 ? -27.551 -42.553 9.076 1.00 27.39 828 GLU A C 1
ATOM 6513 O O . GLU A 1 828 ? -26.379 -42.451 9.420 1.00 27.39 828 GLU A O 1
ATOM 6518 N N . ASP A 1 829 ? -28.461 -43.297 9.710 1.00 28.06 829 ASP A N 1
ATOM 6519 C CA . ASP A 1 829 ? -28.358 -44.614 10.350 1.00 28.06 829 ASP A CA 1
ATOM 6520 C C . ASP A 1 829 ? -27.275 -44.944 11.399 1.00 28.06 829 ASP A C 1
ATOM 6522 O O . ASP A 1 829 ? -26.094 -45.095 11.107 1.00 28.06 829 ASP A O 1
ATOM 6526 N N . GLY A 1 830 ? -27.733 -45.254 12.627 1.00 25.55 830 GLY A N 1
ATOM 6527 C CA . GLY A 1 830 ? -26.936 -46.044 13.579 1.00 25.55 830 GLY A CA 1
ATOM 6528 C C . GLY A 1 830 ? -27.269 -45.954 15.077 1.00 25.55 830 GLY A C 1
ATOM 6529 O O . GLY A 1 830 ? -26.421 -45.549 15.852 1.00 25.55 830 GLY A O 1
ATOM 6530 N N . ILE A 1 831 ? -28.475 -46.375 15.482 1.00 24.75 831 ILE A N 1
ATOM 6531 C CA . ILE A 1 831 ? -28.754 -47.240 16.662 1.00 24.75 831 ILE A CA 1
ATOM 6532 C C . ILE A 1 831 ? -28.210 -46.832 18.071 1.00 24.75 831 ILE A C 1
ATOM 6534 O O . ILE A 1 831 ? -27.054 -47.065 18.391 1.00 24.75 831 ILE A O 1
ATOM 6538 N N . PHE A 1 832 ? -29.166 -46.437 18.946 1.00 24.22 832 PHE A N 1
ATOM 6539 C CA . PHE A 1 832 ? -29.283 -46.614 20.428 1.00 24.22 832 PHE A CA 1
ATOM 6540 C C . PHE A 1 832 ? -28.229 -45.953 21.362 1.00 24.22 832 PHE A C 1
ATOM 6542 O O . PHE A 1 832 ? -27.050 -45.930 21.075 1.00 24.22 832 PHE A O 1
ATOM 6549 N N . SER A 1 833 ? -28.518 -45.444 22.571 1.00 22.47 833 SER A N 1
ATOM 6550 C CA . SER A 1 833 ? -29.738 -45.284 23.374 1.00 22.47 833 SER A CA 1
ATOM 6551 C C . SER A 1 833 ? -29.506 -44.292 24.529 1.00 22.47 833 SER A C 1
ATOM 6553 O O . SER A 1 833 ? -28.435 -44.239 25.122 1.00 22.47 833 SER A O 1
ATOM 6555 N N . ILE A 1 834 ? -30.588 -43.602 24.877 1.00 22.47 834 ILE A N 1
ATOM 6556 C CA . ILE A 1 834 ? -30.918 -42.786 26.058 1.00 22.47 834 ILE A CA 1
ATOM 6557 C C . ILE A 1 834 ? -30.252 -43.216 27.387 1.00 22.47 834 ILE A C 1
ATOM 6559 O O . ILE A 1 834 ? -30.412 -44.364 27.798 1.00 22.47 834 ILE A O 1
ATOM 6563 N N . ARG A 1 835 ? -29.711 -42.249 28.157 1.00 22.98 835 ARG A N 1
ATOM 6564 C CA . ARG A 1 835 ? -30.131 -41.988 29.558 1.00 22.98 835 ARG A CA 1
ATOM 6565 C C . ARG A 1 835 ? -29.601 -40.669 30.140 1.00 22.98 835 ARG A C 1
ATOM 6567 O O . ARG A 1 835 ? -28.409 -40.431 30.258 1.00 22.98 835 ARG A O 1
ATOM 6574 N N . SER A 1 836 ? -30.565 -39.853 30.555 1.00 23.08 836 SER A N 1
ATOM 6575 C CA . SER A 1 836 ? -30.474 -38.672 31.413 1.00 23.08 836 SER A CA 1
ATOM 6576 C C . SER A 1 836 ? -30.065 -39.011 32.852 1.00 23.08 836 SER A C 1
ATOM 6578 O O . SER A 1 836 ? -30.567 -40.011 33.368 1.00 23.08 836 SER A O 1
ATOM 6580 N N . ARG A 1 837 ? -29.343 -38.114 33.542 1.00 24.77 837 ARG A N 1
ATOM 6581 C CA . ARG A 1 837 ? -29.833 -37.302 34.687 1.00 24.77 837 ARG A CA 1
ATOM 6582 C C . ARG A 1 837 ? -28.693 -36.773 35.582 1.00 24.77 837 ARG A C 1
ATOM 6584 O O . ARG A 1 837 ? -27.778 -37.506 35.931 1.00 24.77 837 ARG A O 1
ATOM 6591 N N . THR A 1 838 ? -28.928 -35.535 36.035 1.00 26.02 838 THR A N 1
ATOM 6592 C CA . THR A 1 838 ? -28.662 -34.942 37.366 1.00 26.02 838 THR A CA 1
ATOM 6593 C C . THR A 1 838 ? -27.251 -34.481 37.765 1.00 26.02 838 THR A C 1
ATOM 6595 O O . THR A 1 838 ? -26.381 -35.273 38.099 1.00 26.02 838 THR A O 1
ATOM 6598 N N . GLU A 1 839 ? -27.135 -33.146 37.806 1.00 22.80 839 GLU A N 1
ATOM 6599 C CA . GLU A 1 839 ? -26.473 -32.242 38.776 1.00 22.80 839 GLU A CA 1
ATOM 6600 C C . GLU A 1 839 ? -26.327 -32.735 40.250 1.00 22.80 839 GLU A C 1
ATOM 6602 O O . GLU A 1 839 ? -26.964 -33.722 40.620 1.00 22.80 839 GLU A O 1
ATOM 6607 N N . PRO A 1 840 ? -25.788 -31.921 41.197 1.00 48.00 840 PRO A N 1
ATOM 6608 C CA . PRO A 1 840 ? -24.518 -31.162 41.259 1.00 48.00 840 PRO A CA 1
ATOM 6609 C C . PRO A 1 840 ? -23.805 -31.385 42.633 1.00 48.00 840 PRO A C 1
ATOM 6611 O O . PRO A 1 840 ? -24.328 -32.114 43.473 1.00 48.00 840 PRO A O 1
ATOM 6614 N N . LYS A 1 841 ? -22.659 -30.722 42.914 1.00 26.02 841 LYS A N 1
ATOM 6615 C CA . LYS A 1 841 ? -22.386 -29.925 44.155 1.00 26.02 841 LYS A CA 1
ATOM 6616 C C . LYS A 1 841 ? -20.891 -29.650 44.469 1.00 26.02 841 LYS A C 1
ATOM 6618 O O . LYS A 1 841 ? -20.093 -30.565 44.601 1.00 26.02 841 LYS A O 1
ATOM 6623 N N . LEU A 1 842 ? -20.642 -28.355 44.717 1.00 25.72 842 LEU A N 1
ATOM 6624 C CA . LEU A 1 842 ? -19.848 -27.670 45.765 1.00 25.72 842 LEU A CA 1
ATOM 6625 C C . LEU A 1 842 ? -18.325 -27.886 45.992 1.00 25.72 842 LEU A C 1
ATOM 6627 O O . LEU A 1 842 ? -17.881 -28.915 46.480 1.00 25.72 842 LEU A O 1
ATOM 6631 N N . ASN A 1 843 ? -17.623 -26.746 45.851 1.00 25.31 843 ASN A N 1
ATOM 6632 C CA . ASN A 1 843 ? -16.684 -26.068 46.774 1.00 25.31 843 ASN A CA 1
ATOM 6633 C C . ASN A 1 843 ? -15.377 -26.741 47.259 1.00 25.31 843 ASN A C 1
ATOM 6635 O O . ASN A 1 843 ? -15.375 -27.401 48.288 1.00 25.31 843 ASN A O 1
ATOM 6639 N N . ALA A 1 844 ? -14.273 -26.345 46.592 1.00 24.91 844 ALA A N 1
ATOM 6640 C CA . ALA A 1 844 ? -13.077 -25.620 47.101 1.00 24.91 844 ALA A CA 1
ATOM 6641 C C . ALA A 1 844 ? -12.209 -26.213 48.256 1.00 24.91 844 ALA A C 1
ATOM 6643 O O . ALA A 1 844 ? -12.671 -27.030 49.038 1.00 24.91 844 ALA A O 1
ATOM 6644 N N . PRO A 1 845 ? -11.005 -25.662 48.535 1.00 35.22 845 PRO A N 1
ATOM 6645 C CA . PRO A 1 845 ? -9.823 -25.492 47.676 1.00 35.22 845 PRO A CA 1
ATOM 6646 C C . PRO A 1 845 ? -8.521 -25.976 48.379 1.00 35.22 845 PRO A C 1
ATOM 6648 O O . PRO A 1 845 ? -8.478 -26.064 49.601 1.00 35.22 845 PRO A O 1
ATOM 6651 N N . ASN A 1 846 ? -7.436 -26.221 47.627 1.00 26.19 846 ASN A N 1
ATOM 6652 C CA . ASN A 1 846 ? -6.069 -25.713 47.895 1.00 26.19 846 ASN A CA 1
ATOM 6653 C C . ASN A 1 846 ? -4.933 -26.568 47.302 1.00 26.19 846 ASN A C 1
ATOM 6655 O O . ASN A 1 846 ? -4.873 -27.780 47.461 1.00 26.19 846 ASN A O 1
ATOM 6659 N N . ALA A 1 847 ? -3.962 -25.812 46.781 1.00 24.05 847 ALA A N 1
ATOM 6660 C CA . ALA A 1 847 ? -2.518 -26.020 46.870 1.00 24.05 847 ALA A CA 1
ATOM 6661 C C . ALA A 1 847 ? -1.806 -27.035 45.947 1.00 24.05 847 ALA A C 1
ATOM 6663 O O . ALA A 1 847 ? -1.706 -28.223 46.212 1.00 24.05 847 ALA A O 1
ATOM 6664 N N . PHE A 1 848 ? -1.111 -26.416 44.985 1.00 23.28 848 PHE A N 1
ATOM 6665 C CA . PHE A 1 848 ? 0.302 -26.614 44.634 1.00 23.28 848 PHE A CA 1
ATOM 6666 C C . PHE A 1 848 ? 0.750 -27.860 43.845 1.00 23.28 848 PHE A C 1
ATOM 6668 O O . PHE A 1 848 ? 0.935 -28.947 44.370 1.00 23.28 848 PHE A O 1
ATOM 6675 N N . LYS A 1 849 ? 1.130 -27.552 42.592 1.00 22.31 849 LYS A N 1
ATOM 6676 C CA . LYS A 1 849 ? 2.321 -28.000 41.843 1.00 22.31 849 LYS A CA 1
ATOM 6677 C C . LYS A 1 849 ? 2.634 -29.504 41.834 1.00 22.31 849 LYS A C 1
ATOM 6679 O O . LYS A 1 849 ? 3.285 -29.998 42.743 1.00 22.31 849 LYS A O 1
ATOM 6684 N N . CYS A 1 850 ? 2.466 -30.130 40.666 1.00 21.41 850 CYS A N 1
ATOM 6685 C CA . CYS A 1 850 ? 3.592 -30.813 40.024 1.00 21.41 850 CYS A CA 1
ATOM 6686 C C . CYS A 1 850 ? 3.394 -30.986 38.509 1.00 21.41 850 CYS A C 1
ATOM 6688 O O . CYS A 1 850 ? 2.307 -30.850 37.963 1.00 21.41 850 CYS A O 1
ATOM 6690 N N . VAL A 1 851 ? 4.527 -31.211 37.863 1.00 21.77 851 VAL A N 1
ATOM 6691 C CA . VAL A 1 851 ? 4.889 -31.092 36.453 1.00 21.77 851 VAL A CA 1
ATOM 6692 C C . VAL A 1 851 ? 4.552 -32.364 35.651 1.00 21.77 851 VAL A C 1
ATOM 6694 O O . VAL A 1 851 ? 4.749 -33.458 36.156 1.00 21.77 851 VAL A O 1
ATOM 6697 N N . ARG A 1 852 ? 4.151 -32.174 34.378 1.00 22.64 852 ARG A N 1
ATOM 6698 C CA . ARG A 1 852 ? 4.205 -33.082 33.196 1.00 22.64 852 ARG A CA 1
ATOM 6699 C C . ARG A 1 852 ? 3.689 -34.531 33.317 1.00 22.64 852 ARG A C 1
ATOM 6701 O O . ARG A 1 852 ? 4.314 -35.367 33.951 1.00 22.64 852 ARG A O 1
ATOM 6708 N N . SER A 1 853 ? 2.721 -34.882 32.466 1.00 21.14 853 SER A N 1
ATOM 6709 C CA . SER A 1 853 ? 2.858 -35.828 31.327 1.00 21.14 853 SER A CA 1
ATOM 6710 C C . SER A 1 853 ? 1.454 -36.144 30.761 1.00 21.14 853 SER A C 1
ATOM 6712 O O . SER A 1 853 ? 0.519 -36.372 31.512 1.00 21.14 853 SER A O 1
ATOM 6714 N N . SER A 1 854 ? 1.211 -35.817 29.487 1.00 20.34 854 SER A N 1
ATOM 6715 C CA . SER A 1 854 ? 1.009 -36.761 28.369 1.00 20.34 854 SER A CA 1
ATOM 6716 C C . SER A 1 854 ? -0.408 -37.355 28.229 1.00 20.34 854 SER A C 1
ATOM 6718 O O . SER A 1 854 ? -0.800 -38.193 29.028 1.00 20.34 854 SER A O 1
ATOM 6720 N N . VAL A 1 855 ? -1.045 -37.013 27.096 1.00 22.86 855 VAL A N 1
ATOM 6721 C CA . VAL A 1 855 ? -1.912 -37.873 26.256 1.00 22.86 855 VAL A CA 1
ATOM 6722 C C . VAL A 1 855 ? -3.350 -38.125 26.744 1.00 22.86 855 VAL A C 1
ATOM 6724 O O . VAL A 1 855 ? -3.595 -39.033 27.531 1.00 22.86 855 VAL A O 1
ATOM 6727 N N . LEU A 1 856 ? -4.306 -37.365 26.190 1.00 26.70 856 LEU A N 1
ATOM 6728 C CA . LEU A 1 856 ? -5.314 -37.834 25.215 1.00 26.70 856 LEU A CA 1
ATOM 6729 C C . LEU A 1 856 ? -6.084 -36.649 24.623 1.00 26.70 856 LEU A C 1
ATOM 6731 O O . LEU A 1 856 ? -6.515 -35.783 25.416 1.00 26.70 856 LEU A O 1
#

pLDDT: mean 71.13, std 24.12, range [20.06, 98.5]

InterPro domains:
  IPR000073 Alpha/beta hydrolase fold-1 [PF12697] (506-793)
  IPR000845 Nucleoside phosphorylase domain [PF01048] (160-287)
  IPR011268 Purine nucleoside phosphorylase [PTHR11904] (160-329)
  IPR011268 Purine nucleoside phosphorylase [cd09009] (25-328)
  IPR029058 Alpha/Beta hydrolase fold [G3DSA:3.40.50.1820] (471-796)
  IPR029058 Alpha/Beta hydrolase fold [SSF53474] (501-793)
  IPR035994 Nucleoside phosphorylase superfamily [G3DSA:3.40.50.1580] (8-109)
  IPR035994 Nucleoside phosphorylase superfamily [G3DSA:3.40.50.1580] (155-338)
  IPR035994 Nucleoside phosphorylase superfamily [SSF53167] (15-97)
  IPR035994 Nucleoside phosphorylase superfamily [SSF53167] (160-294)

Organism: NCBI:txid180088

Nearest PDB structures (foldseek):
  5ugf-assembly1_C  TM=8.024E-01  e=1.016E-20  Homo sapiens
  4gka-assembly2_D  TM=7.724E-01  e=2.737E-19  Homo sapiens
  1lvu-assembly1_A  TM=7.579E-01  e=5.502E-17  Bos taurus
  3e9z-assembly1_B  TM=7.349E-01  e=2.815E-17  Schistosoma mansoni
  3iex-assembly1_B  TM=7.635E-01  e=6.068E-16  Schistosoma mansoni

Foldseek 3Di:
DDDDPAQQLVQLVLCCVQVVPPQQQAALEEEEEAALQLCVLVQFAPKGKAAQVSGPVGDADPDPRAPRIWIWGFHDPQRHTYIYRRDDDDLRPLLPSLCSLQVDPHGFDDPDDPDDDDDDDDDDDDDDDDDDDDDDDDDDDDDPPPDDQDFFAKAFLDDPQADAQAKEWEPAEDEPCCVVPNASLPDDTRDPVFDSDFDCNCLAPPLLSVLLVVLCVVLPHDPSNYHYAYEYADQDDDADDLVRSVVCVVVGGGMYTHDDVSSSVSLRSSPAHEIEMHRNLYHRDHDPDDDDPVVVVVCVVVVHDDDDDDDDDDDRVSSSVSLNCQLVPVVSVVSDPDDDDEDDDPRRRHYYYYYSHNNPRRSVHRNDLVRFPFYFDAFDDADDPPADDDDDFDDDDQPDDDFDQPDDWDPDCLDPFKDKTKAKEKFTPQFLDFAADADDQDDQDPDPVVNLVSLLVSLVVLLVQQVCSVVVNPDDDGHGDIAMWMKMKIFGQDDDPPPQAAAEEEEEAEAFLFDLCLLSVLVVLQCPAPCVVRHGMYMRTDDCLYFSSVVRCVPPDHNADDLLSLLRRVLCCLLFFDDLDRDPDDADNYTGGDDPVSSVCCQPQNHNRHAYEYEYAASRLLSPLSNCLNRVNNHQAYEYQLHLAFAPPQDFPLSCVLSVLSPDDFKDQALVRVLVVLCVDPVNVLFDPVSSVSCSVRQWDADPNRMIGGSNHSSNSSNSSSDPSSRHSSQVCNLSRPLSYAYEYEAEQPPAPGRSPPVVRVSSRQNSHPRNGHYDYDDSDHSVCCGNPSSVSSPDDDDDPVCSCRPDDDPPDDDDDDPDDPDDDDDDDDDDDDDDDDDDDDDDDDDDDDDDDDDD